Protein AF-A0A562UY36-F1 (afdb_monomer)

Radius of gyration: 37.9 Å; Cα contacts (8 Å, |Δi|>4): 1017; chains: 1; bounding box: 98×74×120 Å

Solvent-accessible surface area (backbone atoms only — not comparable to full-atom values): 39418 Å² total; per-residue (Å²): 131,95,71,96,75,75,90,74,80,92,71,58,45,68,58,32,42,52,50,17,52,49,26,43,54,48,27,50,53,54,50,73,50,40,57,63,49,51,51,55,46,49,68,53,34,69,83,37,53,96,72,59,56,68,70,57,57,51,53,50,51,54,48,49,53,50,51,51,51,53,29,51,51,25,47,51,53,17,27,49,31,41,45,52,22,49,53,48,52,53,45,52,52,54,50,50,54,49,53,48,52,51,52,52,32,59,77,49,38,31,73,33,59,87,54,82,82,45,90,58,24,71,60,40,25,51,49,29,43,51,49,52,49,53,52,49,51,51,52,49,50,48,51,48,52,54,44,53,49,52,53,52,50,50,48,48,44,67,74,71,45,93,41,44,69,58,43,31,48,34,32,75,74,65,48,34,59,48,72,60,35,35,78,72,53,43,77,30,24,60,77,70,55,67,71,56,30,46,56,48,19,57,50,29,49,37,19,60,52,9,53,93,83,52,58,73,45,67,69,30,48,56,51,22,33,57,45,30,70,72,39,14,82,40,20,63,20,13,23,46,34,51,63,72,43,32,44,54,43,48,29,52,40,37,30,33,51,37,69,66,71,70,49,72,66,58,42,50,53,36,32,16,26,50,17,33,14,50,24,32,9,42,20,75,82,66,82,46,54,44,58,53,71,68,50,50,49,44,30,47,58,39,25,76,29,74,35,77,48,74,82,60,97,53,98,72,53,51,46,46,18,34,52,28,43,22,41,27,44,60,52,31,93,60,55,51,34,45,86,49,48,33,61,45,32,52,52,37,47,59,37,34,69,70,56,67,58,51,56,51,60,79,43,70,38,48,76,78,52,47,39,41,54,27,77,81,63,66,32,59,50,19,46,43,31,18,40,29,48,34,21,13,63,21,16,70,30,18,25,52,47,50,52,48,62,57,90,59,82,76,68,74,66,89,70,80,73,73,65,85,78,61,84,74,78,85,74,69,76,73,37,58,48,60,40,54,75,58,64,65,48,45,94,38,54,52,41,52,38,51,20,28,15,48,22,0,16,42,49,63,39,42,53,89,61,75,80,69,60,91,71,61,70,30,46,66,54,18,47,52,38,49,45,52,50,36,49,49,44,43,75,42,53,74,62,49,60,90,33,77,57,49,56,52,27,31,51,32,52,19,53,41,48,39,74,43,36,59,26,51,49,54,59,66,38,98,65,92,53,92,83,54,73,71,47,66,36,77,55,63,69,85,72,56,66,73,31,54,39,42,37,32,21,55,29,9,49,38,56,55,18,29,30,39,33,46,32,34,45,49,40,50,43,48,53,51,56,53,64,47,52,84,90,46,33,70,67,47,37,32,51,48,28,27,37,47,11,42,54,50,8,19,22,48,31,13,37,53,52,47,61,67,74,55,83,79,64,63,72,61,58,52,54,51,46,64,46,40,42,60,46,29,24,60,46,25,37,62,50,56,44,77,80,65,56,78,63,50,22,59,25,64,35,25,61,59,48,38,56,49,50,50,49,62,62,41,68,83,43,53,73,69,52,33,52,50,47,47,52,50,48,59,56,44,64,78,70,46,74,75,61,44,54,74,43,94,47,22,71,26,56,50,32,44,46,48,36,51,26,68,61,30,64,68,40,76,78,33,63,42,79,42,70,46,101,84,70,47,76,40,80,40,52,47,47,59,51,29,53,45,38,19,52,54,35,20,54,74,40,42,66,72,80,88,86,123

Nearest PDB structures (foldseek):
  9dze-assembly1_B  TM=2.647E-01  e=9.168E-01  synthetic construct
  8ga7-assembly1_A  TM=1.450E-01  e=3.522E-01  synthetic construct

Foldseek 3Di:
DDDQDFDADPDALVVLLVLLVVLQVVLCVLVVVVVVVCCVCVVVCVVCVVPDDPVVVVVVVVVVVVSLVSSLLSNQSSLLSNVLSVLNVVLVVQLVVLVVVLVVCVVCLLVLDDPCVDDCSVVSSVVSNVVSSVVSVVSSVVSVVVSVVSVVVSVVCNVVDQALVSLCVSCVVVSDPLVRSCVSPNCSSPDHPLVVLLVLLVLLLCLLQVHPVSDRDLVSLVSNLVSLVVRLLPQSNLLSNCVVCFLLSLLLSLLLLLQVCSDQVSSLSSLQSNLSSQLSQQDPPSPHHHDDLVSLLVNLVQQQDFHDRPPPPDDFQTARSLLSVLSSLQRYLRQHDLSNLQVNLVSLQVCQLVVSQDASVVSVQDPVSSCSSVVPCQQLSGSSSSSLNSLLSFLVSLLVNQLDQCPVPPSPPPPPPCPPVDDDDPPDPRGPLCCLLLPSGDPSHQLLSVLQSLLSNQFVHRPPPFPLDDTQQGEPSSLVSLLVNLVSCLVCVVSLPPDPRSLSNLLSLLSSCLSQLLLLLCQPFPDDDPLRDDGSHPHGRDHHLSSLLSSLLSSLLDLLSNLLNLLSLVLVLLVSLLSDDPVCNLVRLLSSLLSSLQSLLSSPLSVVVNLVSPPPPPPPCLVCNLVSLLVSLQVSLVRNNNDDDSLLSVLSSQVVNCSSVVVVVLVVDDPVRSLVVLVVVLVVLVPDPVVCCVDPCVVNLVSPLVSSCSSPVVQVPDWDFDQDPVRDTDTHRSSNSSSSSNNNSNSVSNPDPSDD

Secondary structure (DSSP, 8-state):
---------SS-HHHHHHHHHHHHHHHHHHHHHHHHHHHHHHHHHTTTTTTS-HHHHHHHHHHHHHHHHHHHHHHHHHHHHHHHHHHHHHHHHHHHHHHHHHHHHHHTGGGS-S-TTSTTHHHHHHHHHHHHHHHHHHHHHHHHHHHHHHHHHHHHHHHH---HHHHHHHHHTTSS-HHHHHHHHGGGG-SPPHHHHHHHHHHHHHHHTTTTTT---HHHHHHHHHHHHHHTT-HHHHHHHHHHHHHHHHHHHHHHHHHT---HHHHHHHHHHHHHHHHHHH-TTSSS----HHHHHHHHHHHTSEEE-TT-SSTT-EEETHHHHHHHHHS-SSPPPHHHHHHHHHHHHHHHHTT----GGGGT--HHHHHHH-TTS-STT-THHHHHHHHHT-HHHHHHHHHS--TTTT-S-S----STT--------S-HHHHHHTT-S-TTS-HHHHHHHHHHHHHSS-TT--SSS-PPPBPHHHHHHHHHHHHHHHH-GGGTTT-TTGGGGHHHHHHHHHHTHHHHHHHT-SS--TTSPPPSBSS-----HHHHHHHHHHHHTSHHHHHHHHHHHHHHHHHHHHH--TTTHHHHHHHHHHHHHHHHHHHHHHHHHHHHH-TTSHHHHHHHHHHHHHHHHHHHHHHS-TTS-HHHHHHHTHHHHHHHHHHHHHTTS-HHHHHHHHHHHHHHHTT-HHHHHHTTTHHHHHHHHHHHHHH-GGGGT-EEEEE-TTS-EEEEEHHHHHHHHHHHHHHHH----TT-

Organism: NCBI:txid406432

pLDDT: mean 81.61, std 17.63, range [34.16, 98.38]

Mean predicted aligned error: 11.99 Å

Sequence (756 aa):
MATFSPYEPETDPGVLADHAAQLIGIAGRITGHGVTVTTAIGSGAMEFSEMIAEPIRGVATENEAAWTSAMQAAIYGAAVAADFAADILEYEGKIDALKERWHEGAVRNFGAGHDTEAEGFDADFDAGRAALLAELNAEAKAAKSDFETAADDRKADLDSGPTAESIQRLIDEGMMPWFMGNNLWGDAAGTPPAVLQREYADKAEYHLNGGADGELDEADLRAANRILGAFGEYADFSYRLMDNLGAQGLLETAGRIGAGGFGSDLTAEIQANLGVALATATDPDNGGPSVGSEWIQELMNAGGQDLQIVGSSGEGNYGLGYYALAPLLLQTDRPFAPELLVPVTEHMMRLDERGAFMNPSMFGMSGADANRFDPTGRLNGSPLNAGLTAMNNNPESATIFFSENGRYEELVGEYEYQVYGHAFDDDAIDDNLTHLIGGQASHHVDMDLVGDAFEAAVTGLPAGTAVDGDRPRHTEDMITIMERAIEYVAEHPERFDNDERAFVVMDNFANASVHYMEDIHRLFSDEIYEWMPEPHGDRALDVSDSKLENWFNLIGGDVEAAGTVWGGSQALVLSQIAELPPEAFQSGAGEISEVHGLIAGALHSGMYESLHGDVKDEAELRSKWIFGAKAGLSLAGGFATGGLSLAAGAAAGVPIGWGIDALAGTWEMSPEEFNARVEENAERYNDDYDEMREGAGGEHIDAYRDALIEANPALADATVEVEDENGDMVDYPVVDIIVHNHFERYWENVEIPVER

Structure (mmCIF, N/CA/C/O backbone):
data_AF-A0A562UY36-F1
#
_entry.id   AF-A0A562UY36-F1
#
loop_
_atom_site.group_PDB
_atom_site.id
_atom_site.type_symbol
_atom_site.label_atom_id
_atom_site.label_alt_id
_atom_site.label_comp_id
_atom_site.label_asym_id
_atom_site.label_entity_id
_atom_site.label_seq_id
_atom_site.pdbx_PDB_ins_code
_atom_site.Cartn_x
_atom_site.Cartn_y
_atom_site.Cartn_z
_atom_site.occupancy
_atom_site.B_iso_or_equiv
_atom_site.auth_seq_id
_atom_site.auth_comp_id
_atom_site.auth_asym_id
_atom_site.auth_atom_id
_atom_site.pdbx_PDB_model_num
ATOM 1 N N . MET A 1 1 ? 23.495 -10.105 -69.328 1.00 64.81 1 MET A N 1
ATOM 2 C CA . MET A 1 1 ? 23.241 -11.148 -68.312 1.00 64.81 1 MET A CA 1
ATOM 3 C C . MET A 1 1 ? 22.434 -10.503 -67.205 1.00 64.81 1 MET A C 1
ATOM 5 O O . MET A 1 1 ? 22.710 -9.348 -66.909 1.00 64.81 1 MET A O 1
ATOM 9 N N . ALA A 1 2 ? 21.419 -11.183 -66.673 1.00 77.69 2 ALA A N 1
ATOM 10 C CA . ALA A 1 2 ? 20.684 -10.671 -65.520 1.00 77.69 2 ALA A CA 1
ATOM 11 C C . ALA A 1 2 ? 21.610 -10.692 -64.295 1.00 77.69 2 ALA A C 1
ATOM 13 O O . ALA A 1 2 ? 22.273 -11.699 -64.048 1.00 77.69 2 ALA A O 1
ATOM 14 N N . THR A 1 3 ? 21.694 -9.572 -63.588 1.00 89.69 3 THR A N 1
ATOM 15 C CA . THR A 1 3 ? 22.489 -9.395 -62.370 1.00 89.69 3 THR A CA 1
ATOM 16 C C . THR A 1 3 ? 21.538 -9.185 -61.201 1.00 89.69 3 THR A C 1
ATOM 18 O O . THR A 1 3 ? 20.527 -8.502 -61.362 1.00 89.69 3 THR A O 1
ATOM 21 N N . PHE A 1 4 ? 21.846 -9.760 -60.040 1.00 94.12 4 PHE A N 1
ATOM 22 C CA . PHE A 1 4 ? 21.135 -9.439 -58.806 1.00 94.12 4 PHE A CA 1
ATOM 23 C C . PHE A 1 4 ? 21.461 -7.989 -58.416 1.00 94.12 4 PHE A C 1
ATOM 25 O O . PHE A 1 4 ? 22.625 -7.659 -58.199 1.00 94.12 4 PHE A O 1
ATOM 32 N N . SER A 1 5 ? 20.454 -7.114 -58.438 1.00 92.62 5 SER A N 1
ATOM 33 C CA . SER A 1 5 ? 20.585 -5.670 -58.194 1.00 92.62 5 SER A CA 1
ATOM 34 C C . SER A 1 5 ? 19.416 -5.214 -57.316 1.00 92.62 5 SER A C 1
ATOM 36 O O . SER A 1 5 ? 18.407 -4.747 -57.851 1.00 92.62 5 SER A O 1
ATOM 38 N N . PRO A 1 6 ? 19.500 -5.431 -55.994 1.00 94.12 6 PRO A N 1
ATOM 39 C CA . PRO A 1 6 ? 18.453 -5.035 -55.059 1.00 94.12 6 PRO A CA 1
ATOM 40 C C . PRO A 1 6 ? 18.328 -3.507 -54.957 1.00 94.12 6 PRO A C 1
ATOM 42 O O . PRO A 1 6 ? 19.171 -2.766 -55.460 1.00 94.12 6 PRO A O 1
ATOM 45 N N . TYR A 1 7 ? 17.242 -3.042 -54.335 1.00 95.12 7 TYR A N 1
ATOM 46 C CA . TYR A 1 7 ? 17.033 -1.624 -54.039 1.00 95.12 7 TYR A CA 1
ATOM 47 C C . TYR A 1 7 ? 18.051 -1.147 -52.997 1.00 95.12 7 TYR A C 1
ATOM 49 O O . TYR A 1 7 ? 18.265 -1.835 -52.001 1.00 95.12 7 TYR A O 1
ATOM 57 N N . GLU A 1 8 ? 18.640 0.024 -53.230 1.00 94.19 8 GLU A N 1
ATOM 58 C CA . GLU A 1 8 ? 19.549 0.700 -52.301 1.00 94.19 8 GLU A CA 1
ATOM 59 C C . GLU A 1 8 ? 18.843 1.971 -51.797 1.00 94.19 8 GLU A C 1
ATOM 61 O O . GLU A 1 8 ? 18.371 2.751 -52.636 1.00 94.19 8 GLU A O 1
ATOM 66 N N . PRO A 1 9 ? 18.693 2.168 -50.472 1.00 92.00 9 PRO A N 1
ATOM 67 C CA . PRO A 1 9 ? 18.041 3.355 -49.933 1.00 92.00 9 PRO A CA 1
ATOM 68 C C . PRO A 1 9 ? 18.805 4.622 -50.334 1.00 92.00 9 PRO A C 1
ATOM 70 O O . PRO A 1 9 ? 20.031 4.635 -50.385 1.00 92.00 9 PRO A O 1
ATOM 73 N N . GLU A 1 10 ? 18.085 5.708 -50.626 1.00 94.25 10 GLU A N 1
ATOM 74 C CA . GLU A 1 10 ? 18.720 7.007 -50.919 1.00 94.25 10 GLU A CA 1
ATOM 75 C C . GLU A 1 10 ? 19.189 7.726 -49.642 1.00 94.25 10 GLU A C 1
ATOM 77 O O . GLU A 1 10 ? 20.008 8.645 -49.705 1.00 94.25 10 GLU A O 1
ATOM 82 N N . THR A 1 11 ? 18.648 7.323 -48.491 1.00 92.62 11 THR A N 1
ATOM 83 C CA . THR A 1 11 ? 18.923 7.918 -47.183 1.00 92.62 11 THR A CA 1
ATOM 84 C C . THR A 1 11 ? 20.167 7.296 -46.565 1.00 92.62 11 THR A C 1
ATOM 86 O O . THR A 1 11 ? 20.228 6.085 -46.387 1.00 92.62 11 THR A O 1
ATOM 89 N N . ASP A 1 12 ? 21.132 8.135 -46.194 1.00 94.75 12 ASP A N 1
ATOM 90 C CA . ASP A 1 12 ? 22.337 7.714 -45.479 1.00 94.75 12 ASP A CA 1
ATOM 91 C C . ASP A 1 12 ? 22.038 7.608 -43.966 1.00 94.75 12 ASP A C 1
ATOM 93 O O . ASP A 1 12 ? 21.688 8.628 -43.352 1.00 94.75 12 ASP A O 1
ATOM 97 N N . PRO A 1 13 ? 22.182 6.423 -43.338 1.00 92.25 13 PRO A N 1
ATOM 98 C CA . PRO A 1 13 ? 21.943 6.253 -41.904 1.00 92.25 13 PRO A CA 1
ATOM 99 C C . PRO A 1 13 ? 22.876 7.123 -41.045 1.00 92.25 13 PRO A C 1
ATOM 101 O O . PRO A 1 13 ? 22.485 7.566 -39.965 1.00 92.25 13 PRO A O 1
ATOM 104 N N . GLY A 1 14 ? 24.077 7.455 -41.534 1.00 88.75 14 GLY A N 1
ATOM 105 C CA . GLY A 1 14 ? 24.996 8.374 -40.861 1.00 88.75 14 GLY A CA 1
ATOM 106 C C . GLY A 1 14 ? 24.447 9.799 -40.758 1.00 88.75 14 GLY A C 1
ATOM 107 O O . GLY A 1 14 ? 24.609 10.452 -39.729 1.00 88.75 14 GLY A O 1
ATOM 108 N N . VAL A 1 15 ? 23.723 10.270 -41.780 1.00 93.75 15 VAL A N 1
ATOM 109 C CA . VAL A 1 15 ? 23.085 11.599 -41.760 1.00 93.75 15 VAL A CA 1
ATOM 110 C C . VAL A 1 15 ? 21.917 11.638 -40.771 1.00 93.75 15 VAL A C 1
ATOM 112 O O . VAL A 1 15 ? 21.732 12.642 -40.082 1.00 93.75 15 VAL A O 1
ATOM 115 N N . LEU A 1 16 ? 21.140 10.555 -40.663 1.00 89.38 16 LEU A N 1
ATOM 116 C CA . LEU A 1 16 ? 20.080 10.444 -39.653 1.00 89.38 16 LEU A CA 1
ATOM 117 C C . LEU A 1 16 ? 20.652 10.438 -38.232 1.00 89.38 16 LEU A C 1
ATOM 119 O O . LEU A 1 16 ? 20.155 11.175 -37.380 1.00 89.38 16 LEU A O 1
ATOM 123 N N . ALA A 1 17 ? 21.734 9.691 -37.997 1.00 85.06 17 ALA A N 1
ATOM 124 C CA . ALA A 1 17 ? 22.438 9.695 -36.717 1.00 85.06 17 ALA A CA 1
ATOM 125 C C . ALA A 1 17 ? 22.971 11.097 -36.357 1.00 85.06 17 ALA A C 1
ATOM 127 O O . ALA A 1 17 ? 22.817 11.552 -35.219 1.00 85.06 17 ALA A O 1
ATOM 128 N N . ASP A 1 18 ? 23.522 11.831 -37.331 1.00 88.44 18 ASP A N 1
ATOM 129 C CA . ASP A 1 18 ? 23.958 13.219 -37.142 1.00 88.44 18 ASP A CA 1
ATOM 130 C C . ASP A 1 18 ? 22.787 14.153 -36.791 1.00 88.44 18 ASP A C 1
ATOM 132 O O . ASP A 1 18 ? 22.927 15.036 -35.939 1.00 88.44 18 ASP A O 1
ATOM 136 N N . HIS A 1 19 ? 21.618 13.978 -37.416 1.00 92.44 19 HIS A N 1
ATOM 137 C CA . HIS A 1 19 ? 20.417 14.747 -37.080 1.00 92.44 19 HIS A CA 1
ATOM 138 C C . HIS A 1 19 ? 19.883 14.415 -35.683 1.00 92.44 19 HIS A C 1
ATOM 140 O O . HIS A 1 19 ? 19.553 15.339 -34.934 1.00 92.44 19 HIS A O 1
ATOM 146 N N . ALA A 1 20 ? 19.858 13.138 -35.297 1.00 89.25 20 ALA A N 1
ATOM 147 C CA . ALA A 1 20 ? 19.499 12.722 -33.945 1.00 89.25 20 ALA A CA 1
ATOM 148 C C . ALA A 1 20 ? 20.425 13.383 -32.907 1.00 89.25 20 ALA A C 1
ATOM 150 O O . ALA A 1 20 ? 19.958 14.017 -31.957 1.00 89.25 20 ALA A O 1
ATOM 151 N N . ALA A 1 21 ? 21.741 13.365 -33.143 1.00 83.75 21 ALA A N 1
ATOM 152 C CA . ALA A 1 21 ? 22.716 14.035 -32.283 1.00 83.75 21 ALA A CA 1
ATOM 153 C C . ALA A 1 21 ? 22.502 15.561 -32.212 1.00 83.75 21 ALA A C 1
ATOM 155 O O . ALA A 1 21 ? 22.645 16.167 -31.146 1.00 83.75 21 ALA A O 1
ATOM 156 N N . GLN A 1 22 ? 22.128 16.204 -33.324 1.00 92.88 22 GLN A N 1
ATOM 157 C CA . GLN A 1 22 ? 21.798 17.632 -33.340 1.00 92.88 22 GLN A CA 1
ATOM 158 C C . GLN A 1 22 ? 20.548 17.952 -32.517 1.00 92.88 22 GLN A C 1
ATOM 160 O O . GLN A 1 22 ? 20.554 18.954 -31.798 1.00 92.88 22 GLN A O 1
ATOM 165 N N . LEU A 1 23 ? 19.507 17.119 -32.594 1.00 91.06 23 LEU A N 1
ATOM 166 C CA . LEU A 1 23 ? 18.277 17.264 -31.815 1.00 91.06 23 LEU A CA 1
ATOM 167 C C . LEU A 1 23 ? 18.532 17.083 -30.312 1.00 91.06 23 LEU A C 1
ATOM 169 O O . LEU A 1 23 ? 18.129 17.945 -29.528 1.00 91.06 23 LEU A O 1
ATOM 173 N N . ILE A 1 24 ? 19.313 16.074 -29.909 1.00 83.50 24 ILE A N 1
ATOM 174 C CA . ILE A 1 24 ? 19.780 15.939 -28.517 1.00 83.50 24 ILE A CA 1
ATOM 175 C C . ILE A 1 24 ? 20.599 17.165 -28.094 1.00 83.50 24 ILE A C 1
ATOM 177 O O . ILE A 1 24 ? 20.418 17.698 -27.000 1.00 83.50 24 ILE A O 1
ATOM 181 N N . GLY A 1 25 ? 21.453 17.690 -28.976 1.00 83.25 25 GLY A N 1
ATOM 182 C CA . GLY A 1 25 ? 22.190 18.929 -28.729 1.00 83.25 25 GLY A CA 1
ATOM 183 C C . GLY A 1 25 ? 21.292 20.165 -28.576 1.00 83.25 25 GLY A C 1
ATOM 184 O O . GLY A 1 25 ? 21.643 21.088 -27.840 1.00 83.25 25 GLY A O 1
ATOM 185 N N . ILE A 1 26 ? 20.138 20.213 -29.251 1.00 88.75 26 ILE A N 1
ATOM 186 C CA . ILE A 1 26 ? 19.116 21.254 -29.059 1.00 88.75 26 ILE A CA 1
ATOM 187 C C . ILE A 1 26 ? 18.457 21.085 -27.689 1.00 88.75 26 ILE A C 1
ATOM 189 O O . ILE A 1 26 ? 18.435 22.054 -26.931 1.00 88.75 26 ILE A O 1
ATOM 193 N N . ALA A 1 27 ? 18.005 19.876 -27.345 1.00 83.44 27 ALA A N 1
ATOM 194 C CA . ALA A 1 27 ? 17.419 19.574 -26.040 1.00 83.44 27 ALA A CA 1
ATOM 195 C C . ALA A 1 27 ? 18.374 19.942 -24.890 1.00 83.44 27 ALA A C 1
ATOM 197 O O . ALA A 1 27 ? 17.990 20.655 -23.966 1.00 83.44 27 ALA A O 1
ATOM 198 N N . GLY A 1 28 ? 19.656 19.579 -25.005 1.00 77.25 28 GLY A N 1
ATOM 199 C CA . GLY A 1 28 ? 20.695 19.939 -24.037 1.00 77.25 28 GLY A CA 1
ATOM 200 C C . GLY A 1 28 ? 20.939 21.449 -23.908 1.00 77.25 28 GLY A C 1
ATOM 201 O O . GLY A 1 28 ? 21.276 21.929 -22.828 1.00 77.25 28 GLY A O 1
ATOM 202 N N . ARG A 1 29 ? 20.748 22.234 -24.979 1.00 84.06 29 ARG A N 1
ATOM 203 C CA . ARG A 1 29 ? 20.804 23.708 -24.905 1.00 84.06 29 ARG A CA 1
ATOM 204 C C . ARG A 1 29 ? 19.571 24.303 -24.228 1.00 84.06 29 ARG A C 1
ATOM 206 O O . ARG A 1 29 ? 19.713 25.305 -23.530 1.00 84.06 29 ARG A O 1
ATOM 213 N N . ILE A 1 30 ? 18.396 23.701 -24.427 1.00 81.88 30 ILE A N 1
ATOM 214 C CA . ILE A 1 30 ? 17.157 24.105 -23.750 1.00 81.88 30 ILE A CA 1
ATOM 215 C C . ILE A 1 30 ? 17.311 23.883 -22.234 1.00 81.88 30 ILE A C 1
ATOM 217 O O . ILE A 1 30 ? 17.120 24.817 -21.455 1.00 81.88 30 ILE A O 1
ATOM 221 N N . THR A 1 31 ? 17.775 22.703 -21.808 1.00 76.75 31 THR A N 1
ATOM 222 C CA . THR A 1 31 ? 17.941 22.362 -20.380 1.00 76.75 31 THR A CA 1
ATOM 223 C C . THR A 1 31 ? 19.138 23.038 -19.715 1.00 76.75 31 THR A C 1
ATOM 225 O O . THR A 1 31 ? 19.022 23.556 -18.603 1.00 76.75 31 THR A O 1
ATOM 228 N N . GLY A 1 32 ? 20.285 23.091 -20.401 1.00 62.78 32 GLY A N 1
ATOM 229 C CA . GLY A 1 32 ? 21.549 23.624 -19.882 1.00 62.78 32 GLY A CA 1
ATOM 230 C C . GLY A 1 32 ? 21.583 25.144 -19.687 1.00 62.78 32 GLY A C 1
ATOM 231 O O . GLY A 1 32 ? 22.526 25.669 -19.095 1.00 62.78 32 GLY A O 1
ATOM 232 N N . HIS A 1 33 ? 20.579 25.875 -20.173 1.00 55.28 33 HIS A N 1
ATOM 233 C CA . HIS A 1 33 ? 20.353 27.284 -19.824 1.00 55.28 33 HIS A CA 1
ATOM 234 C C . HIS A 1 33 ? 19.101 27.471 -18.960 1.00 55.28 33 HIS A C 1
ATOM 236 O O . HIS A 1 33 ? 19.062 28.404 -18.159 1.00 55.28 33 HIS A O 1
ATOM 242 N N . GLY A 1 34 ? 18.128 26.559 -19.0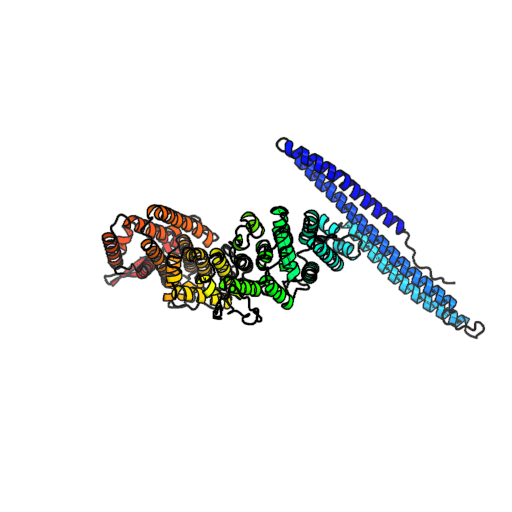51 1.00 48.22 34 GLY A N 1
ATOM 243 C CA . GLY A 1 34 ? 16.914 26.553 -18.240 1.00 48.22 34 GLY A CA 1
ATOM 244 C C . GLY A 1 34 ? 17.190 26.391 -16.748 1.00 48.22 34 GLY A C 1
ATOM 245 O O . GLY A 1 34 ? 16.789 27.254 -15.981 1.00 48.22 34 GLY A O 1
ATOM 246 N N . VAL A 1 35 ? 17.938 25.374 -16.305 1.00 43.38 35 VAL A N 1
ATOM 247 C CA . VAL A 1 35 ? 18.141 25.128 -14.857 1.00 43.38 35 VAL A CA 1
ATOM 248 C C . VAL A 1 35 ? 18.833 26.309 -14.169 1.00 43.38 35 VAL A C 1
ATOM 250 O O . VAL A 1 35 ? 18.420 26.738 -13.101 1.00 43.38 35 VAL A O 1
ATOM 253 N N . THR A 1 36 ? 19.832 26.926 -14.803 1.00 50.84 36 THR A N 1
ATOM 254 C CA . THR A 1 36 ? 20.519 28.093 -14.224 1.00 50.84 36 THR A CA 1
ATOM 255 C C . THR A 1 36 ? 19.625 29.334 -14.185 1.00 50.84 36 THR A C 1
ATOM 257 O O . THR A 1 36 ? 19.717 30.119 -13.246 1.00 50.84 36 THR A O 1
ATOM 260 N N . VAL A 1 37 ? 18.746 29.510 -15.176 1.00 47.41 37 VAL A N 1
ATOM 261 C CA . VAL A 1 37 ? 17.788 30.622 -15.230 1.00 47.41 37 VAL A CA 1
ATOM 262 C C . VAL A 1 37 ? 16.628 30.399 -14.262 1.00 47.41 37 VAL A C 1
ATOM 264 O O . VAL A 1 37 ? 16.251 31.335 -13.575 1.00 47.41 37 VAL A O 1
ATOM 267 N N . THR A 1 38 ? 16.117 29.178 -14.127 1.00 46.50 38 THR A N 1
ATOM 268 C CA . THR A 1 38 ? 15.019 28.826 -13.210 1.00 46.50 38 THR A CA 1
ATOM 269 C C . THR A 1 38 ? 15.492 28.840 -11.761 1.00 46.50 38 THR A C 1
ATOM 271 O O . THR A 1 38 ? 14.791 29.370 -10.914 1.00 46.50 38 THR A O 1
ATOM 274 N N . THR A 1 39 ? 16.719 28.392 -11.468 1.00 50.84 39 THR A N 1
ATOM 275 C CA . THR A 1 39 ? 17.330 28.553 -10.139 1.00 50.84 39 THR A CA 1
ATOM 276 C C . THR A 1 39 ? 17.627 30.022 -9.835 1.00 50.84 39 THR A C 1
ATOM 278 O O . THR A 1 39 ? 17.327 30.469 -8.735 1.00 50.84 39 THR A O 1
ATOM 281 N N . ALA A 1 40 ? 18.141 30.810 -10.791 1.00 49.31 40 ALA A N 1
ATOM 282 C CA . ALA A 1 40 ? 18.393 32.244 -10.588 1.00 49.31 40 ALA A CA 1
ATOM 283 C C . ALA A 1 40 ? 17.103 33.080 -10.470 1.00 49.31 40 ALA A C 1
ATOM 285 O O . ALA A 1 40 ? 17.063 34.047 -9.707 1.00 49.31 40 ALA A O 1
ATOM 286 N N . ILE A 1 41 ? 16.048 32.715 -11.207 1.00 48.50 41 ILE A N 1
ATOM 287 C CA . ILE A 1 41 ? 14.720 33.327 -11.113 1.00 48.50 41 ILE A CA 1
ATOM 288 C C . ILE A 1 41 ? 14.025 32.845 -9.845 1.00 48.50 41 ILE A C 1
ATOM 290 O O . ILE A 1 41 ? 13.508 33.681 -9.132 1.00 48.50 41 ILE A O 1
ATOM 294 N N . GLY A 1 42 ? 14.056 31.559 -9.502 1.00 48.47 42 GLY A N 1
ATOM 295 C CA . GLY A 1 42 ? 13.415 30.991 -8.313 1.00 48.47 42 GLY A CA 1
ATOM 296 C C . GLY A 1 42 ? 14.029 31.489 -7.003 1.00 48.47 42 GLY A C 1
ATOM 297 O O . GLY A 1 42 ? 13.300 31.924 -6.112 1.00 48.47 42 GLY A O 1
ATOM 298 N N . SER A 1 43 ? 15.364 31.537 -6.905 1.00 49.62 43 SER A N 1
ATOM 299 C CA . SER A 1 43 ? 16.047 32.072 -5.719 1.00 49.62 43 SER A CA 1
ATOM 300 C C . SER A 1 43 ? 15.879 33.589 -5.576 1.00 49.62 43 SER A C 1
ATOM 302 O O . SER A 1 43 ? 15.839 34.094 -4.462 1.00 49.62 43 SER A O 1
ATOM 304 N N . GLY A 1 44 ? 15.766 34.328 -6.688 1.00 47.31 44 GLY A N 1
ATOM 305 C CA . GLY A 1 44 ? 15.475 35.768 -6.674 1.00 47.31 44 GLY A CA 1
ATOM 306 C C . GLY A 1 44 ? 13.985 36.100 -6.519 1.00 47.31 44 GLY A C 1
ATOM 307 O O . GLY A 1 44 ? 13.636 37.144 -5.974 1.00 47.31 44 GLY A O 1
ATOM 308 N N . ALA A 1 45 ? 13.096 35.217 -6.976 1.00 46.00 45 ALA A N 1
ATOM 309 C CA . ALA A 1 45 ? 11.651 35.395 -6.946 1.00 46.00 45 ALA A CA 1
ATOM 310 C C . ALA A 1 45 ? 11.053 35.041 -5.590 1.00 46.00 45 ALA A C 1
ATOM 312 O O . ALA A 1 45 ? 10.018 35.604 -5.280 1.00 46.00 45 ALA A O 1
ATOM 313 N N . MET A 1 46 ? 11.674 34.214 -4.743 1.00 45.22 46 MET A N 1
ATOM 314 C CA . MET A 1 46 ? 11.174 34.028 -3.370 1.00 45.22 46 MET A CA 1
ATOM 315 C C . MET A 1 46 ? 11.233 35.324 -2.539 1.00 45.22 46 MET A C 1
ATOM 317 O O . MET A 1 46 ? 10.299 35.596 -1.793 1.00 45.22 46 MET A O 1
ATOM 321 N N . GLU A 1 47 ? 12.230 36.193 -2.748 1.00 48.19 47 GLU A N 1
ATOM 322 C CA . GLU A 1 47 ? 12.281 37.525 -2.110 1.00 48.19 47 GLU A CA 1
ATOM 323 C C . GLU A 1 47 ? 11.421 38.593 -2.828 1.00 48.19 47 GLU A C 1
ATOM 325 O O . GLU A 1 47 ? 11.153 39.657 -2.272 1.00 48.19 47 GLU A O 1
ATOM 330 N N . PHE A 1 48 ? 10.945 38.316 -4.051 1.00 49.22 48 PHE A N 1
ATOM 331 C CA . PHE A 1 48 ? 10.118 39.218 -4.877 1.00 49.22 48 PHE A CA 1
ATOM 332 C C . PHE A 1 48 ? 8.676 38.722 -5.107 1.00 49.22 48 PHE A C 1
ATOM 334 O O . PHE A 1 48 ? 7.884 39.405 -5.760 1.00 49.22 48 PHE A O 1
ATOM 341 N N . SER A 1 49 ? 8.324 37.547 -4.586 1.00 48.69 49 SER A N 1
ATOM 342 C CA . SER A 1 49 ? 7.120 36.768 -4.911 1.00 48.69 49 SER A CA 1
ATOM 343 C C . SER A 1 49 ? 5.843 37.534 -4.584 1.00 48.69 49 SER A C 1
ATOM 345 O O . SER A 1 49 ? 4.915 37.533 -5.392 1.00 48.69 49 SER A O 1
ATOM 347 N N . GLU A 1 50 ? 5.828 38.288 -3.485 1.00 53.59 50 GLU A N 1
ATOM 348 C CA . GLU A 1 50 ? 4.693 39.136 -3.097 1.00 53.59 50 GLU A CA 1
ATOM 349 C C . GLU A 1 50 ? 4.504 40.371 -3.999 1.00 53.59 50 GLU A C 1
ATOM 351 O O . GLU A 1 50 ? 3.472 41.035 -3.936 1.00 53.59 50 GLU A O 1
ATOM 356 N N . MET A 1 51 ? 5.478 40.693 -4.859 1.00 54.09 51 MET A N 1
ATOM 357 C CA . MET A 1 51 ? 5.500 41.916 -5.672 1.00 54.09 51 MET A CA 1
ATOM 358 C C . MET A 1 51 ? 5.397 41.660 -7.184 1.00 54.09 51 MET A C 1
ATOM 360 O O . MET A 1 51 ? 5.102 42.585 -7.946 1.00 54.09 51 MET A O 1
ATOM 364 N N . ILE A 1 52 ? 5.635 40.426 -7.643 1.00 54.88 52 ILE A N 1
ATOM 365 C CA . ILE A 1 52 ? 5.496 40.061 -9.056 1.00 54.88 52 ILE A CA 1
ATOM 366 C C . ILE A 1 52 ? 4.015 39.851 -9.377 1.00 54.88 52 ILE A C 1
ATOM 368 O O . ILE A 1 52 ? 3.392 38.893 -8.927 1.00 54.88 52 ILE A O 1
ATOM 372 N N . ALA A 1 53 ? 3.468 40.758 -10.189 1.00 62.00 53 ALA A N 1
ATOM 373 C CA . ALA A 1 53 ? 2.098 40.692 -10.674 1.00 62.00 53 ALA A CA 1
ATOM 374 C C . ALA A 1 53 ? 1.825 39.344 -11.370 1.00 62.00 53 ALA A C 1
ATOM 376 O O . ALA A 1 53 ? 2.612 38.902 -12.210 1.00 62.00 53 ALA A O 1
ATOM 377 N N . GLU A 1 54 ? 0.677 38.745 -11.058 1.00 69.56 54 GLU A N 1
ATOM 378 C CA . GLU A 1 54 ? 0.127 37.502 -11.621 1.00 69.56 54 GLU A CA 1
ATOM 379 C C . GLU A 1 54 ? 0.377 37.288 -13.137 1.00 69.56 54 GLU A C 1
ATOM 381 O O . GLU A 1 54 ? 0.765 36.178 -13.509 1.00 69.56 54 GLU A O 1
ATOM 386 N N . PRO A 1 55 ? 0.326 38.314 -14.022 1.00 71.12 55 PRO A N 1
ATOM 387 C CA . PRO A 1 55 ? 0.647 38.143 -15.443 1.00 71.12 55 PRO A CA 1
ATOM 388 C C . PRO A 1 55 ? 2.073 37.653 -15.740 1.00 71.12 55 PRO A C 1
ATOM 390 O O . PRO A 1 55 ? 2.288 36.975 -16.739 1.00 71.12 55 PRO A O 1
ATOM 393 N N . ILE A 1 56 ? 3.064 37.977 -14.901 1.00 71.56 56 ILE A N 1
ATOM 394 C CA . ILE A 1 56 ? 4.452 37.525 -15.100 1.00 71.56 56 ILE A CA 1
ATOM 395 C C . ILE A 1 56 ? 4.589 36.044 -14.737 1.00 71.56 56 ILE A C 1
ATOM 397 O O . ILE A 1 56 ? 5.294 35.323 -15.438 1.00 71.56 56 ILE A O 1
ATOM 401 N N . ARG A 1 57 ? 3.891 35.575 -13.691 1.00 73.06 57 ARG A N 1
ATOM 402 C CA . ARG A 1 57 ? 3.851 34.145 -13.340 1.00 73.06 57 ARG A CA 1
ATOM 403 C C . ARG A 1 57 ? 3.170 33.332 -14.440 1.00 73.06 57 ARG A C 1
ATOM 405 O O . ARG A 1 57 ? 3.693 32.290 -14.822 1.00 73.06 57 ARG A O 1
ATOM 412 N N . GLY A 1 58 ? 2.072 33.851 -14.998 1.00 76.44 58 GLY A N 1
ATOM 413 C CA . GLY A 1 58 ? 1.390 33.244 -16.145 1.00 76.44 58 GLY A CA 1
ATOM 414 C C . GLY A 1 58 ? 2.317 33.087 -17.352 1.00 76.44 58 GLY A C 1
ATOM 415 O O . GLY A 1 58 ? 2.534 31.976 -17.819 1.00 76.44 58 GLY A O 1
ATOM 416 N N . VAL A 1 59 ? 2.968 34.173 -17.786 1.00 78.44 59 VAL A N 1
ATOM 417 C CA . VAL A 1 59 ? 3.915 34.131 -18.918 1.00 78.44 59 VAL A CA 1
ATOM 418 C C . VAL A 1 59 ? 5.136 33.248 -18.627 1.00 78.44 59 VAL A C 1
ATOM 420 O O . VAL A 1 59 ? 5.655 32.605 -19.536 1.00 78.44 59 VAL A O 1
ATOM 423 N N . ALA A 1 60 ? 5.626 33.201 -17.384 1.00 73.44 60 ALA A N 1
ATOM 424 C CA . ALA A 1 60 ? 6.719 32.305 -17.005 1.00 73.44 60 ALA A CA 1
ATOM 425 C C . ALA A 1 60 ? 6.310 30.829 -17.124 1.00 73.44 60 ALA A C 1
ATOM 427 O O . ALA A 1 60 ? 7.050 30.058 -17.726 1.00 73.44 60 ALA A O 1
ATOM 428 N N . THR A 1 61 ? 5.114 30.478 -16.644 1.00 76.62 61 THR A N 1
ATOM 429 C CA . THR A 1 61 ? 4.554 29.117 -16.722 1.00 76.62 61 THR A CA 1
ATOM 430 C C . THR A 1 61 ? 4.297 28.702 -18.174 1.00 76.62 61 THR A C 1
ATOM 432 O O . THR A 1 61 ? 4.673 27.609 -18.583 1.00 76.62 61 THR A O 1
ATOM 435 N N . GLU A 1 62 ? 3.719 29.589 -18.993 1.00 81.25 62 GLU A N 1
ATOM 436 C CA . GLU A 1 62 ? 3.524 29.349 -20.432 1.00 81.25 62 GLU A CA 1
ATOM 437 C C . GLU A 1 62 ? 4.857 29.135 -21.159 1.00 81.25 62 GLU A C 1
ATOM 439 O O . GLU A 1 62 ? 4.981 28.233 -21.989 1.00 81.25 62 GLU A O 1
ATOM 444 N N . ASN A 1 63 ? 5.871 29.947 -20.838 1.00 82.06 63 ASN A N 1
ATOM 445 C CA . ASN A 1 63 ? 7.204 29.783 -21.406 1.00 82.06 63 ASN A CA 1
ATOM 446 C C . ASN A 1 63 ? 7.831 28.458 -20.972 1.00 82.06 63 ASN A C 1
ATOM 448 O O . ASN A 1 63 ? 8.373 27.756 -21.818 1.00 82.06 63 ASN A O 1
ATOM 452 N N . GLU A 1 64 ? 7.766 28.107 -19.688 1.00 81.25 64 GLU A N 1
ATOM 453 C CA . GLU A 1 64 ? 8.274 26.835 -19.167 1.00 81.25 64 GLU A CA 1
ATOM 454 C C . GLU A 1 64 ? 7.625 25.644 -19.877 1.00 81.25 64 GLU A C 1
ATOM 456 O O . GLU A 1 64 ? 8.337 24.803 -20.421 1.00 81.25 64 GLU A O 1
ATOM 461 N N . ALA A 1 65 ? 6.294 25.630 -19.993 1.00 81.00 65 ALA A N 1
ATOM 462 C CA . ALA A 1 65 ? 5.568 24.597 -20.726 1.00 81.00 65 ALA A CA 1
ATOM 463 C C . ALA A 1 65 ? 6.009 24.509 -22.200 1.00 81.00 65 ALA A C 1
ATOM 465 O O . ALA A 1 65 ? 6.227 23.413 -22.720 1.00 81.00 65 ALA A O 1
ATOM 466 N N . ALA A 1 66 ? 6.206 25.648 -22.874 1.00 87.50 66 ALA A N 1
ATOM 467 C CA . ALA A 1 66 ? 6.679 25.679 -24.257 1.00 87.50 66 ALA A CA 1
ATOM 468 C C . ALA A 1 66 ? 8.120 25.154 -24.406 1.00 87.50 66 ALA A C 1
ATOM 470 O O . ALA A 1 66 ? 8.413 24.426 -25.357 1.00 87.50 66 ALA A O 1
ATOM 471 N N . TRP A 1 67 ? 9.020 25.488 -23.475 1.00 87.19 67 TRP A N 1
ATOM 472 C CA . TRP A 1 67 ? 10.397 24.981 -23.471 1.00 87.19 67 TRP A CA 1
ATOM 473 C C . TRP A 1 67 ? 10.450 23.482 -23.178 1.00 87.19 67 TRP A C 1
ATOM 475 O O . TRP A 1 67 ? 11.164 22.761 -23.877 1.00 87.19 67 TRP A O 1
ATOM 485 N N . THR A 1 68 ? 9.668 23.006 -22.208 1.00 86.19 68 THR A N 1
ATOM 486 C CA . THR A 1 68 ? 9.539 21.580 -21.888 1.00 86.19 68 THR A CA 1
ATOM 487 C C . THR A 1 68 ? 8.989 20.804 -23.081 1.00 86.19 68 THR A C 1
ATOM 489 O O . THR A 1 68 ? 9.588 19.808 -23.482 1.00 86.19 68 THR A O 1
ATOM 492 N N . SER A 1 69 ? 7.941 21.312 -23.734 1.00 90.81 69 SER A N 1
ATOM 493 C CA . SER A 1 69 ? 7.375 20.704 -24.943 1.00 90.81 69 SER A CA 1
ATOM 494 C C . SER A 1 69 ? 8.378 20.664 -26.105 1.00 90.81 69 SER A C 1
ATOM 496 O O . SER A 1 69 ? 8.537 19.632 -26.756 1.00 90.81 69 SER A O 1
ATOM 498 N N . ALA A 1 70 ? 9.127 21.748 -26.343 1.00 92.06 70 ALA A N 1
ATOM 499 C CA . ALA A 1 70 ? 10.158 21.781 -27.382 1.00 92.06 70 ALA A CA 1
ATOM 500 C C . ALA A 1 70 ? 11.315 20.807 -27.096 1.00 92.06 70 ALA A C 1
ATOM 502 O O . ALA A 1 70 ? 11.838 20.177 -28.017 1.00 92.06 70 ALA A O 1
ATOM 503 N N . MET A 1 71 ? 11.711 20.669 -25.827 1.00 91.75 71 MET A N 1
ATOM 504 C CA . MET A 1 71 ? 12.700 19.685 -25.393 1.00 91.75 71 MET A CA 1
ATOM 505 C C . MET A 1 71 ? 12.194 18.255 -25.610 1.00 91.75 71 MET A C 1
ATOM 507 O O . MET A 1 71 ? 12.907 17.463 -26.222 1.00 91.75 71 MET A O 1
ATOM 511 N N . GLN A 1 72 ? 10.980 17.937 -25.149 1.00 92.50 72 GLN A N 1
ATOM 512 C CA . GLN A 1 72 ? 10.348 16.628 -25.342 1.00 92.50 72 GLN A CA 1
ATOM 513 C C . GLN A 1 72 ? 10.283 16.271 -26.831 1.00 92.50 72 GLN A C 1
ATOM 515 O O . GLN A 1 72 ? 10.729 15.196 -27.222 1.00 92.50 72 GLN A O 1
ATOM 520 N N . ALA A 1 73 ? 9.827 17.196 -27.683 1.00 95.06 73 ALA A N 1
ATOM 521 C CA . ALA A 1 73 ? 9.765 16.987 -29.128 1.00 95.06 73 ALA A CA 1
ATOM 522 C C . ALA A 1 73 ? 11.151 16.740 -29.751 1.00 95.06 73 ALA A C 1
ATOM 524 O O . ALA A 1 73 ? 11.290 15.881 -30.620 1.00 95.06 73 ALA A O 1
ATOM 525 N N . ALA A 1 74 ? 12.187 17.458 -29.301 1.00 94.06 74 ALA A N 1
ATOM 526 C CA . ALA A 1 74 ? 13.550 17.252 -29.783 1.00 94.06 74 ALA A CA 1
ATOM 527 C C . ALA A 1 74 ? 14.111 15.883 -29.365 1.00 94.06 74 ALA A C 1
ATOM 529 O O . ALA A 1 74 ? 14.721 15.204 -30.185 1.00 94.06 74 ALA A O 1
ATOM 530 N N . ILE A 1 75 ? 13.888 15.461 -28.118 1.00 92.62 75 ILE A N 1
ATOM 531 C CA . ILE A 1 75 ? 14.339 14.155 -27.618 1.00 92.62 75 ILE A CA 1
ATOM 532 C C . ILE A 1 75 ? 13.610 13.020 -28.337 1.00 92.62 75 ILE A C 1
ATOM 534 O O . ILE A 1 75 ? 14.255 12.104 -28.841 1.00 92.62 75 ILE A O 1
ATOM 538 N N . TYR A 1 76 ? 12.284 13.107 -28.444 1.00 96.69 76 TYR A N 1
ATOM 539 C CA . TYR A 1 76 ? 11.477 12.113 -29.144 1.00 96.69 76 TYR A CA 1
ATOM 540 C C . TYR A 1 76 ? 11.861 12.007 -30.624 1.00 96.69 76 TYR A C 1
ATOM 542 O O . TYR A 1 76 ? 12.158 10.921 -31.112 1.00 96.69 76 TYR A O 1
ATOM 550 N N . GLY A 1 77 ? 11.962 13.141 -31.328 1.00 96.69 77 GLY A N 1
ATOM 551 C CA . GLY A 1 77 ? 12.385 13.157 -32.728 1.00 96.69 77 GLY A CA 1
ATOM 552 C C . GLY A 1 77 ? 13.802 12.612 -32.936 1.00 96.69 77 GLY A C 1
ATOM 553 O O . GLY A 1 77 ? 14.068 11.987 -33.960 1.00 96.69 77 GLY A O 1
ATOM 554 N N . ALA A 1 78 ? 14.708 12.807 -31.970 1.00 94.75 78 ALA A N 1
ATOM 555 C CA . ALA A 1 78 ? 16.039 12.211 -32.017 1.00 94.75 78 ALA A CA 1
ATOM 556 C C . ALA A 1 78 ? 15.988 10.684 -31.898 1.00 94.75 78 ALA A C 1
ATOM 558 O O . ALA A 1 78 ? 16.667 10.003 -32.662 1.00 94.75 78 ALA A O 1
ATOM 559 N N . ALA A 1 79 ? 15.177 10.165 -30.974 1.00 95.06 79 ALA A N 1
ATOM 560 C CA . ALA A 1 79 ? 15.000 8.731 -30.782 1.00 95.06 79 ALA A CA 1
ATOM 561 C C . ALA A 1 79 ? 14.390 8.076 -32.033 1.00 95.06 79 ALA A C 1
ATOM 563 O O . ALA A 1 79 ? 14.967 7.124 -32.544 1.00 95.06 79 ALA A O 1
ATOM 564 N N . VAL A 1 80 ? 13.323 8.649 -32.609 1.00 97.44 80 VAL A N 1
ATOM 565 C CA . VAL A 1 80 ? 12.710 8.134 -33.853 1.00 97.44 80 VAL A CA 1
ATOM 566 C C . VAL A 1 80 ? 13.674 8.206 -35.048 1.00 97.44 80 VAL A C 1
ATOM 568 O O . VAL A 1 80 ? 13.688 7.319 -35.897 1.00 97.44 80 VAL A O 1
ATOM 571 N N . ALA A 1 81 ? 14.522 9.237 -35.131 1.00 95.94 81 ALA A N 1
ATOM 572 C CA . ALA A 1 81 ? 15.529 9.327 -36.191 1.00 95.94 81 ALA A CA 1
ATOM 573 C C . ALA A 1 81 ? 16.657 8.289 -36.036 1.00 95.94 81 ALA A C 1
ATOM 575 O O . ALA A 1 81 ? 17.139 7.766 -37.041 1.00 95.94 81 ALA A O 1
ATOM 576 N N . ALA A 1 82 ? 17.086 8.005 -34.802 1.00 93.31 82 ALA A N 1
ATOM 577 C CA . ALA A 1 82 ? 18.082 6.972 -34.515 1.00 93.31 82 ALA A CA 1
ATOM 578 C C . ALA A 1 82 ? 17.540 5.570 -34.825 1.00 93.31 82 ALA A C 1
ATOM 580 O O . ALA A 1 82 ? 18.227 4.764 -35.446 1.00 93.31 82 ALA A O 1
ATOM 581 N N . ASP A 1 83 ? 16.286 5.337 -34.461 1.00 95.88 83 ASP A N 1
ATOM 582 C CA . ASP A 1 83 ? 15.535 4.125 -34.750 1.00 95.88 83 ASP A CA 1
ATOM 583 C C . ASP A 1 83 ? 15.401 3.877 -36.263 1.00 95.88 83 ASP A C 1
ATOM 585 O O . ASP A 1 83 ? 15.834 2.850 -36.781 1.00 95.88 83 ASP A O 1
ATOM 589 N N . PHE A 1 84 ? 14.986 4.895 -37.025 1.00 97.19 84 PHE A N 1
ATOM 590 C CA . PHE A 1 84 ? 14.933 4.787 -38.485 1.00 97.19 84 PHE A CA 1
ATOM 591 C C . PHE A 1 84 ? 16.311 4.530 -39.124 1.00 97.19 84 PHE A C 1
ATOM 593 O O . PHE A 1 84 ? 16.422 3.852 -40.147 1.00 97.19 84 PHE A O 1
ATOM 600 N N . ALA A 1 85 ? 17.392 5.054 -38.534 1.00 94.50 85 ALA A N 1
ATOM 601 C CA . ALA A 1 85 ? 18.743 4.737 -38.990 1.00 94.50 85 ALA A CA 1
ATOM 602 C C . ALA A 1 85 ? 19.095 3.257 -38.749 1.00 94.50 85 ALA A C 1
ATOM 604 O O . ALA A 1 85 ? 19.767 2.653 -39.589 1.00 94.50 85 ALA A O 1
ATOM 605 N N . ALA A 1 86 ? 18.630 2.668 -37.642 1.00 94.38 86 ALA A N 1
ATOM 606 C CA . ALA A 1 86 ? 18.788 1.244 -37.361 1.00 94.38 86 ALA A CA 1
ATOM 607 C C . ALA A 1 86 ? 18.015 0.379 -38.372 1.00 94.38 86 ALA A C 1
ATOM 609 O O . ALA A 1 86 ? 18.598 -0.568 -38.904 1.00 94.38 86 ALA A O 1
ATOM 610 N N . ASP A 1 87 ? 16.784 0.763 -38.733 1.00 96.38 87 ASP A N 1
ATOM 611 C CA . ASP A 1 87 ? 15.982 0.083 -39.766 1.00 96.38 87 ASP A CA 1
ATOM 612 C C . ASP A 1 87 ? 16.708 0.036 -41.127 1.00 96.38 87 ASP A C 1
ATOM 614 O O . ASP A 1 87 ? 16.718 -0.991 -41.815 1.00 96.38 87 ASP A O 1
ATOM 618 N N . ILE A 1 88 ? 17.367 1.139 -41.518 1.00 97.06 88 ILE A N 1
ATOM 619 C CA . ILE A 1 88 ? 18.175 1.198 -42.750 1.00 97.06 88 ILE A CA 1
ATOM 620 C C . ILE A 1 88 ? 19.361 0.232 -42.669 1.00 97.06 88 ILE A C 1
ATOM 622 O O . ILE A 1 88 ? 19.587 -0.532 -43.609 1.00 97.06 88 ILE A O 1
ATOM 626 N N . LEU A 1 89 ? 20.104 0.238 -41.558 1.00 95.19 89 LEU A N 1
ATOM 627 C CA . LEU A 1 89 ? 21.266 -0.636 -41.371 1.00 95.19 89 LEU A CA 1
ATOM 628 C C . LEU A 1 89 ? 20.872 -2.119 -41.363 1.00 95.19 89 LEU A C 1
ATOM 630 O O . LEU A 1 89 ? 21.589 -2.950 -41.926 1.00 95.19 89 LEU A O 1
ATOM 634 N N . GLU A 1 90 ? 19.728 -2.463 -40.767 1.00 96.38 90 GLU A N 1
ATOM 635 C CA . GLU A 1 90 ? 19.199 -3.826 -40.804 1.00 96.38 90 GLU A CA 1
ATOM 636 C C . GLU A 1 90 ? 18.862 -4.251 -42.242 1.00 96.38 90 GLU A C 1
ATOM 638 O O . GLU A 1 90 ? 19.247 -5.342 -42.680 1.00 96.38 90 GLU A O 1
ATOM 643 N N . TYR A 1 91 ? 18.184 -3.387 -43.005 1.00 97.44 91 TYR A N 1
ATOM 644 C CA . TYR A 1 91 ? 17.870 -3.647 -44.409 1.00 97.44 91 TYR A CA 1
ATOM 645 C C . TYR A 1 91 ? 19.138 -3.813 -45.263 1.00 97.44 91 TYR A C 1
ATOM 647 O O . TYR A 1 91 ? 19.247 -4.787 -46.013 1.00 97.44 91 TYR A O 1
ATOM 655 N N . GLU A 1 92 ? 20.119 -2.916 -45.130 1.00 96.81 92 GLU A N 1
ATOM 656 C CA . GLU A 1 92 ? 21.406 -3.013 -45.829 1.00 96.81 92 GLU A CA 1
ATOM 657 C C . GLU A 1 92 ? 22.136 -4.317 -45.485 1.00 96.81 92 GLU A C 1
ATOM 659 O O . GLU A 1 92 ? 22.588 -5.023 -46.390 1.00 96.81 92 GLU A O 1
ATOM 664 N N . GLY A 1 93 ? 22.154 -4.705 -44.205 1.00 96.00 93 GLY A N 1
ATOM 665 C CA . GLY A 1 93 ? 22.721 -5.976 -43.753 1.00 96.00 93 GLY A CA 1
ATOM 666 C C . GLY A 1 93 ? 22.044 -7.195 -44.389 1.00 96.00 93 GLY A C 1
ATOM 667 O O . GLY A 1 93 ? 22.726 -8.116 -44.850 1.00 96.00 93 GLY A O 1
ATOM 668 N N . LYS A 1 94 ? 20.705 -7.191 -44.497 1.00 97.44 94 LYS A N 1
ATOM 669 C CA . LYS A 1 94 ? 19.951 -8.235 -45.219 1.00 97.44 94 LYS A CA 1
ATOM 670 C C . LYS A 1 94 ? 20.342 -8.268 -46.698 1.00 97.44 94 LYS A C 1
ATOM 672 O O . LYS A 1 94 ? 20.582 -9.342 -47.249 1.00 97.44 94 LYS A O 1
ATOM 677 N N . ILE A 1 95 ? 20.436 -7.111 -47.351 1.00 98.00 95 ILE A N 1
ATOM 678 C CA . ILE A 1 95 ? 20.803 -7.015 -48.767 1.00 98.00 95 ILE A CA 1
ATOM 679 C C . ILE A 1 95 ? 22.231 -7.504 -49.034 1.00 98.00 95 ILE A C 1
ATOM 681 O O . ILE A 1 95 ? 22.450 -8.233 -50.008 1.00 98.00 95 ILE A O 1
ATOM 685 N N . ASP A 1 96 ? 23.189 -7.160 -48.181 1.00 96.38 96 ASP A N 1
ATOM 686 C CA . ASP A 1 96 ? 24.575 -7.602 -48.319 1.00 96.38 96 ASP A CA 1
ATOM 687 C C . ASP A 1 96 ? 24.711 -9.119 -48.145 1.00 96.38 96 ASP A C 1
ATOM 689 O O . ASP A 1 96 ? 25.391 -9.763 -48.948 1.00 96.38 96 ASP A O 1
ATOM 693 N N . ALA A 1 97 ? 23.968 -9.721 -47.210 1.00 96.44 97 ALA A N 1
ATOM 694 C CA . ALA A 1 97 ? 23.896 -11.178 -47.075 1.00 96.44 97 ALA A CA 1
ATOM 695 C C . ALA A 1 97 ? 23.342 -11.858 -48.347 1.00 96.44 97 ALA A C 1
ATOM 697 O O . ALA A 1 97 ? 23.831 -12.910 -48.773 1.00 96.44 97 ALA A O 1
ATOM 698 N N . LEU A 1 98 ? 22.349 -11.250 -49.011 1.00 97.00 98 LEU A N 1
ATOM 699 C CA . LEU A 1 98 ? 21.831 -11.750 -50.292 1.00 97.00 98 LEU A CA 1
ATOM 700 C C . LEU A 1 98 ? 22.850 -11.584 -51.433 1.00 97.00 98 LEU A C 1
ATOM 702 O O . LEU A 1 98 ? 22.992 -12.485 -52.267 1.00 97.00 98 LEU A O 1
ATOM 706 N N . LYS A 1 99 ? 23.588 -10.465 -51.475 1.00 95.94 99 LYS A N 1
ATOM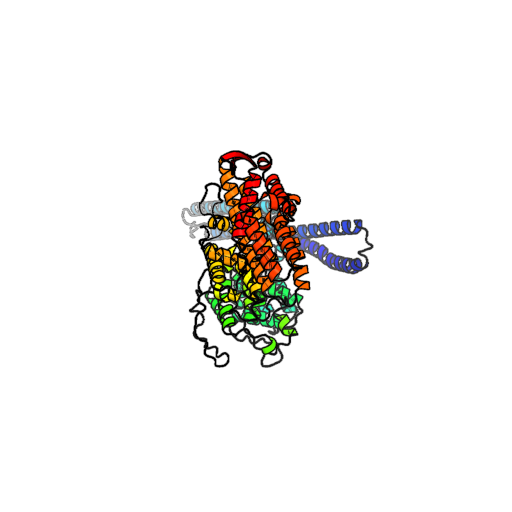 707 C CA . LYS A 1 99 ? 24.682 -10.239 -52.439 1.00 95.94 99 LYS A CA 1
ATOM 708 C C . LYS A 1 99 ? 25.797 -11.273 -52.244 1.00 95.94 99 LYS A C 1
ATOM 710 O O . LYS A 1 99 ? 26.280 -11.838 -53.227 1.00 95.94 99 LYS A O 1
ATOM 715 N N . GLU A 1 100 ? 26.166 -11.583 -51.003 1.00 96.69 100 GLU A N 1
ATOM 716 C CA . GLU A 1 100 ? 27.148 -12.622 -50.684 1.00 96.69 100 GLU A CA 1
ATOM 717 C C . GLU A 1 100 ? 26.678 -14.003 -51.158 1.00 96.69 100 GLU A C 1
ATOM 719 O O . GLU A 1 100 ? 27.402 -14.664 -51.904 1.00 96.69 100 GLU A O 1
ATOM 724 N N . ARG A 1 101 ? 25.433 -14.401 -50.859 1.00 97.56 101 ARG A N 1
ATOM 725 C CA . ARG A 1 101 ? 24.842 -15.656 -51.371 1.00 97.56 101 ARG A CA 1
ATOM 726 C C . ARG A 1 101 ? 24.862 -15.737 -52.896 1.00 97.56 101 ARG A C 1
ATOM 728 O O . ARG A 1 101 ? 25.147 -16.797 -53.457 1.00 97.56 101 ARG A O 1
ATOM 735 N N . TRP A 1 102 ? 24.591 -14.631 -53.587 1.00 96.94 102 TRP A N 1
ATOM 736 C CA . TRP A 1 102 ? 24.714 -14.567 -55.044 1.00 96.94 102 TRP A CA 1
ATOM 737 C C . TRP A 1 102 ? 26.154 -14.816 -55.513 1.00 96.94 102 TRP A C 1
ATOM 739 O O . TRP A 1 102 ? 26.379 -15.595 -56.446 1.00 96.94 102 TRP A O 1
ATOM 749 N N . HIS A 1 103 ? 27.136 -14.188 -54.860 1.00 96.19 103 HIS A N 1
ATOM 750 C CA . HIS A 1 103 ? 28.556 -14.385 -55.151 1.00 96.19 103 HIS A CA 1
ATOM 751 C C . HIS A 1 103 ? 29.016 -15.821 -54.875 1.00 96.19 103 HIS A C 1
ATOM 753 O O . HIS A 1 103 ? 29.703 -16.408 -55.713 1.00 96.19 103 HIS A O 1
ATOM 759 N N . GLU A 1 104 ? 28.594 -16.426 -53.764 1.00 96.12 104 GLU A N 1
ATOM 760 C CA . GLU A 1 104 ? 28.848 -17.839 -53.471 1.00 96.12 104 GLU A CA 1
ATOM 761 C C . GLU A 1 104 ? 28.232 -18.762 -54.525 1.00 96.12 104 GLU A C 1
ATOM 763 O O . GLU A 1 104 ? 28.880 -19.708 -54.985 1.00 96.12 104 GLU A O 1
ATOM 768 N N . GLY A 1 105 ? 27.000 -18.464 -54.948 1.00 95.25 105 GLY A N 1
ATOM 769 C CA . GLY A 1 105 ? 26.334 -19.145 -56.052 1.00 95.25 105 GLY A CA 1
ATOM 770 C C . GLY A 1 105 ? 27.183 -19.107 -57.320 1.00 95.25 105 GLY A C 1
ATOM 771 O O . GLY A 1 105 ? 27.430 -20.152 -57.921 1.00 95.25 105 GLY A O 1
ATOM 772 N N . ALA A 1 106 ? 27.715 -17.936 -57.680 1.00 93.94 106 ALA A N 1
ATOM 773 C CA . ALA A 1 106 ? 28.588 -17.778 -58.841 1.00 93.94 106 ALA A CA 1
ATOM 774 C C . ALA A 1 106 ? 29.885 -18.598 -58.724 1.00 93.94 106 ALA A C 1
ATOM 776 O O . ALA A 1 106 ? 30.279 -19.254 -59.687 1.00 93.94 106 ALA A O 1
ATOM 777 N N . VAL A 1 107 ? 30.520 -18.623 -57.546 1.00 94.81 107 VAL A N 1
ATOM 778 C CA . VAL A 1 107 ? 31.725 -19.436 -57.277 1.00 94.81 107 VAL A CA 1
ATOM 779 C C . VAL A 1 107 ? 31.439 -20.938 -57.399 1.00 94.81 107 VAL A C 1
ATOM 781 O O . VAL A 1 107 ? 32.295 -21.701 -57.845 1.00 94.81 107 VAL A O 1
ATOM 784 N N . ARG A 1 108 ? 30.227 -21.375 -57.041 1.00 94.94 108 ARG A N 1
ATOM 785 C CA . ARG A 1 108 ? 29.776 -22.774 -57.132 1.00 94.94 108 ARG A CA 1
ATOM 786 C C . ARG A 1 108 ? 29.127 -23.122 -58.477 1.00 94.94 108 ARG A C 1
ATOM 788 O O . ARG A 1 108 ? 28.428 -24.133 -58.564 1.00 94.94 108 ARG A O 1
ATOM 795 N N . ASN A 1 109 ? 29.320 -22.301 -59.513 1.00 94.44 109 ASN A N 1
ATOM 796 C CA . ASN A 1 109 ? 28.688 -22.465 -60.829 1.00 94.44 109 ASN A CA 1
ATOM 797 C C . ASN A 1 109 ? 27.158 -22.643 -60.752 1.00 94.44 109 ASN A C 1
ATOM 799 O O . ASN A 1 109 ? 26.571 -23.380 -61.540 1.00 94.44 109 ASN A O 1
ATOM 803 N N . PHE A 1 110 ? 26.522 -22.036 -59.749 1.00 95.50 110 PHE A N 1
ATOM 804 C CA . PHE A 1 110 ? 25.096 -22.149 -59.438 1.00 95.50 110 PHE A CA 1
ATOM 805 C C . PHE A 1 110 ? 24.566 -23.596 -59.361 1.00 95.50 110 PHE A C 1
ATOM 807 O O . PHE A 1 110 ? 23.387 -23.836 -59.598 1.00 95.50 110 PHE A O 1
ATOM 814 N N . GLY A 1 111 ? 25.426 -24.567 -59.027 1.00 93.12 111 GLY A N 1
ATOM 815 C CA . GLY A 1 111 ? 25.053 -25.981 -58.915 1.00 93.12 111 GLY A CA 1
ATOM 816 C C . GLY A 1 111 ? 25.229 -26.823 -60.187 1.00 93.12 111 GLY A C 1
ATOM 817 O O . GLY A 1 111 ? 24.971 -28.020 -60.130 1.00 93.12 111 GLY A O 1
ATOM 818 N N . ALA A 1 112 ? 25.736 -26.263 -61.292 1.00 91.00 112 ALA A N 1
ATOM 819 C CA . ALA A 1 112 ? 25.933 -26.969 -62.571 1.00 91.00 112 ALA A CA 1
ATOM 820 C C . ALA A 1 112 ? 27.095 -27.990 -62.598 1.00 91.00 112 ALA A C 1
ATOM 822 O O . ALA A 1 112 ? 27.409 -28.563 -63.639 1.00 91.00 112 ALA A O 1
ATOM 823 N N . GLY A 1 113 ? 27.767 -28.217 -61.465 1.00 83.81 113 GLY A N 1
ATOM 824 C CA . GLY A 1 113 ? 28.982 -29.031 -61.377 1.00 83.81 113 GLY A CA 1
ATOM 825 C C . GLY A 1 113 ? 30.269 -28.250 -61.690 1.00 83.81 113 GLY A C 1
ATOM 826 O O . GLY A 1 113 ? 30.250 -27.063 -62.017 1.00 83.81 113 GLY A O 1
ATOM 827 N N . HIS A 1 114 ? 31.425 -28.902 -61.525 1.00 87.94 114 HIS A N 1
ATOM 828 C CA . HIS A 1 114 ? 32.744 -28.283 -61.752 1.00 87.94 114 HIS A CA 1
ATOM 829 C C . HIS A 1 114 ? 33.321 -28.541 -63.150 1.00 87.94 114 HIS A C 1
ATOM 831 O O . HIS A 1 114 ? 34.271 -27.865 -63.540 1.00 87.94 114 HIS A O 1
ATOM 837 N N . ASP A 1 115 ? 32.781 -29.514 -63.887 1.00 89.75 115 ASP A N 1
ATOM 838 C CA . ASP A 1 115 ? 33.239 -29.840 -65.236 1.00 89.75 115 ASP A CA 1
ATOM 839 C C . ASP A 1 115 ? 32.529 -28.949 -66.259 1.00 89.75 115 ASP A C 1
ATOM 841 O O . ASP A 1 115 ? 31.426 -29.243 -66.713 1.00 89.75 115 ASP A O 1
ATOM 845 N N . THR A 1 116 ? 33.168 -27.831 -66.599 1.00 85.44 116 THR A N 1
ATOM 846 C CA . THR A 1 116 ? 32.642 -26.849 -67.557 1.00 85.44 116 THR A CA 1
ATOM 847 C C . THR A 1 116 ? 32.595 -27.370 -68.996 1.00 85.44 116 THR A C 1
ATOM 849 O O . THR A 1 116 ? 32.029 -26.705 -69.857 1.00 85.44 116 THR A O 1
ATOM 852 N N . GLU A 1 117 ? 33.214 -28.521 -69.287 1.00 88.94 117 GLU A N 1
ATOM 853 C CA . GLU A 1 117 ? 33.177 -29.160 -70.610 1.00 88.94 117 GLU A CA 1
ATOM 854 C C . GLU A 1 117 ? 32.078 -30.231 -70.716 1.00 88.94 117 GLU A C 1
ATOM 856 O O . GLU A 1 117 ? 31.855 -30.778 -71.800 1.00 88.94 117 GLU A O 1
ATOM 861 N N . ALA A 1 118 ? 31.370 -30.527 -69.619 1.00 85.00 118 ALA A N 1
ATOM 862 C CA . ALA A 1 118 ? 30.287 -31.499 -69.613 1.00 85.00 118 ALA A CA 1
ATOM 863 C C . ALA A 1 118 ? 29.123 -31.058 -70.520 1.00 85.00 118 ALA A C 1
ATOM 865 O O . ALA A 1 118 ? 28.669 -29.911 -70.496 1.00 85.00 118 ALA A O 1
ATOM 866 N N . GLU A 1 119 ? 28.600 -31.998 -71.313 1.00 88.44 119 GLU A N 1
ATOM 867 C CA . GLU A 1 119 ? 27.412 -31.776 -72.139 1.00 88.44 119 GLU A CA 1
ATOM 868 C C . GLU A 1 119 ? 26.216 -31.441 -71.231 1.00 88.44 119 GLU A C 1
ATOM 870 O O . GLU A 1 119 ? 25.800 -32.265 -70.420 1.00 88.44 119 GLU A O 1
ATOM 875 N N . GLY A 1 120 ? 25.684 -30.220 -71.348 1.00 88.56 120 GLY A N 1
ATOM 876 C CA . GLY A 1 120 ? 24.586 -29.721 -70.509 1.00 88.56 120 GLY A CA 1
ATOM 877 C C . GLY A 1 120 ? 24.982 -28.679 -69.458 1.00 88.56 120 GLY A C 1
ATOM 878 O O . GLY A 1 120 ? 24.083 -28.027 -68.931 1.00 88.56 120 GLY A O 1
ATOM 879 N N . PHE A 1 121 ? 26.282 -28.436 -69.225 1.00 92.56 121 PHE A N 1
ATOM 880 C CA . PHE A 1 121 ? 26.759 -27.464 -68.227 1.00 92.56 121 PHE A CA 1
ATOM 881 C C . PHE A 1 121 ? 26.106 -26.081 -68.375 1.00 92.56 121 PHE A C 1
ATOM 883 O O . PHE A 1 121 ? 25.577 -25.553 -67.404 1.00 92.56 121 PHE A O 1
ATOM 890 N N . ASP A 1 122 ? 26.081 -25.512 -69.586 1.00 92.31 122 ASP A N 1
ATOM 891 C CA . ASP A 1 122 ? 25.498 -24.181 -69.826 1.00 92.31 122 ASP A CA 1
ATOM 892 C C . ASP A 1 122 ? 24.004 -24.122 -69.463 1.00 92.31 122 ASP A C 1
ATOM 894 O O . ASP A 1 122 ? 23.532 -23.122 -68.922 1.00 92.31 122 ASP A O 1
ATOM 898 N N . ALA A 1 123 ? 23.259 -25.201 -69.733 1.00 92.25 123 ALA A N 1
ATOM 899 C CA . ALA A 1 123 ? 21.833 -25.280 -69.432 1.00 92.25 123 ALA A CA 1
ATOM 900 C C . ALA A 1 123 ? 21.583 -25.396 -67.921 1.00 92.25 123 ALA A C 1
ATOM 902 O O . ALA A 1 123 ? 20.726 -24.684 -67.395 1.00 92.25 123 ALA A O 1
ATOM 903 N N . ASP A 1 124 ? 22.356 -26.235 -67.227 1.00 92.19 124 ASP A N 1
ATOM 904 C CA . ASP A 1 124 ? 22.272 -26.394 -65.772 1.00 92.19 124 ASP A CA 1
ATOM 905 C C . ASP A 1 124 ? 22.751 -25.127 -65.041 1.00 92.19 124 ASP A C 1
ATOM 907 O O . ASP A 1 124 ? 22.142 -24.711 -64.055 1.00 92.19 124 ASP A O 1
ATOM 911 N N . PHE A 1 125 ? 23.782 -24.452 -65.560 1.00 94.06 125 PHE A N 1
ATOM 912 C CA . PHE A 1 125 ? 24.293 -23.182 -65.039 1.00 94.06 125 PHE A CA 1
ATOM 913 C C . PHE A 1 125 ? 23.261 -22.069 -65.180 1.00 94.06 125 PHE A C 1
ATOM 915 O O . PHE A 1 125 ? 22.985 -21.356 -64.215 1.00 94.06 125 PHE A O 1
ATOM 922 N N . ASP A 1 126 ? 22.656 -21.918 -66.360 1.00 94.50 126 ASP A N 1
ATOM 923 C CA . ASP A 1 126 ? 21.619 -20.914 -66.578 1.00 94.50 126 ASP A CA 1
ATOM 924 C C . ASP A 1 126 ? 20.353 -21.212 -65.757 1.00 94.50 126 ASP A C 1
ATOM 926 O O . ASP A 1 126 ? 19.750 -20.273 -65.229 1.00 94.50 126 ASP A O 1
ATOM 930 N N . ALA A 1 127 ? 19.972 -22.487 -65.600 1.00 94.31 127 ALA A N 1
ATOM 931 C CA . ALA A 1 127 ? 18.836 -22.897 -64.775 1.00 94.31 127 ALA A CA 1
ATOM 932 C C . ALA A 1 127 ? 19.081 -22.629 -63.283 1.00 94.31 127 ALA A C 1
ATOM 934 O O . ALA A 1 127 ? 18.245 -21.996 -62.634 1.00 94.31 127 ALA A O 1
ATOM 935 N N . GLY A 1 128 ? 20.237 -23.036 -62.751 1.00 95.12 128 GLY A N 1
ATOM 936 C CA . GLY A 1 128 ? 20.634 -22.778 -61.367 1.00 95.12 128 GLY A CA 1
ATOM 937 C C . GLY A 1 128 ? 20.767 -21.284 -61.073 1.00 95.12 128 GLY A C 1
ATOM 938 O O . GLY A 1 128 ? 20.247 -20.795 -60.069 1.00 95.12 128 GLY A O 1
ATOM 939 N N . ARG A 1 129 ? 21.372 -20.522 -61.996 1.00 96.12 129 ARG A N 1
ATOM 940 C CA . ARG A 1 129 ? 21.467 -19.060 -61.896 1.00 96.12 129 ARG A CA 1
ATOM 941 C C . ARG A 1 129 ? 20.087 -18.413 -61.870 1.00 96.12 129 ARG A C 1
ATOM 943 O O . ARG A 1 129 ? 19.860 -17.510 -61.072 1.00 96.12 129 ARG A O 1
ATOM 950 N N . ALA A 1 130 ? 19.178 -18.830 -62.752 1.00 95.75 130 ALA A N 1
ATOM 951 C CA . ALA A 1 130 ? 17.825 -18.285 -62.809 1.00 95.75 130 ALA A CA 1
ATOM 952 C C . ALA A 1 130 ? 17.009 -18.626 -61.553 1.00 95.75 130 ALA A C 1
ATOM 954 O O . ALA A 1 130 ? 16.286 -17.760 -61.063 1.00 95.75 130 ALA A O 1
ATOM 955 N N . ALA A 1 131 ? 17.151 -19.845 -61.022 1.00 96.25 131 ALA A N 1
ATOM 956 C CA . ALA A 1 131 ? 16.496 -20.272 -59.789 1.00 96.25 131 ALA A CA 1
ATOM 957 C C . ALA A 1 131 ? 16.975 -19.451 -58.583 1.00 96.25 131 ALA A C 1
ATOM 959 O O . ALA A 1 131 ? 16.149 -18.825 -57.920 1.00 96.25 131 ALA A O 1
ATOM 960 N N . LEU A 1 132 ? 18.295 -19.358 -58.368 1.00 95.81 132 LEU A N 1
ATOM 961 C CA . LEU A 1 132 ? 18.859 -18.558 -57.277 1.00 95.81 132 LEU A CA 1
ATOM 962 C C . LEU A 1 132 ? 18.511 -17.071 -57.435 1.00 95.81 132 LEU A C 1
ATOM 964 O O . LEU A 1 132 ? 18.168 -16.411 -56.464 1.00 95.81 132 LEU A O 1
ATOM 968 N N . LEU A 1 133 ? 18.540 -16.533 -58.659 1.00 96.75 133 LEU A N 1
ATOM 969 C CA . LEU A 1 133 ? 18.145 -15.144 -58.902 1.00 96.75 133 LEU A CA 1
ATOM 970 C C . LEU A 1 133 ? 16.675 -14.892 -58.535 1.00 96.75 133 LEU A C 1
ATOM 972 O O . LEU A 1 133 ? 16.357 -13.836 -57.994 1.00 96.75 133 LEU A O 1
ATOM 976 N N . ALA A 1 134 ? 15.771 -15.821 -58.853 1.00 96.06 134 ALA A N 1
ATOM 977 C CA . ALA A 1 134 ? 14.357 -15.693 -58.512 1.00 96.06 134 ALA A CA 1
ATOM 978 C C . ALA A 1 134 ? 14.129 -15.749 -56.993 1.00 96.06 134 ALA A C 1
ATOM 980 O O . ALA A 1 134 ? 13.367 -14.936 -56.473 1.00 96.06 134 ALA A O 1
ATOM 981 N N . GLU A 1 135 ? 14.820 -16.658 -56.302 1.00 97.19 135 GLU A N 1
ATOM 982 C CA . GLU A 1 135 ? 14.816 -16.783 -54.840 1.00 97.19 135 GLU A CA 1
ATOM 983 C C . GLU A 1 135 ? 15.317 -15.498 -54.167 1.00 97.19 135 GLU A C 1
ATOM 985 O O . GLU A 1 135 ? 14.569 -14.861 -53.428 1.00 97.19 135 GLU A O 1
ATOM 990 N N . LEU A 1 136 ? 16.525 -15.037 -54.512 1.00 97.12 136 LEU A N 1
ATOM 991 C CA . LEU A 1 136 ? 17.110 -13.830 -53.921 1.00 97.12 136 LEU A CA 1
ATOM 992 C C . LEU A 1 136 ? 16.293 -12.569 -54.229 1.00 97.12 136 LEU A C 1
ATOM 994 O O . LEU A 1 136 ? 16.186 -11.689 -53.382 1.00 97.12 136 LEU A O 1
ATOM 998 N N . ASN A 1 137 ? 15.681 -12.466 -55.415 1.00 97.12 137 ASN A N 1
ATOM 999 C CA . ASN A 1 137 ? 14.779 -11.352 -55.726 1.00 97.12 137 ASN A CA 1
ATOM 1000 C C . ASN A 1 137 ? 13.491 -11.390 -54.893 1.00 97.12 137 ASN A C 1
ATOM 1002 O O . ASN A 1 137 ? 12.958 -10.331 -54.563 1.00 97.12 137 ASN A O 1
ATOM 1006 N N . ALA A 1 138 ? 12.966 -12.578 -54.580 1.00 96.62 138 ALA A N 1
ATOM 1007 C CA . ALA A 1 138 ? 11.798 -12.711 -53.717 1.00 96.62 138 ALA A CA 1
ATOM 1008 C C . ALA A 1 138 ? 12.133 -12.298 -52.277 1.00 96.62 138 ALA A C 1
ATOM 1010 O O . ALA A 1 138 ? 11.393 -11.509 -51.693 1.00 96.62 138 ALA A O 1
ATOM 1011 N N . GLU A 1 139 ? 13.273 -12.752 -51.750 1.00 97.50 139 GLU A N 1
ATOM 1012 C CA . GLU A 1 139 ? 13.765 -12.363 -50.423 1.00 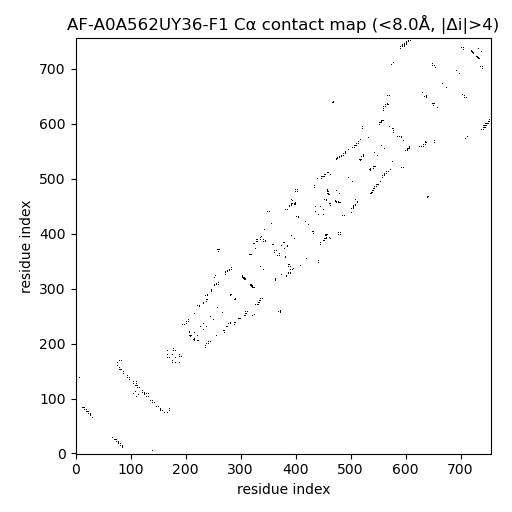97.50 139 GLU A CA 1
ATOM 1013 C C . GLU A 1 139 ? 14.078 -10.862 -50.342 1.00 97.50 139 GLU A C 1
ATOM 1015 O O . GLU A 1 139 ? 13.623 -10.192 -49.420 1.00 97.50 139 GLU A O 1
ATOM 1020 N N . ALA A 1 140 ? 14.760 -10.295 -51.343 1.00 97.25 140 ALA A N 1
ATOM 1021 C CA . ALA A 1 140 ? 15.037 -8.858 -51.397 1.00 97.25 140 ALA A CA 1
ATOM 1022 C C . ALA A 1 140 ? 13.750 -8.022 -51.459 1.00 97.25 140 ALA A C 1
ATOM 1024 O O . ALA A 1 140 ? 13.671 -6.949 -50.866 1.00 97.25 140 ALA A O 1
ATOM 1025 N N . LYS A 1 141 ? 12.720 -8.506 -52.167 1.00 97.38 141 LYS A N 1
ATOM 1026 C CA . LYS A 1 141 ? 11.414 -7.843 -52.212 1.00 97.38 141 LYS A CA 1
ATOM 1027 C C . LYS A 1 141 ? 10.703 -7.893 -50.857 1.00 97.38 141 LYS A C 1
ATOM 1029 O O . LYS A 1 141 ? 10.077 -6.902 -50.498 1.00 97.38 141 LYS A O 1
ATOM 1034 N N . ALA A 1 142 ? 10.784 -9.014 -50.139 1.00 97.62 142 ALA A N 1
ATOM 1035 C CA . ALA A 1 142 ? 10.238 -9.130 -48.788 1.00 97.62 142 ALA A CA 1
ATOM 1036 C C . ALA A 1 142 ? 10.960 -8.172 -47.830 1.00 97.62 142 ALA A C 1
ATOM 1038 O O . ALA A 1 142 ? 10.309 -7.312 -47.253 1.00 97.62 142 ALA A O 1
ATOM 1039 N N . ALA A 1 143 ? 12.298 -8.202 -47.802 1.00 97.00 143 ALA A N 1
ATOM 1040 C CA . ALA A 1 143 ? 13.103 -7.290 -46.988 1.00 97.00 143 ALA A CA 1
ATOM 1041 C C . ALA A 1 143 ? 12.789 -5.812 -47.276 1.00 97.00 143 ALA A C 1
ATOM 1043 O O . ALA A 1 143 ? 12.711 -5.006 -46.355 1.00 97.00 143 ALA A O 1
ATOM 1044 N N . LYS A 1 144 ? 12.566 -5.452 -48.549 1.00 97.56 144 LYS A N 1
ATOM 1045 C CA . LYS A 1 144 ? 12.162 -4.092 -48.930 1.00 97.56 144 LYS A CA 1
ATOM 1046 C C . LYS A 1 144 ? 10.769 -3.737 -48.415 1.00 97.56 144 LYS A C 1
ATOM 1048 O O . LYS A 1 144 ? 10.570 -2.613 -47.985 1.00 97.56 144 LYS A O 1
ATOM 1053 N N . SER A 1 145 ? 9.818 -4.667 -48.484 1.00 97.25 145 SER A N 1
ATOM 1054 C CA . SER A 1 145 ? 8.458 -4.453 -47.977 1.00 97.25 145 SER A CA 1
ATOM 1055 C C . SER A 1 145 ? 8.451 -4.242 -46.464 1.00 97.25 145 SER A C 1
ATOM 1057 O O . SER A 1 145 ? 7.730 -3.372 -45.982 1.00 97.25 145 SER A O 1
ATOM 1059 N N . ASP A 1 146 ? 9.253 -5.016 -45.732 1.00 96.75 146 ASP A N 1
ATOM 1060 C CA . ASP A 1 146 ? 9.401 -4.877 -44.281 1.00 96.75 146 ASP A CA 1
ATOM 1061 C C . ASP A 1 146 ? 10.018 -3.510 -43.944 1.00 96.75 146 ASP A C 1
ATOM 1063 O O . ASP A 1 146 ? 9.483 -2.778 -43.119 1.00 96.75 146 ASP A O 1
ATOM 1067 N N . PHE A 1 147 ? 11.076 -3.118 -44.665 1.00 97.06 147 PHE A N 1
ATOM 1068 C CA . PHE A 1 147 ? 11.705 -1.802 -44.524 1.00 97.06 147 PHE A CA 1
ATOM 1069 C C . PHE A 1 147 ? 10.754 -0.637 -44.855 1.00 97.06 147 PHE A C 1
ATOM 1071 O O . PHE A 1 147 ? 10.726 0.354 -44.135 1.00 97.06 147 PHE A O 1
ATOM 1078 N N . GLU A 1 148 ? 9.959 -0.740 -45.926 1.00 97.31 148 GLU A N 1
ATOM 1079 C CA . GLU A 1 148 ? 8.956 0.280 -46.275 1.00 97.31 148 GLU A CA 1
ATOM 1080 C C . GLU A 1 148 ? 7.878 0.409 -45.192 1.00 97.31 148 GLU A C 1
ATOM 1082 O O . GLU A 1 148 ? 7.454 1.522 -44.898 1.00 97.31 148 GLU A O 1
ATOM 1087 N N . THR A 1 149 ? 7.481 -0.708 -44.574 1.00 97.12 149 THR A N 1
ATOM 1088 C CA . THR A 1 149 ? 6.524 -0.710 -43.457 1.00 97.12 149 THR A CA 1
ATOM 1089 C C . THR A 1 149 ? 7.115 0.002 -42.241 1.00 97.12 149 THR A C 1
ATOM 1091 O O . THR A 1 149 ? 6.510 0.949 -41.754 1.00 97.12 149 THR A O 1
ATOM 1094 N N . ALA A 1 150 ? 8.335 -0.363 -41.829 1.00 95.31 150 ALA A N 1
ATOM 1095 C CA . ALA A 1 150 ? 9.023 0.301 -40.722 1.00 95.31 150 ALA A CA 1
ATOM 1096 C C . ALA A 1 150 ? 9.183 1.811 -40.978 1.00 95.31 150 ALA A C 1
ATOM 1098 O O . ALA A 1 150 ? 8.884 2.627 -40.113 1.00 95.31 150 ALA A O 1
ATOM 1099 N N . ALA A 1 151 ? 9.564 2.211 -42.198 1.00 96.50 151 ALA A N 1
ATOM 1100 C CA . ALA A 1 151 ? 9.686 3.620 -42.571 1.00 96.50 151 ALA A CA 1
ATOM 1101 C C . ALA A 1 151 ? 8.356 4.394 -42.461 1.00 96.50 151 ALA A C 1
ATOM 1103 O O . ALA A 1 151 ? 8.350 5.550 -42.025 1.00 96.50 151 ALA A O 1
ATOM 1104 N N . ASP A 1 152 ? 7.241 3.775 -42.859 1.00 97.31 152 ASP A N 1
ATOM 1105 C CA . ASP A 1 152 ? 5.906 4.357 -42.709 1.00 97.31 152 ASP A CA 1
ATOM 1106 C C . ASP A 1 152 ? 5.502 4.462 -41.228 1.00 97.31 152 ASP A C 1
ATOM 1108 O O . ASP A 1 152 ? 4.936 5.487 -40.837 1.00 97.31 152 ASP A O 1
ATOM 1112 N N . ASP A 1 153 ? 5.868 3.484 -40.395 1.00 95.88 153 ASP A N 1
ATOM 1113 C CA . ASP A 1 153 ? 5.643 3.518 -38.945 1.00 95.88 153 ASP A CA 1
ATOM 1114 C C . ASP A 1 153 ? 6.455 4.646 -38.280 1.00 95.88 153 ASP A C 1
ATOM 1116 O O . ASP A 1 153 ? 5.890 5.472 -37.563 1.00 95.88 153 ASP A O 1
ATOM 1120 N N . ARG A 1 154 ? 7.754 4.798 -38.601 1.00 96.69 154 ARG A N 1
ATOM 1121 C CA . ARG A 1 154 ? 8.586 5.910 -38.077 1.00 96.69 154 ARG A CA 1
ATOM 1122 C C . ARG A 1 154 ? 8.058 7.276 -38.502 1.00 96.69 154 ARG A C 1
ATOM 1124 O O . ARG A 1 154 ? 8.145 8.256 -37.760 1.00 96.69 154 ARG A O 1
ATOM 1131 N N . LYS A 1 155 ? 7.499 7.369 -39.708 1.00 96.81 155 LYS A N 1
ATOM 1132 C CA . LYS A 1 155 ? 6.827 8.586 -40.162 1.00 96.81 155 LYS A CA 1
ATOM 1133 C C . LYS A 1 155 ? 5.554 8.845 -39.356 1.00 96.81 155 LYS A C 1
ATOM 1135 O O . LYS A 1 155 ? 5.335 9.988 -38.959 1.00 96.81 155 LYS A O 1
ATOM 1140 N N . ALA A 1 156 ? 4.736 7.819 -39.128 1.00 97.00 156 ALA A N 1
ATOM 1141 C CA . ALA A 1 156 ? 3.534 7.938 -38.315 1.00 97.00 156 ALA A CA 1
ATOM 1142 C C . ALA A 1 156 ? 3.877 8.422 -36.900 1.00 97.00 156 ALA A C 1
ATOM 1144 O O . ALA A 1 156 ? 3.249 9.368 -36.437 1.00 97.00 156 ALA A O 1
ATOM 1145 N N . ASP A 1 157 ? 4.935 7.881 -36.292 1.00 96.12 157 ASP A N 1
ATOM 1146 C CA . ASP A 1 157 ? 5.439 8.297 -34.980 1.00 96.12 157 ASP A CA 1
ATOM 1147 C C . ASP A 1 157 ? 5.813 9.785 -34.931 1.00 96.12 157 ASP A C 1
ATOM 1149 O O . ASP A 1 157 ? 5.485 10.476 -33.964 1.00 96.12 157 ASP A O 1
ATOM 1153 N N . LEU A 1 158 ? 6.482 10.306 -35.967 1.00 96.12 158 LEU A N 1
ATOM 1154 C CA . LEU A 1 158 ? 6.816 11.733 -36.070 1.00 96.12 158 LEU A CA 1
ATOM 1155 C C . LEU A 1 158 ? 5.577 12.611 -36.284 1.00 96.12 158 LEU A C 1
ATOM 1157 O O . LEU A 1 158 ? 5.515 13.714 -35.738 1.00 96.12 158 LEU A O 1
ATOM 1161 N N . ASP A 1 159 ? 4.611 12.140 -37.075 1.00 96.94 159 ASP A N 1
ATOM 1162 C CA . ASP A 1 159 ? 3.376 12.868 -37.378 1.00 96.94 159 ASP A CA 1
ATOM 1163 C C . ASP A 1 159 ? 2.430 12.911 -36.159 1.00 96.94 159 ASP A C 1
ATOM 1165 O O . ASP A 1 159 ? 1.790 13.939 -35.915 1.00 96.94 159 ASP A O 1
ATOM 1169 N N . SER A 1 160 ? 2.341 11.823 -35.383 1.00 95.94 160 SER A N 1
ATOM 1170 C CA . SER A 1 160 ? 1.499 11.726 -34.182 1.00 95.94 160 SER A CA 1
ATOM 1171 C C . SER A 1 160 ? 2.137 12.341 -32.939 1.00 95.94 160 SER A C 1
ATOM 1173 O O . SER A 1 160 ? 1.423 12.722 -32.012 1.00 95.94 160 SER A O 1
ATOM 1175 N N . GLY A 1 161 ? 3.468 12.440 -32.906 1.00 96.12 161 GLY A N 1
ATOM 1176 C CA . GLY A 1 161 ? 4.205 12.767 -31.691 1.00 96.12 161 GLY A CA 1
ATOM 1177 C C . GLY A 1 161 ? 4.265 11.585 -30.710 1.00 96.12 161 GLY A C 1
ATOM 1178 O O . GLY A 1 161 ? 3.911 10.461 -31.077 1.00 96.12 161 GLY A O 1
ATOM 1179 N N . PRO A 1 162 ? 4.741 11.820 -29.474 1.00 96.12 162 PRO A N 1
ATOM 1180 C CA . PRO A 1 162 ? 4.950 10.767 -28.486 1.00 96.12 162 PRO A CA 1
ATOM 1181 C C . PRO A 1 162 ? 3.620 10.159 -28.032 1.00 96.12 162 PRO A C 1
ATOM 1183 O O . PRO A 1 162 ? 2.729 10.862 -27.554 1.00 96.12 162 PRO A O 1
ATOM 1186 N N . THR A 1 163 ? 3.510 8.840 -28.156 1.00 96.06 163 THR A N 1
ATOM 1187 C CA . THR A 1 163 ? 2.408 8.024 -27.631 1.00 96.06 163 THR A CA 1
ATOM 1188 C C . THR A 1 163 ? 2.978 6.999 -26.651 1.00 96.06 163 THR A C 1
ATOM 1190 O O . THR A 1 163 ? 4.175 6.726 -26.693 1.00 96.06 163 THR A O 1
ATOM 1193 N N . ALA A 1 164 ? 2.155 6.411 -25.777 1.00 95.19 164 ALA A N 1
ATOM 1194 C CA . ALA A 1 164 ? 2.632 5.362 -24.866 1.00 95.19 164 ALA A CA 1
ATOM 1195 C C . ALA A 1 164 ? 3.264 4.180 -25.625 1.00 95.19 164 ALA A C 1
ATOM 1197 O O . ALA A 1 164 ? 4.341 3.715 -25.272 1.00 95.19 164 ALA A O 1
ATOM 1198 N N . GLU A 1 165 ? 2.644 3.762 -26.731 1.00 94.88 165 GLU A N 1
ATOM 1199 C CA . GLU A 1 165 ? 3.162 2.691 -27.586 1.00 94.88 165 GLU A CA 1
ATOM 1200 C C . GLU A 1 165 ? 4.514 3.061 -28.217 1.00 94.88 165 GLU A C 1
ATOM 1202 O O . GLU A 1 165 ? 5.460 2.276 -28.147 1.00 94.88 165 GLU A O 1
ATOM 1207 N N . SER A 1 166 ? 4.645 4.269 -28.779 1.00 96.31 166 SER A N 1
ATOM 1208 C CA . SER A 1 166 ? 5.895 4.683 -29.428 1.00 96.31 166 SER A CA 1
ATOM 1209 C C . SER A 1 166 ? 7.028 4.946 -28.434 1.00 96.31 166 SER A C 1
ATOM 1211 O O . SER A 1 166 ? 8.171 4.599 -28.720 1.00 96.31 166 SER A O 1
ATOM 1213 N N . ILE A 1 167 ? 6.741 5.497 -27.250 1.00 96.81 167 ILE A N 1
ATOM 1214 C CA . ILE A 1 167 ? 7.747 5.683 -26.194 1.00 96.81 167 ILE A CA 1
ATOM 1215 C C . ILE A 1 167 ? 8.232 4.332 -25.664 1.00 96.81 167 ILE A C 1
ATOM 1217 O O . ILE A 1 167 ? 9.445 4.123 -25.618 1.00 96.81 167 ILE A O 1
ATOM 1221 N N . GLN A 1 168 ? 7.327 3.408 -25.325 1.00 92.44 168 GLN A N 1
ATOM 1222 C CA . GLN A 1 168 ? 7.709 2.068 -24.870 1.00 92.44 168 GLN A CA 1
ATOM 1223 C C . GLN A 1 168 ? 8.567 1.352 -25.917 1.00 92.44 168 GLN A C 1
ATOM 1225 O O . GLN A 1 168 ? 9.636 0.845 -25.594 1.00 92.44 168 GLN A O 1
ATOM 1230 N N . ARG A 1 169 ? 8.156 1.378 -27.189 1.00 94.19 169 ARG A N 1
ATOM 1231 C CA . ARG A 1 169 ? 8.912 0.765 -28.286 1.00 94.19 169 ARG A CA 1
ATOM 1232 C C . ARG A 1 169 ? 10.324 1.349 -28.415 1.00 94.19 169 ARG A C 1
ATOM 1234 O O . ARG A 1 169 ? 11.287 0.594 -28.513 1.00 94.19 169 ARG A O 1
ATOM 1241 N N . LEU A 1 170 ? 10.468 2.678 -28.357 1.00 95.69 170 LEU A N 1
ATOM 1242 C CA . LEU A 1 170 ? 11.781 3.339 -28.394 1.00 95.69 170 LEU A CA 1
ATOM 1243 C C . LEU A 1 170 ? 12.654 2.969 -27.184 1.00 95.69 170 LEU A C 1
ATOM 1245 O O . LEU A 1 170 ? 13.881 2.941 -27.304 1.00 95.69 170 LEU A O 1
ATOM 1249 N N . ILE A 1 171 ? 12.045 2.699 -26.027 1.00 91.88 171 ILE A N 1
ATOM 1250 C CA . ILE A 1 171 ? 12.745 2.199 -24.839 1.00 91.88 171 ILE A CA 1
ATOM 1251 C C . ILE A 1 171 ? 13.201 0.753 -25.047 1.00 91.88 171 ILE A C 1
ATOM 1253 O O . ILE A 1 171 ? 14.372 0.446 -24.814 1.00 91.88 171 ILE A O 1
ATOM 1257 N N . ASP A 1 172 ? 12.313 -0.112 -25.534 1.00 89.56 172 ASP A N 1
ATOM 1258 C CA . ASP A 1 172 ? 12.573 -1.537 -25.758 1.00 89.56 172 ASP A CA 1
ATOM 1259 C C . ASP A 1 172 ? 13.655 -1.772 -26.825 1.00 89.56 172 ASP A C 1
ATOM 1261 O O . ASP A 1 172 ? 14.511 -2.645 -26.673 1.00 89.56 172 ASP A O 1
ATOM 1265 N N . GLU A 1 173 ? 13.668 -0.953 -27.879 1.00 91.31 173 GLU A N 1
ATOM 1266 C CA . GLU A 1 173 ? 14.682 -0.975 -28.942 1.00 91.31 173 GLU A CA 1
ATOM 1267 C C . GLU A 1 173 ? 16.005 -0.299 -28.521 1.00 91.31 173 GLU A C 1
ATOM 1269 O O . GLU A 1 173 ? 16.987 -0.321 -29.264 1.00 91.31 173 GLU A O 1
ATOM 1274 N N . GLY A 1 174 ? 16.069 0.295 -27.322 1.00 89.81 174 GLY A N 1
ATOM 1275 C CA . GLY A 1 174 ? 17.269 0.948 -26.788 1.00 89.81 174 GLY A CA 1
ATOM 1276 C C . GLY A 1 174 ? 17.585 2.312 -27.413 1.00 89.81 174 GLY A C 1
ATOM 1277 O O . GLY A 1 174 ? 18.685 2.838 -27.226 1.00 89.81 174 GLY A O 1
ATOM 1278 N N . MET A 1 175 ? 16.630 2.902 -28.134 1.00 93.69 175 MET A N 1
ATOM 1279 C CA . MET A 1 175 ? 16.745 4.221 -28.772 1.00 93.69 175 MET A CA 1
ATOM 1280 C C . MET A 1 175 ? 16.528 5.359 -27.771 1.00 93.69 175 MET A C 1
ATOM 1282 O O . MET A 1 175 ? 17.006 6.479 -27.968 1.00 93.69 175 MET A O 1
ATOM 1286 N N . MET A 1 176 ? 15.838 5.065 -26.668 1.00 91.44 176 MET A N 1
ATOM 1287 C CA . MET A 1 176 ? 15.586 5.977 -25.565 1.00 91.44 176 MET A CA 1
ATOM 1288 C C . MET A 1 176 ? 15.828 5.273 -24.223 1.00 91.44 176 MET A C 1
ATOM 1290 O O . MET A 1 176 ? 15.263 4.216 -23.972 1.00 91.44 176 MET A O 1
ATOM 1294 N N . PRO A 1 177 ? 16.624 5.836 -23.300 1.00 86.06 177 PRO A N 1
ATOM 1295 C CA . PRO A 1 177 ? 16.708 5.282 -21.954 1.00 86.06 177 PRO A CA 1
ATOM 1296 C C . PRO A 1 177 ? 15.361 5.392 -21.225 1.00 86.06 177 PRO A C 1
ATOM 1298 O O . PRO A 1 177 ? 14.756 6.465 -21.237 1.00 86.06 177 PRO A O 1
ATOM 1301 N N . TRP A 1 178 ? 14.929 4.345 -20.513 1.00 89.81 178 TRP A N 1
ATOM 1302 C CA . TRP A 1 178 ? 13.641 4.354 -19.796 1.00 89.81 178 TRP A CA 1
ATOM 1303 C C . TRP A 1 178 ? 13.484 5.549 -18.849 1.00 89.81 178 TRP A C 1
ATOM 1305 O O . TRP A 1 178 ? 12.451 6.206 -18.863 1.00 89.81 178 TRP A O 1
ATOM 1315 N N . PHE A 1 179 ? 14.528 5.915 -18.093 1.00 82.31 179 PHE A N 1
ATOM 1316 C CA . PHE A 1 179 ? 14.460 7.065 -17.181 1.00 82.31 179 PHE A CA 1
ATOM 1317 C C . PHE A 1 179 ? 14.157 8.381 -17.915 1.00 82.31 179 PHE A C 1
ATOM 1319 O O . PHE A 1 179 ? 13.577 9.298 -17.341 1.00 82.31 179 PHE A O 1
ATOM 1326 N N . MET A 1 180 ? 14.582 8.507 -19.175 1.00 86.12 180 MET A N 1
ATOM 1327 C CA . MET A 1 180 ? 14.278 9.669 -20.003 1.00 86.12 180 MET A CA 1
ATOM 1328 C C . MET A 1 180 ? 12.823 9.621 -20.456 1.00 86.12 180 MET A C 1
ATOM 1330 O O . MET A 1 180 ? 12.150 10.643 -20.384 1.00 86.12 180 MET A O 1
ATOM 1334 N N . GLY A 1 181 ? 12.349 8.432 -20.833 1.00 89.94 181 GLY A N 1
ATOM 1335 C CA . GLY A 1 181 ? 10.939 8.126 -21.038 1.00 89.94 181 GLY A CA 1
ATOM 1336 C C . GLY A 1 181 ? 10.075 8.590 -19.865 1.00 89.94 181 GLY A C 1
ATOM 1337 O O . GLY A 1 181 ? 9.234 9.474 -20.007 1.00 89.94 181 GLY A O 1
ATOM 1338 N N . ASN A 1 182 ? 10.342 8.033 -18.685 1.00 87.00 182 ASN A N 1
ATOM 1339 C CA . ASN A 1 182 ? 9.556 8.246 -17.475 1.00 87.00 182 ASN A CA 1
ATOM 1340 C C . ASN A 1 182 ? 9.561 9.718 -17.031 1.00 87.00 182 ASN A C 1
ATOM 1342 O O . ASN A 1 182 ? 8.513 10.304 -16.788 1.00 87.00 182 ASN A O 1
ATOM 1346 N N . ASN A 1 183 ? 10.728 10.371 -17.012 1.00 83.81 183 ASN A N 1
ATOM 1347 C CA . ASN A 1 183 ? 10.821 11.776 -16.593 1.00 83.81 183 ASN A CA 1
ATOM 1348 C C . ASN A 1 183 ? 10.102 12.751 -17.538 1.00 83.81 183 ASN A C 1
ATOM 1350 O O . ASN A 1 183 ? 9.732 13.847 -17.124 1.00 83.81 183 ASN A O 1
ATOM 1354 N N . LEU A 1 184 ? 9.976 12.405 -18.820 1.00 88.25 184 LEU A N 1
ATOM 1355 C CA . LEU A 1 184 ? 9.404 13.295 -19.826 1.00 88.25 184 LEU A CA 1
ATOM 1356 C C . LEU A 1 184 ? 7.945 12.977 -20.142 1.00 88.25 184 LEU A C 1
ATOM 1358 O O . LEU A 1 184 ? 7.220 13.898 -20.506 1.00 88.25 184 LEU A O 1
ATOM 1362 N N . TRP A 1 185 ? 7.521 11.721 -20.019 1.00 93.25 185 TRP A N 1
ATOM 1363 C CA . TRP A 1 185 ? 6.191 11.271 -20.431 1.00 93.25 185 TRP A CA 1
ATOM 1364 C C . TRP A 1 185 ? 5.462 10.410 -19.384 1.00 93.25 185 TRP A C 1
ATOM 1366 O O . TRP A 1 185 ? 4.360 9.947 -19.674 1.00 93.25 185 TRP A O 1
ATOM 1376 N N . GLY A 1 186 ? 6.019 10.235 -18.179 1.00 91.25 186 GLY A N 1
ATOM 1377 C CA . GLY A 1 186 ? 5.397 9.487 -17.078 1.00 91.25 186 GLY A CA 1
ATOM 1378 C C . GLY A 1 186 ? 5.039 8.061 -17.489 1.00 91.25 186 GLY A C 1
ATOM 1379 O O . GLY A 1 186 ? 5.838 7.384 -18.135 1.00 91.25 186 GLY A O 1
ATOM 1380 N N . ASP A 1 187 ? 3.801 7.658 -17.204 1.00 90.06 187 ASP A N 1
ATOM 1381 C CA . ASP A 1 187 ? 3.250 6.319 -17.464 1.00 90.06 187 ASP A CA 1
ATOM 1382 C C . ASP A 1 187 ? 3.361 5.857 -18.926 1.00 90.06 187 ASP A C 1
ATOM 1384 O O . ASP A 1 187 ? 3.357 4.660 -19.206 1.00 90.06 187 ASP A O 1
ATOM 1388 N N . ALA A 1 188 ? 3.506 6.782 -19.883 1.00 91.94 188 ALA A N 1
ATOM 1389 C CA . ALA A 1 188 ? 3.740 6.439 -21.286 1.00 91.94 188 ALA A CA 1
ATOM 1390 C C . ALA A 1 188 ? 5.070 5.691 -21.509 1.00 91.94 188 ALA A C 1
ATOM 1392 O O . ALA A 1 188 ? 5.239 5.049 -22.541 1.00 91.94 188 ALA A O 1
ATOM 1393 N N . ALA A 1 189 ? 6.011 5.780 -20.565 1.00 91.50 189 ALA A N 1
ATOM 1394 C CA . ALA A 1 189 ? 7.252 5.012 -20.567 1.00 91.50 189 ALA A CA 1
ATOM 1395 C C . ALA A 1 189 ? 7.085 3.546 -20.162 1.00 91.50 189 ALA A C 1
ATOM 1397 O O . ALA A 1 189 ? 8.052 2.794 -20.288 1.00 91.50 189 ALA A O 1
ATOM 1398 N N . GLY A 1 190 ? 5.902 3.188 -19.651 1.00 91.19 190 GLY A N 1
ATOM 1399 C CA . GLY A 1 190 ? 5.568 1.868 -19.144 1.00 91.19 190 GLY A CA 1
ATOM 1400 C C . GLY A 1 190 ? 6.576 1.328 -18.132 1.00 91.19 190 GLY A C 1
ATOM 1401 O O . GLY A 1 190 ? 7.293 2.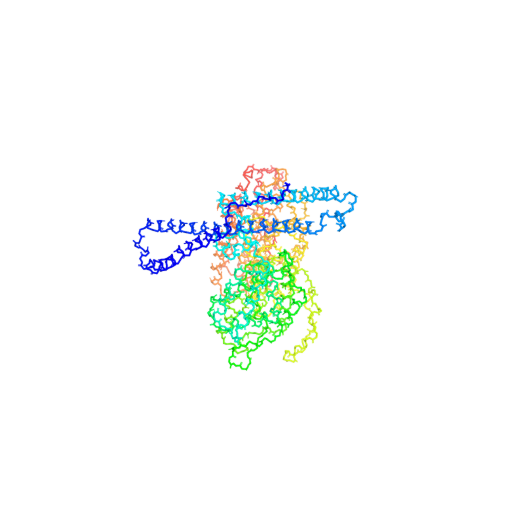067 -17.449 1.00 91.19 190 GLY A O 1
ATOM 1402 N N . THR A 1 191 ? 6.613 0.006 -18.013 1.00 89.75 191 THR A N 1
ATOM 1403 C CA . THR A 1 191 ? 7.475 -0.683 -17.053 1.00 89.75 191 THR A CA 1
ATOM 1404 C C . THR A 1 191 ? 8.936 -0.645 -17.522 1.00 89.75 191 THR A C 1
ATOM 1406 O O . THR A 1 191 ? 9.216 -0.948 -18.687 1.00 89.75 191 THR A O 1
ATOM 1409 N N . PRO A 1 192 ? 9.904 -0.336 -16.637 1.00 90.31 192 PRO A N 1
ATOM 1410 C CA . PRO A 1 192 ? 11.315 -0.402 -16.985 1.00 90.31 192 PRO A CA 1
ATOM 1411 C C . PRO A 1 192 ? 11.693 -1.807 -17.462 1.00 90.31 192 PRO A C 1
ATOM 1413 O O . PRO A 1 192 ? 11.260 -2.792 -16.858 1.00 90.31 192 PRO A O 1
ATOM 1416 N N . PRO A 1 193 ? 12.556 -1.948 -18.483 1.00 89.94 193 PRO A N 1
ATOM 1417 C CA . PRO A 1 193 ? 13.023 -3.260 -18.915 1.00 89.94 193 PRO A CA 1
ATOM 1418 C C . PRO A 1 193 ? 13.634 -4.056 -17.751 1.00 89.94 193 PRO A C 1
ATOM 1420 O O . PRO A 1 193 ? 14.409 -3.512 -16.965 1.00 89.94 193 PRO A O 1
ATOM 1423 N N . ALA A 1 194 ? 13.362 -5.362 -17.664 1.00 89.75 194 ALA A N 1
ATOM 1424 C CA . ALA A 1 194 ? 13.832 -6.213 -16.559 1.00 89.75 194 ALA A CA 1
ATOM 1425 C C . ALA A 1 194 ? 15.364 -6.190 -16.361 1.00 89.75 194 ALA A C 1
ATOM 1427 O O . ALA A 1 194 ? 15.865 -6.336 -15.247 1.00 89.75 194 ALA A O 1
ATOM 1428 N N . VAL A 1 195 ? 16.133 -5.992 -17.440 1.00 90.00 195 VAL A N 1
ATOM 1429 C CA . VAL A 1 195 ? 17.600 -5.824 -17.379 1.00 90.00 195 VAL A CA 1
ATOM 1430 C C . VAL A 1 195 ? 17.983 -4.543 -16.637 1.00 90.00 195 VAL A C 1
ATOM 1432 O O . VAL A 1 195 ? 18.936 -4.545 -15.864 1.00 90.00 195 VAL A O 1
ATOM 1435 N N . LEU A 1 196 ? 17.226 -3.467 -16.843 1.00 89.88 196 LEU A N 1
ATOM 1436 C CA . LEU A 1 196 ? 17.434 -2.199 -16.159 1.00 89.88 196 LEU A CA 1
ATOM 1437 C C . LEU A 1 196 ? 17.050 -2.314 -14.681 1.00 89.88 196 LEU A C 1
ATOM 1439 O O . LEU A 1 196 ? 17.815 -1.890 -13.823 1.00 89.88 196 LEU A O 1
ATOM 1443 N N . GLN A 1 197 ? 15.910 -2.946 -14.386 1.00 93.81 197 GLN A N 1
ATOM 1444 C CA . GLN A 1 197 ? 15.474 -3.225 -13.013 1.00 93.81 197 GLN A CA 1
ATOM 1445 C C . GLN A 1 197 ? 16.542 -4.002 -12.227 1.00 93.81 197 GLN A C 1
ATOM 1447 O O . GLN A 1 197 ? 16.889 -3.616 -11.117 1.00 93.81 197 GLN A O 1
ATOM 1452 N N . ARG A 1 198 ? 17.141 -5.032 -12.842 1.00 94.50 198 ARG A N 1
ATOM 1453 C CA . ARG A 1 198 ? 18.286 -5.782 -12.291 1.00 94.50 198 ARG A CA 1
ATOM 1454 C C . ARG A 1 198 ? 19.470 -4.891 -11.951 1.00 94.50 198 ARG A C 1
ATOM 1456 O O . ARG A 1 198 ? 19.944 -4.903 -10.825 1.00 94.50 198 ARG A O 1
ATOM 1463 N N . GLU A 1 199 ? 19.927 -4.110 -12.927 1.00 94.12 199 GLU A N 1
ATOM 1464 C CA . GLU A 1 199 ? 21.083 -3.231 -12.753 1.00 94.12 199 GLU A CA 1
ATOM 1465 C C . GLU A 1 199 ? 20.854 -2.206 -11.633 1.00 94.12 199 GLU A C 1
ATOM 1467 O O . GLU A 1 199 ? 21.778 -1.879 -10.888 1.00 94.12 199 GLU A O 1
ATOM 1472 N N . TYR A 1 200 ? 19.633 -1.680 -11.508 1.00 95.06 200 TYR A N 1
ATOM 1473 C CA . TYR A 1 200 ? 19.306 -0.733 -10.448 1.00 95.06 200 TYR A CA 1
ATOM 1474 C C . TYR A 1 200 ? 19.109 -1.392 -9.086 1.00 95.06 200 TYR A C 1
ATOM 1476 O O . TYR A 1 200 ? 19.468 -0.756 -8.100 1.00 95.06 200 TYR A O 1
ATOM 1484 N N . ALA A 1 201 ? 18.622 -2.634 -9.010 1.00 97.44 201 ALA A N 1
ATOM 1485 C CA . ALA A 1 201 ? 18.580 -3.388 -7.756 1.00 97.44 201 ALA A CA 1
ATOM 1486 C C . ALA A 1 201 ? 20.001 -3.585 -7.200 1.00 97.44 201 ALA A C 1
ATOM 1488 O O . ALA A 1 201 ? 20.264 -3.206 -6.061 1.00 97.44 201 ALA A O 1
ATOM 1489 N N . ASP A 1 202 ? 20.947 -4.016 -8.046 1.00 97.19 202 ASP A N 1
ATOM 1490 C CA . ASP A 1 202 ? 22.362 -4.170 -7.671 1.00 97.19 202 ASP A CA 1
ATOM 1491 C C . ASP A 1 202 ? 22.989 -2.830 -7.225 1.00 97.19 202 ASP A C 1
ATOM 1493 O O . ASP A 1 202 ? 23.794 -2.768 -6.295 1.00 97.19 202 ASP A O 1
ATOM 1497 N N . LYS A 1 203 ? 22.622 -1.713 -7.874 1.00 95.75 203 LYS A N 1
ATOM 1498 C CA . LYS A 1 203 ? 23.084 -0.370 -7.472 1.00 95.75 203 LYS A CA 1
ATOM 1499 C C . LYS A 1 203 ? 22.459 0.105 -6.163 1.00 95.75 203 LYS A C 1
ATOM 1501 O O . LYS A 1 203 ? 23.150 0.754 -5.380 1.00 95.75 203 LYS A O 1
ATOM 1506 N N . ALA A 1 204 ? 21.170 -0.153 -5.948 1.00 97.38 204 ALA A N 1
ATOM 1507 C CA . ALA A 1 204 ? 20.489 0.197 -4.709 1.00 97.38 204 ALA A CA 1
ATOM 1508 C C . ALA A 1 204 ? 21.127 -0.553 -3.540 1.00 97.38 204 ALA A C 1
ATOM 1510 O O . ALA A 1 204 ? 21.536 0.087 -2.577 1.00 97.38 204 ALA A O 1
ATOM 1511 N N . GLU A 1 205 ? 21.316 -1.866 -3.676 1.00 97.88 205 GLU A N 1
ATOM 1512 C CA . GLU A 1 205 ? 22.037 -2.702 -2.715 1.00 97.88 205 GLU A CA 1
ATOM 1513 C C . GLU A 1 205 ? 23.454 -2.166 -2.448 1.00 97.88 205 GLU A C 1
ATOM 1515 O O . GLU A 1 205 ? 23.831 -1.963 -1.295 1.00 97.88 205 GLU A O 1
ATOM 1520 N N . TYR A 1 206 ? 24.224 -1.854 -3.499 1.00 97.44 206 TYR A N 1
ATOM 1521 C CA . TYR A 1 206 ? 25.564 -1.274 -3.367 1.00 97.44 206 TYR A CA 1
ATOM 1522 C C . TYR A 1 206 ? 25.565 -0.005 -2.502 1.00 97.44 206 TYR A C 1
ATOM 1524 O O . TYR A 1 206 ? 26.381 0.116 -1.591 1.00 97.44 206 TYR A O 1
ATOM 1532 N N . HIS A 1 207 ? 24.646 0.932 -2.748 1.00 96.94 207 HIS A N 1
ATOM 1533 C CA . HIS A 1 207 ? 24.550 2.162 -1.960 1.00 96.94 207 HIS A CA 1
ATOM 1534 C C . HIS A 1 207 ? 24.028 1.910 -0.538 1.00 96.94 207 HIS A C 1
ATOM 1536 O O . HIS A 1 207 ? 24.567 2.465 0.415 1.00 96.94 207 HIS A O 1
ATOM 1542 N N . LEU A 1 208 ? 23.037 1.033 -0.368 1.00 96.38 208 LEU A N 1
ATOM 1543 C CA . LEU A 1 208 ? 22.514 0.632 0.943 1.00 96.38 208 LEU A CA 1
ATOM 1544 C C . LEU A 1 208 ? 23.570 -0.069 1.814 1.00 96.38 208 LEU A C 1
ATOM 1546 O O . LEU A 1 208 ? 23.510 0.010 3.041 1.00 96.38 208 LEU A O 1
ATOM 1550 N N . ASN A 1 209 ? 24.570 -0.690 1.189 1.00 95.44 209 ASN A N 1
ATOM 1551 C CA . ASN A 1 209 ? 25.711 -1.304 1.861 1.00 95.44 209 ASN A CA 1
ATOM 1552 C C . ASN A 1 209 ? 26.875 -0.332 2.136 1.00 95.44 209 ASN A C 1
ATOM 1554 O O . ASN A 1 209 ? 27.884 -0.754 2.702 1.00 95.44 209 ASN A O 1
ATOM 1558 N N . GLY A 1 210 ? 26.734 0.962 1.825 1.00 93.94 210 GLY A N 1
ATOM 1559 C CA . GLY A 1 210 ? 27.778 1.979 2.026 1.00 93.94 210 GLY A CA 1
ATOM 1560 C C . GLY A 1 210 ? 28.806 2.036 0.897 1.00 93.94 210 GLY A C 1
ATOM 1561 O O . GLY A 1 210 ? 29.985 2.297 1.113 1.00 93.94 210 GLY A O 1
ATOM 1562 N N . GLY A 1 211 ? 28.396 1.683 -0.318 1.00 95.06 211 GLY A N 1
ATOM 1563 C CA . GLY A 1 211 ? 29.196 1.868 -1.515 1.00 95.06 211 GLY A CA 1
ATOM 1564 C C . GLY A 1 211 ? 30.558 1.163 -1.485 1.00 95.06 211 GLY A C 1
ATOM 1565 O O . GLY A 1 211 ? 30.668 -0.038 -1.246 1.00 95.06 211 GLY A O 1
ATOM 1566 N N . ALA A 1 212 ? 31.619 1.901 -1.827 1.00 94.06 212 ALA A N 1
ATOM 1567 C CA . ALA A 1 212 ? 32.945 1.323 -2.064 1.00 94.06 212 ALA A CA 1
ATOM 1568 C C . ALA A 1 212 ? 33.746 1.069 -0.781 1.00 94.06 212 ALA A C 1
ATOM 1570 O O . ALA A 1 212 ? 34.643 0.223 -0.788 1.00 94.06 212 ALA A O 1
ATOM 1571 N N . ASP A 1 213 ? 33.495 1.840 0.276 1.00 93.50 213 ASP A N 1
ATOM 1572 C CA . ASP A 1 213 ? 34.186 1.719 1.562 1.00 93.50 213 ASP A CA 1
ATOM 1573 C C . ASP A 1 213 ? 33.375 0.932 2.598 1.00 93.50 213 ASP A C 1
ATOM 1575 O O . ASP A 1 213 ? 33.934 0.542 3.625 1.00 93.50 213 ASP A O 1
ATOM 1579 N N . GLY A 1 214 ? 32.114 0.617 2.285 1.00 92.12 214 GLY A N 1
ATOM 1580 C CA . GLY A 1 214 ? 31.200 -0.110 3.155 1.00 92.12 214 GLY A CA 1
ATOM 1581 C C . GLY A 1 214 ? 30.618 0.763 4.266 1.00 92.12 214 GLY A C 1
ATOM 1582 O O . GLY A 1 214 ? 29.918 0.245 5.137 1.00 92.12 214 GLY A O 1
ATOM 1583 N N . GLU A 1 215 ? 30.895 2.070 4.263 1.00 92.06 215 GLU A N 1
ATOM 1584 C CA . GLU A 1 215 ? 30.421 3.024 5.259 1.00 92.06 215 GLU A CA 1
ATOM 1585 C C . GLU A 1 215 ? 29.232 3.797 4.689 1.00 92.06 215 GLU A C 1
ATOM 1587 O O . GLU A 1 215 ? 29.335 4.503 3.694 1.00 92.06 215 GLU A O 1
ATOM 1592 N N . LEU A 1 216 ? 28.070 3.655 5.321 1.00 92.31 216 LEU A N 1
ATOM 1593 C CA . LEU A 1 216 ? 26.846 4.292 4.854 1.00 92.31 216 LEU A CA 1
ATOM 1594 C C . LEU A 1 216 ? 26.912 5.799 5.119 1.00 92.31 216 LEU A C 1
ATOM 1596 O O . LEU A 1 216 ? 26.930 6.224 6.277 1.00 92.31 216 LEU A O 1
ATOM 1600 N N . ASP A 1 217 ? 26.937 6.601 4.056 1.00 94.38 217 ASP A N 1
ATOM 1601 C CA . ASP A 1 217 ? 26.914 8.059 4.138 1.00 94.38 217 ASP A CA 1
ATOM 1602 C C . ASP A 1 217 ? 25.632 8.673 3.536 1.00 94.38 217 ASP A C 1
ATOM 1604 O O . ASP A 1 217 ? 24.790 8.007 2.929 1.00 94.38 217 ASP A O 1
ATOM 1608 N N . GLU A 1 218 ? 25.445 9.982 3.731 1.00 94.88 218 GLU A N 1
ATOM 1609 C CA . GLU A 1 218 ? 24.266 10.697 3.226 1.00 94.88 218 GLU A CA 1
ATOM 1610 C C . GLU A 1 218 ? 24.189 10.700 1.684 1.00 94.88 218 GLU A C 1
ATOM 1612 O O . GLU A 1 218 ? 23.099 10.758 1.109 1.00 94.88 218 GLU A O 1
ATOM 1617 N N . ALA A 1 219 ? 25.330 10.657 0.986 1.00 93.69 219 ALA A N 1
ATOM 1618 C CA . ALA A 1 219 ? 25.360 10.654 -0.472 1.00 93.69 219 ALA A CA 1
ATOM 1619 C C . ALA A 1 219 ? 24.894 9.304 -1.033 1.00 93.69 219 ALA A C 1
ATOM 1621 O O . ALA A 1 219 ? 24.106 9.296 -1.986 1.00 93.69 219 ALA A O 1
ATOM 1622 N N . ASP A 1 220 ? 25.323 8.205 -0.414 1.00 95.00 220 ASP A N 1
ATOM 1623 C CA . ASP A 1 220 ? 24.860 6.854 -0.713 1.00 95.00 220 ASP A CA 1
ATOM 1624 C C . ASP A 1 220 ? 23.367 6.707 -0.431 1.00 95.00 220 ASP A C 1
ATOM 1626 O O . ASP A 1 220 ? 22.625 6.276 -1.313 1.00 95.00 220 ASP A O 1
ATOM 1630 N N . LEU A 1 221 ? 22.876 7.177 0.718 1.00 95.50 221 LEU A N 1
ATOM 1631 C CA . LEU A 1 221 ? 21.445 7.117 1.027 1.00 95.50 221 LEU A CA 1
ATOM 1632 C C . LEU A 1 221 ? 20.589 7.921 0.060 1.00 95.50 221 LEU A C 1
ATOM 1634 O O . LEU A 1 221 ? 19.555 7.441 -0.390 1.00 95.50 221 LEU A O 1
ATOM 1638 N N . ARG A 1 222 ? 21.025 9.118 -0.340 1.00 94.56 222 ARG A N 1
ATOM 1639 C CA . ARG A 1 222 ? 20.316 9.884 -1.375 1.00 94.56 222 ARG A CA 1
ATOM 1640 C C . ARG A 1 222 ? 20.349 9.185 -2.732 1.00 94.56 222 ARG A C 1
ATOM 1642 O O . ARG A 1 222 ? 19.442 9.390 -3.535 1.00 94.56 222 ARG A O 1
ATOM 1649 N N . ALA A 1 223 ? 21.403 8.430 -3.040 1.00 92.06 223 ALA A N 1
ATOM 1650 C CA . ALA A 1 223 ? 21.471 7.643 -4.265 1.00 92.06 223 ALA A CA 1
ATOM 1651 C C . ALA A 1 223 ? 20.525 6.439 -4.205 1.00 92.06 223 ALA A C 1
ATOM 1653 O O . ALA A 1 223 ? 19.719 6.287 -5.121 1.00 92.06 223 ALA A O 1
ATOM 1654 N N . ALA A 1 224 ? 20.563 5.665 -3.119 1.00 95.75 224 ALA A N 1
ATOM 1655 C CA . ALA A 1 224 ? 19.654 4.554 -2.862 1.00 95.75 224 ALA A CA 1
ATOM 1656 C C . ALA A 1 224 ? 18.192 5.015 -2.864 1.00 95.75 224 ALA A C 1
ATOM 1658 O O . ALA A 1 224 ? 17.392 4.473 -3.614 1.00 95.75 224 ALA A O 1
ATOM 1659 N N . ASN A 1 225 ? 17.861 6.075 -2.125 1.00 96.50 225 ASN A N 1
ATOM 1660 C CA . ASN A 1 225 ? 16.505 6.606 -2.026 1.00 96.50 225 ASN A CA 1
ATOM 1661 C C . ASN A 1 225 ? 15.935 7.041 -3.388 1.00 96.50 225 ASN A C 1
ATOM 1663 O O . ASN A 1 225 ? 14.802 6.711 -3.716 1.00 96.50 225 ASN A O 1
ATOM 1667 N N . ARG A 1 226 ? 16.741 7.692 -4.243 1.00 92.56 226 ARG A N 1
ATOM 1668 C CA . ARG A 1 226 ? 16.320 8.008 -5.623 1.00 92.56 226 ARG A CA 1
ATOM 1669 C C . ARG A 1 226 ? 16.030 6.763 -6.458 1.00 92.56 226 ARG A C 1
ATOM 1671 O O . ARG A 1 226 ? 15.179 6.824 -7.336 1.00 92.56 226 ARG A O 1
ATOM 1678 N N . ILE A 1 227 ? 16.777 5.679 -6.249 1.00 93.94 227 ILE A N 1
ATOM 1679 C CA . ILE A 1 227 ? 16.550 4.422 -6.965 1.00 93.94 227 ILE A CA 1
ATOM 1680 C C . ILE A 1 227 ? 15.294 3.739 -6.415 1.00 93.94 227 ILE A C 1
ATOM 1682 O O . ILE A 1 227 ? 14.433 3.366 -7.202 1.00 93.94 227 ILE A O 1
ATOM 1686 N N . LEU A 1 228 ? 15.152 3.637 -5.092 1.00 96.31 228 LEU A N 1
ATOM 1687 C CA . LEU A 1 228 ? 13.991 3.034 -4.440 1.00 96.31 228 LEU A CA 1
ATOM 1688 C C . LEU A 1 228 ? 12.695 3.762 -4.812 1.00 96.31 228 LEU A C 1
ATOM 1690 O O . LEU A 1 228 ? 11.768 3.118 -5.276 1.00 96.31 228 LEU A O 1
ATOM 1694 N N . GLY A 1 229 ? 12.651 5.094 -4.731 1.00 93.44 229 GLY A N 1
ATOM 1695 C CA . GLY A 1 229 ? 11.463 5.857 -5.130 1.00 93.44 229 GLY A CA 1
ATOM 1696 C C . GLY A 1 229 ? 11.142 5.772 -6.629 1.00 93.44 229 GLY A C 1
ATOM 1697 O O . GLY A 1 229 ? 10.006 5.988 -7.028 1.00 93.44 229 GLY A O 1
ATOM 1698 N N . ALA A 1 230 ? 12.124 5.446 -7.477 1.00 88.88 230 ALA A N 1
ATOM 1699 C CA . ALA A 1 230 ? 11.905 5.280 -8.914 1.00 88.88 230 ALA A CA 1
ATOM 1700 C C . ALA A 1 230 ? 11.552 3.842 -9.321 1.00 88.88 230 ALA A C 1
ATOM 1702 O O . ALA A 1 230 ? 10.982 3.664 -10.395 1.00 88.88 230 ALA A O 1
ATOM 1703 N N . PHE A 1 231 ? 11.936 2.833 -8.527 1.00 94.56 231 PHE A N 1
ATOM 1704 C CA . PHE A 1 231 ? 11.836 1.426 -8.921 1.00 94.56 231 PHE A CA 1
ATOM 1705 C C . PHE A 1 231 ? 11.149 0.490 -7.914 1.00 94.56 231 PHE A C 1
ATOM 1707 O O . PHE A 1 231 ? 10.820 -0.632 -8.289 1.00 94.56 231 PHE A O 1
ATOM 1714 N N . GLY A 1 232 ? 10.922 0.915 -6.670 1.00 96.06 232 GLY A N 1
ATOM 1715 C CA . GLY A 1 232 ? 10.445 0.072 -5.566 1.00 96.06 232 GLY A CA 1
ATOM 1716 C C . GLY A 1 232 ? 9.061 -0.544 -5.773 1.00 96.06 232 GLY A C 1
ATOM 1717 O O . GLY A 1 232 ? 8.739 -1.545 -5.143 1.00 96.06 232 GLY A O 1
ATOM 1718 N N . GLU A 1 233 ? 8.257 -0.005 -6.685 1.00 95.75 233 GLU A N 1
ATOM 1719 C CA . GLU A 1 233 ? 6.945 -0.561 -7.036 1.00 95.75 233 GLU A CA 1
ATOM 1720 C C . GLU A 1 233 ? 7.012 -1.667 -8.101 1.00 95.75 233 GLU A C 1
ATOM 1722 O O . GLU A 1 233 ? 6.013 -2.345 -8.345 1.00 95.75 233 GLU A O 1
ATOM 1727 N N . TYR A 1 234 ? 8.170 -1.882 -8.741 1.00 95.31 234 TYR A N 1
ATOM 1728 C CA . TYR A 1 234 ? 8.320 -2.908 -9.772 1.00 95.31 234 TYR A CA 1
ATOM 1729 C C . TYR A 1 234 ? 8.801 -4.235 -9.183 1.00 95.31 234 TYR A C 1
ATOM 1731 O O . TYR A 1 234 ? 9.879 -4.321 -8.593 1.00 95.31 234 TYR A O 1
ATOM 1739 N N . ALA A 1 235 ? 8.027 -5.294 -9.431 1.00 95.75 235 ALA A N 1
ATOM 1740 C CA . ALA A 1 235 ? 8.254 -6.634 -8.893 1.00 95.75 235 ALA A CA 1
ATOM 1741 C C . ALA A 1 235 ? 9.678 -7.174 -9.127 1.00 95.75 235 ALA A C 1
ATOM 1743 O O . ALA A 1 235 ? 10.327 -7.638 -8.195 1.00 95.75 235 ALA A O 1
ATOM 1744 N N . ASP A 1 236 ? 10.205 -7.069 -10.353 1.00 95.94 236 ASP A N 1
ATOM 1745 C CA . ASP A 1 236 ? 11.525 -7.603 -10.726 1.00 95.94 236 ASP A CA 1
ATOM 1746 C C . ASP A 1 236 ? 12.682 -6.870 -10.011 1.00 95.94 236 ASP A C 1
ATOM 1748 O O . ASP A 1 236 ? 13.679 -7.500 -9.649 1.00 95.94 236 ASP A O 1
ATOM 1752 N N . PHE A 1 237 ? 12.569 -5.550 -9.811 1.00 97.38 237 PHE A N 1
ATOM 1753 C CA . PHE A 1 237 ? 13.518 -4.755 -9.022 1.00 97.38 237 PHE A CA 1
ATOM 1754 C C . PHE A 1 237 ? 13.437 -5.131 -7.541 1.00 97.38 237 PHE A C 1
ATOM 1756 O O . PHE A 1 237 ? 14.454 -5.472 -6.938 1.00 97.38 237 PHE A O 1
ATOM 1763 N N . SER A 1 238 ? 12.233 -5.096 -6.974 1.00 97.81 238 SER A N 1
ATOM 1764 C CA . SER A 1 238 ? 12.002 -5.272 -5.541 1.00 97.81 238 SER A CA 1
ATOM 1765 C C . SER A 1 238 ? 12.354 -6.676 -5.068 1.00 97.81 238 SER A C 1
ATOM 1767 O O . SER A 1 238 ? 13.082 -6.820 -4.087 1.00 97.81 238 SER A O 1
ATOM 1769 N N . TYR A 1 239 ? 11.951 -7.706 -5.818 1.00 97.69 239 TYR A N 1
ATOM 1770 C CA . TYR A 1 239 ? 12.372 -9.085 -5.574 1.00 97.69 239 TYR A CA 1
ATOM 1771 C C . TYR A 1 239 ? 13.894 -9.207 -5.528 1.00 97.69 239 TYR A C 1
ATOM 1773 O O . TYR A 1 239 ? 14.440 -9.764 -4.583 1.00 97.69 239 TYR A O 1
ATOM 1781 N N . ARG A 1 240 ? 14.597 -8.653 -6.523 1.00 97.56 240 ARG A N 1
ATOM 1782 C CA . ARG A 1 240 ? 16.062 -8.751 -6.596 1.00 97.56 240 ARG A CA 1
ATOM 1783 C C . ARG A 1 240 ? 16.758 -7.994 -5.493 1.00 97.56 240 ARG A C 1
ATOM 1785 O O . ARG A 1 240 ? 17.756 -8.478 -4.985 1.00 97.56 240 ARG A O 1
ATOM 1792 N N . LEU A 1 241 ? 16.243 -6.827 -5.125 1.00 98.38 241 LEU A N 1
ATOM 1793 C CA . LEU A 1 241 ? 16.786 -6.081 -4.005 1.00 98.38 241 LEU A CA 1
ATOM 1794 C C . LEU A 1 241 ? 16.677 -6.896 -2.707 1.00 98.38 241 LEU A C 1
ATOM 1796 O O . LEU A 1 241 ? 17.664 -7.005 -1.985 1.00 98.38 241 LEU A O 1
ATOM 1800 N N . MET A 1 242 ? 15.517 -7.502 -2.431 1.00 98.31 242 MET A N 1
ATOM 1801 C CA . MET A 1 242 ? 15.316 -8.318 -1.225 1.00 98.31 242 MET A CA 1
ATOM 1802 C C . MET A 1 242 ? 16.080 -9.650 -1.264 1.00 98.31 242 MET A C 1
ATOM 1804 O O . MET A 1 242 ? 16.574 -10.096 -0.229 1.00 98.31 242 MET A O 1
ATOM 1808 N N . ASP A 1 243 ? 16.225 -10.261 -2.442 1.00 97.69 243 ASP A N 1
ATOM 1809 C CA . ASP A 1 243 ? 17.048 -11.459 -2.664 1.00 97.69 243 ASP A CA 1
ATOM 1810 C C . ASP A 1 243 ? 18.539 -11.160 -2.441 1.00 97.69 243 ASP A C 1
ATOM 1812 O O . ASP A 1 243 ? 19.217 -11.886 -1.717 1.00 97.69 243 ASP A O 1
ATOM 1816 N N . ASN A 1 244 ? 19.039 -10.045 -2.987 1.00 97.81 244 ASN A N 1
ATOM 1817 C CA . ASN A 1 244 ? 20.431 -9.629 -2.834 1.00 97.81 244 ASN A CA 1
ATOM 1818 C C . ASN A 1 244 ? 20.770 -9.242 -1.383 1.00 97.81 244 ASN A C 1
ATOM 1820 O O . ASN A 1 244 ? 21.810 -9.648 -0.866 1.00 97.81 244 ASN A O 1
ATOM 1824 N N . LEU A 1 245 ? 19.906 -8.456 -0.725 1.00 97.62 245 LEU A N 1
ATOM 1825 C CA . LEU A 1 245 ? 20.092 -8.090 0.684 1.00 97.62 245 LEU A CA 1
ATOM 1826 C C . LEU A 1 245 ? 19.979 -9.321 1.594 1.00 97.62 245 LEU A C 1
ATOM 1828 O O . LEU A 1 245 ? 20.692 -9.426 2.594 1.00 97.62 245 LEU A O 1
ATOM 1832 N N . GLY A 1 246 ? 19.071 -10.242 1.266 1.00 97.75 246 GLY A N 1
ATOM 1833 C CA . GLY A 1 246 ? 18.626 -11.281 2.184 1.00 97.75 246 GLY A CA 1
ATOM 1834 C C . GLY A 1 246 ? 17.876 -10.697 3.386 1.00 97.75 246 GLY A C 1
ATOM 1835 O O . GLY A 1 246 ? 17.875 -9.490 3.645 1.00 97.75 246 GLY A O 1
ATOM 1836 N N . ALA A 1 247 ? 17.238 -11.567 4.163 1.00 97.12 247 ALA A N 1
ATOM 1837 C CA . ALA A 1 247 ? 16.416 -11.120 5.278 1.00 97.12 247 ALA A CA 1
ATOM 1838 C C . ALA A 1 247 ? 17.234 -10.444 6.397 1.00 97.12 247 ALA A C 1
ATOM 1840 O O . ALA A 1 247 ? 16.857 -9.389 6.905 1.00 97.12 247 ALA A O 1
ATOM 1841 N N . GLN A 1 248 ? 18.402 -11.002 6.738 1.00 96.00 248 GLN A N 1
ATOM 1842 C CA . GLN A 1 248 ? 19.311 -10.396 7.715 1.00 96.00 248 GLN A CA 1
ATOM 1843 C C . GLN A 1 248 ? 19.909 -9.076 7.203 1.00 96.00 248 GLN A C 1
ATOM 1845 O O . GLN A 1 248 ? 19.946 -8.101 7.952 1.00 96.00 248 GLN A O 1
ATOM 1850 N N . GLY A 1 249 ? 20.350 -9.022 5.940 1.00 96.38 249 GLY A N 1
ATOM 1851 C CA . GLY A 1 249 ? 20.939 -7.807 5.375 1.00 96.38 249 GLY A CA 1
ATOM 1852 C C . GLY A 1 249 ? 19.935 -6.659 5.300 1.00 96.38 249 GLY A C 1
ATOM 1853 O O . GLY A 1 249 ? 20.296 -5.527 5.608 1.00 96.38 249 GLY A O 1
ATOM 1854 N N . LEU A 1 250 ? 18.655 -6.942 5.019 1.00 97.56 250 LEU A N 1
ATOM 1855 C CA . LEU A 1 250 ? 17.583 -5.946 5.108 1.00 97.56 250 LEU A CA 1
ATOM 1856 C C . LEU A 1 250 ? 17.507 -5.312 6.506 1.00 97.56 250 LEU A C 1
ATOM 1858 O O . LEU A 1 250 ? 17.493 -4.085 6.625 1.00 97.56 250 LEU A O 1
ATOM 1862 N N . LEU A 1 251 ? 17.483 -6.136 7.560 1.00 96.25 251 LEU A N 1
ATOM 1863 C CA . LEU A 1 251 ? 17.419 -5.654 8.942 1.00 96.25 251 LEU A CA 1
ATOM 1864 C C . LEU A 1 251 ? 18.672 -4.863 9.326 1.00 96.25 251 LEU A C 1
ATOM 1866 O O . LEU A 1 251 ? 18.560 -3.792 9.919 1.00 96.25 251 LEU A O 1
ATOM 1870 N N . GLU A 1 252 ? 19.863 -5.342 8.956 1.00 94.31 252 GLU A N 1
ATOM 1871 C CA . GLU A 1 252 ? 21.128 -4.637 9.195 1.00 94.31 252 GLU A CA 1
ATOM 1872 C C . GLU A 1 252 ? 21.144 -3.266 8.507 1.00 94.31 252 GLU A C 1
ATOM 1874 O O . GLU A 1 252 ? 21.463 -2.255 9.141 1.00 94.31 252 GLU A O 1
ATOM 1879 N N . THR A 1 253 ? 20.741 -3.204 7.238 1.00 95.00 253 THR A N 1
ATOM 1880 C CA . THR A 1 253 ? 20.631 -1.962 6.468 1.00 95.00 253 THR A CA 1
ATOM 1881 C C . THR A 1 253 ? 19.630 -0.997 7.099 1.00 95.00 253 THR A C 1
ATOM 1883 O O . THR A 1 253 ? 19.978 0.161 7.346 1.00 95.00 253 THR A O 1
ATOM 1886 N N . ALA A 1 254 ? 18.416 -1.450 7.422 1.00 95.00 254 ALA A N 1
ATOM 1887 C CA . ALA A 1 254 ? 17.404 -0.612 8.063 1.00 95.00 254 ALA A CA 1
ATOM 1888 C C . ALA A 1 254 ? 17.863 -0.115 9.448 1.00 95.00 254 ALA A C 1
ATOM 1890 O O . ALA A 1 254 ? 17.671 1.055 9.796 1.00 95.00 254 ALA A O 1
ATOM 1891 N N . GLY A 1 255 ? 18.572 -0.965 10.199 1.00 92.12 255 GLY A N 1
ATOM 1892 C CA . GLY A 1 255 ? 19.188 -0.624 11.477 1.00 92.12 255 GLY A CA 1
ATOM 1893 C C . GLY A 1 255 ? 20.239 0.482 11.351 1.00 92.12 255 GLY A C 1
ATOM 1894 O O . GLY A 1 255 ? 20.237 1.441 12.128 1.00 92.12 255 GLY A O 1
ATOM 1895 N N . ARG A 1 256 ? 21.115 0.391 10.341 1.00 91.94 256 ARG A N 1
ATOM 1896 C CA . ARG A 1 256 ? 22.134 1.412 10.035 1.00 91.94 256 ARG A CA 1
ATOM 1897 C C . ARG A 1 256 ? 21.507 2.735 9.600 1.00 91.94 256 ARG A C 1
ATOM 1899 O O . ARG A 1 256 ? 21.979 3.786 10.032 1.00 91.94 256 ARG A O 1
ATOM 1906 N N . ILE A 1 257 ? 20.444 2.690 8.793 1.00 92.62 257 ILE A N 1
ATOM 1907 C CA . ILE A 1 257 ? 19.681 3.872 8.368 1.00 92.62 257 ILE A CA 1
ATOM 1908 C C . ILE A 1 257 ? 19.128 4.615 9.590 1.00 92.62 257 ILE A C 1
ATOM 1910 O O . ILE A 1 257 ? 19.410 5.802 9.755 1.00 92.62 257 ILE A O 1
ATOM 1914 N N . GLY A 1 258 ? 18.431 3.910 10.489 1.00 89.62 258 GLY A N 1
ATOM 1915 C CA . GLY A 1 258 ? 17.891 4.504 11.716 1.00 89.62 258 GLY A CA 1
ATOM 1916 C C . GLY A 1 258 ? 18.986 5.057 12.637 1.00 89.62 258 GLY A C 1
ATOM 1917 O O . GLY A 1 258 ? 18.901 6.178 13.138 1.00 89.62 258 GLY A O 1
ATOM 1918 N N . ALA A 1 259 ? 20.084 4.323 12.829 1.00 86.94 259 ALA A N 1
ATOM 1919 C CA . ALA A 1 259 ? 21.135 4.742 13.755 1.00 86.94 259 ALA A CA 1
ATOM 1920 C C . ALA A 1 259 ? 22.074 5.836 13.214 1.00 86.94 259 ALA A C 1
ATOM 1922 O O . ALA A 1 259 ? 22.651 6.580 14.014 1.00 86.94 259 ALA A O 1
ATOM 1923 N N . GLY A 1 260 ? 22.243 5.966 11.895 1.00 85.56 260 GLY A N 1
ATOM 1924 C CA . GLY A 1 260 ? 23.323 6.763 11.300 1.00 85.56 260 GLY A CA 1
ATOM 1925 C C . GLY A 1 260 ? 23.159 8.287 11.370 1.00 85.56 260 GLY A C 1
ATOM 1926 O O . GLY A 1 260 ? 24.120 9.016 11.135 1.00 85.56 260 GLY A O 1
ATOM 1927 N N . GLY A 1 261 ? 21.991 8.796 11.781 1.00 85.31 261 GLY A N 1
ATOM 1928 C CA . GLY A 1 261 ? 21.802 10.225 12.064 1.00 85.31 261 GLY A CA 1
ATOM 1929 C C . GLY A 1 261 ? 21.772 11.122 10.819 1.00 85.31 261 GLY A C 1
ATOM 1930 O O . GLY A 1 261 ? 22.185 12.279 10.890 1.00 85.31 261 GLY A O 1
ATOM 1931 N N . PHE A 1 262 ? 21.261 10.613 9.696 1.00 84.62 262 PHE A N 1
ATOM 1932 C CA . PHE A 1 262 ? 21.246 11.265 8.376 1.00 84.62 262 PHE A CA 1
ATOM 1933 C C . PHE A 1 262 ? 20.178 12.366 8.198 1.00 84.62 262 PHE A C 1
ATOM 1935 O O . PHE A 1 262 ? 19.880 12.778 7.079 1.00 84.62 262 PHE A O 1
ATOM 1942 N N . GLY A 1 263 ? 19.607 12.863 9.299 1.00 86.69 263 GLY A N 1
ATOM 1943 C CA . GLY A 1 263 ? 18.420 13.722 9.303 1.00 86.69 263 GLY A CA 1
ATOM 1944 C C . GLY A 1 263 ? 17.125 12.905 9.272 1.00 86.69 263 GLY A C 1
ATOM 1945 O O . GLY A 1 263 ? 17.056 11.867 8.617 1.00 86.69 263 GLY A O 1
ATOM 1946 N N . SER A 1 264 ? 16.103 13.361 10.001 1.00 87.81 264 SER A N 1
ATOM 1947 C CA . SER A 1 264 ? 14.810 12.666 10.124 1.00 87.81 264 SER A CA 1
ATOM 1948 C C . SER A 1 264 ? 14.139 12.451 8.773 1.00 87.81 264 SER A C 1
ATOM 1950 O O . SER A 1 264 ? 13.667 11.356 8.500 1.00 87.81 264 SER A O 1
ATOM 1952 N N . ASP A 1 265 ? 14.163 13.471 7.916 1.00 91.12 265 ASP A N 1
ATOM 1953 C CA . ASP A 1 265 ? 13.378 13.485 6.680 1.00 91.12 265 ASP A CA 1
ATOM 1954 C C . ASP A 1 265 ? 13.925 12.477 5.666 1.00 91.12 265 ASP A C 1
ATOM 1956 O O . ASP A 1 265 ? 13.173 11.669 5.138 1.00 91.12 265 ASP A O 1
ATOM 1960 N N . LEU A 1 266 ? 15.249 12.453 5.456 1.00 92.56 266 LEU A N 1
ATOM 1961 C CA . LEU A 1 266 ? 15.884 11.476 4.565 1.00 92.56 266 LEU A CA 1
ATOM 1962 C C . LEU A 1 266 ? 15.762 10.046 5.108 1.00 92.56 266 LEU A C 1
ATOM 1964 O O . LEU A 1 266 ? 15.608 9.112 4.328 1.00 92.56 266 LEU A O 1
ATOM 1968 N N . THR A 1 267 ? 15.845 9.879 6.432 1.00 92.06 267 THR A N 1
ATOM 1969 C CA . THR A 1 267 ? 15.688 8.573 7.094 1.00 92.06 267 THR A CA 1
ATOM 1970 C C . THR A 1 267 ? 14.277 8.030 6.878 1.00 92.06 267 THR A C 1
ATOM 1972 O O . THR A 1 267 ? 14.135 6.874 6.492 1.00 92.06 267 THR A O 1
ATOM 1975 N N . ALA A 1 268 ? 13.254 8.868 7.058 1.00 91.88 268 ALA A N 1
ATOM 1976 C CA . ALA A 1 268 ? 11.871 8.485 6.810 1.00 91.88 268 ALA A CA 1
ATOM 1977 C C . ALA A 1 268 ? 11.614 8.228 5.313 1.00 91.88 268 ALA A C 1
ATOM 1979 O O . ALA A 1 268 ? 11.055 7.210 4.934 1.00 91.88 268 ALA A O 1
ATOM 1980 N N . GLU A 1 269 ? 12.098 9.094 4.421 1.00 93.88 269 GLU A N 1
ATOM 1981 C CA . GLU A 1 269 ? 11.885 8.915 2.979 1.00 93.88 269 GLU A CA 1
ATOM 1982 C C . GLU A 1 269 ? 12.471 7.587 2.466 1.00 93.88 269 GLU A C 1
ATOM 1984 O O . GLU A 1 269 ? 11.815 6.855 1.723 1.00 93.88 269 GLU A O 1
ATOM 1989 N N . ILE A 1 270 ? 13.686 7.230 2.903 1.00 95.62 270 ILE A N 1
ATOM 1990 C CA . ILE A 1 270 ? 14.298 5.967 2.481 1.00 95.62 270 ILE A CA 1
ATOM 1991 C C . ILE A 1 270 ? 13.641 4.746 3.134 1.00 95.62 270 ILE A C 1
ATOM 1993 O O . ILE A 1 270 ? 13.520 3.718 2.474 1.00 95.62 270 ILE A O 1
ATOM 1997 N N . GLN A 1 271 ? 13.206 4.836 4.394 1.00 94.81 271 GLN A N 1
ATOM 1998 C CA . GLN A 1 271 ? 12.484 3.755 5.071 1.00 94.81 271 GLN A CA 1
ATOM 1999 C C . GLN A 1 271 ? 11.116 3.510 4.424 1.00 94.81 271 GLN A C 1
ATOM 2001 O O . GLN A 1 271 ? 10.787 2.356 4.165 1.00 94.81 271 GLN A O 1
ATOM 2006 N N . ALA A 1 272 ? 10.383 4.567 4.066 1.00 95.12 272 ALA A N 1
ATOM 2007 C CA . ALA A 1 272 ? 9.147 4.483 3.292 1.00 95.12 272 ALA A CA 1
ATOM 2008 C C . ALA A 1 272 ? 9.366 3.769 1.949 1.00 95.12 272 ALA A C 1
ATOM 2010 O O . ALA A 1 272 ? 8.712 2.770 1.652 1.00 95.12 272 ALA A O 1
ATOM 2011 N N . ASN A 1 273 ? 10.344 4.224 1.157 1.00 97.06 273 ASN A N 1
ATOM 2012 C CA . ASN A 1 273 ? 10.623 3.647 -0.160 1.00 97.06 273 ASN A CA 1
ATOM 2013 C C . ASN A 1 273 ? 11.175 2.209 -0.079 1.00 97.06 273 ASN A C 1
ATOM 2015 O O . ASN A 1 273 ? 10.896 1.383 -0.950 1.00 97.06 273 ASN A O 1
ATOM 2019 N N . LEU A 1 274 ? 11.942 1.882 0.965 1.00 97.56 274 LEU A N 1
ATOM 2020 C CA . LEU A 1 274 ? 12.385 0.512 1.231 1.00 97.56 274 LEU A CA 1
ATOM 2021 C C . LEU A 1 274 ? 11.220 -0.376 1.700 1.00 97.56 274 LEU A C 1
ATOM 2023 O O . LEU A 1 274 ? 11.165 -1.541 1.316 1.00 97.56 274 LEU A O 1
ATOM 2027 N N . GLY A 1 275 ? 10.267 0.179 2.457 1.00 97.50 275 GLY A N 1
ATOM 2028 C CA . GLY A 1 275 ? 9.004 -0.463 2.823 1.00 97.50 275 GLY A CA 1
ATOM 2029 C C . GLY A 1 275 ? 8.145 -0.794 1.603 1.00 97.50 275 GLY A C 1
ATOM 2030 O O . GLY A 1 275 ? 7.715 -1.935 1.465 1.00 97.50 275 GLY A O 1
ATOM 2031 N N . VAL A 1 276 ? 8.005 0.138 0.650 1.00 97.62 276 VAL A N 1
ATOM 2032 C CA . VAL A 1 276 ? 7.332 -0.111 -0.643 1.00 97.62 276 VAL A CA 1
ATOM 2033 C C . VAL A 1 276 ? 8.007 -1.252 -1.407 1.00 97.62 276 VAL A C 1
ATOM 2035 O O . VAL A 1 276 ? 7.324 -2.133 -1.935 1.00 97.62 276 VAL A O 1
ATOM 2038 N N . ALA A 1 277 ? 9.344 -1.270 -1.452 1.00 97.88 277 ALA A N 1
ATOM 2039 C CA . ALA A 1 277 ? 10.084 -2.355 -2.090 1.00 97.88 277 ALA A CA 1
ATOM 2040 C C . ALA A 1 277 ? 9.867 -3.697 -1.373 1.00 97.88 277 ALA A C 1
ATOM 2042 O O . ALA A 1 277 ? 9.674 -4.710 -2.036 1.00 97.88 277 ALA A O 1
ATOM 2043 N N . LEU A 1 278 ? 9.842 -3.721 -0.037 1.00 98.06 278 LEU A N 1
ATOM 2044 C CA . LEU A 1 278 ? 9.562 -4.932 0.738 1.00 98.06 278 LEU A CA 1
ATOM 2045 C C . LEU A 1 278 ? 8.133 -5.440 0.495 1.00 98.06 278 LEU A C 1
ATOM 2047 O O . LEU A 1 278 ? 7.959 -6.620 0.193 1.00 98.06 278 LEU A O 1
ATOM 2051 N N . ALA A 1 279 ? 7.132 -4.560 0.574 1.00 97.31 279 ALA A N 1
ATOM 2052 C CA . ALA A 1 279 ? 5.732 -4.889 0.306 1.00 97.31 279 ALA A CA 1
ATOM 2053 C C . ALA A 1 279 ? 5.573 -5.457 -1.108 1.00 97.31 279 ALA A C 1
ATOM 2055 O O . ALA A 1 279 ? 5.016 -6.531 -1.296 1.00 97.31 279 ALA A O 1
ATOM 2056 N N . THR A 1 280 ? 6.175 -4.798 -2.100 1.00 97.00 280 THR A N 1
ATOM 2057 C CA . THR A 1 280 ? 6.165 -5.275 -3.485 1.00 97.00 280 THR A CA 1
ATOM 2058 C C . THR A 1 280 ? 6.859 -6.628 -3.614 1.00 97.00 280 THR A C 1
ATOM 2060 O O . THR A 1 280 ? 6.321 -7.516 -4.253 1.00 97.00 280 THR A O 1
ATOM 2063 N N . ALA A 1 281 ? 8.039 -6.823 -3.024 1.00 97.44 281 ALA A N 1
ATOM 2064 C CA . ALA A 1 281 ? 8.798 -8.067 -3.155 1.00 97.44 281 ALA A CA 1
ATOM 2065 C C . ALA A 1 281 ? 8.125 -9.275 -2.490 1.00 97.44 281 ALA A C 1
ATOM 2067 O O . ALA A 1 281 ? 8.441 -10.405 -2.846 1.00 97.44 281 ALA A O 1
ATOM 2068 N N . THR A 1 282 ? 7.260 -9.048 -1.504 1.00 96.06 282 THR A N 1
ATOM 2069 C CA . THR A 1 282 ? 6.595 -10.102 -0.719 1.00 96.06 282 THR A CA 1
ATOM 2070 C C . THR A 1 282 ? 5.181 -10.404 -1.202 1.00 96.06 282 THR A C 1
ATOM 2072 O O . THR A 1 282 ? 4.638 -11.439 -0.840 1.00 96.06 282 THR A O 1
ATOM 2075 N N . ASP A 1 283 ? 4.628 -9.550 -2.059 1.00 96.19 283 ASP A N 1
ATOM 2076 C CA . ASP A 1 283 ? 3.313 -9.693 -2.675 1.00 96.19 283 ASP A CA 1
ATOM 2077 C C . ASP A 1 283 ? 3.340 -10.715 -3.832 1.00 96.19 283 ASP A C 1
ATOM 2079 O O . ASP A 1 283 ? 3.952 -10.442 -4.874 1.00 96.19 283 ASP A O 1
ATOM 2083 N N . PRO A 1 284 ? 2.715 -11.903 -3.681 1.00 94.31 284 PRO A N 1
ATOM 2084 C CA . PRO A 1 284 ? 2.672 -12.916 -4.735 1.00 94.31 284 PRO A CA 1
ATOM 2085 C C . PRO A 1 284 ? 1.781 -12.524 -5.926 1.00 94.31 284 PRO A C 1
ATOM 2087 O O . PRO A 1 284 ? 1.923 -13.116 -7.000 1.00 94.31 284 PRO A O 1
ATOM 2090 N N . ASP A 1 285 ? 0.907 -11.526 -5.770 1.00 94.94 285 ASP A N 1
ATOM 2091 C CA . ASP A 1 285 ? -0.064 -11.094 -6.778 1.00 94.94 285 ASP A CA 1
ATOM 2092 C C . ASP A 1 285 ? 0.423 -9.897 -7.614 1.00 94.94 285 ASP A C 1
ATOM 2094 O O . ASP A 1 285 ? -0.236 -9.480 -8.571 1.00 94.94 285 ASP A O 1
ATOM 2098 N N . ASN A 1 286 ? 1.635 -9.396 -7.352 1.00 92.00 286 ASN A N 1
ATOM 2099 C CA . ASN A 1 286 ? 2.246 -8.261 -8.056 1.00 92.00 286 ASN A CA 1
ATOM 2100 C C . ASN A 1 286 ? 2.579 -8.511 -9.554 1.00 92.00 286 ASN A C 1
ATOM 2102 O O . ASN A 1 286 ? 3.155 -7.646 -10.221 1.00 92.00 286 ASN A O 1
ATOM 2106 N N . GLY A 1 287 ? 2.266 -9.698 -10.091 1.00 89.81 287 GLY A N 1
ATOM 2107 C CA . GLY A 1 287 ? 2.497 -10.085 -11.487 1.00 89.81 287 GLY A CA 1
ATOM 2108 C C . GLY A 1 287 ? 3.951 -10.424 -11.850 1.00 89.81 287 GLY A C 1
ATOM 2109 O O . GLY A 1 287 ? 4.244 -10.652 -13.028 1.00 89.81 287 GLY A O 1
ATOM 2110 N N . GLY A 1 288 ? 4.862 -10.473 -10.877 1.00 91.88 288 GLY A N 1
ATOM 2111 C CA . GLY A 1 288 ? 6.279 -10.782 -11.049 1.00 91.88 288 GLY A CA 1
ATOM 2112 C C . GLY A 1 288 ? 6.803 -11.799 -10.027 1.00 91.88 288 GLY A C 1
ATOM 2113 O O . GLY A 1 288 ? 6.030 -12.553 -9.440 1.00 91.88 288 GLY A O 1
ATOM 2114 N N . PRO A 1 289 ? 8.133 -11.915 -9.868 1.00 94.00 289 PRO A N 1
ATOM 2115 C CA . PRO A 1 289 ? 8.707 -12.758 -8.826 1.00 94.00 289 PRO A CA 1
ATOM 2116 C C . PRO A 1 289 ? 8.460 -12.152 -7.436 1.00 94.00 289 PRO A C 1
ATOM 2118 O O . PRO A 1 289 ? 8.497 -10.933 -7.273 1.00 94.00 289 PRO A O 1
ATOM 2121 N N . SER A 1 290 ? 8.276 -13.013 -6.437 1.00 95.81 290 SER A N 1
ATOM 2122 C CA . SER A 1 290 ? 8.177 -12.645 -5.024 1.00 95.81 290 SER A CA 1
ATOM 2123 C C . SER A 1 290 ? 9.130 -13.490 -4.173 1.00 95.81 290 SER A C 1
ATOM 2125 O O . SER A 1 290 ? 9.559 -14.579 -4.576 1.00 95.81 290 SER A O 1
ATOM 2127 N N . VAL A 1 291 ? 9.523 -12.974 -3.007 1.00 95.44 291 VAL A N 1
ATOM 2128 C CA . VAL A 1 291 ? 10.292 -13.745 -2.026 1.00 95.44 291 VAL A CA 1
ATOM 2129 C C . VAL A 1 291 ? 9.386 -14.804 -1.397 1.00 95.44 291 VAL A C 1
ATOM 2131 O O . VAL A 1 291 ? 8.225 -14.553 -1.088 1.00 95.44 291 VAL A O 1
ATOM 2134 N N . GLY A 1 292 ? 9.903 -16.025 -1.256 1.00 94.19 292 GLY A N 1
ATOM 2135 C CA . GLY A 1 292 ? 9.127 -17.155 -0.747 1.00 94.19 292 GLY A CA 1
ATOM 2136 C C . GLY A 1 292 ? 9.079 -17.224 0.781 1.00 94.19 292 GLY A C 1
ATOM 2137 O O . GLY A 1 292 ? 9.795 -16.513 1.485 1.00 94.19 292 GLY A O 1
ATOM 2138 N N . SER A 1 293 ? 8.307 -18.180 1.297 1.00 94.00 293 SER A N 1
ATOM 2139 C CA . SER A 1 293 ? 8.162 -18.433 2.737 1.00 94.00 293 SER A CA 1
ATOM 2140 C C . SER A 1 293 ? 9.483 -18.738 3.461 1.00 94.00 293 SER A C 1
ATOM 2142 O O . SER A 1 293 ? 9.603 -18.459 4.647 1.00 94.00 293 SER A O 1
ATOM 2144 N N . GLU A 1 294 ? 10.488 -19.291 2.768 1.00 94.94 294 GLU A N 1
ATOM 2145 C CA . GLU A 1 294 ? 11.832 -19.516 3.330 1.00 94.94 294 GLU A CA 1
ATOM 2146 C C . GLU A 1 294 ? 12.511 -18.192 3.708 1.00 94.94 294 GLU A C 1
ATOM 2148 O O . GLU A 1 294 ? 13.019 -18.059 4.817 1.00 94.94 294 GLU A O 1
ATOM 2153 N N . TRP A 1 295 ? 12.434 -17.181 2.840 1.00 96.81 295 TRP A N 1
ATOM 2154 C CA . TRP A 1 295 ? 12.986 -15.853 3.114 1.00 96.81 295 TRP A CA 1
ATOM 2155 C C . TRP A 1 295 ? 12.235 -15.163 4.264 1.00 96.81 295 TRP A C 1
ATOM 2157 O O . TRP A 1 295 ? 12.849 -14.546 5.131 1.00 96.81 295 TRP A O 1
ATOM 2167 N N . ILE A 1 296 ? 10.907 -15.320 4.330 1.00 95.56 296 ILE A N 1
ATOM 2168 C CA . ILE A 1 296 ? 10.078 -14.784 5.425 1.00 95.56 296 ILE A CA 1
ATOM 2169 C C . ILE A 1 296 ? 10.438 -15.460 6.758 1.00 95.56 296 ILE A C 1
ATOM 2171 O O . ILE A 1 296 ? 10.550 -14.791 7.786 1.00 95.56 296 ILE A O 1
ATOM 2175 N N . GLN A 1 297 ? 10.714 -16.767 6.746 1.00 93.44 297 GLN A N 1
ATOM 2176 C CA . GLN A 1 297 ? 11.223 -17.476 7.919 1.00 93.44 297 GLN A CA 1
ATOM 2177 C C . GLN A 1 297 ? 12.584 -16.939 8.368 1.00 93.44 297 GLN A C 1
ATOM 2179 O O . GLN A 1 297 ? 12.813 -16.747 9.564 1.00 93.44 297 GLN A O 1
ATOM 2184 N N . GLU A 1 298 ? 13.496 -16.693 7.428 1.00 94.75 298 GLU A N 1
ATOM 2185 C CA . GLU A 1 298 ? 14.788 -16.072 7.722 1.00 94.75 298 GLU A CA 1
ATOM 2186 C C . GLU A 1 298 ? 14.616 -14.669 8.318 1.00 94.75 298 GLU A C 1
ATOM 2188 O O . GLU A 1 298 ? 15.324 -14.330 9.269 1.00 94.75 298 GLU A O 1
ATOM 2193 N N . LEU A 1 299 ? 13.644 -13.887 7.834 1.00 96.44 299 LEU A N 1
ATOM 2194 C CA . LEU A 1 299 ? 13.315 -12.567 8.378 1.00 96.44 299 LEU A CA 1
ATOM 2195 C C . LEU A 1 299 ? 12.825 -12.660 9.814 1.00 96.44 299 LEU A C 1
ATOM 2197 O O . LEU A 1 299 ? 13.311 -11.919 10.662 1.00 96.44 299 LEU A O 1
ATOM 2201 N N . MET A 1 300 ? 11.911 -13.582 10.106 1.00 94.62 300 MET A N 1
ATOM 2202 C CA . MET A 1 300 ? 11.435 -13.801 11.469 1.00 94.62 300 MET A CA 1
ATOM 2203 C C . MET A 1 300 ? 12.571 -14.231 12.400 1.00 94.62 300 MET A C 1
ATOM 2205 O O . MET A 1 300 ? 12.722 -13.672 13.488 1.00 94.62 300 MET A O 1
ATOM 2209 N N . ASN A 1 301 ? 13.414 -15.167 11.955 1.00 91.69 301 ASN A N 1
ATOM 2210 C CA . ASN A 1 301 ? 14.571 -15.630 12.719 1.00 91.69 301 ASN A CA 1
ATOM 2211 C C . ASN A 1 301 ? 15.550 -14.485 13.018 1.00 91.69 301 ASN A C 1
ATOM 2213 O O . ASN A 1 301 ? 16.033 -14.377 14.142 1.00 91.69 301 ASN A O 1
ATOM 2217 N N . ALA A 1 302 ? 15.839 -13.632 12.033 1.00 93.31 302 ALA A N 1
ATOM 2218 C CA . ALA A 1 302 ? 16.726 -12.485 12.203 1.00 93.31 302 ALA A CA 1
ATOM 2219 C C . ALA A 1 302 ? 16.064 -11.353 13.017 1.00 93.31 302 ALA A C 1
ATOM 2221 O O . ALA A 1 302 ? 16.727 -10.690 13.812 1.00 93.31 302 ALA A O 1
ATOM 2222 N N . GLY A 1 303 ? 14.750 -11.163 12.881 1.00 93.88 303 GLY A N 1
ATOM 2223 C CA . GLY A 1 303 ? 13.960 -10.169 13.608 1.00 93.88 303 GLY A CA 1
ATOM 2224 C C . GLY A 1 303 ? 13.900 -10.431 15.112 1.00 93.88 303 GLY A C 1
ATOM 2225 O O . GLY A 1 303 ? 13.974 -9.491 15.905 1.00 93.88 303 GLY A O 1
ATOM 2226 N N . GLY A 1 304 ? 13.846 -11.706 15.508 1.00 90.62 304 GLY A N 1
ATOM 2227 C CA . GLY A 1 304 ? 13.913 -12.140 16.906 1.00 90.62 304 GLY A CA 1
ATOM 2228 C C . GLY A 1 304 ? 15.327 -12.203 17.498 1.00 90.62 304 GLY A C 1
ATOM 2229 O O . GLY A 1 304 ? 15.480 -12.594 18.654 1.00 90.62 304 GLY A O 1
ATOM 2230 N N . GLN A 1 305 ? 16.367 -11.851 16.736 1.00 89.56 305 GLN A N 1
ATOM 2231 C CA . GLN A 1 305 ? 17.756 -11.856 17.198 1.00 89.56 305 GLN A CA 1
ATOM 2232 C C . GLN A 1 305 ? 18.273 -10.448 17.472 1.00 89.56 305 GLN A C 1
ATOM 2234 O O . GLN A 1 305 ? 17.820 -9.468 16.884 1.00 89.56 305 GLN A O 1
ATOM 2239 N N . ASP A 1 306 ? 19.270 -10.369 18.351 1.00 86.88 306 ASP A N 1
ATOM 2240 C CA . ASP A 1 306 ? 20.025 -9.147 18.599 1.00 86.88 306 ASP A CA 1
ATOM 2241 C C . ASP A 1 306 ? 20.756 -8.714 17.326 1.00 86.88 306 ASP A C 1
ATOM 2243 O O . ASP A 1 306 ? 21.708 -9.354 16.870 1.00 86.88 306 ASP A O 1
ATOM 2247 N N . LEU A 1 307 ? 20.335 -7.584 16.775 1.00 86.75 307 LEU A N 1
ATOM 2248 C CA . LEU A 1 307 ? 20.974 -6.950 15.643 1.00 86.75 307 LEU A CA 1
ATOM 2249 C C . LEU A 1 307 ? 22.148 -6.104 16.137 1.00 86.75 307 LEU A C 1
ATOM 2251 O O . LEU A 1 307 ? 21.987 -5.170 16.929 1.00 86.75 307 LEU A O 1
ATOM 2255 N N . GLN A 1 308 ? 23.352 -6.409 15.652 1.00 81.88 308 GLN A N 1
ATOM 2256 C CA . GLN A 1 308 ? 24.516 -5.574 15.918 1.00 81.88 308 GLN A CA 1
ATOM 2257 C C . GLN A 1 308 ? 24.466 -4.334 15.020 1.00 81.88 308 GLN A C 1
ATOM 2259 O O . GLN A 1 308 ? 24.893 -4.365 13.867 1.00 81.88 308 GLN A O 1
ATOM 2264 N N . ILE A 1 309 ? 23.975 -3.214 15.550 1.00 71.00 309 ILE A N 1
ATOM 2265 C CA . ILE A 1 309 ? 23.889 -1.973 14.776 1.00 71.00 309 ILE A CA 1
ATOM 2266 C C . ILE A 1 309 ? 25.269 -1.298 14.728 1.00 71.00 309 ILE A C 1
ATOM 2268 O O . ILE A 1 309 ? 25.689 -0.576 15.642 1.00 71.00 309 ILE A O 1
ATOM 2272 N N . VAL A 1 310 ? 26.002 -1.571 13.646 1.00 64.50 310 VAL A N 1
ATOM 2273 C CA . VAL A 1 310 ? 27.328 -1.007 13.360 1.00 64.50 310 VAL A CA 1
ATOM 2274 C C . VAL A 1 310 ? 27.211 0.511 13.170 1.00 64.50 310 VAL A C 1
ATOM 2276 O O . VAL A 1 310 ? 26.466 0.977 12.314 1.00 64.50 310 VAL A O 1
ATOM 2279 N N . GLY A 1 311 ? 27.945 1.289 13.973 1.00 61.91 311 GLY A N 1
ATOM 2280 C CA . GLY A 1 311 ? 27.973 2.760 13.898 1.00 61.91 311 GLY A CA 1
ATOM 2281 C C . GLY A 1 311 ? 27.747 3.466 15.238 1.00 61.91 311 GLY A C 1
ATOM 2282 O O . GLY A 1 311 ? 28.170 4.610 15.415 1.00 61.91 311 GLY A O 1
ATOM 2283 N N . SER A 1 312 ? 27.177 2.777 16.231 1.00 56.41 312 SER A N 1
ATOM 2284 C CA . SER A 1 312 ? 27.208 3.272 17.609 1.00 56.41 312 SER A CA 1
ATOM 2285 C C . SER A 1 312 ? 28.593 2.998 18.206 1.00 56.41 312 SER A C 1
ATOM 2287 O O . SER A 1 312 ? 29.099 1.880 18.197 1.00 56.41 312 SER A O 1
ATOM 2289 N N . SER A 1 313 ? 29.271 4.037 18.684 1.00 52.38 313 SER A N 1
ATOM 2290 C CA . SER A 1 313 ? 30.666 3.962 19.151 1.00 52.38 313 SER A CA 1
ATOM 2291 C C . SER A 1 313 ? 30.855 3.213 20.485 1.00 52.38 313 SER A C 1
ATOM 2293 O O . SER A 1 313 ? 31.922 3.306 21.097 1.00 52.38 313 SER A O 1
ATOM 2295 N N . GLY A 1 314 ? 29.845 2.466 20.939 1.00 59.84 314 GLY A N 1
ATOM 2296 C CA . GLY A 1 314 ? 29.879 1.643 22.143 1.00 59.84 314 GLY A CA 1
ATOM 2297 C C . GLY A 1 314 ? 29.719 0.162 21.811 1.00 59.84 314 GLY A C 1
ATOM 2298 O O . GLY A 1 314 ? 28.733 -0.239 21.203 1.00 59.84 314 GLY A O 1
ATOM 2299 N N . GLU A 1 315 ? 30.670 -0.665 22.253 1.00 59.22 315 GLU A N 1
ATOM 2300 C CA . GLU A 1 315 ? 30.464 -2.113 22.372 1.00 59.22 315 GLU A CA 1
ATOM 2301 C C . GLU A 1 315 ? 29.255 -2.345 23.303 1.00 59.22 315 GLU A C 1
ATOM 2303 O O . GLU A 1 315 ? 29.387 -2.168 24.514 1.00 59.22 315 GLU A O 1
ATOM 2308 N N . GLY A 1 316 ? 28.074 -2.681 22.763 1.00 60.94 316 GLY A N 1
ATOM 2309 C CA . GLY A 1 316 ? 26.922 -3.071 23.591 1.00 60.94 316 GLY A CA 1
ATOM 2310 C C . GLY A 1 316 ? 25.517 -2.644 23.158 1.00 60.94 316 GLY A C 1
ATOM 2311 O O . GLY A 1 316 ? 24.577 -3.072 23.819 1.00 60.94 316 GLY A O 1
ATOM 2312 N N . ASN A 1 317 ? 25.331 -1.850 22.098 1.00 65.75 317 ASN A N 1
ATOM 2313 C CA . ASN A 1 317 ? 23.978 -1.513 21.636 1.00 65.75 317 ASN A CA 1
ATOM 2314 C C . ASN A 1 317 ? 23.427 -2.633 20.746 1.00 65.75 317 ASN A C 1
ATOM 2316 O O . ASN A 1 317 ? 23.611 -2.620 19.529 1.00 65.75 317 ASN A O 1
ATOM 2320 N N . TYR A 1 318 ? 22.776 -3.600 21.382 1.00 69.06 318 TYR A N 1
ATOM 2321 C CA . TYR A 1 318 ? 21.993 -4.638 20.726 1.00 69.06 318 TYR A CA 1
ATOM 2322 C C . TYR A 1 318 ? 20.514 -4.292 20.876 1.00 69.06 318 TYR A C 1
ATOM 2324 O O . TYR A 1 318 ? 20.087 -3.876 21.950 1.00 69.06 318 TYR A O 1
ATOM 2332 N N . GLY A 1 319 ? 19.752 -4.433 19.801 1.00 77.50 319 GLY A N 1
ATOM 2333 C CA . GLY A 1 319 ? 18.295 -4.410 19.831 1.00 77.50 319 GLY A CA 1
ATOM 2334 C C . GLY A 1 319 ? 17.785 -5.519 18.928 1.00 77.50 319 GLY A C 1
ATOM 2335 O O . GLY A 1 319 ? 18.482 -5.900 17.989 1.00 77.50 319 GLY A O 1
ATOM 2336 N N . LEU A 1 320 ? 16.596 -6.047 19.206 1.00 86.69 320 LEU A N 1
ATOM 2337 C CA . LEU A 1 320 ? 15.995 -7.061 18.344 1.00 86.69 320 LEU A CA 1
ATOM 2338 C C . LEU A 1 320 ? 15.859 -6.525 16.914 1.00 86.69 320 LEU A C 1
ATOM 2340 O O . LEU A 1 320 ? 15.480 -5.366 16.721 1.00 86.69 320 LEU A O 1
ATOM 2344 N N . GLY A 1 321 ? 16.145 -7.360 15.916 1.00 92.88 321 GLY A N 1
ATOM 2345 C CA . GLY A 1 321 ? 16.049 -6.998 14.502 1.00 92.88 321 GLY A CA 1
ATOM 2346 C C . GLY A 1 321 ? 14.690 -6.401 14.122 1.00 92.88 321 GLY A C 1
ATOM 2347 O O . GLY A 1 321 ? 14.624 -5.516 13.274 1.00 92.88 321 GLY A O 1
ATOM 2348 N N . TYR A 1 322 ? 13.612 -6.772 14.816 1.00 94.81 322 TYR A N 1
ATOM 2349 C CA . TYR A 1 322 ? 12.292 -6.182 14.604 1.00 94.81 322 TYR A CA 1
ATOM 2350 C C . TYR A 1 322 ? 12.200 -4.670 14.839 1.00 94.81 322 TYR A C 1
ATOM 2352 O O . TYR A 1 322 ? 11.401 -4.021 14.169 1.00 94.81 322 TYR A O 1
ATOM 2360 N N . TYR A 1 323 ? 13.054 -4.070 15.673 1.00 91.88 323 TYR A N 1
ATOM 2361 C CA . TYR A 1 323 ? 13.123 -2.605 15.771 1.00 91.88 323 TYR A CA 1
ATOM 2362 C C . TYR A 1 323 ? 13.630 -1.947 14.480 1.00 91.88 323 TYR A C 1
ATOM 2364 O O . TYR A 1 323 ? 13.282 -0.802 14.203 1.00 91.88 323 TYR A O 1
ATOM 2372 N N . ALA A 1 324 ? 14.432 -2.654 13.680 1.00 93.19 324 ALA A N 1
ATOM 2373 C CA . ALA A 1 324 ? 14.863 -2.180 12.368 1.00 93.19 324 ALA A CA 1
ATOM 2374 C C . ALA A 1 324 ? 13.790 -2.399 11.288 1.00 93.19 324 ALA A C 1
ATOM 2376 O O . ALA A 1 324 ? 13.707 -1.604 10.355 1.00 93.19 324 ALA A O 1
ATOM 2377 N N . LEU A 1 325 ? 12.956 -3.437 11.422 1.00 95.94 325 LEU A N 1
ATOM 2378 C CA . LEU A 1 325 ? 11.846 -3.706 10.501 1.00 95.94 325 LEU A CA 1
ATOM 2379 C C . LEU A 1 325 ? 10.679 -2.731 10.691 1.00 95.94 325 LEU A C 1
ATOM 2381 O O . LEU A 1 325 ? 10.074 -2.301 9.714 1.00 95.94 325 LEU A O 1
ATOM 2385 N N . ALA A 1 326 ? 10.371 -2.376 11.938 1.00 95.06 326 ALA A N 1
ATOM 2386 C CA . ALA A 1 326 ? 9.168 -1.633 12.297 1.00 95.06 326 ALA A CA 1
ATOM 2387 C C . ALA A 1 326 ? 8.954 -0.319 11.501 1.00 95.06 326 ALA A C 1
ATOM 2389 O O . ALA A 1 326 ? 7.847 -0.110 11.006 1.00 95.06 326 ALA A O 1
ATOM 2390 N N . PRO A 1 327 ? 9.974 0.531 11.256 1.00 93.88 327 PRO A N 1
ATOM 2391 C CA . PRO A 1 327 ? 9.810 1.716 10.409 1.00 93.88 327 PRO A CA 1
ATOM 2392 C C . PRO A 1 327 ? 9.407 1.409 8.964 1.00 93.88 327 PRO A C 1
ATOM 2394 O O . PRO A 1 327 ? 8.707 2.210 8.354 1.00 93.88 327 PRO A O 1
ATOM 2397 N N . LEU A 1 328 ? 9.843 0.270 8.414 1.00 95.94 328 LEU A N 1
ATOM 2398 C CA . LEU A 1 328 ? 9.499 -0.132 7.047 1.00 95.94 328 LEU A CA 1
ATOM 2399 C C . LEU A 1 328 ? 8.019 -0.504 6.940 1.00 95.94 328 LEU A C 1
ATOM 2401 O O . LEU A 1 328 ? 7.404 -0.229 5.915 1.00 95.94 328 LEU A O 1
ATOM 2405 N N . LEU A 1 329 ? 7.459 -1.092 8.003 1.00 96.25 329 LEU A N 1
ATOM 2406 C CA . LEU A 1 329 ? 6.038 -1.432 8.090 1.00 96.25 329 LEU A CA 1
ATOM 2407 C C . LEU A 1 329 ? 5.157 -0.186 8.286 1.00 96.25 329 LEU A C 1
ATOM 2409 O O . LEU A 1 329 ? 4.058 -0.125 7.751 1.00 96.25 329 LEU A O 1
ATOM 2413 N N . LEU A 1 330 ? 5.646 0.815 9.027 1.00 92.19 330 LEU A N 1
ATOM 2414 C CA . LEU A 1 330 ? 4.883 2.025 9.364 1.00 92.19 330 LEU A CA 1
ATOM 2415 C C . LEU A 1 330 ? 4.784 3.061 8.241 1.00 92.19 330 LEU A C 1
ATOM 2417 O O . LEU A 1 330 ? 3.831 3.833 8.212 1.00 92.19 330 LEU A O 1
ATOM 2421 N N . GLN A 1 331 ? 5.816 3.177 7.406 1.00 84.56 331 GLN A N 1
ATOM 2422 C CA . GLN A 1 331 ? 6.003 4.357 6.551 1.00 84.56 331 GLN A CA 1
ATOM 2423 C C . GLN A 1 331 ? 5.574 4.153 5.098 1.00 84.56 331 GLN A C 1
ATOM 2425 O O . GLN A 1 331 ? 5.822 5.020 4.263 1.00 84.56 331 GLN A O 1
ATOM 2430 N N . THR A 1 332 ? 4.968 3.015 4.776 1.00 83.94 332 THR A N 1
ATOM 2431 C CA . THR A 1 332 ? 4.486 2.740 3.426 1.00 83.94 332 THR A CA 1
ATOM 2432 C C . THR A 1 332 ? 2.965 2.803 3.371 1.00 83.94 332 THR A C 1
ATOM 2434 O O . THR A 1 332 ? 2.280 2.237 4.217 1.00 83.94 332 THR A O 1
ATOM 2437 N N . ASP A 1 333 ? 2.448 3.477 2.344 1.00 87.38 333 ASP A N 1
ATOM 2438 C CA . ASP A 1 333 ? 1.017 3.483 2.018 1.00 87.38 333 ASP A CA 1
ATOM 2439 C C . ASP A 1 333 ? 0.600 2.204 1.266 1.00 87.38 333 ASP A C 1
ATOM 2441 O O . ASP A 1 333 ? -0.581 1.989 0.994 1.00 87.38 333 ASP A O 1
ATOM 2445 N N . ARG A 1 334 ? 1.565 1.356 0.880 1.00 92.44 334 ARG A N 1
ATOM 2446 C CA . ARG A 1 334 ? 1.295 0.100 0.180 1.00 92.44 334 ARG A CA 1
ATOM 2447 C C . ARG A 1 334 ? 0.994 -1.000 1.206 1.00 92.44 334 ARG A C 1
ATOM 2449 O O . ARG A 1 334 ? 1.852 -1.263 2.049 1.00 92.44 334 ARG A O 1
ATOM 2456 N N . PRO A 1 335 ? -0.154 -1.694 1.114 1.00 94.19 335 PRO A N 1
ATOM 2457 C CA . PRO A 1 335 ? -0.437 -2.819 1.995 1.00 94.19 335 PRO A CA 1
ATOM 2458 C C . PRO A 1 335 ? 0.573 -3.950 1.759 1.00 94.19 335 PRO A C 1
ATOM 2460 O O . PRO A 1 335 ? 0.938 -4.254 0.620 1.00 94.19 335 PRO A O 1
ATOM 2463 N N . PHE A 1 336 ? 1.032 -4.577 2.842 1.00 96.69 336 PHE A N 1
ATOM 2464 C CA . PHE A 1 336 ? 1.860 -5.784 2.777 1.00 96.69 336 PHE A CA 1
ATOM 2465 C C . PHE A 1 336 ? 0.980 -7.003 2.562 1.00 96.69 336 PHE A C 1
ATOM 2467 O O . PHE A 1 336 ? -0.078 -7.085 3.171 1.00 96.69 336 PHE A O 1
ATOM 2474 N N . ALA A 1 337 ? 1.425 -7.969 1.762 1.00 95.62 337 ALA A N 1
ATOM 2475 C CA . ALA A 1 337 ? 0.665 -9.197 1.564 1.00 95.62 337 ALA A CA 1
ATOM 2476 C C . ALA A 1 337 ? 0.532 -10.020 2.868 1.00 95.62 337 ALA A C 1
ATOM 2478 O O . ALA A 1 337 ? 1.476 -10.029 3.680 1.00 95.62 337 ALA A O 1
ATOM 2479 N N . PRO A 1 338 ? -0.592 -10.741 3.066 1.00 95.75 338 PRO A N 1
ATOM 2480 C CA . PRO A 1 338 ? -0.820 -11.554 4.261 1.00 95.75 338 PRO A CA 1
ATOM 2481 C C . PRO A 1 338 ? 0.294 -12.565 4.552 1.00 95.75 338 PRO A C 1
ATOM 2483 O O . PRO A 1 338 ? 0.622 -12.805 5.714 1.00 95.75 338 PRO A O 1
ATOM 2486 N N . GLU A 1 339 ? 0.932 -13.115 3.514 1.00 94.25 339 GLU A N 1
ATOM 2487 C CA . GLU A 1 339 ? 2.015 -14.098 3.620 1.00 94.25 339 GLU A CA 1
ATOM 2488 C C . GLU A 1 339 ? 3.241 -13.577 4.373 1.00 94.25 339 GLU A C 1
ATOM 2490 O O . GLU A 1 339 ? 3.948 -14.372 4.992 1.00 94.25 339 GLU A O 1
ATOM 2495 N N . LEU A 1 340 ? 3.509 -12.269 4.319 1.00 95.75 340 LEU A N 1
ATOM 2496 C CA . LEU A 1 340 ? 4.543 -11.630 5.129 1.00 95.75 340 LEU A CA 1
ATOM 2497 C C . LEU A 1 340 ? 3.968 -11.172 6.463 1.00 95.75 340 LEU A C 1
ATOM 2499 O O . LEU A 1 340 ? 4.549 -11.446 7.514 1.00 95.75 340 LEU A O 1
ATOM 2503 N N . LEU A 1 341 ? 2.877 -10.410 6.403 1.00 96.25 341 LEU A N 1
ATOM 2504 C CA . LEU A 1 341 ? 2.452 -9.584 7.519 1.00 96.25 341 LEU A CA 1
ATOM 2505 C C . LEU A 1 341 ? 1.950 -10.434 8.694 1.00 96.25 341 LEU A C 1
ATOM 2507 O O . LEU A 1 341 ? 2.417 -10.248 9.814 1.00 96.25 341 LEU A O 1
ATOM 2511 N N . VAL A 1 342 ? 1.101 -11.433 8.435 1.00 95.25 342 VAL A N 1
ATOM 2512 C CA . VAL A 1 342 ? 0.546 -12.330 9.465 1.00 95.25 342 VAL A CA 1
ATOM 2513 C C . VAL A 1 342 ? 1.633 -13.077 10.249 1.00 95.25 342 VAL A C 1
ATOM 2515 O O . VAL A 1 342 ? 1.712 -12.872 11.463 1.00 95.25 342 VAL A O 1
ATOM 2518 N N . PRO A 1 343 ? 2.522 -13.884 9.628 1.00 94.12 343 PRO A N 1
ATOM 2519 C CA . PRO A 1 343 ? 3.556 -14.605 10.375 1.00 94.12 343 PRO A CA 1
ATOM 2520 C C . PRO A 1 343 ? 4.486 -13.683 11.163 1.00 94.12 343 PRO A C 1
ATOM 2522 O O . PRO A 1 343 ? 4.852 -13.984 12.301 1.00 94.12 343 PRO A O 1
ATOM 2525 N N . VAL A 1 344 ? 4.880 -12.553 10.570 1.00 95.44 344 VAL A N 1
ATOM 2526 C CA . VAL A 1 344 ? 5.792 -11.606 11.217 1.00 95.44 344 VAL A CA 1
ATOM 2527 C C . VAL A 1 344 ? 5.139 -10.984 12.452 1.00 95.44 344 VAL A C 1
ATOM 2529 O O . VAL A 1 344 ? 5.770 -10.953 13.511 1.00 95.44 344 VAL A O 1
ATOM 2532 N N . THR A 1 345 ? 3.885 -10.538 12.349 1.00 95.69 345 THR A N 1
ATOM 2533 C CA . THR A 1 345 ? 3.137 -9.952 13.470 1.00 95.69 345 THR A CA 1
ATOM 2534 C C . THR A 1 345 ? 2.847 -10.983 14.561 1.00 95.69 345 THR A C 1
ATOM 2536 O O . THR A 1 345 ? 3.058 -10.680 15.735 1.00 95.69 345 THR A O 1
ATOM 2539 N N . GLU A 1 346 ? 2.487 -12.224 14.216 1.00 92.69 346 GLU A N 1
ATOM 2540 C CA . GLU A 1 346 ? 2.351 -13.311 15.199 1.00 92.69 346 GLU A CA 1
ATOM 2541 C C . GLU A 1 346 ? 3.668 -13.586 15.935 1.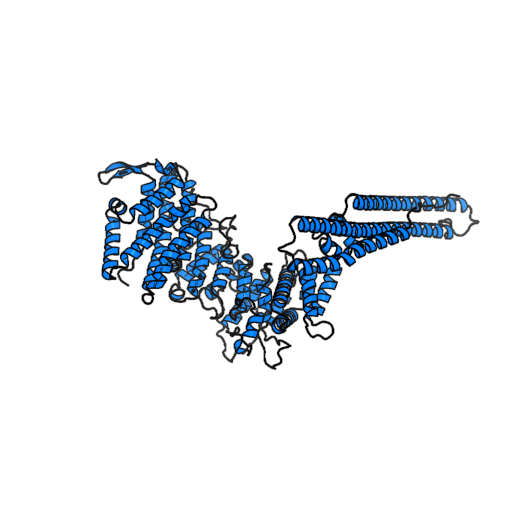00 92.69 346 GLU A C 1
ATOM 2543 O O . GLU A 1 346 ? 3.692 -13.738 17.160 1.00 92.69 346 GLU A O 1
ATOM 2548 N N . HIS A 1 347 ? 4.792 -13.618 15.211 1.00 92.12 347 HIS A N 1
ATOM 2549 C CA . HIS A 1 347 ? 6.094 -13.827 15.834 1.00 92.12 347 HIS A CA 1
ATOM 2550 C C . HIS A 1 347 ? 6.482 -12.653 16.744 1.00 92.12 347 HIS A C 1
ATOM 2552 O O . HIS A 1 347 ? 7.013 -12.881 17.831 1.00 92.12 347 HIS A O 1
ATOM 2558 N N . MET A 1 348 ? 6.183 -11.409 16.350 1.00 93.62 348 MET A N 1
ATOM 2559 C CA . MET A 1 348 ? 6.342 -10.246 17.227 1.00 93.62 348 MET A CA 1
ATOM 2560 C C . MET A 1 348 ? 5.486 -10.386 18.490 1.00 93.62 348 MET A C 1
ATOM 2562 O O . MET A 1 348 ? 6.012 -10.227 19.584 1.00 93.62 348 MET A O 1
ATOM 2566 N N . MET A 1 349 ? 4.209 -10.748 18.373 1.00 91.75 349 MET A N 1
ATOM 2567 C CA . MET A 1 349 ? 3.314 -10.901 19.524 1.00 91.75 349 MET A CA 1
ATOM 2568 C C . MET A 1 349 ? 3.834 -11.939 20.528 1.00 91.75 349 MET A C 1
ATOM 2570 O O . MET A 1 349 ? 3.903 -11.670 21.723 1.00 91.75 349 MET A O 1
ATOM 2574 N N . ARG A 1 350 ? 4.325 -13.087 20.049 1.00 87.56 350 ARG A N 1
ATOM 2575 C CA . ARG A 1 350 ? 4.938 -14.111 20.916 1.00 87.56 350 ARG A CA 1
ATOM 2576 C C . ARG A 1 350 ? 6.220 -13.633 21.602 1.00 87.56 350 ARG A C 1
ATOM 2578 O O . ARG A 1 350 ? 6.537 -14.065 22.709 1.00 87.56 350 ARG A O 1
ATOM 2585 N N . LEU A 1 351 ? 6.998 -12.772 20.948 1.00 87.44 351 LEU A N 1
ATOM 2586 C CA . LEU A 1 351 ? 8.163 -12.139 21.569 1.00 87.44 351 LEU A CA 1
ATOM 2587 C C . LEU A 1 351 ? 7.746 -11.089 22.610 1.00 87.44 351 LEU A C 1
ATOM 2589 O O . LEU A 1 351 ? 8.382 -11.007 23.662 1.00 87.44 351 LEU A O 1
ATOM 2593 N N . ASP A 1 352 ? 6.687 -10.323 22.343 1.00 87.62 352 ASP A N 1
ATOM 2594 C CA . ASP A 1 352 ? 6.110 -9.344 23.272 1.00 87.62 352 ASP A CA 1
ATOM 2595 C C . ASP A 1 352 ? 5.633 -10.013 24.567 1.00 87.62 352 ASP A C 1
ATOM 2597 O O . ASP A 1 352 ? 6.036 -9.598 25.654 1.00 87.62 352 ASP A O 1
ATOM 2601 N N . GLU A 1 353 ? 4.890 -11.117 24.450 1.00 84.44 353 GLU A N 1
ATOM 2602 C CA . GLU A 1 353 ? 4.405 -11.916 25.582 1.00 84.44 353 GLU A CA 1
ATOM 2603 C C . GLU A 1 353 ? 5.556 -12.432 26.461 1.00 84.44 353 GLU A C 1
ATOM 2605 O O . GLU A 1 353 ? 5.504 -12.396 27.693 1.00 84.44 353 GLU A O 1
ATOM 2610 N N . ARG A 1 354 ? 6.662 -12.843 25.832 1.00 83.19 354 ARG A N 1
ATOM 2611 C CA . ARG A 1 354 ? 7.890 -13.271 26.525 1.00 83.19 354 ARG A CA 1
ATOM 2612 C C . ARG A 1 354 ? 8.687 -12.102 27.117 1.00 83.19 354 ARG A C 1
ATOM 2614 O O . ARG A 1 354 ? 9.772 -12.308 27.665 1.00 83.19 354 ARG A O 1
ATOM 2621 N N . GLY A 1 355 ? 8.189 -10.871 26.998 1.00 83.25 355 GLY A N 1
ATOM 2622 C CA . GLY A 1 355 ? 8.848 -9.656 27.468 1.00 83.25 355 GLY A CA 1
ATOM 2623 C C . GLY A 1 355 ? 10.136 -9.335 26.711 1.00 83.25 355 GLY A C 1
ATOM 2624 O O . GLY A 1 355 ? 11.017 -8.670 27.260 1.00 83.25 355 GLY A O 1
ATOM 2625 N N . ALA A 1 356 ? 10.285 -9.827 25.476 1.00 83.19 356 ALA A N 1
ATOM 2626 C CA . ALA A 1 356 ? 11.479 -9.592 24.669 1.00 83.19 356 ALA A CA 1
ATOM 2627 C C . ALA A 1 356 ? 11.559 -8.131 24.193 1.00 83.19 356 ALA A C 1
ATOM 2629 O O . ALA A 1 356 ? 12.653 -7.571 24.081 1.00 83.19 356 ALA A O 1
ATOM 2630 N N . PHE A 1 357 ? 10.409 -7.486 23.978 1.00 82.19 357 PHE A N 1
ATOM 2631 C CA . PHE A 1 357 ? 10.328 -6.054 23.703 1.00 82.19 357 PHE A CA 1
ATOM 2632 C C . PHE A 1 357 ? 10.402 -5.266 25.006 1.00 82.19 357 PHE A C 1
ATOM 2634 O O . PHE A 1 357 ? 9.407 -4.892 25.620 1.00 82.19 357 PHE A O 1
ATOM 2641 N N . MET A 1 358 ? 11.628 -5.036 25.461 1.00 72.06 358 MET A N 1
ATOM 2642 C CA . MET A 1 358 ? 11.891 -4.098 26.543 1.00 72.06 358 MET A CA 1
ATOM 2643 C C . MET A 1 358 ? 11.996 -2.679 25.994 1.00 72.06 358 MET A C 1
ATOM 2645 O O . MET A 1 358 ? 12.502 -2.462 24.894 1.00 72.06 358 MET A O 1
ATOM 2649 N N . ASN A 1 359 ? 11.603 -1.698 26.810 1.00 67.44 359 ASN A N 1
ATOM 2650 C CA . ASN A 1 359 ? 11.795 -0.286 26.496 1.00 67.44 359 ASN A CA 1
ATOM 2651 C C . ASN A 1 359 ? 13.225 -0.031 25.955 1.00 67.44 359 ASN A C 1
ATOM 2653 O O . ASN A 1 359 ? 14.190 -0.358 26.657 1.00 67.44 359 ASN A O 1
ATOM 2657 N N . PRO A 1 360 ? 13.382 0.599 24.771 1.00 64.06 360 PRO A N 1
ATOM 2658 C CA . PRO A 1 360 ? 14.679 0.835 24.132 1.00 64.06 360 PRO A CA 1
ATOM 2659 C C . PRO A 1 360 ? 15.738 1.479 25.039 1.00 64.06 360 PRO A C 1
ATOM 2661 O O . PRO A 1 360 ? 16.936 1.234 24.892 1.00 64.06 360 PRO A O 1
ATOM 2664 N N . SER A 1 361 ? 15.306 2.266 26.031 1.00 64.06 361 SER A N 1
ATOM 2665 C CA . SER A 1 361 ? 16.194 2.867 27.034 1.00 64.06 361 SER A CA 1
ATOM 2666 C C . SER A 1 361 ? 16.974 1.847 27.874 1.00 64.06 361 SER A C 1
ATOM 2668 O O . SER A 1 361 ? 18.057 2.171 28.370 1.00 64.06 361 SER A O 1
ATOM 2670 N N . MET A 1 362 ? 16.485 0.608 28.005 1.00 59.78 362 MET A N 1
ATOM 2671 C CA . MET A 1 362 ? 17.203 -0.479 28.680 1.00 59.78 362 MET A CA 1
ATOM 2672 C C . MET A 1 362 ? 18.437 -0.941 27.900 1.00 59.78 362 MET A C 1
ATOM 2674 O O . MET A 1 362 ? 19.404 -1.389 28.516 1.00 59.78 362 MET A O 1
ATOM 2678 N N . PHE A 1 363 ? 18.461 -0.743 26.580 1.00 60.97 363 PHE A N 1
ATOM 2679 C CA . PHE A 1 363 ? 19.618 -1.034 25.727 1.00 60.97 363 PHE A CA 1
ATOM 2680 C C . PHE A 1 363 ? 20.625 0.123 25.678 1.00 60.97 363 PHE A C 1
ATOM 2682 O O . PHE A 1 363 ? 21.495 0.166 24.813 1.00 60.97 363 PHE A O 1
ATOM 2689 N N . GLY A 1 364 ? 20.515 1.098 26.589 1.00 63.44 364 GLY A N 1
ATOM 2690 C CA . GLY A 1 364 ? 21.417 2.248 26.634 1.00 63.44 364 GLY A CA 1
ATOM 2691 C C . GLY A 1 364 ? 21.221 3.238 25.483 1.00 63.44 364 GLY A C 1
ATOM 2692 O O . GLY A 1 364 ? 22.000 4.188 25.373 1.00 63.44 364 GLY A O 1
ATOM 2693 N N . MET A 1 365 ? 20.179 3.062 24.662 1.00 66.06 365 MET A N 1
ATOM 2694 C CA . MET A 1 365 ? 19.758 4.072 23.698 1.00 66.06 365 MET A CA 1
ATOM 2695 C C . MET A 1 365 ? 19.279 5.300 24.467 1.00 66.06 365 MET A C 1
ATOM 2697 O O . MET A 1 365 ? 18.410 5.219 25.339 1.00 66.06 365 MET A O 1
ATOM 2701 N N . SER A 1 366 ? 19.867 6.461 24.176 1.00 67.50 366 SER A N 1
ATOM 2702 C CA . SER A 1 366 ? 19.330 7.703 24.718 1.00 67.50 366 SER A CA 1
ATOM 2703 C C . SER A 1 366 ? 17.916 7.911 24.161 1.00 67.50 366 SER A C 1
ATOM 2705 O O . SER A 1 366 ? 17.607 7.429 23.074 1.00 67.50 366 SER A O 1
ATOM 2707 N N . GLY A 1 367 ? 17.043 8.650 24.854 1.00 68.19 367 GLY A N 1
ATOM 2708 C CA . GLY A 1 367 ? 15.702 8.942 24.317 1.00 68.19 367 GLY A CA 1
ATOM 2709 C C . GLY A 1 367 ? 15.733 9.590 22.920 1.00 68.19 367 GLY A C 1
ATOM 2710 O O . GLY A 1 367 ? 14.811 9.414 22.136 1.00 68.19 367 GLY A O 1
ATOM 2711 N N . ALA A 1 368 ? 16.830 10.271 22.567 1.00 66.94 368 ALA A N 1
ATOM 2712 C CA . ALA A 1 368 ? 17.039 10.819 21.228 1.00 66.94 368 ALA A CA 1
ATOM 2713 C C . ALA A 1 368 ? 17.358 9.754 20.159 1.00 66.94 368 ALA A C 1
ATOM 2715 O O . ALA A 1 368 ? 17.134 10.011 18.980 1.00 66.94 368 ALA A O 1
ATOM 2716 N N . ASP A 1 369 ? 17.894 8.596 20.551 1.00 66.50 369 ASP A N 1
ATOM 2717 C CA . ASP A 1 369 ? 18.180 7.472 19.652 1.00 66.50 369 ASP A CA 1
ATOM 2718 C C . ASP A 1 369 ? 16.950 6.569 19.482 1.00 66.50 369 ASP A C 1
ATOM 2720 O O . ASP A 1 369 ? 16.701 6.099 18.376 1.00 66.50 369 ASP A O 1
ATOM 2724 N N . ALA A 1 370 ? 16.129 6.406 20.529 1.00 68.50 370 ALA A N 1
ATOM 2725 C CA . ALA A 1 370 ? 14.839 5.713 20.435 1.00 68.50 370 ALA A CA 1
ATOM 2726 C C . ALA A 1 370 ? 13.914 6.375 19.393 1.00 68.50 370 ALA A C 1
ATOM 2728 O O . ALA A 1 370 ? 13.352 5.692 18.541 1.00 68.50 370 ALA A O 1
ATOM 2729 N N . ASN A 1 371 ? 13.879 7.714 19.363 1.00 68.50 371 ASN A N 1
ATOM 2730 C CA . ASN A 1 371 ? 13.144 8.486 18.353 1.00 68.50 371 ASN A CA 1
ATOM 2731 C C . ASN A 1 371 ? 13.636 8.274 16.909 1.00 68.50 371 ASN A C 1
ATOM 2733 O O . ASN A 1 371 ? 12.985 8.738 15.981 1.00 68.50 371 ASN A O 1
ATOM 2737 N N . ARG A 1 372 ? 14.794 7.641 16.677 1.00 70.88 372 ARG A N 1
ATOM 2738 C CA . ARG A 1 372 ? 15.263 7.370 15.306 1.00 70.88 372 ARG A CA 1
ATOM 2739 C C . ARG A 1 372 ? 14.686 6.088 14.721 1.00 70.88 372 ARG A C 1
ATOM 2741 O O . ARG A 1 372 ? 14.560 5.989 13.506 1.00 70.88 372 ARG A O 1
ATOM 2748 N N . PHE A 1 373 ? 14.351 5.127 15.578 1.00 74.44 373 PHE A N 1
ATOM 2749 C CA . PHE A 1 373 ? 13.586 3.939 15.197 1.00 74.44 373 PHE A CA 1
ATOM 2750 C C . PHE A 1 373 ? 12.084 4.197 15.280 1.00 74.44 373 PHE A C 1
ATOM 2752 O O . PHE A 1 373 ? 11.312 3.495 14.649 1.00 74.44 373 PHE A O 1
ATOM 2759 N N . ASP A 1 374 ? 11.674 5.234 16.005 1.00 77.06 374 ASP A N 1
ATOM 2760 C CA . ASP A 1 374 ? 10.289 5.676 16.073 1.00 77.06 374 ASP A CA 1
ATOM 2761 C C . ASP A 1 374 ? 10.169 7.185 15.814 1.00 77.06 374 ASP A C 1
ATOM 2763 O O . ASP A 1 374 ? 9.912 7.961 16.740 1.00 77.06 374 ASP A O 1
ATOM 2767 N N . PRO A 1 375 ? 10.379 7.647 14.567 1.00 67.06 375 PRO A N 1
ATOM 2768 C CA . PRO A 1 375 ? 10.244 9.069 14.253 1.00 67.06 375 PRO A CA 1
ATOM 2769 C C . PRO A 1 375 ? 8.814 9.578 14.481 1.00 67.06 375 PRO A C 1
ATOM 2771 O O . PRO A 1 375 ? 8.613 10.773 14.694 1.00 67.06 375 PRO A O 1
ATOM 2774 N N . THR A 1 376 ? 7.833 8.675 14.452 1.00 73.25 376 THR A N 1
ATOM 2775 C CA . THR A 1 376 ? 6.407 8.964 14.615 1.00 73.25 376 THR A CA 1
ATOM 2776 C C . THR A 1 376 ? 5.932 8.980 16.068 1.00 73.25 376 THR A C 1
ATOM 2778 O O . THR A 1 376 ? 4.877 9.539 16.345 1.00 73.25 376 THR A O 1
ATOM 2781 N N . GLY A 1 377 ? 6.681 8.374 16.993 1.00 77.25 377 GLY A N 1
ATOM 2782 C CA . GLY A 1 377 ? 6.210 8.074 18.349 1.00 77.25 377 GLY A CA 1
ATOM 2783 C C . GLY A 1 377 ? 5.174 6.939 18.431 1.00 77.25 377 GLY A C 1
ATOM 2784 O O . GLY A 1 377 ? 4.625 6.716 19.505 1.00 77.25 377 GLY A O 1
ATOM 2785 N N . ARG A 1 378 ? 4.891 6.246 17.318 1.00 77.50 378 ARG A N 1
ATOM 2786 C CA . ARG A 1 378 ? 3.850 5.210 17.193 1.00 77.50 378 ARG A CA 1
ATOM 2787 C C . ARG A 1 378 ? 4.312 3.820 17.618 1.00 77.50 378 ARG A C 1
ATOM 2789 O O . ARG A 1 378 ? 3.481 2.958 17.864 1.00 77.50 378 ARG A O 1
ATOM 2796 N N . LEU A 1 379 ? 5.619 3.566 17.717 1.00 79.25 379 LEU A N 1
ATOM 2797 C CA . LEU A 1 379 ? 6.093 2.272 18.214 1.00 79.25 379 LEU A CA 1
ATOM 2798 C C . LEU A 1 379 ? 5.829 2.117 19.704 1.00 79.25 379 LEU A C 1
ATOM 2800 O O . LEU A 1 379 ? 5.687 0.990 20.156 1.00 79.25 379 LEU A O 1
ATOM 2804 N N . ASN A 1 380 ? 5.827 3.202 20.485 1.00 81.19 380 ASN A N 1
ATOM 2805 C CA . ASN A 1 380 ? 5.656 3.164 21.947 1.00 81.19 380 ASN A CA 1
ATOM 2806 C C . ASN A 1 380 ? 6.542 2.101 22.657 1.00 81.19 380 ASN A C 1
ATOM 2808 O O . ASN A 1 380 ? 6.227 1.574 23.722 1.00 81.19 380 ASN A O 1
ATOM 2812 N N . GLY A 1 381 ? 7.692 1.772 22.055 1.00 80.00 381 GLY A N 1
ATOM 2813 C CA . GLY A 1 381 ? 8.627 0.759 22.547 1.00 80.00 381 GLY A CA 1
ATOM 2814 C C . GLY A 1 381 ? 8.390 -0.685 22.080 1.00 80.00 381 GLY A C 1
ATOM 2815 O O . GLY A 1 381 ? 9.276 -1.500 22.335 1.00 80.00 381 GLY A O 1
ATOM 2816 N N . SER A 1 382 ? 7.305 -1.003 21.363 1.00 90.12 382 SER A N 1
ATOM 2817 C CA . SER A 1 382 ? 7.034 -2.345 20.821 1.00 90.12 382 SER A CA 1
ATOM 2818 C C . SER A 1 382 ? 6.979 -2.355 19.282 1.00 90.12 382 SER A C 1
ATOM 2820 O O . SER A 1 382 ? 6.150 -1.664 18.691 1.00 90.12 382 SER A O 1
ATOM 2822 N N . PRO A 1 383 ? 7.812 -3.159 18.590 1.00 93.25 383 PRO A N 1
ATOM 2823 C CA . PRO A 1 383 ? 7.682 -3.396 17.150 1.00 93.25 383 PRO A CA 1
ATOM 2824 C C . PRO A 1 383 ? 6.324 -3.977 16.742 1.00 93.25 383 PRO A C 1
ATOM 2826 O O . PRO A 1 383 ? 5.916 -3.788 15.598 1.00 93.25 383 PRO A O 1
ATOM 2829 N N . LEU A 1 384 ? 5.611 -4.636 17.667 1.00 94.69 384 LEU A N 1
ATOM 2830 C CA . LEU A 1 384 ? 4.274 -5.171 17.411 1.00 94.69 384 LEU A CA 1
ATOM 2831 C C . LEU A 1 384 ? 3.300 -4.078 16.952 1.00 94.69 384 LEU A C 1
ATOM 2833 O O . LEU A 1 384 ? 2.500 -4.323 16.057 1.00 94.69 384 LEU A O 1
ATOM 2837 N N . ASN A 1 385 ? 3.436 -2.856 17.473 1.00 94.81 385 ASN A N 1
ATOM 2838 C CA . ASN A 1 385 ? 2.610 -1.711 17.081 1.00 94.81 385 ASN A CA 1
ATOM 2839 C C . ASN A 1 385 ? 2.756 -1.369 15.590 1.00 94.81 385 ASN A C 1
ATOM 2841 O O . ASN A 1 385 ? 1.785 -0.988 14.942 1.00 94.81 385 ASN A O 1
ATOM 2845 N N . ALA A 1 386 ? 3.942 -1.568 15.006 1.00 95.38 386 ALA A N 1
ATOM 2846 C CA . ALA A 1 386 ? 4.124 -1.418 13.564 1.00 95.38 386 ALA A CA 1
ATOM 2847 C C . ALA A 1 386 ? 3.435 -2.529 12.768 1.00 95.38 386 ALA A C 1
ATOM 2849 O O . ALA A 1 386 ? 2.859 -2.253 11.720 1.00 95.38 386 ALA A O 1
ATOM 2850 N N . GLY A 1 387 ? 3.465 -3.762 13.282 1.00 96.50 387 GLY A N 1
ATOM 2851 C CA . GLY A 1 387 ? 2.696 -4.873 12.728 1.00 96.50 387 GLY A CA 1
ATOM 2852 C C . GLY A 1 387 ? 1.196 -4.580 12.739 1.00 96.50 387 GLY A C 1
ATOM 2853 O O . GLY A 1 387 ? 0.565 -4.653 11.694 1.00 96.50 387 GLY A O 1
ATOM 2854 N N . LEU A 1 388 ? 0.648 -4.160 13.882 1.00 96.44 388 LEU A N 1
ATOM 2855 C CA . LEU A 1 388 ? -0.769 -3.807 14.038 1.00 96.44 388 LEU A CA 1
ATOM 2856 C C . LEU A 1 388 ? -1.180 -2.615 13.159 1.00 96.44 388 LEU A C 1
ATOM 2858 O O . LEU A 1 388 ? -2.218 -2.661 12.510 1.00 96.44 388 LEU A O 1
ATOM 2862 N N . THR A 1 389 ? -0.331 -1.591 13.040 1.00 95.88 389 THR A N 1
ATOM 2863 C CA . THR A 1 389 ? -0.577 -0.475 12.107 1.00 95.88 389 THR A CA 1
ATOM 2864 C C . THR A 1 389 ? -0.626 -0.961 10.655 1.00 95.88 389 THR A C 1
ATOM 2866 O O . THR A 1 389 ? -1.499 -0.562 9.889 1.00 95.88 389 THR A O 1
ATOM 2869 N N . ALA A 1 390 ? 0.302 -1.836 10.255 1.00 96.44 390 ALA A N 1
ATOM 2870 C CA . ALA A 1 390 ? 0.294 -2.411 8.914 1.00 96.44 390 ALA A CA 1
ATOM 2871 C C . ALA A 1 390 ? -0.922 -3.328 8.684 1.00 96.44 390 ALA A C 1
ATOM 2873 O O . ALA A 1 390 ? -1.431 -3.366 7.566 1.00 96.44 390 ALA A O 1
ATOM 2874 N N . MET A 1 391 ? -1.414 -4.013 9.726 1.00 96.56 391 MET A N 1
ATOM 2875 C CA . MET A 1 391 ? -2.659 -4.793 9.687 1.00 96.56 391 MET A CA 1
ATOM 2876 C C . MET A 1 391 ? -3.879 -3.900 9.484 1.00 96.56 391 MET A C 1
ATOM 2878 O O . MET A 1 391 ? -4.703 -4.209 8.634 1.00 96.56 391 MET A O 1
ATOM 2882 N N . ASN A 1 392 ? -3.970 -2.768 10.185 1.00 96.62 392 ASN A N 1
ATOM 2883 C CA . ASN A 1 392 ? -5.035 -1.787 9.962 1.00 96.62 392 ASN A CA 1
ATOM 2884 C C . ASN A 1 392 ? -5.100 -1.363 8.474 1.00 96.62 392 ASN A C 1
ATOM 2886 O O . ASN A 1 392 ? -6.155 -1.367 7.842 1.00 96.62 392 ASN A O 1
ATOM 2890 N N . ASN A 1 393 ? -3.940 -1.115 7.861 1.00 95.62 393 ASN A N 1
ATOM 2891 C CA . ASN A 1 393 ? -3.849 -0.763 6.440 1.00 95.62 393 ASN A CA 1
ATOM 2892 C C . ASN A 1 393 ? -4.074 -1.944 5.471 1.00 95.62 393 ASN A C 1
ATOM 2894 O O . ASN A 1 393 ? -4.165 -1.722 4.262 1.00 95.62 393 ASN A O 1
ATOM 2898 N N . ASN A 1 394 ? -4.158 -3.185 5.963 1.00 96.44 394 ASN A N 1
ATOM 2899 C CA . ASN A 1 394 ? -4.517 -4.364 5.178 1.00 96.44 394 ASN A CA 1
ATOM 2900 C C . ASN A 1 394 ? -5.584 -5.215 5.904 1.00 96.44 394 ASN A C 1
ATOM 2902 O O . ASN A 1 394 ? -5.241 -6.204 6.565 1.00 96.44 394 ASN A O 1
ATOM 2906 N N . PRO A 1 395 ? -6.878 -4.887 5.714 1.00 96.56 395 PRO A N 1
ATOM 2907 C CA . PRO A 1 395 ? -7.989 -5.599 6.342 1.00 96.56 395 PRO A CA 1
ATOM 2908 C C . PRO A 1 395 ? -7.984 -7.115 6.127 1.00 96.56 395 PRO A C 1
ATOM 2910 O O . PRO A 1 395 ? -8.309 -7.854 7.047 1.00 96.56 395 PRO A O 1
ATOM 2913 N N . GLU A 1 396 ? -7.558 -7.604 4.958 1.00 96.00 396 GLU A N 1
ATOM 2914 C CA . GLU A 1 396 ? -7.454 -9.046 4.692 1.00 96.00 396 GLU A CA 1
ATOM 2915 C C . GLU A 1 396 ? -6.433 -9.717 5.620 1.00 96.00 396 GLU A C 1
ATOM 2917 O O . GLU A 1 396 ? -6.708 -10.767 6.202 1.00 96.00 396 GLU A O 1
ATOM 2922 N N . SER A 1 397 ? -5.268 -9.090 5.812 1.00 95.81 397 SER A N 1
ATOM 2923 C CA . SER A 1 397 ? -4.253 -9.606 6.737 1.00 95.81 397 SER A CA 1
ATOM 2924 C C . SER A 1 397 ? -4.746 -9.564 8.180 1.00 95.81 397 SER A C 1
ATOM 2926 O O . SER A 1 397 ? -4.515 -10.515 8.926 1.00 95.81 397 SER A O 1
ATOM 2928 N N . ALA A 1 398 ? -5.459 -8.501 8.560 1.00 96.88 398 ALA A N 1
ATOM 2929 C CA . ALA A 1 398 ? -6.057 -8.377 9.882 1.00 96.88 398 ALA A CA 1
ATOM 2930 C C . ALA A 1 398 ? -7.110 -9.475 10.128 1.00 96.88 398 ALA A C 1
ATOM 2932 O O . ALA A 1 398 ? -7.058 -10.154 11.154 1.00 96.88 398 ALA A O 1
ATOM 2933 N N . THR A 1 399 ? -8.004 -9.732 9.164 1.00 96.56 399 THR A N 1
ATOM 2934 C CA . THR A 1 399 ? -8.969 -10.840 9.231 1.00 96.56 399 THR A CA 1
ATOM 2935 C C . THR A 1 399 ? -8.251 -12.179 9.398 1.00 96.56 399 THR A C 1
ATOM 2937 O O . THR A 1 399 ? -8.600 -12.945 10.291 1.00 96.56 399 THR A O 1
ATOM 2940 N N . ILE A 1 400 ? -7.213 -12.475 8.609 1.00 95.06 400 ILE A N 1
ATOM 2941 C CA . ILE A 1 400 ? -6.462 -13.739 8.737 1.00 95.06 400 ILE A CA 1
ATOM 2942 C C . ILE A 1 400 ? -5.800 -13.847 10.121 1.00 95.06 400 ILE A C 1
ATOM 2944 O O . ILE A 1 400 ? -5.884 -14.889 10.768 1.00 95.06 400 ILE A O 1
ATOM 2948 N N . PHE A 1 401 ? -5.198 -12.759 10.606 1.00 94.75 401 PHE A N 1
ATOM 2949 C CA . PHE A 1 401 ? -4.505 -12.710 11.894 1.00 94.75 401 PHE A CA 1
ATOM 2950 C C . PHE A 1 401 ? -5.421 -12.972 13.101 1.00 94.75 401 PHE A C 1
ATOM 2952 O O . PHE A 1 401 ? -4.985 -13.600 14.066 1.00 94.75 401 PHE A O 1
ATOM 2959 N N . PHE A 1 402 ? -6.676 -12.511 13.064 1.00 94.62 402 PHE A N 1
ATOM 2960 C CA . PHE A 1 402 ? -7.637 -12.723 14.155 1.00 94.62 402 PHE A CA 1
ATOM 2961 C C . PHE A 1 402 ? -8.534 -13.963 13.972 1.00 94.62 402 PHE A C 1
ATOM 2963 O O . PHE A 1 402 ? -9.091 -14.461 14.954 1.00 94.62 402 PHE A O 1
ATOM 2970 N N . SER A 1 403 ? -8.696 -14.480 12.749 1.00 90.75 403 SER A N 1
ATOM 2971 C CA . SER A 1 403 ? -9.534 -15.663 12.475 1.00 90.75 403 SER A CA 1
ATOM 2972 C C . SER A 1 403 ? -8.820 -16.985 12.746 1.00 90.75 403 SER A C 1
ATOM 2974 O O . SER A 1 403 ? -9.438 -17.926 13.251 1.00 90.75 403 SER A O 1
ATOM 2976 N N . GLU A 1 404 ? -7.527 -17.079 12.435 1.00 74.50 404 GLU A N 1
ATOM 2977 C CA . GLU A 1 404 ? -6.775 -18.324 12.548 1.00 74.50 404 GLU A CA 1
ATOM 2978 C C . GLU A 1 404 ? -6.094 -18.437 13.921 1.00 74.50 404 GLU A C 1
ATOM 2980 O O . GLU A 1 404 ? -5.277 -17.602 14.300 1.00 74.50 404 GLU A O 1
ATOM 2985 N N . ASN A 1 405 ? -6.375 -19.511 14.669 1.00 61.53 405 ASN A N 1
ATOM 2986 C CA . ASN A 1 405 ? -5.593 -19.844 15.863 1.00 61.53 405 ASN A CA 1
ATOM 2987 C C . ASN A 1 405 ? -4.167 -20.224 15.428 1.00 61.53 405 ASN A C 1
ATOM 2989 O O . ASN A 1 405 ? -3.937 -21.342 14.960 1.00 61.53 405 ASN A O 1
ATOM 2993 N N . GLY A 1 406 ? -3.248 -19.259 15.532 1.00 56.31 406 GLY A N 1
ATOM 2994 C CA . GLY A 1 406 ? -1.790 -19.377 15.460 1.00 56.31 406 GLY A CA 1
ATOM 2995 C C . GLY A 1 406 ? -1.258 -20.558 14.649 1.00 56.31 406 GLY A C 1
ATOM 2996 O O . GLY A 1 406 ? -0.763 -21.533 15.219 1.00 56.31 406 GLY A O 1
ATOM 2997 N N . ARG A 1 407 ? -1.258 -20.457 13.312 1.00 59.09 407 ARG A N 1
ATOM 2998 C CA . ARG A 1 407 ? -0.699 -21.495 12.417 1.00 59.09 407 ARG A CA 1
ATOM 2999 C C . ARG A 1 407 ? 0.764 -21.834 12.694 1.00 59.09 407 ARG A C 1
ATOM 3001 O O . ARG A 1 407 ? 1.260 -22.869 12.249 1.00 59.09 407 ARG A O 1
ATOM 3008 N N . TYR A 1 408 ? 1.467 -20.969 13.411 1.00 61.12 408 TYR A N 1
ATOM 3009 C CA . TYR A 1 408 ? 2.911 -21.018 13.521 1.00 61.12 408 TYR A CA 1
ATOM 3010 C C . TYR A 1 408 ? 3.436 -21.558 14.856 1.00 61.12 408 TYR A C 1
ATOM 3012 O O . TYR A 1 408 ? 4.551 -21.220 15.251 1.00 61.12 408 TYR A O 1
ATOM 3020 N N . GLU A 1 409 ? 2.696 -22.428 15.562 1.00 53.22 409 GLU A N 1
ATOM 3021 C CA . GLU A 1 409 ? 3.209 -23.207 16.720 1.00 53.22 409 GLU A CA 1
ATOM 3022 C C . GLU A 1 409 ? 4.584 -23.864 16.458 1.00 53.22 409 GLU A C 1
ATOM 3024 O O . GLU A 1 409 ? 5.387 -24.013 17.375 1.00 53.22 409 GLU A O 1
ATOM 3029 N N . GLU A 1 410 ? 4.909 -24.188 15.203 1.00 55.53 410 GLU A N 1
ATOM 3030 C CA . GLU A 1 410 ? 6.148 -24.885 14.830 1.00 55.53 410 GLU A CA 1
ATOM 3031 C C . GLU A 1 410 ? 7.358 -23.969 14.535 1.00 55.53 410 GLU A C 1
ATOM 3033 O O . GLU A 1 410 ? 8.464 -24.469 14.326 1.00 55.53 410 GLU A O 1
ATOM 3038 N N . LEU A 1 411 ? 7.193 -22.637 14.510 1.00 51.38 411 LEU A N 1
ATOM 3039 C CA . LEU A 1 411 ? 8.233 -21.731 13.990 1.00 51.38 411 LEU A CA 1
ATOM 3040 C C . LEU A 1 411 ? 9.280 -21.250 14.985 1.00 51.38 411 LEU A C 1
ATOM 3042 O O . LEU A 1 411 ? 10.327 -20.753 14.565 1.00 51.38 411 LEU A O 1
ATOM 3046 N N . VAL A 1 412 ? 9.063 -21.436 16.284 1.00 52.81 412 VAL A N 1
ATOM 3047 C CA . VAL A 1 412 ? 10.124 -21.205 17.269 1.00 52.81 412 VAL A CA 1
ATOM 3048 C C . VAL A 1 412 ? 11.006 -22.452 17.297 1.00 52.81 412 VAL A C 1
ATOM 3050 O O . VAL A 1 412 ? 11.023 -23.195 18.273 1.00 52.81 412 VAL A O 1
ATOM 3053 N N . GLY A 1 413 ? 11.703 -22.747 16.197 1.00 54.06 413 GLY A N 1
ATOM 3054 C CA . GLY A 1 413 ? 12.650 -23.861 16.179 1.00 54.06 413 GLY A CA 1
ATOM 3055 C C . GLY A 1 413 ? 13.641 -23.667 17.320 1.00 54.06 413 GLY A C 1
ATOM 3056 O O . GLY A 1 413 ? 14.282 -22.634 17.295 1.00 54.06 413 GLY A O 1
ATOM 3057 N N . GLU A 1 414 ? 13.694 -24.594 18.295 1.00 53.66 414 GLU A N 1
ATOM 3058 C CA . GLU A 1 414 ? 14.449 -24.627 19.579 1.00 53.66 414 GLU A CA 1
ATOM 3059 C C . GLU A 1 414 ? 15.414 -23.454 19.887 1.00 53.66 414 GLU A C 1
ATOM 3061 O O . GLU A 1 414 ? 16.558 -23.650 20.306 1.00 53.66 414 GLU A O 1
ATOM 3066 N N . TYR A 1 415 ? 14.988 -22.207 19.715 1.00 55.28 415 TYR A N 1
ATOM 3067 C CA . TYR A 1 415 ? 15.767 -21.051 20.099 1.00 55.28 415 TYR A CA 1
ATOM 3068 C C . TYR A 1 415 ? 15.477 -20.895 21.576 1.00 55.28 415 TYR A C 1
ATOM 3070 O O . TYR A 1 415 ? 14.525 -20.239 21.994 1.00 55.28 415 TYR A O 1
ATOM 3078 N N . GLU A 1 416 ? 16.305 -21.582 22.363 1.00 53.00 416 GLU A N 1
ATOM 3079 C CA . GLU A 1 416 ? 16.438 -21.422 23.803 1.00 53.00 416 GLU A CA 1
ATOM 3080 C C . GLU A 1 416 ? 16.996 -20.012 24.054 1.00 53.00 416 GLU A C 1
ATOM 3082 O O . GLU A 1 416 ? 18.154 -19.812 24.426 1.00 53.00 416 GLU A O 1
ATOM 3087 N N . TYR A 1 417 ? 16.186 -18.995 23.756 1.00 55.12 417 TYR A N 1
ATOM 3088 C CA . TYR A 1 417 ? 16.479 -17.623 24.101 1.00 55.12 417 TYR A CA 1
ATOM 3089 C C . TYR A 1 417 ? 16.388 -17.579 25.625 1.00 55.12 417 TYR A C 1
ATOM 3091 O O . TYR A 1 417 ? 15.312 -17.477 26.210 1.00 55.12 417 TYR A O 1
ATOM 3099 N N . GLN A 1 418 ? 17.536 -17.739 26.287 1.00 52.28 418 GLN A N 1
ATOM 3100 C CA . GLN A 1 418 ? 17.667 -17.585 27.731 1.00 52.28 418 GLN A CA 1
ATOM 3101 C C . GLN A 1 418 ? 17.524 -16.098 28.080 1.00 52.28 418 GLN A C 1
ATOM 3103 O O . GLN A 1 418 ? 18.481 -15.453 28.509 1.00 52.28 418 GLN A O 1
ATOM 3108 N N . VAL A 1 419 ? 16.323 -15.541 27.898 1.00 51.09 419 VAL A N 1
ATOM 3109 C CA . VAL A 1 419 ? 15.945 -14.249 28.470 1.00 51.09 419 VAL A CA 1
ATOM 3110 C C . VAL A 1 419 ? 15.965 -14.448 29.988 1.00 51.09 419 VAL A C 1
ATOM 3112 O O . VAL A 1 419 ? 15.080 -15.058 30.577 1.00 51.09 419 VAL A O 1
ATOM 3115 N N . TYR A 1 420 ? 17.049 -14.020 30.634 1.00 55.09 420 TYR A N 1
ATOM 3116 C CA . TYR A 1 420 ? 17.173 -13.916 32.094 1.00 55.09 420 TYR A CA 1
ATOM 3117 C C . TYR A 1 420 ? 16.846 -15.171 32.932 1.00 55.09 420 TYR A C 1
ATOM 3119 O O . TYR A 1 420 ? 16.502 -15.054 34.106 1.00 55.09 420 TYR A O 1
ATOM 3127 N N . GLY A 1 421 ? 17.025 -16.381 32.394 1.00 51.84 421 GLY A N 1
ATOM 3128 C CA . GLY A 1 421 ? 16.966 -17.621 33.183 1.00 51.84 421 GLY A CA 1
ATOM 3129 C C . GLY A 1 421 ? 15.589 -17.968 33.762 1.00 51.84 421 GLY A C 1
ATOM 3130 O O . GLY A 1 421 ? 15.512 -18.799 34.670 1.00 51.84 421 GLY A O 1
ATOM 3131 N N . HIS A 1 422 ? 14.521 -17.360 33.246 1.00 50.28 422 HIS A N 1
ATOM 3132 C CA . HIS A 1 422 ? 13.156 -17.794 33.496 1.00 50.28 422 HIS A CA 1
ATOM 3133 C C . HIS A 1 422 ? 12.742 -18.737 32.364 1.00 50.28 422 HIS A C 1
ATOM 3135 O O . HIS A 1 422 ? 12.725 -18.348 31.203 1.00 50.28 422 HIS A O 1
ATOM 3141 N N . ALA A 1 423 ? 12.473 -20.000 32.700 1.00 53.31 423 ALA A N 1
ATOM 3142 C CA . ALA A 1 423 ? 11.713 -20.863 31.807 1.00 53.31 423 ALA A CA 1
ATOM 3143 C C . ALA A 1 423 ? 10.295 -20.286 31.775 1.00 53.31 423 ALA A C 1
ATOM 3145 O O . ALA A 1 423 ? 9.651 -20.224 32.824 1.00 53.31 423 ALA A O 1
ATOM 3146 N N . PHE A 1 424 ? 9.876 -19.775 30.623 1.00 55.31 424 PHE A N 1
ATOM 3147 C CA . PHE A 1 424 ? 8.484 -19.401 30.410 1.00 55.31 424 PHE A CA 1
ATOM 3148 C C . PHE A 1 424 ? 7.656 -20.690 30.396 1.00 55.31 424 PHE A C 1
ATOM 3150 O O . PHE A 1 424 ? 8.138 -21.715 29.911 1.00 55.31 424 PHE A O 1
ATOM 3157 N N . ASP A 1 425 ? 6.471 -20.663 31.009 1.00 56.94 425 ASP A N 1
ATOM 3158 C CA . ASP A 1 425 ? 5.505 -21.742 30.806 1.00 56.94 425 ASP A CA 1
ATOM 3159 C C . ASP A 1 425 ? 5.114 -21.697 29.324 1.00 56.94 425 ASP A C 1
ATOM 3161 O O . ASP A 1 425 ? 4.754 -20.635 28.820 1.00 56.94 425 ASP A O 1
ATOM 3165 N N . ASP A 1 426 ? 5.243 -22.826 28.624 1.00 57.53 426 ASP A N 1
ATOM 3166 C CA . ASP A 1 426 ? 4.882 -22.996 27.206 1.00 57.53 426 ASP A CA 1
ATOM 3167 C C . ASP A 1 426 ? 3.350 -22.995 27.004 1.00 57.53 426 ASP A C 1
ATOM 3169 O O . ASP A 1 426 ? 2.835 -23.703 26.137 1.00 57.53 426 ASP A O 1
ATOM 3173 N N . ASP A 1 427 ? 2.600 -22.256 27.824 1.00 62.34 427 ASP A N 1
ATOM 3174 C CA . ASP A 1 427 ? 1.173 -22.074 27.597 1.00 62.34 427 ASP A CA 1
ATOM 3175 C C . ASP A 1 427 ? 1.047 -21.288 26.287 1.00 62.34 427 ASP A C 1
ATOM 3177 O O . ASP A 1 427 ? 1.429 -20.122 26.197 1.00 62.34 427 ASP A O 1
ATOM 3181 N N . ALA A 1 428 ? 0.639 -21.986 25.228 1.00 61.38 428 ALA A N 1
ATOM 3182 C CA . ALA A 1 428 ? 0.505 -21.405 23.908 1.00 61.38 428 ALA A CA 1
ATOM 3183 C C . ALA A 1 428 ? -0.538 -20.284 23.955 1.00 61.38 428 ALA A C 1
ATOM 3185 O O . ALA A 1 428 ? -1.567 -20.411 24.622 1.00 61.38 428 ALA A O 1
ATOM 3186 N N . ILE A 1 429 ? -0.289 -19.198 23.219 1.00 64.94 429 ILE A N 1
ATOM 3187 C CA . ILE A 1 429 ? -1.357 -18.264 22.875 1.00 64.94 429 ILE A CA 1
ATOM 3188 C C . ILE A 1 429 ? -2.359 -19.054 22.033 1.00 64.94 429 ILE A C 1
ATOM 3190 O O . ILE A 1 429 ? -2.137 -19.278 20.844 1.00 64.94 429 ILE A O 1
ATOM 3194 N N . ASP A 1 430 ? -3.433 -19.506 22.675 1.00 70.56 430 ASP A N 1
ATOM 3195 C CA . ASP A 1 430 ? -4.496 -20.265 22.016 1.00 70.56 430 ASP A CA 1
ATOM 3196 C C . ASP A 1 430 ? -5.246 -19.389 20.997 1.00 70.56 430 ASP A C 1
ATOM 3198 O O . ASP A 1 430 ? -5.809 -19.905 20.030 1.00 70.56 430 ASP A O 1
ATOM 3202 N N . ASP A 1 431 ? -5.245 -18.065 21.211 1.00 84.62 431 ASP A N 1
ATOM 3203 C CA . ASP A 1 431 ? -5.978 -17.091 20.409 1.00 84.62 431 ASP A CA 1
ATOM 3204 C C . ASP A 1 431 ? -5.377 -15.671 20.459 1.00 84.62 431 ASP A C 1
ATOM 3206 O O . ASP A 1 431 ? -5.327 -15.040 21.520 1.00 84.62 431 ASP A O 1
ATOM 3210 N N . ASN A 1 432 ? -5.001 -15.137 19.291 1.00 85.38 432 ASN A N 1
ATOM 3211 C CA . ASN A 1 432 ? -4.485 -13.774 19.125 1.00 85.38 432 ASN A CA 1
ATOM 3212 C C . ASN A 1 432 ? -5.513 -12.711 19.558 1.00 85.38 432 ASN A C 1
ATOM 3214 O O . ASN A 1 432 ? -5.141 -11.716 20.182 1.00 85.38 432 ASN A O 1
ATOM 3218 N N . LEU A 1 433 ? -6.803 -12.926 19.259 1.00 87.06 433 LEU A N 1
ATOM 3219 C CA . LEU A 1 433 ? -7.880 -11.983 19.574 1.00 87.06 433 LEU A CA 1
ATOM 3220 C C . LEU A 1 433 ? -8.009 -11.807 21.086 1.00 87.06 433 LEU A C 1
ATOM 3222 O O . LEU A 1 433 ? -7.850 -10.705 21.607 1.00 87.06 433 LEU A O 1
ATOM 3226 N N . THR A 1 434 ? -8.220 -12.919 21.789 1.00 85.62 434 THR A N 1
ATOM 3227 C CA . THR A 1 434 ? -8.330 -12.958 23.250 1.00 85.62 434 THR A CA 1
ATOM 3228 C C . THR A 1 434 ? -7.079 -12.409 23.939 1.00 85.62 434 THR A C 1
ATOM 3230 O O . THR A 1 434 ? -7.188 -11.673 24.921 1.00 85.62 434 THR A O 1
ATOM 3233 N N . HIS A 1 435 ? -5.884 -12.727 23.430 1.00 86.25 435 HIS A N 1
ATOM 3234 C CA . HIS A 1 435 ? -4.631 -12.247 24.013 1.00 86.25 435 HIS A CA 1
ATOM 3235 C C . HIS A 1 435 ? -4.503 -10.717 23.944 1.00 86.25 435 HIS A C 1
ATOM 3237 O O . HIS A 1 435 ? -4.197 -10.067 24.951 1.00 86.25 435 HIS A O 1
ATOM 3243 N N . LEU A 1 436 ? -4.760 -10.135 22.770 1.00 85.94 436 LEU A N 1
ATOM 3244 C CA . LEU A 1 436 ? -4.605 -8.699 22.550 1.00 85.94 436 LEU A CA 1
ATOM 3245 C C . LEU A 1 436 ? -5.740 -7.900 23.195 1.00 85.94 436 LEU A C 1
ATOM 3247 O O . LEU A 1 436 ? -5.471 -6.999 23.987 1.00 85.94 436 LEU A O 1
ATOM 3251 N N . ILE A 1 437 ? -6.997 -8.267 22.930 1.00 84.44 437 ILE A N 1
ATOM 3252 C CA . ILE A 1 437 ? -8.169 -7.570 23.482 1.00 84.44 437 ILE A CA 1
ATOM 3253 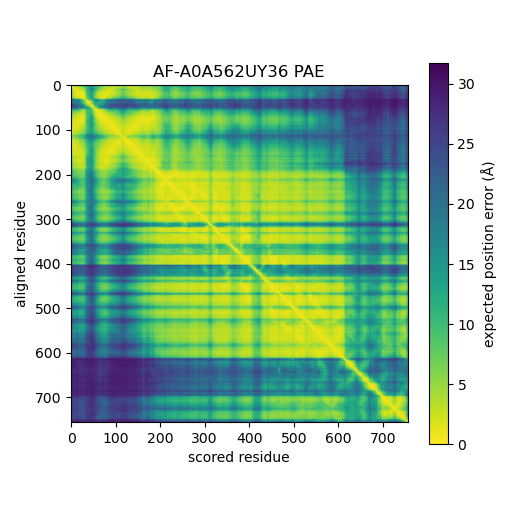C C . ILE A 1 437 ? -8.243 -7.734 25.005 1.00 84.44 437 ILE A C 1
ATOM 3255 O O . ILE A 1 437 ? -8.622 -6.808 25.716 1.00 84.44 437 ILE A O 1
ATOM 3259 N N . GLY A 1 438 ? -7.815 -8.878 25.542 1.00 78.06 438 GLY A N 1
ATOM 3260 C CA . GLY A 1 438 ? -7.811 -9.149 26.978 1.00 78.06 438 GLY A CA 1
ATOM 3261 C C . GLY A 1 438 ? -6.789 -8.372 27.807 1.00 78.06 438 GLY A C 1
ATOM 3262 O O . GLY A 1 438 ? -6.661 -8.647 29.008 1.00 78.06 438 GLY A O 1
ATOM 3263 N N . GLY A 1 439 ? -6.025 -7.468 27.183 1.00 74.31 439 GLY A N 1
ATOM 3264 C CA . GLY A 1 439 ? -4.988 -6.673 27.841 1.00 74.31 439 GLY A CA 1
ATOM 3265 C C . GLY A 1 439 ? -3.824 -7.518 28.365 1.00 74.31 439 GLY A C 1
ATOM 3266 O O . GLY A 1 439 ? -3.122 -7.098 29.285 1.00 74.31 439 GLY A O 1
ATOM 3267 N N . GLN A 1 440 ? -3.634 -8.731 27.830 1.00 75.56 440 GLN A N 1
ATOM 3268 C CA . GLN A 1 440 ? -2.515 -9.600 28.212 1.00 75.56 440 GLN A CA 1
ATOM 3269 C C . GLN A 1 440 ? -1.213 -9.198 27.515 1.00 75.56 440 GLN A C 1
ATOM 3271 O O . GLN A 1 440 ? -0.131 -9.512 28.012 1.00 75.56 440 GLN A O 1
ATOM 3276 N N . ALA A 1 441 ? -1.330 -8.457 26.413 1.00 75.88 441 ALA A N 1
ATOM 3277 C CA . ALA A 1 441 ? -0.223 -7.799 25.746 1.00 75.88 441 ALA A CA 1
ATOM 3278 C C . ALA A 1 441 ? 0.587 -6.911 26.701 1.00 75.88 441 ALA A C 1
ATOM 3280 O O . ALA A 1 441 ? 0.068 -6.317 27.659 1.00 75.88 441 ALA A O 1
ATOM 3281 N N . SER A 1 442 ? 1.884 -6.775 26.417 1.00 78.56 442 SER A N 1
ATOM 3282 C CA . SER A 1 442 ? 2.756 -5.947 27.234 1.00 78.56 442 SER A CA 1
ATOM 3283 C C . SER A 1 442 ? 2.235 -4.507 27.314 1.00 78.56 442 SER A C 1
ATOM 3285 O O . SER A 1 442 ? 1.546 -3.989 26.431 1.00 78.56 442 SER A O 1
ATOM 3287 N N . HIS A 1 443 ? 2.602 -3.805 28.384 1.00 83.12 443 HIS A N 1
ATOM 3288 C CA . HIS A 1 443 ? 2.312 -2.377 28.557 1.00 83.12 443 HIS A CA 1
ATOM 3289 C C . HIS A 1 443 ? 2.890 -1.456 27.462 1.00 83.12 443 HIS A C 1
ATOM 3291 O O . HIS A 1 443 ? 2.656 -0.250 27.506 1.00 83.12 443 HIS A O 1
ATOM 3297 N N . HIS A 1 444 ? 3.659 -1.998 26.513 1.00 85.44 444 HIS A N 1
ATOM 3298 C CA . HIS A 1 444 ? 4.207 -1.273 25.367 1.00 85.44 444 HIS A CA 1
ATOM 3299 C C . HIS A 1 444 ? 3.339 -1.384 24.108 1.00 85.44 444 HIS A C 1
ATOM 3301 O O . HIS A 1 444 ? 3.539 -0.611 23.172 1.00 85.44 444 HIS A O 1
ATOM 3307 N N . VAL A 1 445 ? 2.390 -2.321 24.070 1.00 90.25 445 VAL A N 1
ATOM 3308 C CA . VAL A 1 445 ? 1.434 -2.435 22.964 1.00 90.25 445 VAL A CA 1
ATOM 3309 C C . VAL A 1 445 ? 0.413 -1.309 23.069 1.00 90.25 445 VAL A C 1
ATOM 3311 O O . VAL A 1 445 ? -0.125 -1.047 24.145 1.00 90.25 445 VAL A O 1
ATOM 3314 N N . ASP A 1 446 ? 0.183 -0.593 21.980 1.00 91.56 446 ASP A N 1
ATOM 3315 C CA . ASP A 1 446 ? -0.845 0.439 21.948 1.00 91.56 446 ASP A CA 1
ATOM 3316 C C . ASP A 1 446 ? -2.205 -0.221 21.718 1.00 91.56 446 ASP A C 1
ATOM 3318 O O . ASP A 1 446 ? -2.387 -0.927 20.726 1.00 91.56 446 ASP A O 1
ATOM 3322 N N . MET A 1 447 ? -3.135 -0.037 22.655 1.00 91.94 447 MET A N 1
ATOM 3323 C CA . MET A 1 447 ? -4.455 -0.654 22.541 1.00 91.94 447 MET A CA 1
ATOM 3324 C C . MET A 1 447 ? -5.284 -0.007 21.435 1.00 91.94 447 MET A C 1
ATOM 3326 O O . MET A 1 447 ? -6.062 -0.718 20.817 1.00 91.94 447 MET A O 1
ATOM 3330 N N . ASP A 1 448 ? -5.043 1.267 21.112 1.00 93.12 448 ASP A N 1
ATOM 3331 C CA . ASP A 1 448 ? -5.643 1.947 19.953 1.00 93.12 448 ASP A CA 1
ATOM 3332 C C . ASP A 1 448 ? -5.340 1.170 18.665 1.00 93.12 448 ASP A C 1
ATOM 3334 O O . ASP A 1 448 ? -6.219 0.813 17.895 1.00 93.12 448 ASP A O 1
ATOM 3338 N N . LEU A 1 449 ? -4.080 0.751 18.496 1.00 94.88 449 LEU A N 1
ATOM 3339 C CA . LEU A 1 449 ? -3.648 -0.014 17.325 1.00 94.88 449 LEU A CA 1
ATOM 3340 C C . LEU A 1 449 ? -4.192 -1.450 17.312 1.00 94.88 449 LEU A C 1
ATOM 3342 O O . LEU A 1 449 ? -4.359 -2.032 16.239 1.00 94.88 449 LEU A O 1
ATOM 3346 N N . VAL A 1 450 ? -4.443 -2.040 18.486 1.00 95.44 450 VAL A N 1
ATOM 3347 C CA . VAL A 1 450 ? -5.144 -3.331 18.589 1.00 95.44 450 VAL A CA 1
ATOM 3348 C C . VAL A 1 450 ? -6.589 -3.170 18.125 1.00 95.44 450 VAL A C 1
ATOM 3350 O O . VAL A 1 450 ? -7.057 -3.992 17.338 1.00 95.44 450 VAL A O 1
ATOM 3353 N N . GLY A 1 451 ? -7.268 -2.124 18.596 1.00 95.88 451 GLY A N 1
ATOM 3354 C CA . GLY A 1 451 ? -8.634 -1.798 18.211 1.00 95.88 451 GLY A CA 1
ATOM 3355 C C . GLY A 1 451 ? -8.750 -1.493 16.719 1.00 95.88 451 GLY A C 1
ATOM 3356 O O . GLY A 1 451 ? -9.594 -2.083 16.053 1.00 95.88 451 GLY A O 1
ATOM 3357 N N . ASP A 1 452 ? -7.835 -0.699 16.168 1.00 96.81 452 ASP A N 1
ATOM 3358 C CA . ASP A 1 452 ? -7.750 -0.390 14.740 1.00 96.81 452 ASP A CA 1
ATOM 3359 C C . ASP A 1 452 ? -7.599 -1.650 13.878 1.00 96.81 452 ASP A C 1
ATOM 3361 O O . ASP A 1 452 ? -8.311 -1.853 12.892 1.00 96.81 452 ASP A O 1
ATOM 3365 N N . ALA A 1 453 ? -6.661 -2.528 14.245 1.00 97.00 453 ALA A N 1
ATOM 3366 C CA . ALA A 1 453 ? -6.464 -3.785 13.535 1.00 97.00 453 ALA A CA 1
ATOM 3367 C C . ALA A 1 453 ? -7.699 -4.693 13.660 1.00 97.00 453 ALA A C 1
ATOM 3369 O O . ALA A 1 453 ? -8.059 -5.367 12.696 1.00 97.00 453 ALA A O 1
ATOM 3370 N N . PHE A 1 454 ? -8.358 -4.713 14.822 1.00 97.44 454 PHE A N 1
ATOM 3371 C CA . PHE A 1 454 ? -9.603 -5.450 15.026 1.00 97.44 454 PHE A CA 1
ATOM 3372 C C . PHE A 1 454 ? -10.743 -4.898 14.157 1.00 97.44 454 PHE A C 1
ATOM 3374 O O . PHE A 1 454 ? -11.398 -5.675 13.463 1.00 97.44 454 PHE A O 1
ATOM 3381 N N . GLU A 1 455 ? -10.952 -3.578 14.138 1.00 97.44 455 GLU A N 1
ATOM 3382 C CA . GLU A 1 455 ? -11.951 -2.917 13.292 1.00 97.44 455 GLU A CA 1
ATOM 3383 C C . GLU A 1 455 ? -11.710 -3.273 11.824 1.00 97.44 455 GLU A C 1
ATOM 3385 O O . GLU A 1 455 ? -12.636 -3.708 11.134 1.00 97.44 455 GLU A O 1
ATOM 3390 N N . ALA A 1 456 ? -10.458 -3.206 11.365 1.00 97.44 456 ALA A N 1
ATOM 3391 C CA . ALA A 1 456 ? -10.110 -3.614 10.012 1.00 97.44 456 ALA A CA 1
ATOM 3392 C C . ALA A 1 456 ? -10.431 -5.083 9.732 1.00 97.44 456 ALA A C 1
ATOM 3394 O O . ALA A 1 456 ? -11.011 -5.412 8.694 1.00 97.44 456 ALA A O 1
ATOM 3395 N N . ALA A 1 457 ? -10.135 -5.959 10.689 1.00 97.56 457 ALA A N 1
ATOM 3396 C CA . ALA A 1 457 ? -10.376 -7.386 10.570 1.00 97.56 457 ALA A CA 1
ATOM 3397 C C . ALA A 1 457 ? -11.856 -7.761 10.470 1.00 97.56 457 ALA A C 1
ATOM 3399 O O . ALA A 1 457 ? -12.162 -8.742 9.795 1.00 97.56 457 ALA A O 1
ATOM 3400 N N . VAL A 1 458 ? -12.759 -7.032 11.134 1.00 97.56 458 VAL A N 1
ATOM 3401 C CA . VAL A 1 458 ? -14.199 -7.355 11.149 1.00 97.56 458 VAL A CA 1
ATOM 3402 C C . VAL A 1 458 ? -15.002 -6.587 10.106 1.00 97.56 458 VAL A C 1
ATOM 3404 O O . VAL A 1 458 ? -16.032 -7.091 9.660 1.00 97.56 458 VAL A O 1
ATOM 3407 N N . THR A 1 459 ? -14.548 -5.401 9.695 1.00 96.81 459 THR A N 1
ATOM 3408 C CA . THR A 1 459 ? -15.257 -4.553 8.717 1.00 96.81 459 THR A CA 1
ATOM 3409 C C . THR A 1 459 ? -14.761 -4.737 7.282 1.00 96.81 459 THR A C 1
ATOM 3411 O O . THR A 1 459 ? -15.475 -4.402 6.333 1.00 96.81 459 THR A O 1
ATOM 3414 N N . GLY A 1 460 ? -13.540 -5.252 7.096 1.00 96.69 460 GLY A N 1
ATOM 3415 C CA . GLY A 1 460 ? -12.892 -5.305 5.787 1.00 96.69 460 GLY A CA 1
ATOM 3416 C C . GLY A 1 460 ? -12.408 -3.940 5.277 1.00 96.69 460 GLY A C 1
ATOM 3417 O O . GLY A 1 460 ? -12.099 -3.821 4.091 1.00 96.69 460 GLY A O 1
ATOM 3418 N N . LEU A 1 461 ? -12.348 -2.916 6.136 1.00 95.75 461 LEU A N 1
ATOM 3419 C CA . LEU A 1 461 ? -11.913 -1.553 5.817 1.00 95.75 461 LEU A CA 1
ATOM 3420 C C . LEU A 1 461 ? -10.909 -1.054 6.861 1.00 95.75 461 LEU A C 1
ATOM 3422 O O . LEU A 1 461 ? -11.084 -1.373 8.025 1.00 95.75 461 LEU A O 1
ATOM 3426 N N . PRO A 1 462 ? -9.903 -0.236 6.509 1.00 95.69 462 PRO A N 1
ATOM 3427 C CA . PRO A 1 462 ? -9.055 0.393 7.520 1.00 95.69 462 PRO A CA 1
ATOM 3428 C C . PRO A 1 462 ? -9.885 1.168 8.551 1.00 95.69 462 PRO A C 1
ATOM 3430 O O . PRO A 1 462 ? -10.885 1.798 8.193 1.00 95.69 462 PRO A O 1
ATOM 3433 N N . ALA A 1 463 ? -9.458 1.150 9.807 1.00 95.44 463 ALA A N 1
ATOM 3434 C CA . ALA A 1 463 ? -10.144 1.792 10.914 1.00 95.44 463 ALA A CA 1
ATOM 3435 C C . ALA A 1 463 ? -10.379 3.288 10.671 1.00 95.44 463 ALA A C 1
ATOM 3437 O O . ALA A 1 463 ? -9.556 3.990 10.068 1.00 95.44 463 ALA A O 1
ATOM 3438 N N . GLY A 1 464 ? -11.542 3.771 11.109 1.00 90.25 464 GLY A N 1
ATOM 3439 C CA . GLY A 1 464 ? -11.970 5.154 10.898 1.00 90.25 464 GLY A CA 1
ATOM 3440 C C . GLY A 1 464 ? -12.374 5.479 9.454 1.00 90.25 464 GLY A C 1
ATOM 3441 O O . GLY A 1 464 ? -12.655 6.642 9.141 1.00 90.25 464 GLY A O 1
ATOM 3442 N N . THR A 1 465 ? -12.427 4.485 8.557 1.00 91.31 465 THR A N 1
ATOM 3443 C CA . THR A 1 465 ? -13.051 4.657 7.239 1.00 91.31 465 THR A CA 1
ATOM 3444 C C . THR A 1 465 ? -14.534 4.962 7.430 1.00 91.31 465 THR A C 1
ATOM 3446 O O . THR A 1 465 ? -15.252 4.234 8.109 1.00 91.31 465 THR A O 1
ATOM 3449 N N . ALA A 1 466 ? -15.011 6.051 6.828 1.00 84.75 466 ALA A N 1
ATOM 3450 C CA . ALA A 1 466 ? -16.414 6.429 6.933 1.00 84.75 466 ALA A CA 1
ATOM 3451 C C . ALA A 1 466 ? -17.335 5.346 6.339 1.00 84.75 466 ALA A C 1
ATOM 3453 O O . ALA A 1 466 ? -17.055 4.764 5.291 1.00 84.75 466 ALA A O 1
ATOM 3454 N N . VAL A 1 467 ? -18.482 5.130 6.987 1.00 77.81 467 VAL A N 1
ATOM 3455 C CA . VAL A 1 467 ? -19.506 4.139 6.600 1.00 77.81 467 VAL A CA 1
ATOM 3456 C C . VAL A 1 467 ? -20.356 4.618 5.400 1.00 77.81 467 VAL A C 1
ATOM 3458 O O . VAL A 1 467 ? -21.411 4.068 5.104 1.00 77.81 467 VAL A O 1
ATOM 3461 N N . ASP A 1 468 ? -19.936 5.668 4.690 1.00 76.25 468 ASP A N 1
ATOM 3462 C CA . ASP A 1 468 ? -20.741 6.384 3.690 1.00 76.25 468 ASP A CA 1
ATOM 3463 C C . ASP A 1 468 ? -20.651 5.812 2.256 1.00 76.25 468 ASP A C 1
ATOM 3465 O O . ASP A 1 468 ? -21.177 6.411 1.312 1.00 76.25 468 ASP A O 1
ATOM 3469 N N . GLY A 1 469 ? -20.032 4.637 2.086 1.00 75.94 469 GLY A N 1
ATOM 3470 C CA . GLY A 1 469 ? -19.824 3.964 0.798 1.00 75.94 469 GLY A CA 1
ATOM 3471 C C . GLY A 1 469 ? -20.343 2.523 0.720 1.00 75.94 469 GLY A C 1
ATOM 3472 O O . GLY A 1 469 ? -20.994 2.013 1.631 1.00 75.94 469 GLY A O 1
ATOM 3473 N N . ASP A 1 470 ? -20.034 1.851 -0.397 1.00 83.06 470 ASP A N 1
ATOM 3474 C CA . ASP A 1 470 ? -20.263 0.410 -0.557 1.00 83.06 470 ASP A CA 1
ATOM 3475 C C . ASP A 1 470 ? -19.420 -0.345 0.485 1.00 83.06 470 ASP A C 1
ATOM 3477 O O . ASP A 1 470 ? -18.216 -0.544 0.309 1.00 83.06 470 ASP A O 1
ATOM 3481 N N . ARG A 1 471 ? -20.058 -0.748 1.588 1.00 88.62 471 ARG A N 1
ATOM 3482 C CA . ARG A 1 471 ? -19.428 -1.579 2.617 1.00 88.62 471 ARG A CA 1
ATOM 3483 C C . ARG A 1 471 ? -19.079 -2.949 2.025 1.00 88.62 471 ARG A C 1
ATOM 3485 O O . ARG A 1 471 ? -19.951 -3.559 1.392 1.00 88.62 471 ARG A O 1
ATOM 3492 N N . PRO A 1 472 ? -17.862 -3.478 2.253 1.00 93.75 472 PRO A N 1
ATOM 3493 C CA . PRO A 1 472 ? -17.553 -4.865 1.938 1.00 93.75 472 PRO A CA 1
ATOM 3494 C C . PRO A 1 472 ? -18.587 -5.791 2.578 1.00 93.75 472 PRO A C 1
ATOM 3496 O O . PRO A 1 472 ? -19.070 -5.529 3.678 1.00 93.75 472 PRO A O 1
ATOM 3499 N N . ARG A 1 473 ? -18.956 -6.865 1.881 1.00 95.25 473 ARG A N 1
ATOM 3500 C CA . ARG A 1 473 ? -19.791 -7.913 2.470 1.00 95.25 473 ARG A CA 1
ATOM 3501 C C . ARG A 1 473 ? -18.952 -8.683 3.489 1.00 95.25 473 ARG A C 1
ATOM 3503 O O . ARG A 1 473 ? -17.846 -9.098 3.147 1.00 95.25 473 ARG A O 1
ATOM 3510 N N . HIS A 1 474 ? -19.476 -8.906 4.692 1.00 96.62 474 HIS A N 1
ATOM 3511 C CA . HIS A 1 474 ? -18.740 -9.614 5.737 1.00 96.62 474 HIS A CA 1
ATOM 3512 C C . HIS A 1 474 ? -18.538 -11.092 5.374 1.00 96.62 474 HIS A C 1
ATOM 3514 O O . HIS A 1 474 ? -19.491 -11.815 5.069 1.00 96.62 474 HIS A O 1
ATOM 3520 N N . THR A 1 475 ? -17.290 -11.551 5.401 1.00 96.88 475 THR A N 1
ATOM 3521 C CA . THR A 1 475 ? -16.951 -12.966 5.188 1.00 96.88 475 THR A CA 1
ATOM 3522 C C . THR A 1 475 ? -17.270 -13.802 6.432 1.00 96.88 475 THR A C 1
ATOM 3524 O O . THR A 1 475 ? -17.451 -13.261 7.523 1.00 96.88 475 THR A O 1
ATOM 3527 N N . GLU A 1 476 ? -17.319 -15.131 6.300 1.00 96.06 476 GLU A N 1
ATOM 3528 C CA . GLU A 1 476 ? -17.498 -16.035 7.453 1.00 96.06 476 GLU A CA 1
ATOM 3529 C C . GLU A 1 476 ? -16.443 -15.816 8.556 1.00 96.06 476 GLU A C 1
ATOM 3531 O O . GLU A 1 476 ? -16.783 -15.847 9.742 1.00 96.06 476 GLU A O 1
ATOM 3536 N N . ASP A 1 477 ? -15.194 -15.533 8.179 1.00 95.94 477 ASP A N 1
ATOM 3537 C CA . ASP A 1 477 ? -14.103 -15.266 9.120 1.00 95.94 477 ASP A CA 1
ATOM 3538 C C . ASP A 1 477 ? -14.303 -13.935 9.857 1.00 95.94 477 ASP A C 1
ATOM 3540 O O . ASP A 1 477 ? -14.191 -13.897 11.081 1.00 95.94 477 ASP A O 1
ATOM 3544 N N . MET A 1 478 ? -14.685 -12.869 9.142 1.00 97.19 478 MET A N 1
ATOM 3545 C CA . MET A 1 478 ? -15.008 -11.560 9.734 1.00 97.19 478 MET A CA 1
ATOM 3546 C C . MET A 1 478 ? -16.113 -11.678 10.792 1.00 97.19 478 MET A C 1
ATOM 3548 O O . MET A 1 478 ? -15.953 -11.202 11.916 1.00 97.19 478 MET A O 1
ATOM 3552 N N . ILE A 1 479 ? -17.199 -12.382 10.452 1.00 96.88 479 ILE A N 1
ATOM 3553 C CA . ILE A 1 479 ? -18.330 -12.609 11.361 1.00 96.88 479 ILE A CA 1
ATOM 3554 C C . ILE A 1 479 ? -17.867 -13.405 12.584 1.00 96.88 479 ILE A C 1
ATOM 3556 O O . ILE A 1 479 ? -18.172 -13.036 13.713 1.00 96.88 479 ILE A O 1
ATOM 3560 N N . THR A 1 480 ? -17.079 -14.461 12.379 1.00 95.94 480 THR A N 1
ATOM 3561 C CA . THR A 1 480 ? -16.571 -15.304 13.472 1.00 95.94 480 THR A CA 1
ATOM 3562 C C . THR A 1 480 ? -15.665 -14.522 14.428 1.00 95.94 480 THR A C 1
ATOM 3564 O O . THR A 1 480 ? -15.724 -14.733 15.638 1.00 95.94 480 THR A O 1
ATOM 3567 N N . ILE A 1 481 ? -14.843 -13.597 13.922 1.00 96.19 481 ILE A N 1
ATOM 3568 C CA . ILE A 1 481 ? -14.029 -12.706 14.764 1.00 96.19 481 ILE A CA 1
ATOM 3569 C C . ILE A 1 481 ? -14.931 -11.791 15.601 1.00 96.19 481 ILE A C 1
ATOM 3571 O O . ILE A 1 481 ? -14.715 -11.677 16.808 1.00 96.19 481 ILE A O 1
ATOM 3575 N N . MET A 1 482 ? -15.951 -11.179 14.986 1.00 97.31 482 MET A N 1
ATOM 3576 C CA . MET A 1 482 ? -16.895 -10.303 15.689 1.00 97.31 482 MET A CA 1
ATOM 3577 C C . MET A 1 482 ? -17.633 -11.049 16.808 1.00 97.31 482 MET A C 1
ATOM 3579 O O . MET A 1 482 ? -17.699 -10.562 17.934 1.00 97.31 482 MET A O 1
ATOM 3583 N N . GLU A 1 483 ? -18.130 -12.258 16.534 1.00 96.38 483 GLU A N 1
ATOM 3584 C CA . GLU A 1 483 ? -18.788 -13.101 17.541 1.00 96.38 483 GLU A CA 1
ATOM 3585 C C . GLU A 1 483 ? -17.854 -13.380 18.708 1.00 96.38 483 GLU A C 1
ATOM 3587 O O . GLU A 1 483 ? -18.203 -13.103 19.849 1.00 96.38 483 GLU A O 1
ATOM 3592 N N . ARG A 1 484 ? -16.633 -13.848 18.434 1.00 95.38 484 ARG A N 1
ATOM 3593 C CA . ARG A 1 484 ? -15.650 -14.157 19.478 1.00 95.38 484 ARG A CA 1
ATOM 3594 C C . ARG A 1 484 ? -15.296 -12.939 20.326 1.00 95.38 484 ARG A C 1
ATOM 3596 O O . ARG A 1 484 ? -15.117 -13.092 21.531 1.00 95.38 484 ARG A O 1
ATOM 3603 N N . ALA A 1 485 ? -15.219 -11.747 19.733 1.00 95.56 485 ALA A N 1
ATOM 3604 C CA . ALA A 1 485 ? -14.990 -10.512 20.480 1.00 95.56 485 ALA A CA 1
ATOM 3605 C C . ALA A 1 485 ? -16.167 -10.186 21.413 1.00 95.56 485 ALA A C 1
ATOM 3607 O O . ALA A 1 485 ? -15.942 -9.934 22.599 1.00 95.56 485 ALA A O 1
ATOM 3608 N N . ILE A 1 486 ? -17.408 -10.274 20.913 1.00 96.12 486 ILE A N 1
ATOM 3609 C CA . ILE A 1 486 ? -18.631 -10.104 21.717 1.00 96.12 486 ILE A CA 1
ATOM 3610 C C . ILE A 1 486 ? -18.666 -11.123 22.859 1.00 96.12 486 ILE A C 1
ATOM 3612 O O . ILE A 1 486 ? -18.914 -10.766 24.010 1.00 96.12 486 ILE A O 1
ATOM 3616 N N . GLU A 1 487 ? -18.394 -12.394 22.561 1.00 95.56 487 GLU A N 1
ATOM 3617 C CA . GLU A 1 487 ? -18.377 -13.464 23.553 1.00 95.56 487 GLU A CA 1
ATOM 3618 C C . GLU A 1 487 ? -17.313 -13.232 24.625 1.00 95.56 487 GLU A C 1
ATOM 3620 O O . GLU A 1 487 ? -17.617 -13.347 25.811 1.00 95.56 487 GLU A O 1
ATOM 3625 N N . TYR A 1 488 ? -16.095 -12.867 24.222 1.00 94.06 488 TYR A N 1
ATOM 3626 C CA . TYR A 1 488 ? -14.990 -12.618 25.139 1.00 94.06 488 TYR A CA 1
ATOM 3627 C C . TYR A 1 488 ? -15.284 -11.448 26.080 1.00 94.06 488 TYR A C 1
ATOM 3629 O O . TYR A 1 488 ? -15.135 -11.582 27.294 1.00 94.06 488 TYR A O 1
ATOM 3637 N N . VAL A 1 489 ? -15.750 -10.318 25.540 1.00 92.50 489 VAL A N 1
ATOM 3638 C CA . VAL A 1 489 ? -16.157 -9.151 26.336 1.00 92.50 489 VAL A CA 1
ATOM 3639 C C . VAL A 1 489 ? -17.268 -9.515 27.316 1.00 92.50 489 VAL A C 1
ATOM 3641 O O . VAL A 1 489 ? -17.177 -9.187 28.497 1.00 92.50 489 VAL A O 1
ATOM 3644 N N . ALA A 1 490 ? -18.294 -10.231 26.852 1.00 93.00 490 ALA A N 1
ATOM 3645 C CA . ALA A 1 490 ? -19.427 -10.603 27.688 1.00 93.00 490 ALA A CA 1
ATOM 3646 C C . ALA A 1 490 ? -19.051 -11.575 28.819 1.00 93.00 490 ALA A C 1
ATOM 3648 O O . ALA A 1 490 ? -19.698 -11.573 29.868 1.00 93.00 490 ALA A O 1
ATOM 3649 N N . GLU A 1 491 ? -18.036 -12.416 28.610 1.00 94.00 491 GLU A N 1
ATOM 3650 C CA . GLU A 1 491 ? -17.544 -13.387 29.593 1.00 94.00 491 GLU A CA 1
ATOM 3651 C C . GLU A 1 491 ? -16.479 -12.805 30.538 1.00 94.00 491 GLU A C 1
ATOM 3653 O O . GLU A 1 491 ? -16.279 -13.349 31.629 1.00 94.00 491 GLU A O 1
ATOM 3658 N N . HIS A 1 492 ? -15.843 -11.692 30.153 1.00 93.12 492 HIS A N 1
ATOM 3659 C CA . HIS A 1 492 ? -14.752 -11.043 30.886 1.00 93.12 492 HIS A CA 1
ATOM 3660 C C . HIS A 1 492 ? -14.916 -9.518 31.052 1.00 93.12 492 HIS A C 1
ATOM 3662 O O . HIS A 1 492 ? -13.953 -8.778 30.809 1.00 93.12 492 HIS A O 1
ATOM 3668 N N . PRO A 1 493 ? -16.081 -9.007 31.495 1.00 90.25 493 PRO A N 1
ATOM 3669 C CA . PRO A 1 493 ? -16.303 -7.564 31.634 1.00 90.25 493 PRO A CA 1
ATOM 3670 C C . PRO A 1 493 ? -15.297 -6.907 32.594 1.00 90.25 493 PRO A C 1
ATOM 3672 O O . PRO A 1 493 ? -14.842 -5.789 32.365 1.00 90.25 493 PRO A O 1
ATOM 3675 N N . GLU A 1 494 ? -14.819 -7.645 33.603 1.00 88.56 494 GLU A N 1
ATOM 3676 C CA . GLU A 1 494 ? -13.857 -7.148 34.590 1.00 88.56 494 GLU A CA 1
ATOM 3677 C C . GLU A 1 494 ? -12.487 -6.769 34.005 1.00 88.56 494 GLU A C 1
ATOM 3679 O O . GLU A 1 494 ? -11.671 -6.156 34.695 1.00 88.56 494 GLU A O 1
ATOM 3684 N N . ARG A 1 495 ? -12.192 -7.189 32.767 1.00 85.94 495 ARG A N 1
ATOM 3685 C CA . ARG A 1 495 ? -10.965 -6.817 32.045 1.00 85.94 495 ARG A CA 1
ATOM 3686 C C . ARG A 1 495 ? -11.027 -5.411 31.472 1.00 85.94 495 ARG A C 1
ATOM 3688 O O . ARG A 1 495 ? -9.978 -4.825 31.222 1.00 85.94 495 ARG A O 1
ATOM 3695 N N . PHE A 1 496 ? -12.233 -4.901 31.284 1.00 86.56 496 PHE A N 1
ATOM 3696 C CA . PHE A 1 496 ? -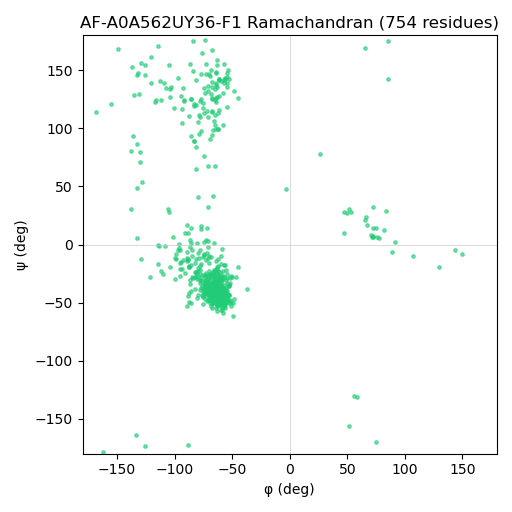12.490 -3.576 30.747 1.00 86.56 496 PHE A CA 1
ATOM 3697 C C . PHE A 1 496 ? -12.897 -2.598 31.855 1.00 86.56 496 PHE A C 1
ATOM 3699 O O . PHE A 1 496 ? -12.697 -1.392 31.725 1.00 86.56 496 PHE A O 1
ATOM 3706 N N . ASP A 1 497 ? -13.347 -3.120 32.999 1.00 80.50 497 ASP A N 1
ATOM 3707 C CA . ASP A 1 497 ? -13.588 -2.341 34.208 1.00 80.50 497 ASP A CA 1
ATOM 3708 C C . ASP A 1 497 ? -12.280 -1.757 34.780 1.00 80.50 497 ASP A C 1
ATOM 3710 O O . ASP A 1 497 ? -11.470 -2.457 35.396 1.00 80.50 497 ASP A O 1
ATOM 3714 N N . ASN A 1 498 ? -12.127 -0.432 34.719 1.00 69.94 498 ASN A N 1
ATOM 3715 C CA . ASN A 1 498 ? -11.028 0.353 35.316 1.00 69.94 498 ASN A CA 1
ATOM 3716 C C . ASN A 1 498 ? -9.647 0.243 34.639 1.00 69.94 498 ASN A C 1
ATOM 3718 O O . ASN A 1 498 ? -8.674 0.771 35.192 1.00 69.94 498 ASN A O 1
ATOM 3722 N N . ASP A 1 499 ? -9.522 -0.414 33.484 1.00 77.25 499 ASP A N 1
ATOM 3723 C CA . ASP A 1 499 ? -8.289 -0.349 32.694 1.00 77.25 499 ASP A CA 1
ATOM 3724 C C . ASP A 1 499 ? -8.413 0.758 31.642 1.00 77.25 499 ASP A C 1
ATOM 3726 O O . ASP A 1 499 ? -9.074 0.592 30.617 1.00 77.25 499 ASP A O 1
ATOM 3730 N N . GLU A 1 500 ? -7.743 1.893 31.885 1.00 80.50 500 GLU A N 1
ATOM 3731 C CA . GLU A 1 500 ? -7.671 3.014 30.934 1.00 80.50 500 GLU A CA 1
ATOM 3732 C C . GLU A 1 500 ? -7.238 2.556 29.532 1.00 80.50 500 GLU A C 1
ATOM 3734 O O . GLU A 1 500 ? -7.601 3.198 28.554 1.00 80.50 500 GLU A O 1
ATOM 3739 N N . ARG A 1 501 ? -6.484 1.452 29.411 1.00 77.56 501 ARG A N 1
ATOM 3740 C CA . ARG A 1 501 ? -6.038 0.912 28.120 1.00 77.56 501 ARG A CA 1
ATOM 3741 C C . ARG A 1 501 ? -7.146 0.163 27.389 1.00 77.56 501 ARG A C 1
ATOM 3743 O O . ARG A 1 501 ? -7.225 0.254 26.171 1.00 77.56 501 ARG A O 1
ATOM 3750 N N . ALA A 1 502 ? -7.984 -0.570 28.115 1.00 76.38 502 ALA A N 1
ATOM 3751 C CA . ALA A 1 502 ? -9.096 -1.316 27.534 1.00 76.38 502 ALA A CA 1
ATOM 3752 C C . ALA A 1 502 ? -10.204 -0.375 27.035 1.00 76.38 502 ALA A C 1
ATOM 3754 O O . ALA A 1 502 ? -10.919 -0.695 26.096 1.00 76.38 502 ALA A O 1
ATOM 3755 N N . PHE A 1 503 ? -10.302 0.819 27.618 1.00 83.25 503 PHE A N 1
ATOM 3756 C CA . PHE A 1 503 ? -11.242 1.842 27.176 1.00 83.25 503 PHE A CA 1
ATOM 3757 C C . PHE A 1 503 ? -10.884 2.453 25.811 1.00 83.25 503 PHE A C 1
ATOM 3759 O O . PHE A 1 503 ? -11.757 2.960 25.116 1.00 83.25 503 PHE A O 1
ATOM 3766 N N . VAL A 1 504 ? -9.611 2.377 25.402 1.00 88.12 504 VAL A N 1
ATOM 3767 C CA . VAL A 1 504 ? -9.150 2.939 24.123 1.00 88.12 504 VAL A CA 1
ATOM 3768 C C . VAL A 1 504 ? -9.737 2.194 22.922 1.00 88.12 504 VAL A C 1
ATOM 3770 O O . VAL A 1 504 ? -9.890 2.807 21.887 1.00 88.12 504 VAL A O 1
ATOM 3773 N N . VAL A 1 505 ? -10.134 0.921 23.053 1.00 93.19 505 VAL A N 1
ATOM 3774 C CA . VAL A 1 505 ? -10.715 0.152 21.928 1.00 93.19 505 VAL A CA 1
ATOM 3775 C C . VAL A 1 505 ? -12.230 0.339 21.756 1.00 93.19 505 VAL A C 1
ATOM 3777 O O . VAL A 1 505 ? -12.843 -0.314 20.909 1.00 93.19 505 VAL A O 1
ATOM 3780 N N . MET A 1 506 ? -12.873 1.170 22.586 1.00 93.94 506 MET A N 1
ATOM 3781 C CA . MET A 1 506 ? -14.336 1.310 22.590 1.00 93.94 506 MET A CA 1
ATOM 3782 C C . MET A 1 506 ? -14.878 1.931 21.303 1.00 93.94 506 MET A C 1
ATOM 3784 O O . MET A 1 506 ? -15.934 1.516 20.824 1.00 93.94 506 MET A O 1
ATOM 3788 N N . ASP A 1 507 ? -14.173 2.899 20.723 1.00 94.31 507 ASP A N 1
ATOM 3789 C CA . ASP A 1 507 ? -14.557 3.513 19.453 1.00 94.31 507 ASP A CA 1
ATOM 3790 C C . ASP A 1 507 ? -14.488 2.501 18.299 1.00 94.31 507 ASP A C 1
ATOM 3792 O O . ASP A 1 507 ? -15.438 2.401 17.521 1.00 94.31 507 ASP A O 1
ATOM 3796 N N . ASN A 1 508 ? -13.453 1.660 18.256 1.00 96.50 508 ASN A N 1
ATOM 3797 C CA . ASN A 1 508 ? -13.337 0.576 17.287 1.00 96.50 508 ASN A CA 1
ATOM 3798 C C . ASN A 1 508 ? -14.456 -0.465 17.450 1.00 96.50 508 ASN A C 1
ATOM 3800 O O . ASN A 1 508 ? -15.040 -0.924 16.464 1.00 96.50 508 ASN A O 1
ATOM 3804 N N . PHE A 1 509 ? -14.815 -0.817 18.690 1.00 96.69 509 PHE A N 1
ATOM 3805 C CA . PHE A 1 509 ? -15.953 -1.700 18.980 1.00 96.69 509 PHE A CA 1
ATOM 3806 C C . PHE A 1 509 ? -17.283 -1.089 18.536 1.00 96.69 509 PHE A C 1
ATOM 3808 O O . PHE A 1 509 ? -18.144 -1.790 17.989 1.00 96.69 509 PHE A O 1
ATOM 3815 N N . ALA A 1 510 ? -17.452 0.218 18.724 1.00 96.19 510 ALA A N 1
ATOM 3816 C CA . ALA A 1 510 ? -18.619 0.938 18.246 1.00 96.19 510 ALA A CA 1
ATOM 3817 C C . ALA A 1 510 ? -18.689 0.974 16.716 1.00 96.19 510 ALA A C 1
ATOM 3819 O O . ALA A 1 510 ? -19.735 0.637 16.157 1.00 96.19 510 ALA A O 1
ATOM 3820 N N . ASN A 1 511 ? -17.589 1.304 16.035 1.00 95.50 511 ASN A N 1
ATOM 3821 C CA . ASN A 1 511 ? -17.508 1.306 14.573 1.00 95.50 511 ASN A CA 1
ATOM 3822 C C . ASN A 1 511 ? -17.823 -0.083 14.003 1.00 95.50 511 ASN A C 1
ATOM 3824 O O . ASN A 1 511 ? -18.697 -0.214 13.142 1.00 95.50 511 ASN A O 1
ATOM 3828 N N . ALA A 1 512 ? -17.203 -1.135 14.548 1.00 96.81 512 ALA A N 1
ATOM 3829 C CA . ALA A 1 512 ? -17.514 -2.516 14.195 1.00 96.81 512 ALA A CA 1
ATOM 3830 C C . ALA A 1 512 ? -19.009 -2.824 14.387 1.00 96.81 512 ALA A C 1
ATOM 3832 O O . ALA A 1 512 ? -19.666 -3.320 13.476 1.00 96.81 512 ALA A O 1
ATOM 3833 N N . SER A 1 513 ? -19.598 -2.448 15.524 1.00 97.06 513 SER A N 1
ATOM 3834 C CA . SER A 1 513 ? -21.028 -2.673 15.787 1.00 97.06 513 SER A CA 1
ATOM 3835 C C . SER A 1 513 ? -21.935 -1.971 14.768 1.00 97.06 513 SER A C 1
ATOM 3837 O O . SER A 1 513 ? -22.937 -2.541 14.339 1.00 97.06 513 SER A O 1
ATOM 3839 N N . VAL A 1 514 ? -21.582 -0.759 14.327 1.00 95.31 514 VAL A N 1
ATOM 3840 C CA . VAL A 1 514 ? -22.326 -0.035 13.281 1.00 95.31 514 VAL A CA 1
ATOM 3841 C C . VAL A 1 514 ? -22.258 -0.765 11.937 1.00 95.31 514 VAL A C 1
ATOM 3843 O O . VAL A 1 514 ? -23.263 -0.836 11.226 1.00 95.31 514 VAL A O 1
ATOM 3846 N N . HIS A 1 515 ? -21.116 -1.366 11.594 1.00 95.19 515 HIS A N 1
ATOM 3847 C CA . HIS A 1 515 ? -20.997 -2.188 10.387 1.00 95.19 515 HIS A CA 1
ATOM 3848 C C . HIS A 1 515 ? -21.918 -3.414 10.421 1.00 95.19 515 HIS A C 1
ATOM 3850 O O . HIS A 1 515 ? -22.528 -3.733 9.401 1.00 95.19 515 HIS A O 1
ATOM 3856 N N . TYR A 1 516 ? -22.094 -4.029 11.591 1.00 96.31 516 TYR A N 1
ATOM 3857 C CA . TYR A 1 516 ? -22.945 -5.205 11.811 1.00 96.31 516 TYR A CA 1
ATOM 3858 C C . TYR A 1 516 ? -24.389 -4.863 12.213 1.00 96.31 516 TYR A C 1
ATOM 3860 O O . TYR A 1 516 ? -25.148 -5.751 12.592 1.00 96.31 516 TYR A O 1
ATOM 3868 N N . MET A 1 517 ? -24.808 -3.597 12.130 1.00 95.62 517 MET A N 1
ATOM 3869 C CA . MET A 1 517 ? -26.086 -3.155 12.702 1.00 95.62 517 MET A CA 1
ATOM 3870 C C . MET A 1 517 ? -27.312 -3.877 12.112 1.00 95.62 517 MET A C 1
ATOM 3872 O O . MET A 1 517 ? -28.274 -4.132 12.829 1.00 95.62 517 MET A O 1
ATOM 3876 N N . GLU A 1 518 ? -27.273 -4.257 10.832 1.00 93.81 518 GLU A N 1
ATOM 3877 C CA . GLU A 1 518 ? -28.337 -5.051 10.192 1.00 93.81 518 GLU A CA 1
ATOM 3878 C C . GLU A 1 518 ? -28.452 -6.457 10.796 1.00 93.81 518 GLU A C 1
ATOM 3880 O O . GLU A 1 518 ? -29.557 -6.922 11.082 1.00 93.81 518 GLU A O 1
ATOM 3885 N N . ASP A 1 519 ? -27.313 -7.104 11.049 1.00 94.81 519 ASP A N 1
ATOM 3886 C CA . ASP A 1 519 ? -27.245 -8.415 11.694 1.00 94.81 519 ASP A CA 1
ATOM 3887 C C . ASP A 1 519 ? -27.656 -8.342 13.170 1.00 94.81 519 ASP A C 1
ATOM 3889 O O . ASP A 1 519 ? -28.390 -9.201 13.654 1.00 94.81 519 ASP A O 1
ATOM 3893 N N . ILE A 1 520 ? -27.239 -7.289 13.875 1.00 95.75 520 ILE A N 1
ATOM 3894 C CA . ILE A 1 520 ? -27.594 -7.043 15.280 1.00 95.75 520 ILE A CA 1
ATOM 3895 C C . ILE A 1 520 ? -29.098 -6.798 15.421 1.00 95.75 520 ILE A C 1
ATOM 3897 O O . ILE A 1 520 ? -29.733 -7.364 16.309 1.00 95.75 520 ILE A O 1
ATOM 3901 N N . HIS A 1 521 ? -29.695 -6.003 14.526 1.00 93.69 521 HIS A N 1
ATOM 3902 C CA . HIS A 1 521 ? -31.141 -5.766 14.539 1.00 93.69 521 HIS A CA 1
ATOM 3903 C C . HIS A 1 521 ? -31.936 -7.049 14.343 1.00 93.69 521 HIS A C 1
ATOM 3905 O O . HIS A 1 521 ? -32.963 -7.267 14.979 1.00 93.69 521 HIS A O 1
ATOM 3911 N N . ARG A 1 522 ? -31.436 -7.914 13.463 1.00 92.12 522 ARG A N 1
ATOM 3912 C CA . ARG A 1 522 ? -32.027 -9.220 13.206 1.00 92.12 522 ARG A CA 1
ATOM 3913 C C . ARG A 1 522 ? -31.910 -10.159 14.409 1.00 92.12 522 ARG A C 1
ATOM 3915 O O . ARG A 1 522 ? -32.814 -10.962 14.603 1.00 92.12 522 ARG A O 1
ATOM 3922 N N . LEU A 1 523 ? -30.821 -10.085 15.176 1.00 92.00 523 LEU A N 1
ATOM 3923 C CA . LEU A 1 523 ? -30.614 -10.916 16.366 1.00 92.00 523 LEU A CA 1
ATOM 3924 C C . LEU A 1 523 ? -31.574 -10.572 17.503 1.00 92.00 523 LEU A C 1
ATOM 3926 O O . LEU A 1 523 ? -32.137 -11.483 18.094 1.00 92.00 523 LEU A O 1
ATOM 3930 N N . PHE A 1 524 ? -31.807 -9.284 17.757 1.00 89.81 524 PHE A N 1
ATOM 3931 C CA . PHE A 1 524 ? -32.753 -8.839 18.788 1.00 89.81 524 PHE A CA 1
ATOM 3932 C C . PHE A 1 524 ? -34.226 -9.059 18.430 1.00 89.81 524 PHE A C 1
ATOM 3934 O O . PHE A 1 524 ? -35.095 -8.809 19.261 1.00 89.81 524 PHE A O 1
ATOM 3941 N N . SER A 1 525 ? -34.525 -9.483 17.203 1.00 87.56 525 SER A N 1
ATOM 3942 C CA . SER A 1 525 ? -35.894 -9.763 16.801 1.00 87.56 525 SER A CA 1
ATOM 3943 C C . SER A 1 525 ? -36.231 -11.236 16.976 1.00 87.56 525 SER A C 1
ATOM 3945 O O . SER A 1 525 ? -35.568 -12.125 16.436 1.00 87.56 525 SER A O 1
ATOM 3947 N N . ASP A 1 526 ? -37.333 -11.490 17.680 1.00 80.69 526 ASP A N 1
ATOM 3948 C CA . ASP A 1 526 ? -37.864 -12.835 17.909 1.00 80.69 526 ASP A CA 1
ATOM 3949 C C . ASP A 1 526 ? -38.313 -13.523 16.601 1.00 80.69 526 ASP A C 1
ATOM 3951 O O . ASP A 1 526 ? -38.377 -14.758 16.519 1.00 80.69 526 ASP A O 1
ATOM 3955 N N . GLU A 1 527 ? -38.640 -12.742 15.562 1.00 86.12 527 GLU A N 1
ATOM 3956 C CA . GLU A 1 527 ? -39.131 -13.226 14.273 1.00 86.12 527 GLU A CA 1
ATOM 3957 C C . GLU A 1 527 ? -38.373 -12.600 13.090 1.00 86.12 527 GLU A C 1
ATOM 3959 O O . GLU A 1 527 ? -38.294 -11.391 12.921 1.00 86.12 527 GLU A O 1
ATOM 3964 N N . ILE A 1 528 ? -37.882 -13.433 12.166 1.00 83.94 528 ILE A N 1
ATOM 3965 C CA . ILE A 1 528 ? -37.303 -12.933 10.910 1.00 83.94 528 ILE A CA 1
ATOM 3966 C C . ILE A 1 528 ? -38.441 -12.587 9.945 1.00 83.94 528 ILE A C 1
ATOM 3968 O O . ILE A 1 528 ? -39.045 -13.478 9.334 1.00 83.94 528 ILE A O 1
ATOM 3972 N N . TYR A 1 529 ? -38.702 -11.296 9.766 1.00 85.06 529 TYR A N 1
ATOM 3973 C CA . TYR A 1 529 ? -39.700 -10.815 8.815 1.00 85.06 529 TYR A CA 1
ATOM 3974 C C . TYR A 1 529 ? -39.134 -10.639 7.397 1.00 85.06 529 TYR A C 1
ATOM 3976 O O . TYR A 1 529 ? -37.949 -10.386 7.206 1.00 85.06 529 TYR A O 1
ATOM 3984 N N . GLU A 1 530 ? -40.001 -10.709 6.378 1.00 84.12 530 GLU A N 1
ATOM 3985 C CA . GLU A 1 530 ? -39.612 -10.495 4.968 1.00 84.12 530 GLU A CA 1
ATOM 3986 C C . GLU A 1 530 ? -39.085 -9.078 4.680 1.00 84.12 530 GLU A C 1
ATOM 3988 O O . GLU A 1 530 ? -38.417 -8.875 3.671 1.00 84.12 530 GLU A O 1
ATOM 3993 N N . TRP A 1 531 ? -39.417 -8.101 5.527 1.00 81.94 531 TRP A N 1
ATOM 3994 C CA . TRP A 1 531 ? -38.979 -6.711 5.385 1.00 81.94 531 TRP A CA 1
ATOM 3995 C C . TRP A 1 531 ? -37.652 -6.419 6.091 1.00 81.94 531 TRP A C 1
ATOM 3997 O O . TRP A 1 531 ? -37.090 -5.347 5.882 1.00 81.94 531 TRP A O 1
ATOM 4007 N N . MET A 1 532 ? -37.161 -7.336 6.930 1.00 84.38 532 MET A N 1
ATOM 4008 C CA . MET A 1 532 ? -35.866 -7.163 7.576 1.00 84.38 532 MET A CA 1
ATOM 4009 C C . MET A 1 532 ? -34.747 -7.269 6.544 1.00 84.38 532 MET A C 1
ATOM 4011 O O . MET A 1 532 ? -34.856 -8.077 5.614 1.00 84.38 532 MET A O 1
ATOM 4015 N N . PRO A 1 533 ? -33.665 -6.492 6.705 1.00 84.69 533 PRO A N 1
ATOM 4016 C CA . PRO A 1 533 ? -32.516 -6.599 5.828 1.00 84.69 533 PRO A CA 1
ATOM 4017 C C . PRO A 1 533 ? -31.985 -8.035 5.834 1.00 84.69 533 PRO A C 1
ATOM 4019 O O . PRO A 1 533 ? -32.005 -8.753 6.845 1.00 84.69 533 PRO A O 1
ATOM 4022 N N . GLU A 1 534 ? -31.535 -8.474 4.662 1.00 89.50 534 GLU A N 1
ATOM 4023 C CA . GLU A 1 534 ? -30.719 -9.676 4.595 1.00 89.50 534 GLU A CA 1
ATOM 4024 C C . GLU A 1 534 ? -29.403 -9.418 5.342 1.00 89.50 534 GLU A C 1
ATOM 4026 O O . GLU A 1 534 ? -28.927 -8.286 5.337 1.00 89.50 534 GLU A O 1
ATOM 4031 N N . PRO A 1 535 ? -28.802 -10.445 5.967 1.00 90.19 535 PRO A N 1
ATOM 4032 C CA . PRO A 1 535 ? -27.478 -10.324 6.565 1.00 90.19 535 PRO A CA 1
ATOM 4033 C C . PRO A 1 535 ? -26.485 -9.675 5.600 1.00 90.19 535 PRO A C 1
ATOM 4035 O O . PRO A 1 535 ? -26.365 -10.121 4.450 1.00 90.19 535 PRO A O 1
ATOM 4038 N N . HIS A 1 536 ? -25.721 -8.687 6.069 1.00 89.94 536 HIS A N 1
ATOM 4039 C CA . HIS A 1 536 ? -24.693 -8.009 5.265 1.00 89.94 536 HIS A CA 1
ATOM 4040 C C . HIS A 1 536 ? -23.403 -8.849 5.190 1.00 89.94 536 HIS A C 1
ATOM 4042 O O . HIS A 1 536 ? -22.279 -8.360 5.280 1.00 89.94 536 HIS A O 1
ATOM 4048 N N . GLY A 1 537 ? -23.551 -10.164 5.027 1.00 92.38 537 GLY A N 1
ATOM 4049 C CA . GLY A 1 537 ? -22.467 -11.129 5.150 1.00 92.38 537 GLY A CA 1
ATOM 4050 C C . GLY A 1 537 ? -22.765 -12.487 4.522 1.00 92.38 537 GLY A C 1
ATOM 4051 O O . GLY A 1 537 ? -23.814 -12.698 3.904 1.00 92.38 537 GLY A O 1
ATOM 4052 N N . ASP A 1 538 ? -21.819 -13.418 4.629 1.00 93.50 538 ASP A N 1
ATOM 4053 C CA . ASP A 1 538 ? -21.990 -14.818 4.208 1.00 93.50 538 ASP A CA 1
ATOM 4054 C C . ASP A 1 538 ? -23.012 -15.569 5.079 1.00 93.50 538 ASP A C 1
ATOM 4056 O O . ASP A 1 538 ? -23.673 -16.504 4.612 1.00 93.50 538 ASP A O 1
ATOM 4060 N N . ARG A 1 539 ? -23.183 -15.122 6.327 1.00 95.38 539 ARG A N 1
ATOM 4061 C CA . ARG A 1 539 ? -24.200 -15.571 7.283 1.00 95.38 539 ARG A CA 1
ATOM 4062 C C . ARG A 1 539 ? -24.585 -14.424 8.222 1.00 95.38 539 ARG A C 1
ATOM 4064 O O . ARG A 1 539 ? -23.919 -13.398 8.235 1.00 95.38 539 ARG A O 1
ATOM 4071 N N . ALA A 1 540 ? -25.657 -14.614 8.986 1.00 93.25 540 ALA A N 1
ATOM 4072 C CA . ALA A 1 540 ? -25.977 -13.720 10.094 1.00 93.25 540 ALA A CA 1
ATOM 4073 C C . ALA A 1 540 ? -25.002 -13.945 11.259 1.00 93.25 540 ALA A C 1
ATOM 4075 O O . ALA A 1 540 ? -24.458 -15.049 11.409 1.00 93.25 540 ALA A O 1
ATOM 4076 N N . LEU A 1 541 ? -24.839 -12.908 12.076 1.00 95.00 541 LEU A N 1
ATOM 4077 C CA . LEU A 1 541 ? -24.235 -13.005 13.401 1.00 95.00 541 LEU A CA 1
ATOM 4078 C C . LEU A 1 541 ? -25.069 -13.973 14.272 1.00 95.00 541 LEU A C 1
ATOM 4080 O O . LEU A 1 541 ? -26.294 -13.988 14.165 1.00 95.00 541 LEU A O 1
ATOM 4084 N N . ASP A 1 542 ? -24.415 -14.798 15.089 1.00 96.12 542 ASP A N 1
ATOM 4085 C CA . ASP A 1 542 ? -25.005 -15.825 15.962 1.00 96.12 542 ASP A CA 1
ATOM 4086 C C . ASP A 1 542 ? -24.448 -15.677 17.387 1.00 96.12 542 ASP A C 1
ATOM 4088 O O . ASP A 1 542 ? -23.529 -16.377 17.814 1.00 96.12 542 ASP A O 1
ATOM 4092 N N . VAL A 1 543 ? -24.997 -14.711 18.124 1.00 95.44 543 VAL A N 1
ATOM 4093 C CA . VAL A 1 543 ? -24.683 -14.451 19.536 1.00 95.44 543 VAL A CA 1
ATOM 4094 C C . VAL A 1 543 ? -25.978 -14.313 20.325 1.00 95.44 543 VAL A C 1
ATOM 4096 O O . VAL A 1 543 ? -26.985 -13.843 19.807 1.00 95.44 543 VAL A O 1
ATOM 4099 N N . SER A 1 544 ? -25.971 -14.732 21.590 1.00 95.62 544 SER A N 1
ATOM 4100 C CA . SER A 1 544 ? -27.146 -14.591 22.458 1.00 95.62 544 SER A CA 1
ATOM 4101 C C . SER A 1 544 ? -27.366 -13.140 22.881 1.00 95.62 544 SER A C 1
ATOM 4103 O O . SER A 1 544 ? -26.387 -12.466 23.206 1.00 95.62 544 SER A O 1
ATOM 4105 N N . ASP A 1 545 ? -28.624 -12.736 23.049 1.00 93.75 545 ASP A N 1
ATOM 4106 C CA . ASP A 1 545 ? -29.030 -11.390 23.485 1.00 93.75 545 ASP A CA 1
ATOM 4107 C C . ASP A 1 545 ? -28.262 -10.911 24.719 1.00 93.75 545 ASP A C 1
ATOM 4109 O O . ASP A 1 545 ? -27.654 -9.851 24.687 1.00 93.75 545 ASP A O 1
ATOM 4113 N N . SER A 1 546 ? -28.130 -11.748 25.757 1.00 94.50 546 SER A N 1
ATOM 4114 C CA . SER A 1 546 ? -27.397 -11.376 26.979 1.00 94.50 546 SER A CA 1
ATOM 4115 C C . SER A 1 546 ? -25.915 -11.049 26.742 1.00 94.50 546 SER A C 1
ATOM 4117 O O . SER A 1 546 ? -25.305 -10.308 27.507 1.00 94.50 546 SER A O 1
ATOM 4119 N N . LYS A 1 547 ? -25.296 -11.639 25.710 1.00 96.19 547 LYS A N 1
ATOM 4120 C CA . LYS A 1 547 ? -23.906 -11.332 25.340 1.00 96.19 547 LYS A CA 1
ATOM 4121 C C . LYS A 1 547 ? -23.831 -10.010 24.570 1.00 96.19 547 LYS A C 1
ATOM 4123 O O . LYS A 1 547 ? -22.919 -9.230 24.827 1.00 96.19 547 LYS A O 1
ATOM 4128 N N . LEU A 1 548 ? -24.797 -9.740 23.688 1.00 95.69 548 LEU A N 1
ATOM 4129 C CA . LEU A 1 548 ? -24.920 -8.443 23.013 1.00 95.69 548 LEU A CA 1
ATOM 4130 C C . LEU A 1 548 ? -25.233 -7.310 23.989 1.00 95.69 548 LEU A C 1
ATOM 4132 O O . LEU A 1 548 ? -24.637 -6.245 23.887 1.00 95.69 548 LEU A O 1
ATOM 4136 N N . GLU A 1 549 ? -26.118 -7.535 24.955 1.00 94.00 549 GLU A N 1
ATOM 4137 C CA . GLU A 1 549 ? -26.413 -6.573 26.017 1.00 94.00 549 GLU A CA 1
ATOM 4138 C C . GLU A 1 549 ? -25.149 -6.233 26.807 1.00 94.00 549 GLU A C 1
ATOM 4140 O O . GLU A 1 549 ? -24.825 -5.060 26.943 1.00 94.00 549 GLU A O 1
ATOM 4145 N N . ASN A 1 550 ? -24.369 -7.231 27.243 1.00 94.19 550 ASN A N 1
A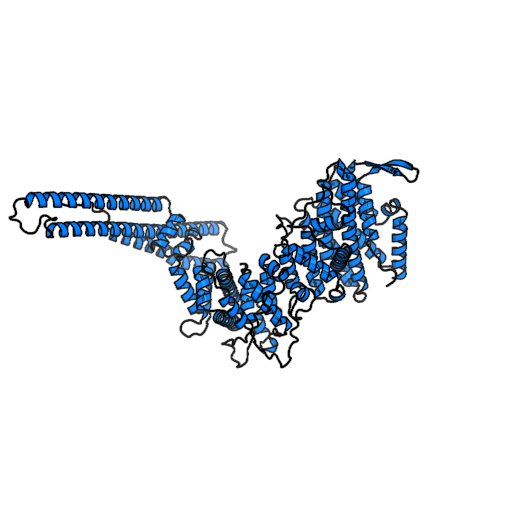TOM 4146 C CA . ASN A 1 550 ? -23.095 -6.982 27.927 1.00 94.19 550 ASN A CA 1
ATOM 4147 C C . ASN A 1 550 ? -22.085 -6.228 27.045 1.00 94.19 550 ASN A C 1
ATOM 4149 O O . ASN A 1 550 ? -21.368 -5.361 27.539 1.00 94.19 550 ASN A O 1
ATOM 4153 N N . TRP A 1 551 ? -22.035 -6.536 25.748 1.00 96.06 551 TRP A N 1
ATOM 4154 C CA . TRP A 1 551 ? -21.206 -5.817 24.780 1.00 96.06 551 TRP A CA 1
ATOM 4155 C C . TRP A 1 551 ? -21.609 -4.340 24.662 1.00 96.06 551 TRP A C 1
ATOM 4157 O O . TRP A 1 551 ? -20.753 -3.458 24.724 1.00 96.06 551 TRP A O 1
ATOM 4167 N N . PHE A 1 552 ? -22.908 -4.047 24.563 1.00 95.88 552 PHE A N 1
ATOM 4168 C CA . PHE A 1 552 ? -23.403 -2.670 24.516 1.00 95.88 552 PHE A CA 1
ATOM 4169 C C . PHE A 1 552 ? -23.321 -1.951 25.859 1.00 95.88 552 PHE A C 1
ATOM 4171 O O . PHE A 1 552 ? -23.043 -0.758 25.865 1.00 95.88 552 PHE A O 1
ATOM 4178 N N . ASN A 1 553 ? -23.476 -2.646 26.984 1.00 93.19 553 ASN A N 1
ATOM 4179 C CA . ASN A 1 553 ? -23.187 -2.085 28.302 1.00 93.19 553 ASN A CA 1
ATOM 4180 C C . ASN A 1 553 ? -21.715 -1.648 28.368 1.00 93.19 553 ASN A C 1
ATOM 4182 O O . ASN A 1 553 ? -21.417 -0.540 28.802 1.00 93.19 553 ASN A O 1
ATOM 4186 N N . LEU A 1 554 ? -20.786 -2.462 27.855 1.00 93.25 554 LEU A N 1
ATOM 4187 C CA . LEU A 1 554 ? -19.380 -2.071 27.815 1.00 93.25 554 LEU A CA 1
ATOM 4188 C C . LEU A 1 554 ? -19.151 -0.829 26.935 1.00 93.25 554 LEU A C 1
ATOM 4190 O O . LEU A 1 554 ? -18.575 0.149 27.408 1.00 93.25 554 LEU A O 1
ATOM 4194 N N . ILE A 1 555 ? -19.645 -0.833 25.689 1.00 94.75 555 ILE A N 1
ATOM 4195 C CA . ILE A 1 555 ? -19.545 0.327 24.780 1.00 94.75 555 ILE A CA 1
ATOM 4196 C C . ILE A 1 555 ? -20.193 1.570 25.401 1.00 94.75 555 ILE A C 1
ATOM 4198 O O . ILE A 1 555 ? -19.675 2.675 25.265 1.00 94.75 555 ILE A O 1
ATOM 4202 N N . GLY A 1 556 ? -21.305 1.386 26.114 1.00 92.25 556 GLY A N 1
ATOM 4203 C CA . GLY A 1 556 ? -22.014 2.411 26.870 1.00 92.25 556 GLY A CA 1
ATOM 4204 C C . GLY A 1 556 ? -21.129 3.152 27.869 1.00 92.25 556 GLY A C 1
ATOM 4205 O O . GLY A 1 556 ? -21.353 4.332 28.130 1.00 92.25 556 GLY A O 1
ATOM 4206 N N . GLY A 1 557 ? -20.092 2.496 28.393 1.00 89.94 557 GLY A N 1
ATOM 4207 C CA . GLY A 1 557 ? -19.115 3.124 29.272 1.00 89.94 557 GLY A CA 1
ATOM 4208 C C . GLY A 1 557 ? -18.398 4.319 28.631 1.00 89.94 557 GLY A C 1
ATOM 4209 O O . GLY A 1 557 ? -18.056 5.257 29.358 1.00 89.94 557 GLY A O 1
ATOM 4210 N N . ASP A 1 558 ? -18.239 4.325 27.300 1.00 90.19 558 ASP A N 1
ATOM 4211 C CA . ASP A 1 558 ? -17.696 5.434 26.511 1.00 90.19 558 ASP A CA 1
ATOM 4212 C C . ASP A 1 558 ? -18.787 6.210 25.757 1.00 90.19 558 ASP A C 1
ATOM 4214 O O . ASP A 1 558 ? -19.589 5.685 24.989 1.00 90.19 558 ASP A O 1
ATOM 4218 N N . VAL A 1 559 ? -18.804 7.525 25.959 1.00 85.00 559 VAL A N 1
ATOM 4219 C CA . VAL A 1 559 ? -19.856 8.411 25.443 1.00 85.00 559 VAL A CA 1
ATOM 4220 C C . VAL A 1 559 ? -19.816 8.548 23.924 1.00 85.00 559 VAL A C 1
ATOM 4222 O O . VAL A 1 559 ? -20.866 8.672 23.290 1.00 85.00 559 VAL A O 1
ATOM 4225 N N . GLU A 1 560 ? -18.618 8.606 23.345 1.00 86.44 560 GLU A N 1
ATOM 4226 C CA . GLU A 1 560 ? -18.429 8.819 21.911 1.00 86.44 560 GLU A CA 1
ATOM 4227 C C . GLU A 1 560 ? -18.733 7.524 21.148 1.00 86.44 560 GLU A C 1
ATOM 4229 O O . GLU A 1 560 ? -19.487 7.543 20.168 1.00 86.44 560 GLU A O 1
ATOM 4234 N N . ALA A 1 561 ? -18.255 6.394 21.664 1.00 92.00 561 ALA A N 1
ATOM 4235 C CA . ALA A 1 561 ? -18.545 5.055 21.177 1.00 92.00 561 ALA A CA 1
ATOM 4236 C C . ALA A 1 561 ? -20.051 4.750 21.243 1.00 92.00 561 ALA A C 1
ATOM 4238 O O . ALA A 1 561 ? -20.672 4.391 20.239 1.00 92.00 561 ALA A O 1
ATOM 4239 N N . ALA A 1 562 ? -20.691 4.996 22.388 1.00 91.50 562 ALA A N 1
ATOM 4240 C CA . ALA A 1 562 ? -22.126 4.791 22.534 1.00 91.50 562 ALA A CA 1
ATOM 4241 C C . ALA A 1 562 ? -22.954 5.713 21.627 1.00 91.50 562 ALA A C 1
ATOM 4243 O O . ALA A 1 562 ? -23.940 5.276 21.030 1.00 91.50 562 ALA A O 1
ATOM 4244 N N . GLY A 1 563 ? -22.536 6.972 21.460 1.00 86.19 563 GLY A N 1
ATOM 4245 C CA . GLY A 1 563 ? -23.148 7.889 20.498 1.00 86.19 563 GLY A CA 1
ATOM 4246 C C . GLY A 1 563 ? -23.046 7.387 19.053 1.00 86.19 563 GLY A C 1
ATOM 4247 O O . GLY A 1 563 ? -23.993 7.544 18.279 1.00 86.19 563 GLY A O 1
ATOM 4248 N N . THR A 1 564 ? -21.932 6.741 18.706 1.00 89.81 564 THR A N 1
ATOM 4249 C CA . THR A 1 564 ? -21.693 6.137 17.388 1.00 89.81 564 THR A CA 1
ATOM 4250 C C . THR A 1 564 ? -22.624 4.950 17.138 1.00 89.81 564 THR A C 1
ATOM 4252 O O . THR A 1 564 ? -23.340 4.947 16.132 1.00 89.81 564 THR A O 1
ATOM 4255 N N . VAL A 1 565 ? -22.712 3.995 18.074 1.00 93.94 565 VAL A N 1
ATOM 4256 C CA . VAL A 1 565 ? -23.627 2.840 17.961 1.00 93.94 565 VAL A CA 1
ATOM 4257 C C . VAL A 1 565 ? -25.085 3.284 17.915 1.00 93.94 565 VAL A C 1
ATOM 4259 O O . VAL A 1 565 ? -25.840 2.831 17.052 1.00 93.94 565 VAL A O 1
ATOM 4262 N N . TRP A 1 566 ? -25.481 4.207 18.797 1.00 90.19 566 TRP A N 1
ATOM 4263 C CA . TRP A 1 566 ? -26.834 4.758 18.801 1.00 90.19 566 TRP A CA 1
ATOM 4264 C C . TRP A 1 566 ? -27.169 5.391 17.451 1.00 90.19 566 TRP A C 1
ATOM 4266 O O . TRP A 1 566 ? -28.205 5.079 16.860 1.00 90.19 566 TRP A O 1
ATOM 4276 N N . GLY A 1 567 ? -26.294 6.269 16.948 1.00 85.25 567 GLY A N 1
ATOM 4277 C CA . GLY A 1 567 ? -26.485 6.956 15.673 1.00 85.25 567 GLY A CA 1
ATOM 4278 C C . GLY A 1 567 ? -26.597 5.987 14.496 1.00 85.25 567 GLY A C 1
ATOM 4279 O O . GLY A 1 567 ? -27.496 6.141 13.668 1.00 85.25 567 GLY A O 1
ATOM 4280 N N . GLY A 1 568 ? -25.745 4.957 14.455 1.00 90.31 568 GLY A N 1
ATOM 4281 C CA . GLY A 1 568 ? -25.812 3.895 13.449 1.00 90.31 568 GLY A CA 1
ATOM 4282 C C . GLY A 1 568 ? -27.112 3.091 13.522 1.00 90.31 568 GLY A C 1
ATOM 4283 O O . GLY A 1 568 ? -27.781 2.910 12.504 1.00 90.31 568 GLY A O 1
ATOM 4284 N N . SER A 1 569 ? -27.533 2.686 14.726 1.00 93.38 569 SER A N 1
ATOM 4285 C CA . SER A 1 569 ? -28.814 1.998 14.928 1.00 93.38 569 SER A CA 1
ATOM 4286 C C . SER A 1 569 ? -29.989 2.864 14.487 1.00 93.38 569 SER A C 1
ATOM 4288 O O . SER A 1 569 ? -30.895 2.372 13.821 1.00 93.38 569 SER A O 1
ATOM 4290 N N . GLN A 1 570 ? -29.997 4.147 14.840 1.00 85.94 570 GLN A N 1
ATOM 4291 C CA . GLN A 1 570 ? -31.079 5.054 14.477 1.00 85.94 570 GLN A CA 1
ATOM 4292 C C . GLN A 1 570 ? -31.143 5.295 12.965 1.00 85.94 570 GLN A C 1
ATOM 4294 O O . GLN A 1 570 ? -32.235 5.335 12.396 1.00 85.94 570 GLN A O 1
ATOM 4299 N N . ALA A 1 571 ? -29.995 5.444 12.301 1.00 84.81 571 ALA A N 1
ATOM 4300 C CA . ALA A 1 571 ? -29.944 5.574 10.849 1.00 84.81 571 ALA A CA 1
ATOM 4301 C C . ALA A 1 571 ? -30.562 4.347 10.159 1.00 84.81 571 ALA A C 1
ATOM 4303 O O . ALA A 1 571 ? -31.376 4.509 9.246 1.00 84.81 571 ALA A O 1
ATOM 4304 N N . LEU A 1 572 ? -30.257 3.138 10.650 1.00 89.00 572 LEU A N 1
ATOM 4305 C CA . LEU A 1 572 ? -30.854 1.906 10.137 1.00 89.00 572 LEU A CA 1
ATOM 4306 C C . LEU A 1 572 ? -32.374 1.863 10.357 1.00 89.00 572 LEU A C 1
ATOM 4308 O O . LEU A 1 572 ? -33.106 1.589 9.409 1.00 89.00 572 LEU A O 1
ATOM 4312 N N . VAL A 1 573 ? -32.855 2.204 11.559 1.00 87.12 573 VAL A N 1
ATOM 4313 C CA . VAL A 1 573 ? -34.297 2.277 11.876 1.00 87.12 573 VAL A CA 1
ATOM 4314 C C . VAL A 1 573 ? -35.037 3.161 10.880 1.00 87.12 573 VAL A C 1
ATOM 4316 O O . VAL A 1 573 ? -36.049 2.759 10.308 1.00 87.12 573 VAL A O 1
ATOM 4319 N N . LEU A 1 574 ? -34.527 4.376 10.655 1.00 83.00 574 LEU A N 1
ATOM 4320 C CA . LEU A 1 574 ? -35.154 5.335 9.747 1.00 83.00 574 LEU A CA 1
ATOM 4321 C C . LEU A 1 574 ? -35.165 4.819 8.307 1.00 83.00 574 LEU A C 1
ATOM 4323 O O . LEU A 1 574 ? -36.168 4.991 7.613 1.00 83.00 574 LEU A O 1
ATOM 4327 N N . SER A 1 575 ? -34.084 4.161 7.876 1.00 85.81 575 SER A N 1
ATOM 4328 C CA . SER A 1 575 ? -34.011 3.530 6.556 1.00 85.81 575 SER A CA 1
ATOM 4329 C C . SER A 1 575 ? -35.048 2.417 6.408 1.00 85.81 575 SER A C 1
ATOM 4331 O O . SER A 1 575 ? -35.834 2.428 5.464 1.00 85.81 575 SER A O 1
ATOM 4333 N N . GLN A 1 576 ? -35.116 1.492 7.368 1.00 87.69 576 GLN A N 1
ATOM 4334 C CA . GLN A 1 576 ? -36.047 0.366 7.321 1.00 87.69 576 GLN A CA 1
ATOM 4335 C C . GLN A 1 576 ? -37.507 0.837 7.364 1.00 87.69 576 GLN A C 1
ATOM 4337 O O . GLN A 1 576 ? -38.314 0.404 6.544 1.00 87.69 576 GLN A O 1
ATOM 4342 N N . ILE A 1 577 ? -37.853 1.786 8.244 1.00 84.56 577 ILE A N 1
ATOM 4343 C CA . ILE A 1 577 ? -39.210 2.357 8.328 1.00 84.56 577 ILE A CA 1
ATOM 4344 C C . ILE A 1 577 ? -39.609 3.061 7.021 1.00 84.56 577 ILE A C 1
ATOM 4346 O O . ILE A 1 577 ? -40.780 3.022 6.626 1.00 84.56 577 ILE A O 1
ATOM 4350 N N . ALA A 1 578 ? -38.666 3.712 6.334 1.00 82.06 578 ALA A N 1
ATOM 4351 C CA . ALA A 1 578 ? -38.927 4.335 5.037 1.00 82.06 578 ALA A CA 1
ATOM 4352 C C . ALA A 1 578 ? -39.193 3.301 3.925 1.00 82.06 578 ALA A C 1
ATOM 4354 O O . ALA A 1 578 ? -39.922 3.600 2.975 1.00 82.06 578 ALA A O 1
ATOM 4355 N N . GLU A 1 579 ? -38.639 2.093 4.049 1.00 86.56 579 GLU A N 1
ATOM 4356 C CA . GLU A 1 579 ? -38.766 1.005 3.073 1.00 86.56 579 GLU A CA 1
ATOM 4357 C C . GLU A 1 579 ? -39.932 0.042 3.351 1.00 86.56 579 GLU A C 1
ATOM 4359 O O . GLU A 1 579 ? -40.326 -0.717 2.459 1.00 86.56 579 GLU A O 1
ATOM 4364 N N . LEU A 1 580 ? -40.538 0.098 4.544 1.00 84.50 580 LEU A N 1
ATOM 4365 C CA . LEU A 1 580 ? -41.671 -0.754 4.904 1.00 84.50 580 LEU A CA 1
ATOM 4366 C C . LEU A 1 580 ? -42.857 -0.582 3.935 1.00 84.50 580 LEU A C 1
ATOM 4368 O O . LEU A 1 580 ? -43.337 0.539 3.715 1.00 84.50 580 LEU A O 1
ATOM 4372 N N . PRO A 1 581 ? -43.422 -1.683 3.402 1.00 84.62 581 PRO A N 1
ATOM 4373 C CA . PRO A 1 581 ? -44.656 -1.604 2.641 1.00 84.62 581 PRO A CA 1
ATOM 4374 C C . PRO A 1 581 ? -45.827 -1.228 3.572 1.00 84.62 581 PRO A C 1
ATOM 4376 O O . PRO A 1 581 ? -45.824 -1.607 4.747 1.00 84.62 581 PRO A O 1
ATOM 4379 N N . PRO A 1 582 ? -46.870 -0.535 3.072 1.00 80.31 582 PRO A N 1
ATOM 4380 C CA . PRO A 1 582 ? -47.981 -0.052 3.897 1.00 80.31 582 PRO A CA 1
ATOM 4381 C C . PRO A 1 582 ? -48.645 -1.129 4.767 1.00 80.31 582 PRO A C 1
ATOM 4383 O O . PRO A 1 582 ? -49.081 -0.847 5.877 1.00 80.31 582 PRO A O 1
ATOM 4386 N N . GLU A 1 583 ? -48.723 -2.364 4.272 1.00 82.81 583 GLU A N 1
ATOM 4387 C CA . GLU A 1 583 ? -49.304 -3.507 4.977 1.00 82.81 583 GLU A CA 1
ATOM 4388 C C . GLU A 1 583 ? -48.445 -4.065 6.120 1.00 82.81 583 GLU A C 1
ATOM 4390 O O . GLU A 1 583 ? -49.007 -4.641 7.048 1.00 82.81 583 GLU A O 1
ATOM 4395 N N . ALA A 1 584 ? -47.120 -3.906 6.067 1.00 83.88 584 ALA A N 1
ATOM 4396 C CA . ALA A 1 584 ? -46.203 -4.333 7.128 1.00 83.88 584 ALA A CA 1
ATOM 4397 C C . ALA A 1 584 ? -45.845 -3.181 8.070 1.00 83.88 584 ALA A C 1
ATOM 4399 O O . ALA A 1 584 ? -45.159 -3.390 9.062 1.00 83.88 584 ALA A O 1
ATOM 4400 N N . PHE A 1 585 ? -46.303 -1.970 7.761 1.00 78.00 585 PHE A N 1
ATOM 4401 C CA . PHE A 1 585 ? -45.843 -0.755 8.404 1.00 78.00 585 PHE A CA 1
ATOM 4402 C C . PHE A 1 585 ? -46.063 -0.760 9.922 1.00 78.00 585 PHE A C 1
ATOM 4404 O O . PHE A 1 585 ? -45.147 -0.458 10.674 1.00 78.00 585 PHE A O 1
ATOM 4411 N N . GLN A 1 586 ? -47.257 -1.140 10.385 1.00 76.06 586 GLN A N 1
ATOM 4412 C CA . GLN A 1 586 ? -47.582 -1.099 11.813 1.00 76.06 586 GLN A CA 1
ATOM 4413 C C . GLN A 1 586 ? -46.773 -2.115 12.631 1.00 76.06 586 GLN A C 1
ATOM 4415 O O . GLN A 1 586 ? -46.197 -1.749 13.650 1.00 76.06 586 GLN A O 1
ATOM 4420 N N . SER A 1 587 ? -46.741 -3.380 12.203 1.00 80.25 587 SER A N 1
ATOM 4421 C CA . SER A 1 587 ? -45.993 -4.425 12.912 1.00 80.25 587 SER A CA 1
ATOM 4422 C C . SER A 1 587 ? -44.488 -4.235 12.752 1.00 80.25 587 SER A C 1
ATOM 4424 O O . SER A 1 587 ? -43.752 -4.364 13.718 1.00 80.25 587 SER A O 1
ATOM 4426 N N . GLY A 1 588 ? -44.039 -3.877 11.547 1.00 83.19 588 GLY A N 1
ATOM 4427 C CA . GLY A 1 588 ? -42.626 -3.705 11.239 1.00 83.19 588 GLY A CA 1
ATOM 4428 C C . GLY A 1 588 ? -42.017 -2.500 11.937 1.00 83.19 588 GLY A C 1
ATOM 4429 O O . GLY A 1 588 ? -40.973 -2.630 12.557 1.00 83.19 588 GLY A O 1
ATOM 4430 N N . ALA A 1 589 ? -42.678 -1.339 11.917 1.00 81.31 589 ALA A N 1
ATOM 4431 C CA . ALA A 1 589 ? -42.134 -0.156 12.577 1.00 81.31 589 ALA A CA 1
ATOM 4432 C C . ALA A 1 589 ? -42.101 -0.309 14.105 1.00 81.31 589 ALA A C 1
ATOM 4434 O O . ALA A 1 589 ? -41.172 0.184 14.732 1.00 81.31 589 ALA A O 1
ATOM 4435 N N . GLY A 1 590 ? -43.080 -1.013 14.690 1.00 80.00 590 GLY A N 1
ATOM 4436 C CA . GLY A 1 590 ? -43.071 -1.359 16.112 1.00 80.00 590 GLY A CA 1
ATOM 4437 C C . GLY A 1 590 ? -41.863 -2.218 16.489 1.00 80.00 590 GLY A C 1
ATOM 4438 O O . GLY A 1 590 ? -41.120 -1.830 17.382 1.00 80.00 590 GLY A O 1
ATOM 4439 N N . GLU A 1 591 ? -41.641 -3.317 15.762 1.00 86.31 591 GLU A N 1
ATOM 4440 C CA . GLU A 1 591 ? -40.515 -4.239 15.975 1.00 86.31 591 GLU A CA 1
ATOM 4441 C C . GLU A 1 591 ? -39.153 -3.543 15.801 1.00 86.31 591 GLU A C 1
ATOM 4443 O O . GLU A 1 591 ? -38.286 -3.636 16.665 1.00 86.31 591 GLU A O 1
ATOM 4448 N N . ILE A 1 592 ? -38.971 -2.783 14.712 1.00 86.62 592 ILE A N 1
ATOM 4449 C CA . ILE A 1 592 ? -37.728 -2.038 14.437 1.00 86.62 592 ILE A CA 1
ATOM 4450 C C . ILE A 1 592 ? -37.406 -1.071 15.585 1.00 86.62 592 ILE A C 1
ATOM 4452 O O . ILE A 1 592 ? -36.258 -0.940 16.017 1.00 86.62 592 ILE A O 1
ATOM 4456 N N . SER A 1 593 ? -38.423 -0.360 16.073 1.00 83.62 593 SER A N 1
ATOM 4457 C CA . SER A 1 593 ? -38.267 0.600 17.163 1.00 83.62 593 SER A CA 1
ATOM 4458 C C . SER A 1 593 ? -37.992 -0.060 18.510 1.00 83.62 593 SER A C 1
ATOM 4460 O O . SER A 1 593 ? -37.239 0.503 19.306 1.00 83.62 593 SER A O 1
ATOM 4462 N N . GLU A 1 594 ? -38.563 -1.238 18.748 1.00 87.19 594 GLU A N 1
ATOM 4463 C CA . GLU A 1 594 ? -38.306 -2.082 19.915 1.00 87.19 594 GLU A CA 1
ATOM 4464 C C . GLU A 1 594 ? -36.852 -2.562 19.953 1.00 87.19 594 GLU A C 1
ATOM 4466 O O . GLU A 1 594 ? -36.166 -2.340 20.951 1.00 87.19 594 GLU A O 1
ATOM 4471 N N . VAL A 1 595 ? -36.342 -3.089 18.838 1.00 89.44 595 VAL A N 1
ATOM 4472 C CA . VAL A 1 595 ? -34.933 -3.479 18.673 1.00 89.44 595 VAL A CA 1
ATOM 4473 C C . VAL A 1 595 ? -33.986 -2.302 18.924 1.00 89.44 595 VAL A C 1
ATOM 4475 O O . VAL A 1 595 ? -32.988 -2.426 19.634 1.00 89.44 595 VAL A O 1
ATOM 4478 N N . HIS A 1 596 ? -34.310 -1.119 18.399 1.00 90.50 596 HIS A N 1
ATOM 4479 C CA . HIS A 1 596 ? -33.532 0.083 18.698 1.00 90.50 596 HIS A CA 1
ATOM 4480 C C . HIS A 1 596 ? -33.601 0.481 20.177 1.00 90.50 596 HIS A C 1
ATOM 4482 O O . HIS A 1 596 ? -32.599 0.933 20.729 1.00 90.50 596 HIS A O 1
ATOM 4488 N N . GLY A 1 597 ? -34.763 0.309 20.813 1.00 84.94 597 GLY A N 1
ATOM 4489 C CA . GLY A 1 597 ? -34.952 0.523 22.246 1.00 84.94 597 GLY A CA 1
ATOM 4490 C C . GLY A 1 597 ? -34.058 -0.388 23.087 1.00 84.94 597 GLY A C 1
ATOM 4491 O O . GLY A 1 597 ? -33.397 0.107 23.994 1.00 84.94 597 GLY A O 1
ATOM 4492 N N . LEU A 1 598 ? -33.961 -1.675 22.735 1.00 89.31 598 LEU A N 1
ATOM 4493 C CA . LEU A 1 598 ? -33.069 -2.657 23.373 1.00 89.31 598 LEU A CA 1
ATOM 4494 C C . LEU A 1 598 ? -31.599 -2.207 23.327 1.00 89.31 598 LEU A C 1
ATOM 4496 O O . LEU A 1 598 ? -30.953 -2.085 24.368 1.00 89.31 598 LEU A O 1
ATOM 4500 N N . ILE A 1 599 ? -31.094 -1.866 22.134 1.00 92.50 599 ILE A N 1
ATOM 4501 C CA . ILE A 1 599 ? -29.714 -1.380 21.946 1.00 92.50 599 ILE A CA 1
ATOM 4502 C C . ILE A 1 599 ? -29.474 -0.098 22.756 1.00 92.50 599 ILE A C 1
ATOM 4504 O O . ILE A 1 599 ? -28.479 0.021 23.469 1.00 92.50 599 ILE A O 1
ATOM 4508 N N . ALA A 1 600 ? -30.390 0.867 22.664 1.00 88.94 600 ALA A N 1
ATOM 4509 C CA . ALA A 1 600 ? -30.285 2.145 23.360 1.00 88.94 600 ALA A CA 1
ATOM 4510 C C . ALA A 1 600 ? -30.331 1.994 24.892 1.00 88.94 600 ALA A C 1
ATOM 4512 O O . ALA A 1 600 ? -29.606 2.702 25.595 1.00 88.94 600 ALA A O 1
ATOM 4513 N N . GLY A 1 601 ? -31.149 1.071 25.404 1.00 85.56 601 GLY A N 1
ATOM 4514 C CA . GLY A 1 601 ? -31.246 0.759 26.828 1.00 85.56 601 GLY A CA 1
ATOM 4515 C C . GLY A 1 601 ? -29.954 0.151 27.375 1.00 85.56 601 GLY A C 1
ATOM 4516 O O . GLY A 1 601 ? -29.437 0.642 28.378 1.00 85.56 601 GLY A O 1
ATOM 4517 N N . ALA A 1 602 ? -29.375 -0.827 26.669 1.00 91.81 602 ALA A N 1
ATOM 4518 C CA . ALA A 1 602 ? -28.090 -1.426 27.040 1.00 91.81 602 ALA A CA 1
ATOM 4519 C C . ALA A 1 602 ? -26.944 -0.391 27.021 1.00 91.81 602 ALA A C 1
ATOM 4521 O O . ALA A 1 602 ? -26.228 -0.216 28.006 1.00 91.81 602 ALA A O 1
ATOM 4522 N N . LEU A 1 603 ? -26.830 0.411 25.954 1.00 91.50 603 LEU A N 1
ATOM 4523 C CA . LEU A 1 603 ? -25.851 1.509 25.905 1.00 91.50 603 LEU A CA 1
ATOM 4524 C C . LEU A 1 603 ? -26.005 2.471 27.098 1.00 91.50 603 LEU A C 1
ATOM 4526 O O . LEU A 1 603 ? -25.014 2.898 27.689 1.00 91.50 603 LEU A O 1
ATOM 4530 N N . HIS A 1 604 ? -27.240 2.813 27.476 1.00 86.19 604 HIS A N 1
ATOM 4531 C CA . HIS A 1 604 ? -27.483 3.697 28.615 1.00 86.19 604 HIS A CA 1
ATOM 4532 C C . HIS A 1 604 ? -27.111 3.045 29.950 1.00 86.19 604 HIS A C 1
ATOM 4534 O O . HIS A 1 604 ? -26.533 3.714 30.806 1.00 86.19 604 HIS A O 1
ATOM 4540 N N . SER A 1 605 ? -27.429 1.764 30.142 1.00 87.19 605 SER A N 1
ATOM 4541 C CA . SER A 1 605 ? -27.044 1.019 31.345 1.00 87.19 605 SER A CA 1
ATOM 4542 C C . SER A 1 605 ? -25.523 1.072 31.549 1.00 87.19 605 SER A C 1
ATOM 4544 O O . SER A 1 605 ? -25.045 1.488 32.605 1.00 87.19 605 SER A O 1
ATOM 4546 N N . GLY A 1 606 ? -24.763 0.839 30.478 1.00 88.81 606 GLY A N 1
ATOM 4547 C CA . GLY A 1 606 ? -23.313 1.033 30.445 1.00 88.81 606 GLY A CA 1
ATOM 4548 C C . GLY A 1 606 ? -22.835 2.425 30.862 1.00 88.81 606 GLY A C 1
ATOM 4549 O O . GLY A 1 606 ? -21.968 2.570 31.729 1.00 88.81 606 GLY A O 1
ATOM 4550 N N . MET A 1 607 ? -23.444 3.471 30.288 1.00 85.44 607 MET A N 1
ATOM 4551 C CA . MET A 1 607 ? -23.151 4.864 30.666 1.00 85.44 607 MET A CA 1
ATOM 4552 C C . MET A 1 607 ? -23.401 5.109 32.156 1.00 85.44 607 MET A C 1
ATOM 4554 O O . MET A 1 607 ? -22.691 5.879 32.804 1.00 85.44 607 MET A O 1
ATOM 4558 N N . TYR A 1 608 ? -24.452 4.502 32.704 1.00 81.94 608 TYR A N 1
ATOM 4559 C CA . TYR A 1 608 ? -24.822 4.667 34.099 1.00 81.94 608 TYR A CA 1
ATOM 4560 C C . TYR A 1 608 ? -23.809 4.005 35.044 1.00 81.94 608 TYR A C 1
ATOM 4562 O O . TYR A 1 608 ? -23.428 4.607 36.057 1.00 81.94 608 TYR A O 1
ATOM 4570 N N . GLU A 1 609 ? -23.349 2.799 34.703 1.00 83.69 609 GLU A N 1
ATOM 4571 C CA . GLU A 1 609 ? -22.343 2.055 35.464 1.00 83.69 609 GLU A CA 1
ATOM 4572 C C . GLU A 1 609 ? -20.995 2.789 35.502 1.00 83.69 609 GLU A C 1
ATOM 4574 O O . GLU A 1 609 ? -20.424 2.958 36.587 1.00 83.69 609 GLU A O 1
ATOM 4579 N N . SER A 1 610 ? -20.528 3.324 34.365 1.00 79.38 610 SER A N 1
ATOM 4580 C CA . SER A 1 610 ? -19.257 4.066 34.308 1.00 79.38 610 SER A CA 1
ATOM 4581 C C . SER A 1 610 ? -19.279 5.326 35.181 1.00 79.38 610 SER A C 1
ATOM 4583 O O . SER A 1 610 ? -18.323 5.619 35.904 1.00 79.38 610 SER A O 1
ATOM 4585 N N . LEU A 1 611 ? -20.416 6.028 35.228 1.00 73.12 611 LEU A N 1
ATOM 4586 C CA . LEU A 1 611 ? -20.605 7.199 36.088 1.00 73.12 611 LEU A CA 1
ATOM 4587 C C . LEU A 1 611 ? -20.580 6.867 37.590 1.00 73.12 611 LEU A C 1
ATOM 4589 O O . LEU A 1 611 ? -20.154 7.704 38.393 1.00 73.12 611 LEU A O 1
ATOM 4593 N N . HIS A 1 612 ? -21.024 5.672 37.988 1.00 70.62 612 HIS A N 1
ATOM 4594 C CA . HIS A 1 612 ? -21.054 5.252 39.394 1.00 70.62 612 HIS A CA 1
ATOM 4595 C C . HIS A 1 612 ? -19.699 4.747 39.908 1.00 70.62 612 HIS A C 1
ATOM 4597 O O . HIS A 1 612 ? -19.435 4.845 41.112 1.00 70.62 612 HIS A O 1
ATOM 4603 N N . GLY A 1 613 ? -18.821 4.258 39.027 1.00 65.19 613 GLY A N 1
ATOM 4604 C CA . GLY A 1 613 ? -17.466 3.819 39.383 1.00 65.19 613 GLY A CA 1
ATOM 4605 C C . GLY A 1 613 ? -16.525 4.963 39.801 1.00 65.19 613 GLY A C 1
ATOM 4606 O O . GLY A 1 613 ? -15.755 4.822 40.756 1.00 65.19 613 GLY A O 1
ATOM 4607 N N . ASP A 1 614 ? -16.656 6.136 39.169 1.00 58.38 614 ASP A N 1
ATOM 4608 C CA . ASP A 1 614 ? -15.634 7.199 39.151 1.00 58.38 614 ASP A CA 1
ATOM 4609 C C . ASP A 1 614 ? -15.920 8.435 40.034 1.00 58.38 614 ASP A C 1
ATOM 4611 O O . ASP A 1 614 ? -15.462 9.547 39.753 1.00 58.38 614 ASP A O 1
ATOM 4615 N N . VAL A 1 615 ? -16.625 8.276 41.164 1.00 49.84 615 VAL A N 1
ATOM 4616 C CA . VAL A 1 615 ? -17.088 9.364 42.072 1.00 49.84 615 VAL A CA 1
ATOM 4617 C C . VAL A 1 615 ? -15.954 10.122 42.816 1.00 49.84 615 VAL A C 1
ATOM 4619 O O . VAL A 1 615 ? -16.054 10.435 44.005 1.00 49.84 615 VAL A O 1
ATOM 4622 N N . LYS A 1 616 ? -14.828 10.453 42.174 1.00 47.41 616 LYS A N 1
ATOM 4623 C CA . LYS A 1 616 ? -13.772 11.293 42.766 1.00 47.41 616 LYS A CA 1
ATOM 4624 C C . LYS A 1 616 ? -13.429 12.580 42.028 1.00 47.41 616 LYS A C 1
ATOM 4626 O O . LYS A 1 616 ? -13.092 13.524 42.738 1.00 47.41 616 LYS A O 1
ATOM 4631 N N . ASP A 1 617 ? -13.602 12.693 40.710 1.00 54.78 617 ASP A N 1
ATOM 4632 C CA . ASP A 1 617 ? -13.279 13.931 39.966 1.00 54.78 617 ASP A CA 1
ATOM 4633 C C . ASP A 1 617 ? -14.446 14.416 39.078 1.00 54.78 617 ASP A C 1
ATOM 4635 O O . ASP A 1 617 ? -14.342 14.689 37.884 1.00 54.78 617 ASP A O 1
ATOM 4639 N N . GLU A 1 618 ? -15.596 14.574 39.730 1.00 53.94 618 GLU A N 1
ATOM 4640 C CA . GLU A 1 618 ? -16.921 14.766 39.140 1.00 53.94 618 GLU A CA 1
ATOM 4641 C C . GLU A 1 618 ? -17.103 15.963 38.180 1.00 53.94 618 GLU A C 1
ATOM 4643 O O . GLU A 1 618 ? -17.974 15.910 37.326 1.00 53.94 618 GLU A O 1
ATOM 4648 N N . ALA A 1 619 ? -16.366 17.074 38.279 1.00 53.09 619 ALA A N 1
ATOM 4649 C CA . ALA A 1 619 ? -16.746 18.313 37.573 1.00 53.09 619 ALA A CA 1
ATOM 4650 C C . ALA A 1 619 ? -16.283 18.415 36.104 1.00 53.09 619 ALA A C 1
ATOM 4652 O O . ALA A 1 619 ? -16.924 19.104 35.307 1.00 53.09 619 ALA A O 1
ATOM 4653 N N . GLU A 1 620 ? -15.173 17.772 35.742 1.00 54.00 620 GLU A N 1
ATOM 4654 C CA . GLU A 1 620 ? -14.593 17.878 34.396 1.00 54.00 620 GLU A CA 1
ATOM 4655 C C . GLU A 1 620 ? -15.187 16.832 33.445 1.00 54.00 620 GLU A C 1
ATOM 4657 O O . GLU A 1 620 ? -15.622 17.202 32.349 1.00 54.00 620 GLU A O 1
ATOM 4662 N N . LEU A 1 621 ? -15.321 15.584 33.920 1.00 54.19 621 LEU A N 1
ATOM 4663 C CA . LEU A 1 621 ? -16.086 14.505 33.279 1.00 54.19 621 LEU A CA 1
ATOM 4664 C C . LEU A 1 621 ? -17.522 14.958 32.975 1.00 54.19 621 LEU A C 1
ATOM 4666 O O . LEU A 1 621 ? -17.965 14.823 31.842 1.00 54.19 621 LEU A O 1
ATOM 4670 N N . ARG A 1 622 ? -18.186 15.656 33.912 1.00 54.12 622 ARG A N 1
ATOM 4671 C CA . ARG A 1 622 ? -19.503 16.307 33.715 1.00 54.12 622 ARG A CA 1
ATOM 4672 C C . ARG A 1 622 ? -19.586 17.174 32.461 1.00 54.12 622 ARG A C 1
ATOM 4674 O O . ARG A 1 622 ? -20.545 17.087 31.700 1.00 54.12 622 ARG A O 1
ATOM 4681 N N . SER A 1 623 ? -18.613 18.066 32.265 1.00 53.38 623 SER A N 1
ATOM 4682 C CA . SER A 1 623 ? -18.645 19.008 31.140 1.00 53.38 623 SER A CA 1
ATOM 4683 C C . SER A 1 623 ? -18.272 18.342 29.817 1.00 53.38 623 SER A C 1
ATOM 4685 O O . SER A 1 623 ? -18.862 18.675 28.792 1.00 53.38 623 SER A O 1
ATOM 4687 N N . LYS A 1 624 ? -17.335 17.382 29.855 1.00 53.16 624 LYS A N 1
ATOM 4688 C CA . LYS A 1 624 ? -16.930 16.579 28.698 1.00 53.16 624 LYS A CA 1
ATOM 4689 C C . LYS A 1 624 ? -18.040 15.634 28.258 1.00 53.16 624 LYS A C 1
ATOM 4691 O O . LYS A 1 624 ? -18.242 15.513 27.066 1.00 53.16 624 LYS A O 1
ATOM 4696 N N . TRP A 1 625 ? -18.816 15.076 29.183 1.00 55.28 625 TRP A N 1
ATOM 4697 C CA . TRP A 1 625 ? -19.959 14.211 28.896 1.00 55.28 625 TRP A CA 1
ATOM 4698 C C . TRP A 1 625 ? -21.106 14.971 28.219 1.00 55.28 625 TRP A C 1
ATOM 4700 O O . TRP A 1 625 ? -21.496 14.643 27.103 1.00 55.28 625 TRP A O 1
ATOM 4710 N N . ILE A 1 626 ? -21.579 16.073 28.822 1.00 53.31 626 ILE A N 1
ATOM 4711 C CA . ILE A 1 626 ? -22.657 16.896 28.236 1.00 53.31 626 ILE A CA 1
ATOM 4712 C C . ILE A 1 626 ? -22.248 17.453 26.865 1.00 53.31 626 ILE A C 1
ATOM 4714 O O . ILE A 1 626 ? -23.083 17.590 25.971 1.00 53.31 626 ILE A O 1
ATOM 4718 N N . PHE A 1 627 ? -20.975 17.821 26.699 1.00 50.16 627 PHE A N 1
ATOM 4719 C CA . PHE A 1 627 ? -20.467 18.364 25.444 1.00 50.16 627 PHE A CA 1
ATOM 4720 C C . PHE A 1 627 ? -20.180 17.273 24.406 1.00 50.16 627 PHE A C 1
ATOM 4722 O O . PHE A 1 627 ? -20.559 17.445 23.255 1.00 50.16 627 PHE A O 1
ATOM 472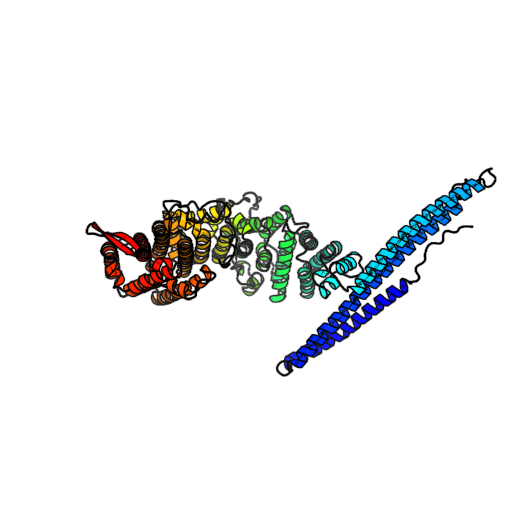9 N N . GLY A 1 628 ? -19.557 16.168 24.812 1.00 44.75 628 GLY A N 1
ATOM 4730 C CA . GLY A 1 628 ? -19.180 15.022 23.985 1.00 44.75 628 GLY A CA 1
ATOM 4731 C C . GLY A 1 628 ? -20.398 14.287 23.457 1.00 44.75 628 GLY A C 1
ATOM 4732 O O . GLY A 1 628 ? -20.497 14.083 22.259 1.00 44.75 628 GLY A O 1
ATOM 4733 N N . ALA A 1 629 ? -21.412 14.052 24.287 1.00 49.09 629 ALA A N 1
ATOM 4734 C CA . ALA A 1 629 ? -22.656 13.470 23.812 1.00 49.09 629 ALA A CA 1
ATOM 4735 C C . ALA A 1 629 ? -23.398 14.418 22.845 1.00 49.09 629 ALA A C 1
ATOM 4737 O O . ALA A 1 629 ? -23.840 13.996 21.781 1.00 49.09 629 ALA A O 1
ATOM 4738 N N . LYS A 1 630 ? -23.441 15.735 23.118 1.00 50.22 630 LYS A N 1
ATOM 4739 C CA . LYS A 1 630 ? -24.002 16.730 22.174 1.00 50.22 630 LYS A CA 1
ATOM 4740 C C . LYS A 1 630 ? -23.194 16.853 20.871 1.00 50.22 630 LYS A C 1
ATOM 4742 O O . LYS A 1 630 ? -23.781 17.133 19.827 1.00 50.22 630 LYS A O 1
ATOM 4747 N N . ALA A 1 631 ? -21.875 16.665 20.916 1.00 42.59 631 ALA A N 1
ATOM 4748 C CA . ALA A 1 631 ? -20.977 16.745 19.762 1.00 42.59 631 ALA A CA 1
ATOM 4749 C C . ALA A 1 631 ? -20.983 15.453 18.928 1.00 42.59 631 ALA A C 1
ATOM 4751 O O . ALA A 1 631 ? -21.149 15.534 17.711 1.00 42.59 631 ALA A O 1
ATOM 4752 N N . GLY A 1 632 ? -20.898 14.288 19.571 1.00 42.72 632 GLY A N 1
ATOM 4753 C CA . GLY A 1 632 ? -21.018 12.960 18.970 1.00 42.72 632 GLY A CA 1
ATOM 4754 C C . GLY A 1 632 ? -22.345 12.791 18.242 1.00 42.72 632 GLY A C 1
ATOM 4755 O O . GLY A 1 632 ? -22.356 12.350 17.106 1.00 42.72 632 GLY A O 1
ATOM 4756 N N . LEU A 1 633 ? -23.449 13.305 18.791 1.00 46.97 633 LEU A N 1
ATOM 4757 C CA . LEU A 1 633 ? -24.752 13.338 18.110 1.00 46.97 633 LEU A CA 1
ATOM 4758 C C . LEU A 1 633 ? -24.762 14.209 16.845 1.00 46.97 633 LEU A C 1
ATOM 4760 O O . LEU A 1 633 ? -25.374 13.851 15.839 1.00 46.97 633 LEU A O 1
ATOM 4764 N N . SER A 1 634 ? -24.063 15.349 16.867 1.00 43.97 634 SER A N 1
ATOM 4765 C CA . SER A 1 634 ? -23.947 16.223 15.692 1.00 43.97 634 SER A CA 1
ATOM 4766 C C . SER A 1 634 ? -23.023 15.659 14.604 1.00 43.97 634 SER A C 1
ATOM 4768 O O . SER A 1 634 ? -23.208 15.977 13.429 1.00 43.97 634 SER A O 1
ATOM 4770 N N . LEU A 1 635 ? -22.055 14.817 14.988 1.00 38.25 635 LEU A N 1
ATOM 4771 C CA . LEU A 1 635 ? -21.109 14.155 14.089 1.00 38.25 635 LEU A CA 1
ATOM 4772 C C . LEU A 1 635 ? -21.676 12.832 13.553 1.00 38.25 635 LEU A C 1
ATOM 4774 O O . LEU A 1 635 ? -21.725 12.668 12.340 1.00 38.25 635 LEU A O 1
ATOM 4778 N N . ALA A 1 636 ? -22.209 11.949 14.401 1.00 42.97 636 ALA A N 1
ATOM 4779 C CA . ALA A 1 636 ? -22.855 10.690 14.013 1.00 42.97 636 ALA A CA 1
ATOM 4780 C C . ALA A 1 636 ? -24.062 10.923 13.089 1.00 42.97 636 ALA A C 1
ATOM 4782 O O . ALA A 1 636 ? -24.221 10.223 12.090 1.00 42.97 636 ALA A O 1
ATOM 4783 N N . GLY A 1 637 ? -24.850 11.981 13.326 1.00 40.53 637 GLY A N 1
ATOM 4784 C CA . GLY A 1 637 ? -25.909 12.401 12.403 1.00 40.53 637 GLY A CA 1
ATOM 4785 C C . GLY A 1 637 ? -25.393 12.855 11.027 1.00 40.53 637 GLY A C 1
ATOM 4786 O O . GLY A 1 637 ? -26.123 12.753 10.043 1.00 40.53 637 GLY A O 1
ATOM 4787 N N . GLY A 1 638 ? -24.145 13.329 10.939 1.00 39.22 638 GLY A N 1
ATOM 4788 C CA . GLY A 1 638 ? -23.470 13.693 9.689 1.00 39.22 638 GLY A CA 1
ATOM 4789 C C . GLY A 1 638 ? -22.762 12.526 8.988 1.00 39.22 638 GLY A C 1
ATOM 4790 O O . GLY A 1 638 ? -22.708 12.527 7.762 1.00 39.22 638 GLY A O 1
ATOM 4791 N N . PHE A 1 639 ? -22.261 11.538 9.741 1.00 39.69 639 PHE A N 1
ATOM 4792 C CA . PHE A 1 639 ? -21.550 10.364 9.216 1.00 39.69 639 PHE A CA 1
ATOM 4793 C C . PHE A 1 639 ? -22.485 9.217 8.797 1.00 39.69 639 PHE A C 1
ATOM 4795 O O . PHE A 1 639 ? -22.269 8.623 7.747 1.00 39.69 639 PHE A O 1
ATOM 4802 N N . ALA A 1 640 ? -23.550 8.927 9.554 1.00 38.62 640 ALA A N 1
ATOM 4803 C CA . ALA A 1 640 ? -24.404 7.760 9.297 1.00 38.62 640 ALA A CA 1
ATOM 4804 C C . ALA A 1 640 ? -25.475 7.978 8.209 1.00 38.62 640 ALA A C 1
ATOM 4806 O O . ALA A 1 640 ? -26.073 7.018 7.734 1.00 38.62 640 ALA A O 1
ATOM 4807 N N . THR A 1 641 ? -25.770 9.226 7.820 1.00 40.94 641 THR A N 1
ATOM 4808 C CA . THR A 1 641 ? -26.992 9.521 7.045 1.00 40.94 641 THR A CA 1
ATOM 4809 C C . THR A 1 641 ? -26.789 9.887 5.577 1.00 40.94 641 THR A C 1
ATOM 4811 O O . THR A 1 641 ? -27.792 10.117 4.903 1.00 40.94 641 THR A O 1
ATOM 4814 N N . GLY A 1 642 ? -25.548 9.949 5.067 1.00 34.25 642 GLY A N 1
ATOM 4815 C CA . GLY A 1 642 ? -25.193 9.962 3.632 1.00 34.25 642 GLY A CA 1
ATOM 4816 C C . GLY A 1 642 ? -25.958 10.904 2.675 1.00 34.25 642 GLY A C 1
ATOM 4817 O O . GLY A 1 642 ? -25.815 10.781 1.459 1.00 34.25 642 GLY A O 1
ATOM 4818 N N . GLY A 1 643 ? -26.791 11.835 3.162 1.00 34.16 643 GLY A N 1
ATOM 4819 C CA . GLY A 1 643 ? -27.731 12.586 2.322 1.00 34.16 643 GLY A CA 1
ATOM 4820 C C . GLY A 1 643 ? -29.049 13.063 2.954 1.00 34.16 643 GLY A C 1
ATOM 4821 O O . GLY A 1 643 ? -29.740 13.851 2.302 1.00 34.16 643 GLY A O 1
ATOM 4822 N N . LEU A 1 644 ? -29.423 12.668 4.178 1.00 34.66 644 LEU A N 1
ATOM 4823 C CA . LEU A 1 644 ? -30.584 13.267 4.868 1.00 34.66 644 LEU A CA 1
ATOM 4824 C C . LEU A 1 644 ? -30.238 14.651 5.454 1.00 34.66 644 LEU A C 1
ATOM 4826 O O . LEU A 1 644 ? -29.097 14.937 5.811 1.00 34.66 644 LEU A O 1
ATOM 4830 N N . SER A 1 645 ? -31.211 15.568 5.483 1.00 36.12 645 SER A N 1
ATOM 4831 C CA . SER A 1 645 ? -31.015 16.969 5.881 1.00 36.12 645 SER A CA 1
ATOM 4832 C C . SER A 1 645 ? -30.363 17.106 7.262 1.00 36.12 645 SER A C 1
ATOM 4834 O O . SER A 1 645 ? -30.697 16.381 8.189 1.00 36.12 645 SER A O 1
ATOM 4836 N N . LEU A 1 646 ? -29.563 18.163 7.449 1.00 34.53 646 LEU A N 1
ATOM 4837 C CA . LEU A 1 646 ? -29.083 18.678 8.750 1.00 34.53 646 LEU A CA 1
ATOM 4838 C C . LEU A 1 646 ? -30.181 18.777 9.843 1.00 34.53 646 LEU A C 1
ATOM 4840 O O . LEU A 1 646 ? -29.863 18.855 11.025 1.00 34.53 646 LEU A O 1
ATOM 4844 N N . ALA A 1 647 ? -31.460 18.796 9.450 1.00 34.78 647 ALA A N 1
ATOM 4845 C CA . ALA A 1 647 ? -32.622 18.750 10.336 1.00 34.78 647 ALA A CA 1
ATOM 4846 C C . ALA A 1 647 ? -32.856 17.357 10.962 1.00 34.78 647 ALA A C 1
ATOM 4848 O O . ALA A 1 647 ? -33.084 17.284 12.167 1.00 34.78 647 ALA A O 1
ATOM 4849 N N . ALA A 1 648 ? -32.686 16.269 10.202 1.00 39.44 648 ALA A N 1
ATOM 4850 C CA . ALA A 1 648 ? -32.809 14.897 10.695 1.00 39.44 648 ALA A CA 1
ATOM 4851 C C . ALA A 1 648 ? -31.710 14.558 11.720 1.00 39.44 648 ALA A C 1
ATOM 4853 O O . ALA A 1 648 ? -31.992 13.981 12.767 1.00 39.44 648 ALA A O 1
ATOM 4854 N N . GLY A 1 649 ? -30.471 15.015 11.487 1.00 41.06 649 GLY A N 1
ATOM 4855 C CA . GLY A 1 649 ? -29.371 14.870 12.453 1.00 41.06 649 GLY A CA 1
ATOM 4856 C C . GLY A 1 649 ? -29.588 15.647 13.761 1.00 41.06 649 GLY A C 1
ATOM 4857 O O . GLY A 1 649 ? -29.177 15.199 14.827 1.00 41.06 649 GLY A O 1
ATOM 4858 N N . ALA A 1 650 ? -30.288 16.788 13.714 1.00 38.91 650 ALA A N 1
ATOM 4859 C CA . ALA A 1 650 ? -30.646 17.545 14.915 1.00 38.91 650 ALA A CA 1
ATOM 4860 C C . ALA A 1 650 ? -31.764 16.872 15.728 1.00 38.91 650 ALA A C 1
ATOM 4862 O O . ALA A 1 650 ? -31.769 17.005 16.947 1.00 38.91 650 ALA A O 1
ATOM 4863 N N . ALA A 1 651 ? -32.677 16.148 15.070 1.00 40.66 651 ALA A N 1
ATOM 4864 C CA . ALA A 1 651 ? -33.743 15.385 15.717 1.00 40.66 651 ALA A CA 1
ATOM 4865 C C . ALA A 1 651 ? -33.252 14.027 16.276 1.00 40.66 651 ALA A C 1
ATOM 4867 O O . ALA A 1 651 ? -33.762 13.554 17.291 1.00 40.66 651 ALA A O 1
ATOM 4868 N N . ALA A 1 652 ? -32.194 13.453 15.689 1.00 41.12 652 ALA A N 1
ATOM 4869 C CA . ALA A 1 652 ? -31.491 12.276 16.208 1.00 41.12 652 ALA A CA 1
ATOM 4870 C C . ALA A 1 652 ? -30.807 12.517 17.567 1.00 41.12 652 ALA A C 1
ATOM 4872 O O . ALA A 1 652 ? -30.800 11.647 18.431 1.00 41.12 652 ALA A O 1
ATOM 4873 N N . GLY A 1 653 ? -30.317 13.737 17.813 1.00 40.72 653 GLY A N 1
ATOM 4874 C CA . GLY A 1 653 ? -29.684 14.105 19.084 1.00 40.72 653 GLY A CA 1
ATOM 4875 C C . GLY A 1 653 ? -30.628 14.232 20.281 1.00 40.72 653 GLY A C 1
ATOM 4876 O O . GLY A 1 653 ? -30.197 14.556 21.389 1.00 40.72 653 GLY A O 1
ATOM 4877 N N . VAL A 1 654 ? -31.927 14.039 20.069 1.00 47.31 654 VAL A N 1
ATOM 4878 C CA . VAL A 1 654 ? -32.932 14.471 21.023 1.00 47.31 654 VAL A CA 1
ATOM 4879 C C . VAL A 1 654 ? -33.172 13.421 22.125 1.00 47.31 654 VAL A C 1
ATOM 4881 O O . VAL A 1 654 ? -33.006 13.793 23.281 1.00 47.31 654 VAL A O 1
ATOM 4884 N N . PRO A 1 655 ? -33.417 12.123 21.879 1.00 43.47 655 PRO A N 1
ATOM 4885 C CA . PRO A 1 655 ? -33.580 11.135 22.961 1.00 43.47 655 PRO A CA 1
ATOM 4886 C C . PRO A 1 655 ? -32.376 11.047 23.922 1.00 43.47 655 PRO A C 1
ATOM 4888 O O . PRO A 1 655 ? -32.550 10.999 25.139 1.00 43.47 655 PRO A O 1
ATOM 4891 N N . ILE A 1 656 ? -31.147 11.146 23.400 1.00 44.94 656 ILE A N 1
ATOM 4892 C CA . ILE A 1 656 ? -29.925 11.187 24.220 1.00 44.94 656 ILE A CA 1
ATOM 4893 C C . ILE A 1 656 ? -29.817 12.515 24.980 1.00 44.94 656 ILE A C 1
ATOM 4895 O O . ILE A 1 656 ? -29.455 12.522 26.152 1.00 44.94 656 ILE A O 1
ATOM 4899 N N . GLY A 1 657 ? -30.192 13.640 24.358 1.00 46.28 657 GLY A N 1
ATOM 4900 C CA . GLY A 1 657 ? -30.340 14.926 25.042 1.00 46.28 657 GLY A CA 1
ATOM 4901 C C . GLY A 1 657 ? -31.248 14.834 26.270 1.00 46.28 657 GLY A C 1
ATOM 4902 O O . GLY A 1 657 ? -30.952 15.463 27.278 1.00 46.28 657 GLY A O 1
ATOM 4903 N N . TRP A 1 658 ? -32.282 13.991 26.222 1.00 50.16 658 TRP A N 1
ATOM 4904 C CA . TRP A 1 658 ? -33.146 13.727 27.366 1.00 50.16 658 TRP A CA 1
ATOM 4905 C C . TRP A 1 658 ? -32.494 12.830 28.412 1.00 50.16 658 TRP A C 1
ATOM 4907 O O . TRP A 1 658 ? -32.550 13.171 29.583 1.00 50.16 658 TRP A O 1
ATOM 4917 N N . GLY A 1 659 ? -31.832 11.732 28.027 1.00 47.25 659 GLY A N 1
ATOM 4918 C CA . GLY A 1 659 ? -31.030 10.932 28.963 1.00 47.25 659 GLY A CA 1
ATOM 4919 C C . GLY A 1 659 ? -29.984 11.791 29.684 1.00 47.25 659 GLY A C 1
ATOM 4920 O O . GLY A 1 659 ? -29.838 11.705 30.900 1.00 47.25 659 GLY A O 1
ATOM 4921 N N . ILE A 1 660 ? -29.355 12.717 28.954 1.00 46.69 660 ILE A N 1
ATOM 4922 C CA . ILE A 1 660 ? -28.418 13.727 29.457 1.00 46.69 660 ILE A CA 1
ATOM 4923 C C . ILE A 1 660 ? -29.069 14.749 30.367 1.00 46.69 660 ILE A C 1
ATOM 4925 O O . ILE A 1 660 ? -28.511 15.042 31.419 1.00 46.69 660 ILE A O 1
ATOM 4929 N N . ASP A 1 661 ? -30.207 15.317 29.983 1.00 48.66 661 ASP A N 1
ATOM 4930 C CA . ASP A 1 661 ? -30.878 16.359 30.756 1.00 48.66 661 ASP A CA 1
ATOM 4931 C C . ASP A 1 661 ? -31.621 15.763 31.975 1.00 48.66 661 ASP A C 1
ATOM 4933 O O . ASP A 1 661 ? -31.698 16.406 33.025 1.00 48.66 661 ASP A O 1
ATOM 4937 N N . ALA A 1 662 ? -32.083 14.511 31.891 1.00 49.75 662 ALA A N 1
ATOM 4938 C CA . ALA A 1 662 ? -32.621 13.716 32.993 1.00 49.75 662 ALA A CA 1
ATOM 4939 C C . ALA A 1 662 ? -31.512 13.323 33.975 1.00 49.75 662 ALA A C 1
ATOM 4941 O O . ALA A 1 662 ? -31.653 13.584 35.170 1.00 49.75 662 ALA A O 1
ATOM 4942 N N . LEU A 1 663 ? -30.370 12.813 33.493 1.00 43.97 663 LEU A N 1
ATOM 4943 C CA . LEU A 1 663 ? -29.183 12.598 34.322 1.00 43.97 663 LEU A CA 1
ATOM 4944 C C . LEU A 1 663 ? -28.738 13.932 34.942 1.00 43.97 663 LEU A C 1
ATOM 4946 O O . LEU A 1 663 ? -28.802 14.078 36.154 1.00 43.97 663 LEU A O 1
ATOM 4950 N N . ALA A 1 664 ? -28.472 14.983 34.169 1.00 46.66 664 ALA A N 1
ATOM 4951 C CA . ALA A 1 664 ? -28.094 16.296 34.700 1.00 46.66 664 ALA A CA 1
ATOM 4952 C C . ALA A 1 664 ? -29.092 16.863 35.735 1.00 46.66 664 ALA A C 1
ATOM 4954 O O . ALA A 1 664 ? -28.671 17.493 36.707 1.00 46.66 664 ALA A O 1
ATOM 4955 N N . GLY A 1 665 ? -30.398 16.622 35.564 1.00 48.00 665 GLY A N 1
ATOM 4956 C CA . GLY A 1 665 ? -31.448 16.998 36.515 1.00 48.00 665 GLY A CA 1
ATOM 4957 C C . GLY A 1 665 ? -31.470 16.155 37.796 1.00 48.00 665 GLY A C 1
ATOM 4958 O O . GLY A 1 665 ? -31.789 16.672 38.866 1.00 48.00 665 GLY A O 1
ATOM 4959 N N . THR A 1 666 ? -31.096 14.880 37.719 1.00 45.47 666 THR A N 1
ATOM 4960 C CA . THR A 1 666 ? -30.983 13.974 38.872 1.00 45.47 666 THR A CA 1
ATOM 4961 C C . THR A 1 666 ? -29.699 14.180 39.693 1.00 45.47 666 THR A C 1
ATOM 4963 O O . THR A 1 666 ? -29.612 13.713 40.822 1.00 45.47 666 THR A O 1
ATOM 4966 N N . TRP A 1 667 ? -28.716 14.943 39.203 1.00 47.56 667 TRP A N 1
ATOM 4967 C CA . TRP A 1 667 ? -27.404 15.106 39.861 1.00 47.56 667 TRP A CA 1
ATOM 4968 C C . TRP A 1 667 ? -27.352 16.223 40.921 1.00 47.56 667 TRP A C 1
ATOM 4970 O O . TRP A 1 667 ? -26.330 16.413 41.582 1.00 47.56 667 TRP A O 1
ATOM 4980 N N . GLU A 1 668 ? -28.453 16.956 41.126 1.00 47.78 668 GLU A N 1
ATOM 4981 C CA . GLU A 1 668 ? -28.667 17.769 42.338 1.00 47.78 668 GLU A CA 1
ATOM 4982 C C . GLU A 1 668 ? -29.252 16.946 43.503 1.00 47.78 668 GLU A C 1
ATOM 4984 O O . GLU A 1 668 ? -29.409 17.467 44.611 1.00 47.78 668 GLU A O 1
ATOM 4989 N N . MET A 1 669 ? -29.574 15.673 43.261 1.00 48.91 669 MET A N 1
ATOM 4990 C CA . MET A 1 669 ? -30.247 14.782 44.198 1.00 48.91 669 MET A CA 1
ATOM 4991 C C . MET A 1 669 ? -29.221 13.910 44.935 1.00 48.91 669 MET A C 1
ATOM 4993 O O . MET A 1 669 ? -28.203 13.501 44.382 1.00 48.91 669 MET A O 1
ATOM 4997 N N . SER A 1 670 ? -29.458 13.636 46.216 1.00 56.06 670 SER A N 1
ATOM 4998 C CA . SER A 1 670 ? -28.693 12.615 46.950 1.00 56.06 670 SER A CA 1
ATOM 4999 C C . SER A 1 670 ? -28.905 11.216 46.342 1.00 56.06 670 SER A C 1
ATOM 5001 O O . SER A 1 670 ? -29.940 11.009 45.717 1.00 56.06 670 SER A O 1
ATOM 5003 N N . PRO A 1 671 ? -28.009 10.226 46.549 1.00 46.75 671 PRO A N 1
ATOM 5004 C CA . PRO A 1 671 ? -28.202 8.862 46.030 1.00 46.75 671 PRO A CA 1
ATOM 5005 C C . PRO A 1 671 ? -29.564 8.244 46.395 1.00 46.75 671 PRO A C 1
ATOM 5007 O O . PRO A 1 671 ? -30.159 7.520 45.610 1.00 46.75 671 PRO A O 1
ATOM 5010 N N . GLU A 1 672 ? -30.100 8.586 47.570 1.00 50.28 672 GLU A N 1
ATOM 5011 C CA . GLU A 1 672 ? -31.425 8.153 48.030 1.00 50.28 672 GLU A CA 1
ATOM 5012 C C . GLU A 1 672 ? -32.570 8.873 47.293 1.00 50.28 672 GLU A C 1
ATOM 5014 O O . GLU A 1 672 ? -33.588 8.256 47.003 1.00 50.28 672 GLU A O 1
ATOM 5019 N N . GLU A 1 673 ? -32.416 10.160 46.961 1.00 51.38 673 GLU A N 1
ATOM 5020 C CA . GLU A 1 673 ? -33.378 10.908 46.136 1.00 51.38 673 GLU A CA 1
ATOM 5021 C C . GLU A 1 673 ? -33.288 10.520 44.657 1.00 51.38 673 GLU A C 1
ATOM 5023 O O . GLU A 1 673 ? -34.308 10.513 43.980 1.00 51.38 673 GLU A O 1
ATOM 5028 N N . PHE A 1 674 ? -32.095 10.175 44.171 1.00 49.12 674 PHE A N 1
ATOM 5029 C CA . PHE A 1 674 ? -31.870 9.631 42.839 1.00 49.12 674 PHE A CA 1
ATOM 5030 C C . PHE A 1 674 ? -32.556 8.268 42.704 1.00 49.12 674 PHE A C 1
ATOM 5032 O O . PHE A 1 674 ? -33.406 8.117 41.834 1.00 49.12 674 PHE A O 1
ATOM 5039 N N . ASN A 1 675 ? -32.270 7.315 43.602 1.00 48.72 675 ASN A N 1
ATOM 5040 C CA . ASN A 1 675 ? -32.893 5.987 43.578 1.00 48.72 675 ASN A CA 1
ATOM 5041 C C . ASN A 1 675 ? -34.411 6.080 43.742 1.00 48.72 675 ASN A C 1
ATOM 5043 O O . ASN A 1 675 ? -35.137 5.420 43.012 1.00 48.72 675 ASN A O 1
ATOM 5047 N N . ALA A 1 676 ? -34.903 6.964 44.617 1.00 58.59 676 ALA A N 1
ATOM 5048 C CA . ALA A 1 676 ? -36.335 7.214 44.741 1.00 58.59 676 ALA A CA 1
ATOM 5049 C C . ALA A 1 676 ? -36.935 7.873 43.490 1.00 58.59 676 ALA A C 1
ATOM 5051 O O . ALA A 1 676 ? -38.085 7.604 43.180 1.00 58.59 676 ALA A O 1
ATOM 5052 N N . ARG A 1 677 ? -36.195 8.733 42.774 1.00 54.38 677 ARG A N 1
ATOM 5053 C CA . ARG A 1 677 ? -36.648 9.353 41.519 1.00 54.38 677 ARG A CA 1
ATOM 5054 C C . ARG A 1 677 ? -36.633 8.359 40.366 1.00 54.38 677 ARG A C 1
ATOM 5056 O O . ARG A 1 677 ? -37.497 8.432 39.506 1.00 54.38 677 ARG A O 1
ATOM 5063 N N . VAL A 1 678 ? -35.668 7.452 40.344 1.00 48.00 678 VAL A N 1
ATOM 5064 C CA . VAL A 1 678 ? -35.607 6.341 39.401 1.00 48.00 678 VAL A CA 1
ATOM 5065 C C . VAL A 1 678 ? -36.731 5.353 39.657 1.00 48.00 678 VAL A C 1
ATOM 5067 O O . VAL A 1 678 ? -37.450 5.051 38.719 1.00 48.00 678 VAL A O 1
ATOM 5070 N N . GLU A 1 679 ? -36.933 4.905 40.898 1.00 51.66 679 GLU A N 1
ATOM 5071 C CA . GLU A 1 679 ? -38.079 4.067 41.264 1.00 51.66 679 GLU A CA 1
ATOM 5072 C C . GLU A 1 679 ? -39.393 4.803 40.973 1.00 51.66 679 GLU A C 1
ATOM 5074 O O . GLU A 1 679 ? -40.283 4.215 40.380 1.00 51.66 679 GLU A O 1
ATOM 5079 N N . GLU A 1 680 ? -39.504 6.102 41.285 1.00 52.03 680 GLU A N 1
ATOM 5080 C CA . GLU A 1 680 ? -40.672 6.935 40.948 1.00 52.03 680 GLU A CA 1
ATOM 5081 C C . GLU A 1 680 ? -40.870 7.049 39.433 1.00 52.03 680 GLU A C 1
ATOM 5083 O O . GLU A 1 680 ? -42.009 7.022 38.984 1.00 52.03 680 GLU A O 1
ATOM 5088 N N . ASN A 1 681 ? -39.802 7.174 38.642 1.00 47.84 681 ASN A N 1
ATOM 5089 C CA . ASN A 1 681 ? -39.872 7.243 37.184 1.00 47.84 681 ASN A CA 1
ATOM 5090 C C . ASN A 1 681 ? -40.184 5.876 36.566 1.00 47.84 681 ASN A C 1
ATOM 5092 O O . ASN A 1 681 ? -40.954 5.846 35.619 1.00 47.84 681 ASN A O 1
ATOM 5096 N N . ALA A 1 682 ? -39.648 4.776 37.101 1.00 43.09 682 ALA A N 1
ATOM 5097 C CA . ALA A 1 682 ? -39.919 3.401 36.676 1.00 43.09 682 ALA A CA 1
ATOM 5098 C C . ALA A 1 682 ? -41.342 2.951 37.066 1.00 43.09 682 ALA A C 1
ATOM 5100 O O . ALA A 1 682 ? -42.028 2.288 36.287 1.00 43.09 682 ALA A O 1
ATOM 5101 N N . GLU A 1 683 ? -41.829 3.365 38.242 1.00 45.81 683 GLU A N 1
ATOM 5102 C CA . GLU A 1 683 ? -43.226 3.202 38.663 1.00 45.81 683 GLU A CA 1
ATOM 5103 C C . GLU A 1 683 ? -44.161 4.107 37.840 1.00 45.81 683 GLU A C 1
ATOM 5105 O O . GLU A 1 683 ? -45.178 3.622 37.353 1.00 45.81 683 GLU A O 1
ATOM 5110 N N . ARG A 1 684 ? -43.807 5.382 37.584 1.00 47.88 684 ARG A N 1
ATOM 5111 C CA . ARG A 1 684 ? -44.548 6.266 36.653 1.00 47.88 684 ARG A CA 1
ATOM 5112 C C . ARG A 1 684 ? -44.561 5.745 35.223 1.00 47.88 684 ARG A C 1
ATOM 5114 O O . ARG A 1 684 ? -45.527 5.999 34.509 1.00 47.88 684 ARG A O 1
ATOM 5121 N N . TYR A 1 685 ? -43.506 5.047 34.808 1.00 43.78 685 TYR A N 1
ATOM 5122 C CA . TYR A 1 685 ? -43.376 4.513 33.456 1.00 43.78 685 TYR A CA 1
ATOM 5123 C C . TYR A 1 685 ? -44.469 3.502 33.128 1.00 43.78 685 TYR A C 1
ATOM 5125 O O . TYR A 1 685 ? -44.973 3.486 32.010 1.00 43.78 685 TYR A O 1
ATOM 5133 N N . ASN A 1 686 ? -44.864 2.714 34.128 1.00 42.97 686 ASN A N 1
ATOM 5134 C CA . ASN A 1 686 ? -45.925 1.724 34.007 1.00 42.97 686 ASN A CA 1
ATOM 5135 C C . ASN A 1 686 ? -47.343 2.326 34.030 1.00 42.97 686 ASN A C 1
ATOM 5137 O O . ASN A 1 686 ? -48.280 1.631 33.640 1.00 42.97 686 ASN A O 1
ATOM 5141 N N . ASP A 1 687 ? -47.520 3.579 34.476 1.00 43.62 687 ASP A N 1
ATOM 5142 C CA . ASP A 1 687 ? -48.841 4.096 34.859 1.00 43.62 687 ASP A CA 1
ATOM 5143 C C . ASP A 1 687 ? -49.437 5.197 33.942 1.00 43.62 687 ASP A C 1
ATOM 5145 O O . ASP A 1 687 ? -50.659 5.306 33.944 1.00 43.62 687 ASP A O 1
ATOM 5149 N N . ASP A 1 688 ? -48.687 5.992 33.147 1.00 52.53 688 ASP A N 1
ATOM 5150 C CA . ASP A 1 688 ? -49.316 6.950 32.191 1.00 52.53 688 ASP A CA 1
ATOM 5151 C C . ASP A 1 688 ? -48.359 7.599 31.149 1.00 52.53 688 ASP A C 1
ATOM 5153 O O . ASP A 1 688 ? -47.529 8.456 31.470 1.00 52.53 688 ASP A O 1
ATOM 5157 N N . TYR A 1 689 ? -48.542 7.287 29.856 1.00 46.16 689 TYR A N 1
ATOM 5158 C CA . TYR A 1 689 ? -47.819 7.900 28.718 1.00 46.16 689 TYR A CA 1
ATOM 5159 C C . TYR A 1 689 ? -48.128 9.404 28.541 1.00 46.16 689 TYR A C 1
ATOM 5161 O O . TYR A 1 689 ? -47.258 10.194 28.164 1.00 46.16 689 TYR A O 1
ATOM 5169 N N . ASP A 1 690 ? -49.350 9.835 28.868 1.00 46.25 690 ASP A N 1
ATOM 5170 C CA . ASP A 1 690 ? -49.784 11.234 28.740 1.00 46.25 690 ASP A CA 1
ATOM 5171 C C . ASP A 1 690 ? -49.076 12.173 29.740 1.00 46.25 690 ASP A C 1
ATOM 5173 O O . ASP A 1 690 ? -48.840 13.344 29.431 1.00 46.25 690 ASP A O 1
ATOM 5177 N N . GLU A 1 691 ? -48.654 11.672 30.909 1.00 44.97 691 GLU A N 1
ATOM 5178 C CA . GLU A 1 691 ? -47.889 12.459 31.891 1.00 44.97 691 GLU A CA 1
ATOM 5179 C C . GLU A 1 691 ? -46.416 12.648 31.464 1.00 44.97 691 GLU A C 1
ATOM 5181 O O . GLU A 1 691 ? -45.801 13.668 31.795 1.00 44.97 691 GLU A O 1
ATOM 5186 N N . MET A 1 692 ? -45.859 11.725 30.662 1.00 48.06 692 MET A N 1
ATOM 5187 C CA . MET A 1 692 ? -44.507 11.847 30.085 1.00 48.06 692 MET A CA 1
ATOM 5188 C C . MET A 1 692 ? -44.409 12.996 29.086 1.00 48.06 692 MET A C 1
ATOM 5190 O O . MET A 1 692 ? -43.438 13.760 29.103 1.00 48.06 692 MET A O 1
ATOM 5194 N N . ARG A 1 693 ? -45.442 13.151 28.250 1.00 45.06 693 ARG A N 1
ATOM 5195 C CA . ARG A 1 693 ? -45.567 14.253 27.291 1.00 45.06 693 ARG A CA 1
ATOM 5196 C C . ARG A 1 693 ? -45.585 15.622 27.986 1.00 45.06 693 ARG A C 1
ATOM 5198 O O . ARG A 1 693 ? -45.153 16.611 27.398 1.00 45.06 693 ARG A O 1
ATOM 5205 N N . GLU A 1 694 ? -46.060 15.697 29.231 1.00 45.25 694 GLU A N 1
ATOM 5206 C CA . GLU A 1 694 ? -46.122 16.943 30.009 1.00 45.25 694 GLU A CA 1
ATOM 5207 C C . GLU A 1 694 ? -44.838 17.252 30.821 1.00 45.25 694 GLU A C 1
ATOM 5209 O O . GLU A 1 694 ? -44.674 18.382 31.295 1.00 45.25 694 GLU A O 1
ATOM 5214 N N . GLY A 1 695 ? -43.906 16.298 30.965 1.00 52.03 695 GLY A N 1
ATOM 5215 C CA . GLY A 1 695 ? -42.613 16.470 31.647 1.00 52.03 695 GLY A CA 1
ATOM 5216 C C . GLY A 1 695 ? -41.470 16.979 30.750 1.00 52.03 695 GLY A C 1
ATOM 5217 O O . GLY A 1 695 ? -41.663 17.305 29.582 1.00 52.03 695 GLY A O 1
ATOM 5218 N N . ALA A 1 696 ? -40.234 17.000 31.276 1.00 40.16 696 ALA A N 1
ATOM 5219 C CA . ALA A 1 696 ? -39.030 17.395 30.522 1.00 40.16 696 ALA A CA 1
ATOM 5220 C C . ALA A 1 696 ? -38.747 16.516 29.276 1.00 40.16 696 ALA A C 1
ATOM 5222 O O . ALA A 1 696 ? -37.886 16.869 28.484 1.00 40.16 696 ALA A O 1
ATOM 5223 N N . GLY A 1 697 ? -39.463 15.395 29.096 1.00 53.22 697 GLY A N 1
ATOM 5224 C CA . GLY A 1 697 ? -39.360 14.484 27.944 1.00 53.22 697 GLY A CA 1
ATOM 5225 C C . GLY A 1 697 ? -40.263 14.797 26.757 1.00 53.22 697 GLY A C 1
ATOM 5226 O O . GLY A 1 697 ? -39.999 14.290 25.669 1.00 53.22 697 GLY A O 1
ATOM 5227 N N . GLY A 1 698 ? -41.267 15.667 26.915 1.00 66.94 698 GLY A N 1
ATOM 5228 C CA . GLY A 1 698 ? -42.215 15.985 25.843 1.00 66.94 698 GLY A CA 1
ATOM 5229 C C . GLY A 1 698 ? -41.550 16.537 24.580 1.00 66.94 698 GLY A C 1
ATOM 5230 O O . GLY A 1 698 ? -41.848 16.074 23.485 1.00 66.94 698 GLY A O 1
ATOM 5231 N N . GLU A 1 699 ? -40.577 17.447 24.723 1.00 68.00 699 GLU A N 1
ATOM 5232 C CA . GLU A 1 699 ? -39.832 17.997 23.575 1.00 68.00 699 GLU A CA 1
ATOM 5233 C C . GLU A 1 699 ? -39.037 16.920 22.822 1.00 68.00 699 GLU A C 1
ATOM 5235 O O . GLU A 1 699 ? -38.817 17.046 21.618 1.00 68.00 699 GLU A O 1
ATOM 5240 N N . HIS A 1 700 ? -38.636 15.846 23.509 1.00 62.50 700 HIS A N 1
ATOM 5241 C CA . HIS A 1 700 ? -37.799 14.806 22.929 1.00 62.50 700 HIS A CA 1
ATOM 5242 C C . HIS A 1 700 ? -38.583 13.708 22.227 1.00 62.50 700 HIS A C 1
ATOM 5244 O O . HIS A 1 700 ? -38.231 13.312 21.114 1.00 62.50 700 HIS A O 1
ATOM 5250 N N . ILE A 1 701 ? -39.685 13.294 22.846 1.00 72.19 701 ILE A N 1
ATOM 5251 C CA . ILE A 1 701 ? -40.718 12.464 22.228 1.00 72.19 701 ILE A CA 1
ATOM 5252 C C . ILE A 1 701 ? -41.231 13.160 20.960 1.00 72.19 701 ILE A C 1
ATOM 5254 O O . ILE A 1 701 ? -41.269 12.539 19.898 1.00 72.19 701 ILE A O 1
ATOM 5258 N N . ASP A 1 702 ? -41.544 14.461 21.039 1.00 79.62 702 ASP A N 1
ATOM 5259 C CA . ASP A 1 702 ? -42.022 15.243 19.895 1.00 79.62 702 ASP A CA 1
ATOM 5260 C C . ASP A 1 702 ? -40.960 15.346 18.782 1.00 79.62 702 ASP A C 1
ATOM 5262 O O . ASP A 1 702 ? -41.300 15.212 17.609 1.00 79.62 702 ASP A O 1
ATOM 5266 N N . ALA A 1 703 ? -39.673 15.513 19.104 1.00 75.00 703 ALA A N 1
ATOM 5267 C CA . ALA A 1 703 ? -38.628 15.568 18.079 1.00 75.00 703 ALA A CA 1
ATOM 5268 C C . ALA A 1 703 ? -38.340 14.210 17.418 1.00 75.00 703 ALA A C 1
ATOM 5270 O O . ALA A 1 703 ? -38.131 14.165 16.208 1.00 75.00 703 ALA A O 1
ATOM 5271 N N . TYR A 1 704 ? -38.335 13.106 18.178 1.00 72.94 704 TYR A N 1
ATOM 5272 C CA . TYR A 1 704 ? -38.188 11.760 17.608 1.00 72.94 704 TYR A CA 1
ATOM 5273 C C . TYR A 1 704 ? -39.377 11.429 16.697 1.00 72.94 704 TYR A C 1
ATOM 5275 O O . TYR A 1 704 ? -39.201 10.970 15.568 1.00 72.94 704 TYR A O 1
ATOM 5283 N N . ARG A 1 705 ? -40.589 11.775 17.143 1.00 82.38 705 ARG A N 1
ATOM 5284 C CA . ARG A 1 705 ? -41.815 11.726 16.341 1.00 82.38 705 ARG A CA 1
ATOM 5285 C C . ARG A 1 705 ? -41.693 12.547 15.054 1.00 82.38 705 ARG A C 1
ATOM 5287 O O . ARG A 1 705 ? -42.028 12.048 13.982 1.00 82.38 705 ARG A O 1
ATOM 5294 N N . ASP A 1 706 ? -41.198 13.779 15.138 1.00 83.62 706 ASP A N 1
ATOM 5295 C CA . ASP A 1 706 ? -40.999 14.641 13.970 1.00 83.62 706 ASP A CA 1
ATOM 5296 C C . ASP A 1 706 ? -39.932 14.077 13.013 1.00 83.62 706 ASP A C 1
ATOM 5298 O O . ASP A 1 706 ? -40.123 14.144 11.800 1.00 83.62 706 ASP A O 1
ATOM 5302 N N . ALA A 1 707 ? -38.861 13.457 13.525 1.00 72.81 707 ALA A N 1
ATOM 5303 C CA . ALA A 1 707 ? -37.838 12.786 12.715 1.00 72.81 707 ALA A CA 1
ATOM 5304 C C . ALA A 1 707 ? -38.406 11.590 11.942 1.00 72.81 707 ALA A C 1
ATOM 5306 O O . ALA A 1 707 ? -38.144 11.440 10.748 1.00 72.81 707 ALA A O 1
ATOM 5307 N N . LEU A 1 708 ? -39.215 10.762 12.610 1.00 73.56 708 LEU A N 1
ATOM 5308 C CA . LEU A 1 708 ? -39.925 9.648 11.985 1.00 73.56 708 LEU A CA 1
ATOM 5309 C C . LEU A 1 708 ? -40.846 10.155 10.866 1.00 73.56 708 LEU A C 1
ATOM 5311 O O . LEU A 1 708 ? -40.832 9.617 9.761 1.00 73.56 708 LEU A O 1
ATOM 5315 N N . ILE A 1 709 ? -41.594 11.235 11.115 1.00 81.81 709 ILE A N 1
ATOM 5316 C CA . ILE A 1 709 ? -42.452 11.875 10.106 1.00 81.81 709 ILE A CA 1
ATOM 5317 C C . ILE A 1 709 ? -41.630 12.479 8.956 1.00 81.81 709 ILE A C 1
ATOM 5319 O O . ILE A 1 709 ? -42.058 12.410 7.806 1.00 81.81 709 ILE A O 1
ATOM 5323 N N . GLU A 1 710 ? -40.467 13.077 9.222 1.00 77.00 710 GLU A N 1
ATOM 5324 C CA . GLU A 1 710 ? -39.582 13.606 8.175 1.00 77.00 710 GLU A CA 1
ATOM 5325 C C . GLU A 1 710 ? -39.045 12.477 7.285 1.00 77.00 710 GLU A C 1
ATOM 5327 O O . GLU A 1 710 ? -39.078 12.603 6.058 1.00 77.00 710 GLU A O 1
ATOM 5332 N N . ALA A 1 711 ? -38.614 11.365 7.888 1.00 65.50 711 ALA A N 1
ATOM 5333 C CA . ALA A 1 711 ? -38.127 10.186 7.177 1.00 65.50 711 ALA A CA 1
ATOM 5334 C C . ALA A 1 711 ? -39.235 9.498 6.364 1.00 65.50 711 ALA A C 1
ATOM 5336 O O . ALA A 1 711 ? -39.007 9.087 5.226 1.00 65.50 711 ALA A O 1
ATOM 5337 N N . ASN A 1 712 ? -40.454 9.425 6.909 1.00 73.00 712 ASN A N 1
ATOM 5338 C CA . ASN A 1 712 ? -41.618 8.890 6.213 1.00 73.00 712 ASN A CA 1
ATOM 5339 C C . ASN A 1 712 ? -42.864 9.772 6.428 1.00 73.00 712 ASN A C 1
ATOM 5341 O O . ASN A 1 712 ? -43.643 9.541 7.356 1.00 73.00 712 ASN A O 1
ATOM 5345 N N . PRO A 1 713 ? -43.138 10.736 5.523 1.00 83.44 713 PRO A N 1
ATOM 5346 C CA . PRO A 1 713 ? -44.273 11.654 5.656 1.00 83.44 713 PRO A CA 1
ATOM 5347 C C . PRO A 1 713 ? -45.649 10.985 5.712 1.00 83.44 713 PRO A C 1
ATOM 5349 O O . PRO A 1 713 ? -46.615 11.628 6.125 1.00 83.44 713 PRO A O 1
ATOM 5352 N N . ALA A 1 714 ? -45.767 9.712 5.313 1.00 78.44 714 ALA A N 1
ATOM 5353 C CA . ALA A 1 714 ? -47.014 8.962 5.443 1.00 78.44 714 ALA A CA 1
ATOM 5354 C C . ALA A 1 714 ? -47.420 8.745 6.913 1.00 78.44 714 ALA A C 1
ATOM 5356 O O . ALA A 1 714 ? -48.605 8.572 7.191 1.00 78.44 714 ALA A O 1
ATOM 5357 N N . LEU A 1 715 ? -46.468 8.818 7.851 1.00 75.50 715 LEU A N 1
ATOM 5358 C CA . LEU A 1 715 ? -46.704 8.679 9.289 1.00 75.50 715 LEU A CA 1
ATOM 5359 C C . LEU A 1 715 ? -47.569 9.779 9.895 1.00 75.50 715 LEU A C 1
ATOM 5361 O O . LEU A 1 715 ? -48.270 9.525 10.870 1.00 75.50 715 LEU A O 1
ATOM 5365 N N . ALA A 1 716 ? -47.536 10.987 9.329 1.00 87.06 716 ALA A N 1
ATOM 5366 C CA . ALA A 1 716 ? -48.251 12.130 9.892 1.00 87.06 716 ALA A CA 1
ATOM 5367 C C . ALA A 1 716 ? -49.772 11.911 9.953 1.00 87.06 716 ALA A C 1
ATOM 5369 O O . ALA A 1 716 ? -50.428 12.424 10.859 1.00 87.06 716 ALA A O 1
ATOM 5370 N N . ASP A 1 717 ? -50.309 11.145 8.998 1.00 85.81 717 ASP A N 1
ATOM 5371 C CA . ASP A 1 717 ? -51.743 10.892 8.837 1.00 85.81 717 ASP A CA 1
ATOM 5372 C C . ASP A 1 717 ? -52.124 9.415 9.080 1.00 85.81 717 ASP A C 1
ATOM 5374 O O . ASP A 1 717 ? -53.298 9.057 8.960 1.00 85.81 717 ASP A O 1
ATOM 5378 N N . ALA A 1 718 ? -51.157 8.540 9.386 1.00 80.25 718 ALA A N 1
ATOM 5379 C CA . ALA A 1 718 ? -51.408 7.117 9.607 1.00 80.25 718 ALA A CA 1
ATOM 5380 C C . ALA A 1 718 ? -52.030 6.880 10.992 1.00 80.25 718 ALA A C 1
ATOM 5382 O O . ALA A 1 718 ? -51.447 7.254 12.011 1.00 80.25 718 ALA A O 1
ATOM 5383 N N . THR A 1 719 ? -53.188 6.215 11.039 1.00 85.56 719 THR A N 1
ATOM 5384 C CA . THR A 1 719 ? -53.856 5.801 12.283 1.00 85.56 719 THR A CA 1
ATOM 5385 C C . THR A 1 719 ? -54.148 4.305 12.285 1.00 85.56 719 THR A C 1
ATOM 5387 O O . THR A 1 719 ? -54.314 3.699 11.223 1.00 85.56 719 THR A O 1
ATOM 5390 N N . VAL A 1 720 ? -54.243 3.713 13.475 1.00 80.50 720 VAL A N 1
ATOM 5391 C CA . VAL A 1 720 ? -54.785 2.367 13.664 1.00 80.50 720 VAL A CA 1
ATOM 5392 C C . VAL A 1 720 ? -55.904 2.377 14.698 1.00 80.50 720 VAL A C 1
ATOM 5394 O O . VAL A 1 720 ? -55.843 3.129 15.664 1.00 80.50 720 VAL A O 1
ATOM 5397 N N . GLU A 1 721 ? -56.914 1.530 14.518 1.00 84.62 721 GLU A N 1
ATOM 5398 C CA . GLU A 1 721 ? -57.930 1.319 15.547 1.00 84.62 721 GLU A CA 1
ATOM 5399 C C . GLU A 1 721 ? -57.335 0.465 16.681 1.00 84.62 721 GLU A C 1
ATOM 5401 O O . GLU A 1 721 ? -57.042 -0.717 16.486 1.00 84.62 721 GLU A O 1
ATOM 5406 N N . VAL A 1 722 ? -57.175 1.057 17.864 1.00 81.00 722 VAL A N 1
ATOM 5407 C CA . VAL A 1 722 ? -56.768 0.374 19.102 1.00 81.00 722 VAL A CA 1
ATOM 5408 C C . VAL A 1 722 ? -57.973 0.321 20.037 1.00 81.00 722 VAL A C 1
ATOM 5410 O O . VAL A 1 722 ? -58.738 1.280 20.112 1.00 81.00 722 VAL A O 1
ATOM 5413 N N . GLU A 1 723 ? -58.182 -0.804 20.717 1.00 83.88 723 GLU A N 1
ATOM 5414 C CA . GLU A 1 723 ? -59.205 -0.909 21.762 1.00 83.88 723 GLU A CA 1
ATOM 5415 C C . GLU A 1 723 ? -58.690 -0.192 23.020 1.00 83.88 723 GLU A C 1
ATOM 5417 O O . GLU A 1 723 ? -57.652 -0.571 23.561 1.00 83.88 723 GLU A O 1
ATOM 5422 N N . ASP A 1 724 ? -59.374 0.870 23.449 1.00 83.38 724 ASP A N 1
ATOM 5423 C CA . ASP A 1 724 ? -59.006 1.633 24.642 1.00 83.38 724 ASP A CA 1
ATOM 5424 C C . ASP A 1 724 ? -59.330 0.873 25.946 1.00 83.38 724 ASP A C 1
ATOM 5426 O O . ASP A 1 724 ? -59.939 -0.201 25.950 1.00 83.38 724 ASP A O 1
ATOM 5430 N N . GLU A 1 725 ? -58.964 1.449 27.094 1.00 79.94 725 GLU A N 1
ATOM 5431 C CA . GLU A 1 725 ? -59.245 0.880 28.424 1.00 79.94 725 GLU A CA 1
ATOM 5432 C C . GLU A 1 725 ? -60.744 0.627 28.711 1.00 79.94 725 GLU A C 1
ATOM 5434 O O . GLU A 1 725 ? -61.093 -0.139 29.617 1.00 79.94 725 GLU A O 1
ATOM 5439 N N . ASN A 1 726 ? -61.650 1.241 27.941 1.00 87.94 726 ASN A N 1
ATOM 5440 C CA . ASN A 1 726 ? -63.098 1.085 28.059 1.00 87.94 726 ASN A CA 1
ATOM 5441 C C . ASN A 1 726 ? -63.675 0.045 27.083 1.00 87.94 726 ASN A C 1
ATOM 5443 O O . ASN A 1 726 ? -64.875 -0.252 27.157 1.00 87.94 726 ASN A O 1
ATOM 5447 N N . GLY A 1 727 ? -62.845 -0.544 26.218 1.00 85.62 727 GLY A N 1
ATOM 5448 C CA . GLY A 1 727 ? -63.270 -1.469 25.170 1.00 85.62 727 GLY A CA 1
ATOM 5449 C C . GLY A 1 727 ? -63.800 -0.778 23.908 1.00 85.62 727 GLY A C 1
ATOM 5450 O O . GLY A 1 727 ? -64.463 -1.425 23.092 1.00 85.62 727 GLY A O 1
ATOM 5451 N N . ASP A 1 728 ? -63.591 0.535 23.762 1.00 90.38 728 ASP A N 1
ATOM 5452 C CA . ASP A 1 728 ? -63.987 1.296 22.579 1.00 90.38 728 ASP A CA 1
ATOM 5453 C C . ASP A 1 728 ? -62.813 1.359 21.584 1.00 90.38 728 ASP A C 1
ATOM 5455 O O . ASP A 1 728 ? -61.674 1.623 21.953 1.00 90.38 728 ASP A O 1
ATOM 5459 N N . MET A 1 729 ? -63.083 1.130 20.294 1.00 84.50 729 MET A N 1
ATOM 5460 C CA . MET A 1 729 ? -62.061 1.275 19.249 1.00 84.50 729 MET A CA 1
ATOM 5461 C C . MET A 1 729 ? -61.815 2.764 18.971 1.00 84.50 729 MET A C 1
ATOM 5463 O O . MET A 1 729 ? -62.744 3.479 18.574 1.00 84.50 729 MET A O 1
ATOM 5467 N N . VAL A 1 730 ? -60.578 3.223 19.141 1.00 87.69 730 VAL A N 1
ATOM 5468 C CA . VAL A 1 730 ? -60.138 4.597 18.867 1.00 87.69 730 VAL A CA 1
ATOM 5469 C C . VAL A 1 730 ? -59.028 4.613 17.819 1.00 87.69 730 VAL A C 1
ATOM 5471 O O . VAL A 1 730 ? -58.132 3.775 17.843 1.00 87.69 730 VAL A O 1
ATOM 5474 N N . ASP A 1 731 ? -59.086 5.572 16.891 1.00 85.38 731 ASP A N 1
ATOM 5475 C CA . ASP A 1 731 ? -58.009 5.815 15.927 1.00 85.38 731 ASP A CA 1
ATOM 5476 C C . ASP A 1 731 ? -56.806 6.431 16.654 1.00 85.38 731 ASP A C 1
ATOM 5478 O O . ASP A 1 731 ? -56.853 7.592 17.070 1.00 85.38 731 ASP A O 1
ATOM 5482 N N . TYR A 1 732 ? -55.732 5.663 16.792 1.00 82.44 732 TYR A N 1
ATOM 5483 C CA . TYR A 1 732 ? -54.486 6.085 17.418 1.00 82.44 732 TYR A CA 1
ATOM 5484 C C . TYR A 1 732 ? -53.416 6.362 16.351 1.00 82.44 732 TYR A C 1
ATOM 5486 O O . TYR A 1 732 ? -53.270 5.549 15.431 1.00 82.44 732 TYR A O 1
ATOM 5494 N N . PRO A 1 733 ? -52.669 7.481 16.413 1.00 85.62 733 PRO A N 1
ATOM 5495 C CA . PRO A 1 733 ? -51.614 7.763 15.444 1.00 85.62 733 PRO A CA 1
ATOM 5496 C C . PRO A 1 733 ? -50.526 6.687 15.486 1.00 85.62 733 PRO A C 1
ATOM 5498 O O . PRO A 1 733 ? -49.969 6.398 16.541 1.00 85.62 733 PRO A O 1
ATOM 5501 N N . VAL A 1 734 ? -50.187 6.111 14.331 1.00 78.50 734 VAL A N 1
ATOM 5502 C CA . VAL A 1 734 ? -49.189 5.030 14.248 1.00 78.50 734 VAL A CA 1
ATOM 5503 C C . VAL A 1 734 ? -47.821 5.507 14.734 1.00 78.50 734 VAL A C 1
ATOM 5505 O O . VAL A 1 734 ? -47.122 4.762 15.411 1.00 78.50 734 VAL A O 1
ATOM 5508 N N . VAL A 1 735 ? -47.459 6.763 14.451 1.00 80.00 735 VAL A N 1
ATOM 5509 C CA . VAL A 1 735 ? -46.204 7.349 14.940 1.00 80.00 735 VAL A CA 1
ATOM 5510 C C . VAL A 1 735 ? -46.121 7.347 16.468 1.00 80.00 735 VAL A C 1
ATOM 5512 O O . VAL A 1 735 ? -45.055 7.085 17.010 1.00 80.00 735 VAL A O 1
ATOM 5515 N N . ASP A 1 736 ? -47.236 7.559 17.168 1.00 82.75 736 ASP A N 1
ATOM 5516 C CA . ASP A 1 736 ? -47.245 7.593 18.631 1.00 82.75 736 ASP A CA 1
ATOM 5517 C C . ASP A 1 736 ? -47.090 6.171 19.211 1.00 82.75 736 ASP A C 1
ATOM 5519 O O . ASP A 1 736 ? -46.457 6.008 20.249 1.00 82.75 736 ASP A O 1
ATOM 5523 N N . ILE A 1 737 ? -47.571 5.132 18.509 1.00 78.38 737 ILE A N 1
ATOM 5524 C CA . ILE A 1 737 ? -47.330 3.716 18.861 1.00 78.38 737 ILE A CA 1
ATOM 5525 C C . ILE A 1 737 ? -45.849 3.362 18.696 1.00 78.38 737 ILE A C 1
ATOM 5527 O O . ILE A 1 737 ? -45.258 2.764 19.586 1.00 78.38 737 ILE A O 1
ATOM 5531 N N . ILE A 1 738 ? -45.233 3.760 17.579 1.00 74.50 738 ILE A N 1
ATOM 5532 C CA . ILE A 1 738 ? -43.803 3.524 17.312 1.00 74.50 738 ILE A CA 1
ATOM 5533 C C . ILE A 1 738 ? -42.946 4.166 18.409 1.00 74.50 738 ILE A C 1
ATOM 5535 O O . ILE A 1 738 ? -42.044 3.537 18.960 1.00 74.50 738 ILE A O 1
ATOM 5539 N N . VAL A 1 739 ? -43.263 5.416 18.758 1.00 78.69 739 VAL A N 1
ATOM 5540 C CA . VAL A 1 739 ? -42.595 6.147 19.838 1.00 78.69 739 VAL A CA 1
ATOM 5541 C C . VAL A 1 739 ? -42.814 5.448 21.183 1.00 78.69 739 VAL A C 1
ATOM 5543 O O . VAL A 1 739 ? -41.863 5.301 21.943 1.00 78.69 739 VAL A O 1
ATOM 5546 N N . HIS A 1 740 ? -44.039 5.003 21.481 1.00 79.06 740 HIS A N 1
ATOM 5547 C CA . HIS A 1 740 ? -44.350 4.279 22.713 1.00 79.06 740 HIS A CA 1
ATOM 5548 C C . HIS A 1 740 ? -43.524 2.994 22.847 1.00 79.06 740 HIS A C 1
ATOM 5550 O O . HIS A 1 740 ? -42.798 2.864 23.827 1.00 79.06 740 HIS A O 1
ATOM 5556 N N . ASN A 1 741 ? -43.552 2.119 21.836 1.00 73.50 741 ASN A N 1
ATOM 5557 C CA . ASN A 1 741 ? -42.813 0.854 21.836 1.00 73.50 741 ASN A CA 1
ATOM 5558 C C . ASN A 1 741 ? -41.298 1.068 21.987 1.00 73.50 741 ASN A C 1
ATOM 5560 O O . ASN A 1 741 ? -40.645 0.351 22.741 1.00 73.50 741 ASN A O 1
ATOM 5564 N N . HIS A 1 742 ? -40.739 2.074 21.298 1.00 75.00 742 HIS A N 1
ATOM 5565 C CA . HIS A 1 742 ? -39.325 2.430 21.435 1.00 75.00 742 HIS A CA 1
ATOM 5566 C C . HIS A 1 742 ? -38.961 2.743 22.889 1.00 75.00 742 HIS A C 1
ATOM 5568 O O . HIS A 1 742 ? -38.000 2.193 23.426 1.00 75.00 742 HIS A O 1
ATOM 5574 N N . PHE A 1 743 ? -39.731 3.633 23.525 1.00 73.94 743 PHE A N 1
ATOM 5575 C CA . PHE A 1 743 ? -39.445 4.045 24.891 1.00 73.94 743 PHE A CA 1
ATOM 5576 C C . PHE A 1 743 ? -39.741 2.928 25.893 1.00 73.94 743 PHE A C 1
ATOM 5578 O O . PHE A 1 743 ? -38.916 2.711 26.766 1.00 73.94 743 PHE A O 1
ATOM 5585 N N . GLU A 1 744 ? -40.844 2.187 25.770 1.00 75.62 744 GLU A N 1
ATOM 5586 C CA . GLU A 1 744 ? -41.156 1.052 26.654 1.00 75.62 744 GLU A CA 1
ATOM 5587 C C . GLU A 1 744 ? -39.970 0.077 26.750 1.00 75.62 744 GLU A C 1
ATOM 5589 O O . GLU A 1 744 ? -39.443 -0.148 27.840 1.00 75.62 744 GLU A O 1
ATOM 5594 N N . ARG A 1 745 ? -39.458 -0.389 25.604 1.00 74.06 745 ARG A N 1
ATOM 5595 C CA . ARG A 1 745 ? -38.316 -1.316 25.549 1.00 74.06 745 ARG A CA 1
ATOM 5596 C C . ARG A 1 745 ? -37.008 -0.703 26.009 1.00 74.06 745 ARG A C 1
ATOM 5598 O O . ARG A 1 745 ? -36.221 -1.374 26.671 1.00 74.06 745 ARG A O 1
ATOM 5605 N N . TYR A 1 746 ? -36.782 0.569 25.700 1.00 73.62 746 TYR A N 1
ATOM 5606 C CA . TYR A 1 746 ? -35.638 1.293 26.235 1.00 73.62 746 TYR A CA 1
ATOM 5607 C C . TYR A 1 746 ? -35.605 1.217 27.769 1.00 73.62 746 TYR A C 1
ATOM 5609 O O . TYR A 1 746 ? -34.569 0.884 28.334 1.00 73.62 746 TYR A O 1
ATOM 5617 N N . TRP A 1 747 ? -36.729 1.430 28.458 1.00 71.75 747 TRP A N 1
ATOM 5618 C CA . TRP A 1 747 ? -36.752 1.424 29.927 1.00 71.75 747 TRP A CA 1
ATOM 5619 C C . TRP A 1 747 ? -36.742 0.060 30.573 1.00 71.75 747 TRP A C 1
ATOM 5621 O O . TRP A 1 747 ? -36.198 -0.067 31.666 1.00 71.75 747 TRP A O 1
ATOM 5631 N N . GLU A 1 748 ? -37.305 -0.950 29.918 1.00 72.81 748 GLU A N 1
ATOM 5632 C CA . GLU A 1 748 ? -37.176 -2.326 30.395 1.00 72.81 748 GLU A CA 1
ATOM 5633 C C . GLU A 1 748 ? -35.707 -2.764 30.496 1.00 72.81 748 GLU A C 1
ATOM 5635 O O . GLU A 1 748 ? -35.375 -3.552 31.378 1.00 72.81 748 GLU A O 1
ATOM 5640 N N . ASN A 1 749 ? -34.836 -2.219 29.639 1.00 66.00 749 ASN A N 1
ATOM 5641 C CA . ASN A 1 749 ? -33.419 -2.588 29.558 1.00 66.00 749 ASN A CA 1
ATOM 5642 C C . ASN A 1 749 ? -32.467 -1.631 30.273 1.00 66.00 749 ASN A C 1
ATOM 5644 O O . ASN A 1 749 ? -31.304 -1.968 30.491 1.00 66.00 749 ASN A O 1
ATOM 5648 N N . VAL A 1 750 ? -32.940 -0.455 30.686 1.00 68.62 750 VAL A N 1
ATOM 5649 C CA . VAL A 1 750 ? -32.209 0.374 31.647 1.00 68.62 750 VAL A CA 1
ATOM 5650 C C . VAL A 1 750 ? -32.374 -0.280 33.027 1.00 68.62 750 VAL A C 1
ATOM 5652 O O . VAL A 1 750 ? -33.173 0.156 33.856 1.00 68.62 750 VAL A O 1
ATOM 5655 N N . GLU A 1 751 ? -31.638 -1.371 33.280 1.00 58.25 751 GLU A N 1
ATOM 5656 C CA . GLU A 1 751 ? -31.501 -1.935 34.625 1.00 58.25 751 GLU A CA 1
ATOM 5657 C C . GLU A 1 751 ? -30.766 -0.907 35.486 1.00 58.25 751 GLU A C 1
ATOM 5659 O O . GLU A 1 751 ? -29.554 -0.747 35.399 1.00 58.25 751 GLU A O 1
ATOM 5664 N N . ILE A 1 752 ? -31.494 -0.192 36.343 1.00 53.56 752 ILE A N 1
ATOM 5665 C CA . ILE A 1 752 ? -30.858 0.643 37.361 1.00 53.56 752 ILE A CA 1
ATOM 5666 C C . ILE A 1 752 ? -30.629 -0.265 38.566 1.00 53.56 752 ILE A C 1
ATOM 5668 O O . ILE A 1 752 ? -31.606 -0.686 39.191 1.00 53.56 752 ILE A O 1
ATOM 5672 N N . PRO A 1 753 ? -29.378 -0.624 38.909 1.00 46.72 753 PRO A N 1
ATOM 5673 C CA . PRO A 1 753 ? -29.115 -1.517 40.025 1.00 46.72 753 PRO A CA 1
ATOM 5674 C C . PRO A 1 753 ? -29.455 -0.804 41.340 1.00 46.72 753 PRO A C 1
ATOM 5676 O O . PRO A 1 753 ? -28.620 -0.142 41.947 1.00 46.72 753 PRO A O 1
ATOM 5679 N N . VAL A 1 754 ? -30.697 -0.948 41.813 1.00 42.72 754 VAL A N 1
ATOM 5680 C CA . VAL A 1 754 ? -31.161 -0.307 43.058 1.00 42.72 754 VAL A CA 1
ATOM 5681 C C . VAL A 1 754 ? -30.562 -0.984 44.314 1.00 42.72 754 VAL A C 1
ATOM 5683 O O . VAL A 1 754 ? -30.594 -0.405 45.399 1.00 42.72 754 VAL A O 1
ATOM 5686 N N . GLU A 1 755 ? -29.954 -2.179 44.202 1.00 37.66 755 GLU A N 1
ATOM 5687 C CA . GLU A 1 755 ? -29.489 -2.978 45.360 1.00 37.66 755 GLU A CA 1
ATOM 5688 C C . GLU A 1 755 ? -28.093 -3.662 45.246 1.00 37.66 755 GLU A C 1
ATOM 5690 O O . GLU A 1 755 ? -27.887 -4.705 45.877 1.00 37.66 755 GLU A O 1
ATOM 5695 N N . ARG A 1 756 ? -27.100 -3.122 44.516 1.00 35.62 756 ARG A N 1
ATOM 5696 C CA . ARG A 1 756 ? -25.701 -3.634 44.581 1.00 35.62 756 ARG A CA 1
ATOM 5697 C C . ARG A 1 756 ? -24.768 -2.813 45.468 1.00 35.62 756 ARG A C 1
ATOM 5699 O O . ARG A 1 756 ? -24.767 -1.571 45.354 1.00 35.62 756 ARG A O 1
#